Protein AF-A0A9N9QBL1-F1 (afdb_monomer_lite)

Organism: NCBI:txid467358

Sequence (1084 aa):
MGIWWLHIHCIKRMIPIFYATGHNNYAKCAHLYLLQMKKLKSINEEEYCRFVNQGLFTIRRRSKFWSGTWSDMVIEQSLMRAMKTQGGLTQGRGFSDASLARWISSMSSCIPIGISLEEFVQVKSISSDQHIELTNARQRRNESDLKKILEWLQDHNPFKCSELLSISTGIIASPDVNCDKAQEIGEVIFNSHIEKHFTDIQCKRKDNIKHLASMNSSIKLHNTYIDFNPMQLFNRIICSNKTPEEIKHCFKYELSPYPLSLFKDGNLRKGTKSQLLQELDKIYKPESMPHSDTVYVIDGGFLLHKVSWQKPASYNDIFLQYVNYVIHNYNKDCVIVFDGYTKEVISTKESLQRCRSKGSIVISIHAQASVIIPQVDFLKNSQNKTQFINILRTYFEDVGITVHQAPRDADYLITMTAVELSMIKKHVTVVSEDTDIMVLLIHHAKNKNISMLRPGKAAKGNKVSTISGIQDKLGHLKKHILFLHAISGCDTTSFLFNKSKKTCLSLLKEDNDLSQKFDVFLNSNASRNDFLESGLNFILRLYRCPKHIKDINLLRYTLYNRTASRQGLKSTFNLATLPPTADSAEQHVLRTYFQIQEWIGNNLDPLQYGWKKNKQGNLIPVQCKEAVVPPDLLKLIFCNCKESNCSKNCSCRKLGLKCSSKCGQCYGISCSNCCFVVDEEEDDGLDDVTQELFEGDLTTRSILKYFSYGFKQKEILLMLRTLHGIIISHRTLKRVLQKANRYRRKNYSSIGDIVRFIENEIKGSGQLHGYRWMHLRCIQNNLVVTQEVVAEILRFLDPEGHDIRKRKRLRRRQYLNKGPNFLWHIDSYDKLKPYGICINGCIDGFSRHIIWLRMGPTSNDPKVIGGYFLDALRITGGCPETVRSDMGTENGVVERIQKTLHETFNIERNGRPPHLYGKSTHNQRIESWWGMLRKHCVQYWMNVFQSLREENFFRGTTLDKMLIQFCFSAIIETELEQVVQDWNIHKISKTRNSISPTGRPALMYEVPSLYGAKSYLVPVPTFAIEELSSNCTFSNYPCNEDFYELCTILVEEHQYIRNNNPTDCIELYKKLRVDLHNIFNITV

InterPro domains:
  IPR029060 PIN-like domain superfamily [SSF88723] (291-491)
  IPR058913 Integrase core domain, putative [PF24764] (818-997)

Secondary structure (DSSP, 8-state):
---HHHHHHHHHHHHHHHHHTT-HHHHHHHHHHHHHHHHHHHH-HHHHHHHHTS-TTSEESSS-TT-EE-HHHHIIIIIHHHHHSTTSTTSSS---HHHHHHHHHHHHHHHHHHHHHHHHSS--S---SS-GGGSHHHHHHHHHHHHHHHHHHHHT-GGG-SS-EETTTTEEPPTT--GGGHHHHHHHHHHTTTT--TTT----GGGSPP-GGGGGTEEEETTEEEE--HHHHHHHHHHH--SHHHHHHHTTS-SSSS-TTTEETTEEPP--TTHHHHHHHHHSPPBSS--SS-EEEEEHHHHHHHS---SS-BHHHHHHHHHHHHHHHH-SSEEEEEPP--SSS--HHHHHHHHH----------TT-B--S-HHHHTT-HHHHHHHHHHHHHHHHTTT-EEEE-SS-SHHHHHHHHHHHHHHSS-EEEE---HHHHHHHHHH--SS-EEEEEPPPTTT--EEEEHHHHHHHHGGGGGGHHHHHHHT--SSSPPPTT--HHHHHHHHHH-HHHHHGGGGGT-TT--HHHHHHHHHHHHHHHTT--TT---HHHHHHHHHHHHHTTS-TTPPP-GGGSPPPHHHHHHHHHHHHHHHHHHHT----GGGTTEEE-TTS-EEE---SS-SS-TTGGG------SSSS--TT-HHHHTTPPP-TTSTTTTTTSSTT---------------------SS-HHHHHHHHHHHTT--HHHHHHHHHHHH-----HHHHHHHHHHTT--SSSSPPPHHHHHHHHHHHHTTGGGG--HHHHHHHHHHTT----HHHHHHHHHHH-HHHHHHHHT----------SSTTS-EEEEEETTSGGGT-EEEEEEETTT--EEEEEEES-SS-HHHHHHHHHHHHHHHTEEES-EEEESSGGGTTHHHHHHHHHHHTT---SSS-SEEEE-GGG-HHHHHHHHHHIIIIIHHHHHHHHHHHHTTS----HHHHHHHHHHHHHHHHHHHHHHHHHHHHS-----S-TTS--S-HHHHHH-GGGGT----EEE--HHHHHHHHTTS---SSSS-HHHHHHHHHHHHHTT----SSHHHHHHHHHHHHHHHHHHTT---

Structure (mmCIF, N/CA/C/O backbone):
data_AF-A0A9N9QBL1-F1
#
_entry.id   AF-A0A9N9QBL1-F1
#
loop_
_atom_site.group_PDB
_atom_site.id
_atom_site.type_symbol
_atom_site.label_atom_id
_atom_site.label_alt_id
_atom_site.label_comp_id
_atom_site.label_asym_id
_atom_site.label_entity_id
_atom_site.label_seq_id
_atom_site.pdbx_PDB_ins_code
_atom_site.Cartn_x
_atom_site.Cartn_y
_atom_site.Cartn_z
_atom_site.occupancy
_atom_site.B_iso_or_equiv
_atom_site.auth_seq_id
_atom_site.auth_comp_id
_atom_site.auth_asym_id
_atom_site.auth_atom_id
_atom_site.pdbx_PDB_model_num
ATOM 1 N N . MET A 1 1 ? -8.103 -3.278 -46.926 1.00 52.19 1 MET A N 1
ATOM 2 C CA . MET A 1 1 ? -6.705 -3.001 -46.502 1.00 52.19 1 MET A CA 1
ATOM 3 C C . MET A 1 1 ? -6.623 -1.547 -46.057 1.00 52.19 1 MET A C 1
ATOM 5 O O . MET A 1 1 ? -7.559 -0.813 -46.354 1.00 52.19 1 MET A O 1
ATOM 9 N N . GLY A 1 2 ? -5.583 -1.128 -45.327 1.00 61.12 2 GLY A N 1
ATOM 10 C CA . GLY A 1 2 ? -5.426 0.294 -44.995 1.00 61.12 2 GLY A CA 1
ATOM 11 C C . GLY A 1 2 ? -5.364 1.135 -46.274 1.00 61.12 2 GLY A C 1
ATOM 12 O O . GLY A 1 2 ? -4.778 0.697 -47.258 1.00 61.12 2 GLY A O 1
ATOM 13 N N . ILE A 1 3 ? -5.983 2.314 -46.289 1.00 73.06 3 ILE A N 1
ATOM 14 C CA . ILE A 1 3 ? -5.975 3.185 -47.472 1.00 73.06 3 ILE A CA 1
ATOM 15 C C . ILE A 1 3 ? -4.705 4.040 -47.409 1.00 73.06 3 ILE A C 1
ATOM 17 O O . ILE A 1 3 ? -4.590 4.887 -46.524 1.00 73.06 3 ILE A O 1
ATOM 21 N N . TRP A 1 4 ? -3.758 3.834 -48.333 1.00 79.31 4 TRP A N 1
ATOM 22 C CA . TRP A 1 4 ? -2.469 4.548 -48.355 1.00 79.31 4 TRP A CA 1
ATOM 23 C C . TRP A 1 4 ? -2.641 6.070 -48.277 1.00 79.31 4 TRP A C 1
ATOM 25 O O . TRP A 1 4 ? -2.041 6.734 -47.433 1.00 79.31 4 TRP A O 1
ATOM 35 N N . TRP A 1 5 ? -3.541 6.615 -49.097 1.00 80.31 5 TRP A N 1
ATOM 36 C CA . TRP A 1 5 ? -3.861 8.041 -49.119 1.00 80.31 5 TRP A CA 1
ATOM 37 C C . TRP A 1 5 ? -4.428 8.559 -47.795 1.00 80.31 5 TRP A C 1
ATOM 39 O O . TRP A 1 5 ? -4.050 9.645 -47.359 1.00 80.31 5 TRP A O 1
ATOM 49 N N . LEU A 1 6 ? -5.281 7.775 -47.125 1.00 81.00 6 LEU A N 1
ATOM 50 C CA . LEU A 1 6 ? -5.826 8.126 -45.813 1.00 81.00 6 LEU A CA 1
ATOM 51 C C . LEU A 1 6 ? -4.733 8.107 -44.742 1.00 81.00 6 LEU A C 1
ATOM 53 O O . LEU A 1 6 ? -4.693 8.998 -43.908 1.00 81.00 6 LEU A O 1
ATOM 57 N N . HIS A 1 7 ? -3.812 7.145 -44.793 1.00 81.31 7 HIS A N 1
ATOM 58 C CA . HIS A 1 7 ? -2.644 7.082 -43.909 1.00 81.31 7 HIS A CA 1
ATOM 59 C C . HIS A 1 7 ? -1.741 8.319 -44.071 1.00 81.31 7 HIS A C 1
ATOM 61 O O . HIS A 1 7 ? -1.492 9.038 -43.102 1.00 81.31 7 HIS A O 1
ATOM 67 N N . ILE A 1 8 ? -1.342 8.639 -45.304 1.00 85.62 8 ILE A N 1
ATOM 68 C CA . ILE A 1 8 ? -0.553 9.838 -45.630 1.00 85.62 8 ILE A CA 1
ATOM 69 C C . ILE A 1 8 ? -1.287 11.125 -45.208 1.00 85.62 8 ILE A C 1
ATOM 71 O O . ILE A 1 8 ? -0.665 12.062 -44.698 1.00 85.62 8 ILE A O 1
ATOM 75 N N . HIS A 1 9 ? -2.616 11.165 -45.344 1.00 86.38 9 HIS A N 1
ATOM 76 C CA . HIS A 1 9 ? -3.456 12.255 -44.849 1.00 86.38 9 HIS A CA 1
ATOM 77 C C . HIS A 1 9 ? -3.489 12.330 -43.310 1.00 86.38 9 HIS A C 1
ATOM 79 O O . HIS A 1 9 ? -3.325 13.415 -42.752 1.00 86.38 9 HIS A O 1
ATOM 85 N N . CYS A 1 10 ? -3.643 11.204 -42.609 1.00 84.94 10 CYS A N 1
ATOM 86 C CA . CYS A 1 10 ? -3.610 11.132 -41.148 1.00 84.94 10 CYS A CA 1
ATOM 87 C C . CYS A 1 10 ? -2.266 11.616 -40.601 1.00 84.94 10 CYS A C 1
ATOM 89 O O . CYS A 1 10 ? -2.255 12.475 -39.725 1.00 84.94 10 CYS A O 1
ATOM 91 N N . ILE A 1 11 ? -1.138 11.170 -41.164 1.00 85.88 11 ILE A N 1
ATOM 92 C CA . ILE A 1 11 ? 0.188 11.661 -40.760 1.00 85.88 11 ILE A CA 1
ATOM 93 C C . ILE A 1 11 ? 0.329 13.162 -41.018 1.00 85.88 11 ILE A C 1
ATOM 95 O O . ILE A 1 11 ? 0.775 13.880 -40.123 1.00 85.88 11 ILE A O 1
ATOM 99 N N . LYS A 1 12 ? -0.142 13.676 -42.165 1.00 88.12 12 LYS A N 1
ATOM 100 C CA . LYS A 1 12 ? -0.199 15.128 -42.411 1.00 88.12 12 LYS A CA 1
ATOM 101 C C . LYS A 1 12 ? -0.993 15.862 -41.316 1.00 88.12 12 LYS A C 1
ATOM 103 O O . LYS A 1 12 ? -0.532 16.897 -40.845 1.00 88.12 12 LYS A O 1
ATOM 108 N N . ARG A 1 13 ? -2.149 15.336 -40.887 1.00 88.44 13 ARG A N 1
ATOM 109 C CA . ARG A 1 13 ? -2.980 15.935 -39.819 1.00 88.44 13 ARG A CA 1
ATOM 110 C C . ARG A 1 13 ? -2.399 15.782 -38.409 1.00 88.44 13 ARG A C 1
ATOM 112 O O . ARG A 1 13 ? -2.674 16.620 -37.557 1.00 88.44 13 ARG A O 1
ATOM 119 N N . MET A 1 14 ? -1.597 14.750 -38.148 1.00 88.81 14 MET A N 1
ATOM 120 C CA . MET A 1 14 ? -0.971 14.522 -36.839 1.00 88.81 14 MET A CA 1
ATOM 121 C C . MET A 1 14 ? 0.280 15.378 -36.607 1.00 88.81 14 MET A C 1
ATOM 123 O O . MET A 1 14 ? 0.590 15.680 -35.458 1.00 88.81 14 MET A O 1
ATOM 127 N N . ILE A 1 15 ? 0.987 15.800 -37.662 1.00 88.25 15 ILE A N 1
ATOM 128 C CA . ILE A 1 15 ? 2.216 16.603 -37.540 1.00 88.25 15 ILE A CA 1
ATOM 129 C C . ILE A 1 15 ? 2.016 17.892 -36.705 1.00 88.25 15 ILE A C 1
ATOM 131 O O . ILE A 1 15 ? 2.797 18.084 -35.768 1.00 88.25 15 ILE A O 1
ATOM 135 N N . PRO A 1 16 ? 0.991 18.741 -36.947 1.00 89.31 16 PRO A N 1
ATOM 136 C CA . PRO A 1 16 ? 0.688 19.879 -36.073 1.00 89.31 16 PRO A CA 1
ATOM 137 C C . PRO A 1 16 ? 0.503 19.471 -34.607 1.00 89.31 16 PRO A C 1
ATOM 139 O O . PRO A 1 16 ? 1.106 20.063 -33.713 1.00 89.31 16 PRO A O 1
ATOM 142 N N . ILE A 1 17 ? -0.252 18.398 -34.354 1.00 88.56 17 ILE A N 1
ATOM 143 C CA . ILE A 1 17 ? -0.533 17.899 -33.000 1.00 88.56 17 ILE A CA 1
ATOM 144 C C . ILE A 1 17 ? 0.760 17.440 -32.305 1.00 88.56 17 ILE A C 1
ATOM 146 O O . ILE A 1 17 ? 0.949 17.727 -31.122 1.00 88.56 17 ILE A O 1
ATOM 150 N N . PHE A 1 18 ? 1.690 16.791 -33.017 1.00 87.25 18 PHE A N 1
ATOM 151 C CA . PHE A 1 18 ? 2.996 16.409 -32.466 1.00 87.25 18 PHE A CA 1
ATOM 152 C C . PHE A 1 18 ? 3.861 17.617 -32.083 1.00 87.25 18 PHE A C 1
ATOM 154 O O . PHE A 1 18 ? 4.549 17.561 -31.064 1.00 87.25 18 PHE A O 1
ATOM 161 N N . TYR A 1 19 ? 3.819 18.714 -32.848 1.00 86.50 19 TYR A N 1
ATOM 162 C CA . TYR A 1 19 ? 4.481 19.963 -32.453 1.00 86.50 19 TYR A CA 1
ATOM 163 C C . TYR A 1 19 ? 3.808 20.596 -31.232 1.00 86.50 19 TYR A C 1
ATOM 165 O O . TYR A 1 19 ? 4.484 20.888 -30.248 1.00 86.50 19 TYR A O 1
ATOM 173 N N . ALA A 1 20 ? 2.480 20.732 -31.255 1.00 86.62 20 ALA A N 1
ATOM 174 C CA . ALA A 1 20 ? 1.694 21.322 -30.174 1.00 86.62 20 ALA A CA 1
ATOM 175 C C . ALA A 1 20 ? 1.906 20.610 -28.825 1.00 86.62 20 ALA A C 1
ATOM 177 O O . ALA A 1 20 ? 2.056 21.257 -27.791 1.00 86.62 20 ALA A O 1
ATOM 178 N N . THR A 1 21 ? 1.977 19.276 -28.839 1.00 82.94 21 THR A N 1
ATOM 179 C CA . THR A 1 21 ? 2.212 18.424 -27.655 1.00 82.94 21 THR A CA 1
ATOM 180 C C . THR A 1 21 ? 3.689 18.300 -27.252 1.00 82.94 21 THR A C 1
ATOM 182 O O . THR A 1 21 ? 3.997 17.745 -26.197 1.00 82.94 21 THR A O 1
ATOM 185 N N . GLY A 1 22 ? 4.630 18.825 -28.045 1.00 80.25 22 GLY A N 1
ATOM 186 C CA . GLY A 1 22 ? 6.067 18.765 -27.753 1.00 80.25 22 GLY A CA 1
ATOM 187 C C . GLY A 1 22 ? 6.760 17.446 -28.099 1.00 80.25 22 GLY A C 1
ATOM 188 O O . GLY A 1 22 ? 7.893 17.216 -27.665 1.00 80.25 22 GLY A O 1
ATOM 189 N N . HIS A 1 23 ? 6.126 16.579 -28.888 1.00 82.44 23 HIS A N 1
ATOM 190 C CA . HIS A 1 23 ? 6.704 15.338 -29.405 1.00 82.44 23 HIS A CA 1
ATOM 191 C C . HIS A 1 23 ? 7.646 15.605 -30.598 1.00 82.44 23 HIS A C 1
ATOM 193 O O . HIS A 1 23 ? 7.530 15.005 -31.665 1.00 82.44 23 HIS A O 1
ATOM 199 N N . ASN A 1 24 ? 8.621 16.500 -30.400 1.00 79.00 24 ASN A N 1
ATOM 200 C CA . ASN A 1 24 ? 9.479 17.073 -31.445 1.00 79.00 24 ASN A CA 1
ATOM 201 C C . ASN A 1 24 ? 10.164 16.029 -32.343 1.00 79.00 24 ASN A C 1
ATOM 203 O O . ASN A 1 24 ? 10.269 16.241 -33.548 1.00 79.00 24 ASN A O 1
ATOM 207 N N . ASN A 1 25 ? 10.622 14.905 -31.780 1.00 79.06 25 ASN A N 1
ATOM 208 C CA . ASN A 1 25 ? 11.272 13.846 -32.560 1.00 79.06 25 ASN A CA 1
ATOM 209 C C . ASN A 1 25 ? 10.277 13.166 -33.513 1.00 79.06 25 ASN A C 1
ATOM 211 O O . ASN A 1 25 ? 10.585 13.009 -34.690 1.00 79.06 25 ASN A O 1
ATOM 215 N N . TYR A 1 26 ? 9.063 12.853 -33.044 1.00 81.44 26 TYR A N 1
ATOM 216 C CA . TYR A 1 26 ? 7.997 12.329 -33.901 1.00 81.44 26 TYR A CA 1
ATOM 217 C C . TYR A 1 26 ? 7.586 13.354 -34.964 1.00 81.44 26 TYR A C 1
ATOM 219 O O . TYR A 1 26 ? 7.495 12.996 -36.131 1.00 81.44 26 TYR A O 1
ATOM 227 N N . ALA A 1 27 ? 7.437 14.635 -34.607 1.00 83.00 27 ALA A N 1
ATOM 228 C CA . ALA A 1 27 ? 7.103 15.698 -35.560 1.00 83.00 27 ALA A CA 1
ATOM 229 C C . ALA A 1 27 ? 8.161 15.862 -36.677 1.00 83.00 27 ALA A C 1
ATOM 231 O O . ALA A 1 27 ? 7.816 16.024 -37.849 1.00 83.00 27 ALA A O 1
ATOM 232 N N . LYS A 1 28 ? 9.451 15.768 -36.321 1.00 82.50 28 LYS A N 1
ATOM 233 C CA . LYS A 1 28 ? 10.590 15.793 -37.254 1.00 82.50 28 LYS A CA 1
ATOM 234 C C . LYS A 1 28 ? 10.645 14.557 -38.157 1.00 82.50 28 LYS A C 1
ATOM 236 O O . LYS A 1 28 ? 10.782 14.692 -39.371 1.00 82.50 28 LYS A O 1
ATOM 241 N N . CYS A 1 29 ? 10.544 13.358 -37.587 1.00 84.00 29 CYS A N 1
ATOM 242 C CA . CYS A 1 29 ? 10.611 12.112 -38.352 1.00 84.00 29 CYS A CA 1
ATOM 243 C C . CYS A 1 29 ? 9.381 11.930 -39.255 1.00 84.00 29 CYS A C 1
ATOM 245 O O . CYS A 1 29 ? 9.534 11.548 -40.413 1.00 84.00 29 CYS A O 1
ATOM 247 N N . ALA A 1 30 ? 8.184 12.289 -38.778 1.00 86.00 30 ALA A N 1
ATOM 248 C CA . ALA A 1 30 ? 6.953 12.270 -39.568 1.00 86.00 30 ALA A CA 1
ATOM 249 C C . ALA A 1 30 ? 7.018 13.215 -40.779 1.00 86.00 30 ALA A C 1
ATOM 251 O O . ALA A 1 30 ? 6.472 12.885 -41.827 1.00 86.00 30 ALA A O 1
ATOM 252 N N . HIS A 1 31 ? 7.722 14.348 -40.674 1.00 83.12 31 HIS A N 1
ATOM 253 C CA . HIS A 1 31 ? 7.994 15.242 -41.803 1.00 83.12 31 HIS A CA 1
ATOM 254 C C . HIS A 1 31 ? 8.822 14.574 -42.904 1.00 83.12 31 HIS A C 1
ATOM 256 O O . HIS A 1 31 ? 8.407 14.562 -44.063 1.00 83.12 31 HIS A O 1
ATOM 262 N N . LEU A 1 32 ? 9.983 14.013 -42.543 1.00 83.50 32 LEU A N 1
ATOM 263 C CA . LEU A 1 32 ? 10.864 13.333 -43.498 1.00 83.50 32 LEU A CA 1
ATOM 264 C C . LEU A 1 32 ? 10.148 12.147 -44.145 1.00 83.50 32 LEU A C 1
ATOM 266 O O . LEU A 1 32 ? 10.145 12.031 -45.368 1.00 83.50 32 LEU A O 1
ATOM 270 N N . TYR A 1 33 ? 9.461 11.342 -43.331 1.00 85.56 33 TYR A N 1
ATOM 271 C CA . TYR A 1 33 ? 8.626 10.242 -43.795 1.00 85.56 33 TYR A CA 1
ATOM 272 C C . TYR A 1 33 ? 7.551 10.727 -44.780 1.00 85.56 33 TYR A C 1
ATOM 274 O O . TYR A 1 33 ? 7.464 10.215 -45.891 1.00 85.56 33 TYR A O 1
ATOM 282 N N . LEU A 1 34 ? 6.772 11.761 -44.439 1.00 87.06 34 LEU A N 1
ATOM 283 C CA . LEU A 1 34 ? 5.715 12.287 -45.308 1.00 87.06 34 LEU A CA 1
ATOM 284 C C . LEU A 1 34 ? 6.261 12.801 -46.652 1.00 87.06 34 LEU A C 1
ATOM 286 O O . LEU A 1 34 ? 5.624 12.600 -47.686 1.00 87.06 34 LEU A O 1
ATOM 290 N N . LEU A 1 35 ? 7.431 13.446 -46.654 1.00 84.25 35 LEU A N 1
ATOM 291 C CA . LEU A 1 35 ? 8.093 13.926 -47.871 1.00 84.25 35 LEU A CA 1
ATOM 292 C C . LEU A 1 35 ? 8.619 12.771 -48.735 1.00 84.25 35 LEU A C 1
ATOM 294 O O . LEU A 1 35 ? 8.373 12.758 -49.941 1.00 84.25 35 LEU A O 1
ATOM 298 N N . GLN A 1 36 ? 9.294 11.791 -48.130 1.00 84.50 36 GLN A N 1
ATOM 299 C CA . GLN A 1 36 ? 9.798 10.600 -48.822 1.00 84.50 36 GLN A CA 1
ATOM 300 C C . GLN A 1 36 ? 8.649 9.778 -49.415 1.00 84.50 36 GLN A C 1
ATOM 302 O O . GLN A 1 36 ? 8.663 9.466 -50.601 1.00 84.50 36 GLN A O 1
ATOM 307 N N . MET A 1 37 ? 7.606 9.503 -48.630 1.00 84.88 37 MET A N 1
ATOM 308 C CA . MET A 1 37 ? 6.460 8.703 -49.068 1.00 84.88 37 MET A CA 1
ATOM 309 C C . MET A 1 37 ? 5.615 9.397 -50.145 1.00 84.88 37 MET A C 1
ATOM 311 O O . MET A 1 37 ? 5.024 8.724 -50.985 1.00 84.88 37 MET A O 1
ATOM 315 N N . LYS A 1 38 ? 5.589 10.738 -50.184 1.00 83.50 38 LYS A N 1
ATOM 316 C CA . LYS A 1 38 ? 5.008 11.490 -51.311 1.00 83.50 38 LYS A CA 1
ATOM 317 C C . LYS A 1 38 ? 5.847 11.403 -52.587 1.00 83.50 38 LYS A C 1
ATOM 319 O O . LYS A 1 38 ? 5.275 11.379 -53.671 1.00 83.50 38 LYS A O 1
ATOM 324 N N . LYS A 1 39 ? 7.177 11.351 -52.466 1.00 85.06 39 LYS A N 1
ATOM 325 C CA . LYS A 1 39 ? 8.107 11.175 -53.595 1.00 85.06 39 LYS A CA 1
ATOM 326 C C . LYS A 1 39 ? 8.279 9.714 -54.027 1.00 85.06 39 LYS A C 1
ATOM 328 O O . LYS A 1 39 ? 8.932 9.476 -55.038 1.00 85.06 39 LYS A O 1
ATOM 333 N N . LEU A 1 40 ? 7.680 8.752 -53.319 1.00 82.06 40 LEU A N 1
ATOM 334 C CA . LEU A 1 40 ? 7.853 7.318 -53.577 1.00 82.06 40 LEU A CA 1
ATOM 335 C C . LEU A 1 40 ? 7.570 6.948 -55.043 1.00 82.06 40 LEU A C 1
ATOM 337 O O . LEU A 1 40 ? 8.390 6.267 -55.647 1.00 82.06 40 LEU A O 1
ATOM 341 N N . LYS A 1 41 ? 6.502 7.493 -55.653 1.00 79.38 41 LYS A N 1
ATOM 342 C CA . LYS A 1 41 ? 6.178 7.247 -57.072 1.00 79.38 41 LYS A CA 1
ATOM 343 C C . LYS A 1 41 ? 7.319 7.628 -58.026 1.00 79.38 41 LYS A C 1
ATOM 345 O O . LYS A 1 41 ? 7.604 6.889 -58.955 1.00 79.38 41 LYS A O 1
ATOM 350 N N . SER A 1 42 ? 7.971 8.766 -57.787 1.00 80.06 42 SER A N 1
ATOM 351 C CA . SER A 1 42 ? 9.096 9.256 -58.600 1.00 80.06 42 SER A CA 1
ATOM 352 C C . SER A 1 42 ? 10.441 8.591 -58.283 1.00 80.06 42 SER A C 1
ATOM 354 O O . SER A 1 42 ? 11.408 8.836 -58.994 1.00 80.06 42 SER A O 1
ATOM 356 N N . ILE A 1 43 ? 10.526 7.808 -57.203 1.00 78.00 43 ILE A N 1
ATOM 357 C CA . ILE A 1 43 ? 11.750 7.106 -56.786 1.00 78.00 43 ILE A CA 1
ATOM 358 C C . ILE A 1 43 ? 11.711 5.651 -57.266 1.00 78.00 43 ILE A C 1
ATOM 360 O O . ILE A 1 43 ? 12.709 5.151 -57.774 1.00 78.00 43 ILE A O 1
ATOM 364 N N . ASN A 1 44 ? 10.567 4.980 -57.109 1.00 79.62 44 ASN A N 1
ATOM 365 C CA . ASN A 1 44 ? 10.350 3.605 -57.541 1.00 79.62 44 ASN A CA 1
ATOM 366 C C . ASN A 1 44 ? 8.848 3.375 -57.791 1.00 79.62 44 ASN A C 1
ATOM 368 O O . ASN A 1 44 ? 8.060 3.237 -56.851 1.00 79.62 44 ASN A O 1
ATOM 372 N N . GLU A 1 45 ? 8.433 3.360 -59.061 1.00 81.94 45 GLU A N 1
ATOM 373 C CA . GLU A 1 45 ? 7.016 3.237 -59.432 1.00 81.94 45 GLU A CA 1
ATOM 374 C C . GLU A 1 45 ? 6.441 1.842 -59.126 1.00 81.94 45 GLU A C 1
ATOM 376 O O . GLU A 1 45 ? 5.270 1.722 -58.756 1.00 81.94 45 GLU A O 1
ATOM 381 N N . GLU A 1 46 ? 7.268 0.794 -59.177 1.00 81.75 46 GLU A N 1
ATOM 382 C CA . GLU A 1 46 ? 6.854 -0.568 -58.836 1.00 81.75 46 GLU A CA 1
ATOM 383 C C . GLU A 1 46 ? 6.574 -0.702 -57.330 1.00 81.75 46 GLU A C 1
ATOM 385 O O . GLU A 1 46 ? 5.520 -1.190 -56.912 1.00 81.75 46 GLU A O 1
ATOM 390 N N . GLU A 1 47 ? 7.484 -0.200 -56.494 1.00 78.19 47 GLU A N 1
ATOM 391 C CA . GLU A 1 47 ? 7.335 -0.195 -55.036 1.00 78.19 47 GLU A CA 1
ATOM 392 C C . GLU A 1 47 ? 6.196 0.727 -54.579 1.00 78.19 47 GLU A C 1
ATOM 394 O O . GLU A 1 47 ? 5.435 0.382 -53.672 1.00 78.19 47 GLU A O 1
ATOM 399 N N . TYR A 1 48 ? 5.981 1.843 -55.279 1.00 82.81 48 TYR A N 1
ATOM 400 C CA . TYR A 1 48 ? 4.782 2.659 -55.117 1.00 82.81 48 TYR A CA 1
ATOM 401 C C . TYR A 1 48 ? 3.502 1.866 -55.430 1.00 82.81 48 TYR A C 1
ATOM 403 O O . TYR A 1 48 ? 2.575 1.871 -54.620 1.00 82.81 48 TYR A O 1
ATOM 411 N N . CYS A 1 49 ? 3.441 1.129 -56.544 1.00 81.44 49 CYS A N 1
ATOM 412 C CA . CYS A 1 49 ? 2.283 0.294 -56.886 1.00 81.44 49 CYS A CA 1
ATOM 413 C C . CYS A 1 49 ? 2.016 -0.785 -55.814 1.00 81.44 49 CYS A C 1
ATOM 415 O O . CYS A 1 49 ? 0.878 -0.953 -55.360 1.00 81.44 49 CYS A O 1
ATOM 417 N N . ARG A 1 50 ? 3.076 -1.441 -55.321 1.00 78.81 50 ARG A N 1
ATOM 418 C CA . ARG A 1 50 ? 3.040 -2.392 -54.195 1.00 78.81 50 ARG A CA 1
ATOM 419 C C . ARG A 1 50 ? 2.469 -1.756 -52.912 1.00 78.81 50 ARG A C 1
ATOM 421 O O . ARG A 1 50 ? 1.617 -2.345 -52.244 1.00 78.81 50 ARG A O 1
ATOM 428 N N . PHE A 1 51 ? 2.871 -0.531 -52.574 1.00 75.94 51 PHE A N 1
ATOM 429 C CA . PHE A 1 51 ? 2.387 0.166 -51.375 1.00 75.94 51 PHE A CA 1
ATOM 430 C C . PHE A 1 51 ? 0.945 0.679 -51.518 1.00 75.94 51 PHE A C 1
ATOM 432 O O . PHE A 1 51 ? 0.146 0.501 -50.596 1.00 75.94 51 PHE A O 1
ATOM 439 N N . VAL A 1 52 ? 0.595 1.297 -52.651 1.00 78.12 52 VAL A N 1
ATOM 440 C CA . VAL A 1 52 ? -0.707 1.962 -52.846 1.00 78.12 52 VAL A CA 1
ATOM 441 C C . VAL A 1 52 ? -1.818 0.980 -53.212 1.00 78.12 52 VAL A C 1
ATOM 443 O O . VAL A 1 52 ? -2.891 1.038 -52.613 1.00 78.12 52 VAL A O 1
ATOM 446 N N . ASN A 1 53 ? -1.563 0.071 -54.157 1.00 77.00 53 ASN A N 1
ATOM 447 C CA . ASN A 1 53 ? -2.596 -0.789 -54.744 1.00 77.00 53 ASN A CA 1
ATOM 448 C C . ASN A 1 53 ? -2.643 -2.176 -54.084 1.00 77.00 53 ASN A C 1
ATOM 450 O O . ASN A 1 53 ? -3.721 -2.739 -53.912 1.00 77.00 53 ASN A O 1
ATOM 454 N N . GLN A 1 54 ? -1.491 -2.712 -53.664 1.00 71.06 54 GLN A N 1
ATOM 455 C CA . GLN A 1 54 ? -1.394 -4.050 -53.055 1.00 71.06 54 GLN A CA 1
ATOM 456 C C . GLN A 1 54 ? -1.404 -4.017 -51.511 1.00 71.06 54 GLN A C 1
ATOM 458 O O . GLN A 1 54 ? -1.426 -5.060 -50.860 1.00 71.06 54 GLN A O 1
ATOM 463 N N . GLY A 1 55 ? -1.429 -2.825 -50.898 1.00 68.44 55 GLY A N 1
ATOM 464 C CA . GLY A 1 55 ? -1.591 -2.642 -49.448 1.00 68.44 55 GLY A CA 1
ATOM 465 C C . GLY A 1 55 ? -0.376 -3.030 -48.592 1.00 68.44 55 GLY A C 1
ATOM 466 O O . GLY A 1 55 ? -0.505 -3.147 -47.369 1.00 68.44 55 GLY A O 1
ATOM 467 N N . LEU A 1 56 ? 0.799 -3.200 -49.209 1.00 72.06 56 LEU A N 1
ATOM 468 C CA . LEU A 1 56 ? 2.016 -3.729 -48.574 1.00 72.06 56 LEU A CA 1
ATOM 469 C C . LEU A 1 56 ? 2.702 -2.763 -47.588 1.00 72.06 56 LEU A C 1
ATOM 471 O O . LEU A 1 56 ? 3.660 -3.137 -46.920 1.00 72.06 56 LEU A O 1
ATOM 475 N N . PHE A 1 57 ? 2.180 -1.545 -47.415 1.00 75.00 57 PHE A N 1
ATOM 476 C CA . PHE A 1 57 ? 2.706 -0.567 -46.454 1.00 75.00 57 PHE A CA 1
ATOM 477 C C . PHE A 1 57 ? 2.391 -0.869 -44.977 1.00 75.00 57 PHE A C 1
ATOM 479 O O . PHE A 1 57 ? 2.873 -0.168 -44.085 1.00 75.00 57 PHE A O 1
ATOM 486 N N . THR A 1 58 ? 1.561 -1.881 -44.699 1.00 72.94 58 THR A N 1
ATOM 487 C CA . THR A 1 58 ? 1.253 -2.334 -43.333 1.00 72.94 58 THR A CA 1
ATOM 488 C C . THR A 1 58 ? 1.694 -3.777 -43.138 1.00 72.94 58 THR A C 1
ATOM 490 O O . THR A 1 58 ? 1.413 -4.637 -43.971 1.00 72.94 58 THR A O 1
ATOM 493 N N . ILE A 1 59 ? 2.348 -4.068 -42.013 1.00 71.31 59 ILE A N 1
ATOM 494 C CA . ILE A 1 59 ? 2.808 -5.418 -41.688 1.00 71.31 59 ILE A CA 1
ATOM 495 C C . ILE A 1 59 ? 1.611 -6.220 -41.175 1.00 71.31 59 ILE A C 1
ATOM 497 O O . ILE A 1 59 ? 1.145 -6.042 -40.045 1.00 71.31 59 ILE A O 1
ATOM 501 N N . ARG A 1 60 ? 1.102 -7.121 -42.015 1.00 62.94 60 ARG A N 1
ATOM 502 C CA . ARG A 1 60 ? 0.030 -8.054 -41.656 1.00 62.94 60 ARG A CA 1
ATOM 503 C C . ARG A 1 60 ? 0.654 -9.316 -41.065 1.00 62.94 60 ARG A C 1
ATOM 505 O O . ARG A 1 60 ? 1.465 -9.963 -41.708 1.00 62.94 60 ARG A O 1
ATOM 512 N N . ARG A 1 61 ? 0.259 -9.673 -39.839 1.00 55.44 61 ARG A N 1
ATOM 513 C CA . ARG A 1 61 ? 0.636 -10.955 -39.199 1.00 55.44 61 ARG A CA 1
ATOM 514 C C . ARG A 1 61 ? -0.397 -12.062 -39.374 1.00 55.44 61 ARG A C 1
ATOM 516 O O . ARG A 1 61 ? -0.193 -13.162 -38.886 1.00 55.44 61 ARG A O 1
ATOM 523 N N . ARG A 1 62 ? -1.549 -11.716 -39.947 1.00 53.88 62 ARG A N 1
ATOM 524 C CA . ARG A 1 62 ? -2.690 -12.585 -40.249 1.00 53.88 62 ARG A CA 1
ATOM 525 C C . ARG A 1 62 ? -3.393 -12.003 -41.472 1.00 53.88 62 ARG A C 1
ATOM 527 O O . ARG A 1 62 ? -3.347 -10.788 -41.683 1.00 53.88 62 ARG A O 1
ATOM 534 N N . SER A 1 63 ? -4.079 -12.844 -42.234 1.00 53.22 63 SER A N 1
ATOM 535 C CA . SER A 1 63 ? -4.836 -12.458 -43.436 1.00 53.22 63 SER A CA 1
ATOM 536 C C . SER A 1 63 ? -6.069 -11.581 -43.164 1.00 53.22 63 SER A C 1
ATOM 538 O O . SER A 1 63 ? -6.601 -10.991 -44.104 1.00 53.22 63 SER A O 1
ATOM 540 N N . LYS A 1 64 ? -6.502 -11.450 -41.899 1.00 54.97 64 LYS A N 1
ATOM 541 C CA . LYS A 1 64 ? -7.703 -10.706 -41.475 1.00 54.97 64 LYS A CA 1
ATOM 542 C C . LYS A 1 64 ? -7.835 -9.318 -42.103 1.00 54.97 64 LYS A C 1
ATOM 544 O O . LYS A 1 64 ? -6.854 -8.600 -42.342 1.00 54.97 64 LYS A O 1
ATOM 549 N N . PHE A 1 65 ? -9.077 -8.891 -42.319 1.00 49.34 65 PHE A N 1
ATOM 550 C CA . PHE A 1 65 ? -9.357 -7.544 -42.803 1.00 49.34 65 PHE A CA 1
ATOM 551 C C . PHE A 1 65 ? -9.007 -6.497 -41.724 1.00 49.34 65 PHE A C 1
ATOM 553 O O . PHE A 1 65 ? -9.207 -6.720 -40.532 1.00 49.34 65 PHE A O 1
ATOM 560 N N . TRP A 1 66 ? -8.418 -5.371 -42.144 1.00 54.66 66 TRP A N 1
ATOM 561 C CA . TRP A 1 66 ? -7.889 -4.287 -41.288 1.00 54.66 66 TRP A CA 1
ATOM 562 C C . TRP A 1 66 ? -6.818 -4.650 -40.231 1.00 54.66 66 TRP A C 1
ATOM 564 O O . TRP A 1 66 ? -6.353 -3.754 -39.534 1.00 54.66 66 TRP A O 1
ATOM 574 N N . SER A 1 67 ? -6.311 -5.887 -40.154 1.00 59.03 67 SER A N 1
ATOM 575 C CA . SER A 1 67 ? -5.250 -6.274 -39.198 1.00 59.03 67 SER A CA 1
ATOM 576 C C . SER A 1 67 ? -3.821 -5.879 -39.626 1.00 59.03 67 SER A C 1
ATOM 578 O O . SER A 1 67 ? -2.868 -6.635 -39.412 1.00 59.03 67 SER A O 1
ATOM 580 N N . GLY A 1 68 ? -3.670 -4.738 -40.300 1.00 65.69 68 GLY A N 1
ATOM 581 C CA . GLY A 1 68 ? -2.377 -4.207 -40.729 1.00 65.69 68 GLY A CA 1
ATOM 582 C C . GLY A 1 68 ? -1.721 -3.411 -39.606 1.00 65.69 68 GLY A C 1
ATOM 583 O O . GLY A 1 68 ? -2.187 -2.324 -39.269 1.00 65.69 68 GLY A O 1
ATOM 584 N N . THR A 1 69 ? -0.634 -3.930 -39.038 1.00 66.25 69 THR A N 1
ATOM 585 C CA . THR A 1 69 ? 0.111 -3.252 -37.972 1.00 66.25 69 THR A CA 1
ATOM 586 C C . THR A 1 69 ? 1.252 -2.435 -38.570 1.00 66.25 69 THR A C 1
ATOM 588 O O . THR A 1 69 ? 1.944 -2.868 -39.488 1.00 66.25 69 THR A O 1
ATOM 591 N N . TRP A 1 70 ? 1.473 -1.238 -38.041 1.00 69.75 70 TRP A N 1
ATOM 592 C CA . TRP A 1 70 ? 2.580 -0.379 -38.454 1.00 69.75 70 TRP A CA 1
ATOM 593 C C . TRP A 1 70 ? 3.949 -0.939 -38.071 1.00 69.75 70 TRP A C 1
ATOM 595 O O . TRP A 1 70 ? 4.086 -1.558 -37.017 1.00 69.75 70 TRP A O 1
ATOM 605 N N . SER A 1 71 ? 4.966 -0.652 -38.886 1.00 68.25 71 SER A N 1
ATOM 606 C CA . SER A 1 71 ? 6.351 -1.088 -38.664 1.00 68.25 71 SER A CA 1
ATOM 607 C C . SER A 1 71 ? 6.889 -0.685 -37.291 1.00 68.25 71 SER A C 1
ATOM 609 O O . SER A 1 71 ? 7.377 -1.547 -36.572 1.00 68.25 71 SER A O 1
ATOM 611 N N . ASP A 1 72 ? 6.721 0.572 -36.878 1.00 64.06 72 ASP A N 1
ATOM 612 C CA . ASP A 1 72 ? 7.167 1.062 -35.565 1.00 64.06 72 ASP A CA 1
ATOM 613 C C . ASP A 1 72 ? 6.477 0.331 -34.397 1.00 64.06 72 ASP A C 1
ATOM 615 O O . ASP A 1 72 ? 7.131 -0.178 -33.489 1.00 64.06 72 ASP A O 1
ATOM 619 N N . MET A 1 73 ? 5.157 0.136 -34.473 1.00 66.50 73 MET A N 1
ATOM 620 C CA . MET A 1 73 ? 4.412 -0.604 -33.447 1.00 66.50 73 MET A CA 1
ATOM 621 C C . MET A 1 73 ? 4.749 -2.109 -33.448 1.00 66.50 73 MET A C 1
ATOM 623 O O . MET A 1 73 ? 4.750 -2.743 -32.393 1.00 66.50 73 MET A O 1
ATOM 627 N N . VAL A 1 74 ? 5.098 -2.688 -34.604 1.00 66.56 74 VAL A N 1
ATOM 628 C CA . VAL A 1 74 ? 5.675 -4.041 -34.713 1.00 66.56 74 VAL A CA 1
ATOM 629 C C . VAL A 1 74 ? 7.068 -4.104 -34.077 1.00 66.56 74 VAL A C 1
ATOM 631 O O . VAL A 1 74 ? 7.360 -5.071 -33.363 1.00 66.56 74 VAL A O 1
ATOM 634 N N . ILE A 1 75 ? 7.902 -3.083 -34.293 1.00 65.44 75 ILE A N 1
ATOM 635 C CA . ILE A 1 75 ? 9.227 -2.958 -33.688 1.00 65.44 75 ILE A CA 1
ATOM 636 C C . ILE A 1 75 ? 9.084 -2.870 -32.168 1.00 65.44 75 ILE A C 1
ATOM 638 O O . ILE A 1 75 ? 9.617 -3.730 -31.475 1.00 65.44 75 ILE A O 1
ATOM 642 N N . GLU A 1 76 ? 8.319 -1.925 -31.623 1.00 60.09 76 GLU A N 1
ATOM 643 C CA . GLU A 1 76 ? 8.194 -1.757 -30.172 1.00 60.09 76 GLU A CA 1
ATOM 644 C C . GLU A 1 76 ? 7.497 -2.951 -29.496 1.00 60.09 76 GLU A C 1
ATOM 646 O O . GLU A 1 76 ? 8.035 -3.567 -28.570 1.00 60.09 76 GLU A O 1
ATOM 651 N N . GLN A 1 77 ? 6.298 -3.319 -29.951 1.00 58.66 77 GLN A N 1
ATOM 652 C CA . GLN A 1 77 ? 5.467 -4.283 -29.225 1.00 58.66 77 GLN A CA 1
ATOM 653 C C . GLN A 1 77 ? 5.884 -5.738 -29.456 1.00 58.66 77 GLN A C 1
ATOM 655 O O . GLN A 1 77 ? 5.328 -6.643 -28.825 1.00 58.66 77 GLN A O 1
ATOM 660 N N . SER A 1 78 ? 6.821 -6.015 -30.372 1.00 57.84 78 SER A N 1
ATOM 661 C CA . SER A 1 78 ? 7.222 -7.392 -30.688 1.00 57.84 78 SER A CA 1
ATOM 662 C C . SER A 1 78 ? 8.713 -7.596 -30.898 1.00 57.84 78 SER A C 1
ATOM 664 O O . SER A 1 78 ? 9.240 -8.484 -30.239 1.00 57.84 78 SER A O 1
ATOM 666 N N . LEU A 1 79 ? 9.421 -6.791 -31.698 1.00 61.50 79 LEU A N 1
ATOM 667 C CA . LEU A 1 79 ? 10.882 -6.957 -31.819 1.00 61.50 79 LEU A CA 1
ATOM 668 C C . LEU A 1 79 ? 11.589 -6.531 -30.519 1.00 61.50 79 LEU A C 1
ATOM 670 O O . LEU A 1 79 ? 12.282 -7.331 -29.898 1.00 61.50 79 LEU A O 1
ATOM 674 N N . MET A 1 80 ? 11.318 -5.325 -30.012 1.00 60.91 80 MET A N 1
ATOM 675 C CA . MET A 1 80 ? 11.830 -4.844 -28.723 1.00 60.91 80 MET A CA 1
ATOM 676 C C . MET A 1 80 ? 11.274 -5.646 -27.543 1.00 60.91 80 MET A C 1
ATOM 678 O O . MET A 1 80 ? 11.962 -5.800 -26.535 1.00 60.91 80 MET A O 1
ATOM 682 N N . ARG A 1 81 ? 10.048 -6.180 -27.643 1.00 58.50 81 ARG A N 1
ATOM 683 C CA . ARG A 1 81 ? 9.501 -7.090 -26.626 1.00 58.50 81 ARG A CA 1
ATOM 684 C C . ARG A 1 81 ? 10.263 -8.420 -26.600 1.00 58.50 81 ARG A C 1
ATOM 686 O O . ARG A 1 81 ? 10.644 -8.840 -25.513 1.00 58.50 81 ARG A O 1
ATOM 693 N N . ALA A 1 82 ? 10.550 -9.021 -27.757 1.00 57.81 82 ALA A N 1
ATOM 694 C CA . ALA A 1 82 ? 11.374 -10.228 -27.874 1.00 57.81 82 ALA A CA 1
ATOM 695 C C . ALA A 1 82 ? 12.828 -9.995 -27.413 1.00 57.81 82 ALA A C 1
ATOM 697 O O . ALA A 1 82 ? 13.417 -10.846 -26.752 1.00 57.81 82 ALA A O 1
ATOM 698 N N . MET A 1 83 ? 13.389 -8.802 -27.646 1.00 56.41 83 MET A N 1
ATOM 699 C CA . MET A 1 83 ? 14.696 -8.415 -27.093 1.00 56.41 83 MET A CA 1
ATOM 700 C C . MET A 1 83 ? 14.708 -8.242 -25.562 1.00 56.41 83 MET A C 1
ATOM 702 O O . MET A 1 83 ? 15.786 -8.272 -24.963 1.00 56.41 83 MET A O 1
ATOM 706 N N . LYS A 1 84 ? 13.545 -8.024 -24.928 1.00 50.00 84 LYS A N 1
ATOM 707 C CA . LYS A 1 84 ? 13.389 -7.745 -23.482 1.00 50.00 84 LYS A CA 1
ATOM 708 C C . LYS A 1 84 ? 12.866 -8.931 -22.665 1.00 50.00 84 LYS A C 1
ATOM 710 O O . LYS A 1 84 ? 12.924 -8.884 -21.433 1.00 50.00 84 LYS A O 1
ATOM 715 N N . THR A 1 85 ? 12.365 -9.982 -23.314 1.00 51.88 85 THR A N 1
ATOM 716 C CA . THR A 1 85 ? 12.028 -11.260 -22.669 1.00 51.88 85 THR A CA 1
ATOM 717 C C . THR A 1 85 ? 13.277 -11.996 -22.175 1.00 51.88 85 THR A C 1
ATOM 719 O O . THR A 1 85 ? 14.397 -11.684 -22.570 1.00 51.88 85 THR A O 1
ATOM 722 N N . GLN A 1 86 ? 13.098 -12.969 -21.279 1.00 38.38 86 GLN A N 1
ATOM 723 C CA . GLN A 1 86 ? 14.196 -13.817 -20.804 1.00 38.38 86 GLN A CA 1
ATOM 724 C C . GLN A 1 86 ? 14.784 -14.612 -21.986 1.00 38.38 86 GLN A C 1
ATOM 726 O O . GLN A 1 86 ? 14.020 -15.168 -22.768 1.00 38.38 86 GLN A O 1
ATOM 731 N N . GLY A 1 87 ? 16.112 -14.595 -22.147 1.00 52.56 87 GLY A N 1
ATOM 732 C CA . GLY A 1 87 ? 16.806 -15.063 -23.362 1.00 52.56 87 GLY A CA 1
ATOM 733 C C . GLY A 1 87 ? 17.026 -13.976 -24.431 1.00 52.56 87 GLY A C 1
ATOM 734 O O . GLY A 1 87 ? 17.847 -14.148 -25.323 1.00 52.56 87 GLY A O 1
ATOM 735 N N . GLY A 1 88 ? 16.355 -12.824 -24.322 1.00 51.25 88 GLY A N 1
ATOM 736 C CA . GLY A 1 88 ? 16.547 -11.674 -25.206 1.00 51.25 88 GLY A CA 1
ATOM 737 C C . GLY A 1 88 ? 17.812 -10.860 -24.897 1.00 51.25 88 GLY A C 1
ATOM 738 O O . GLY A 1 88 ? 18.272 -10.784 -23.754 1.00 51.25 88 GLY A O 1
ATOM 739 N N . LEU A 1 89 ? 18.335 -10.189 -25.930 1.00 53.91 89 LEU A N 1
ATOM 740 C CA . LEU A 1 89 ? 19.620 -9.466 -25.955 1.00 53.91 89 LEU A CA 1
ATOM 741 C C . LEU A 1 89 ? 19.845 -8.413 -24.847 1.00 53.91 89 LEU A C 1
ATOM 743 O O . LEU A 1 89 ? 20.982 -8.004 -24.630 1.00 53.91 89 LEU A O 1
ATOM 747 N N . THR A 1 90 ? 18.805 -7.941 -24.151 1.00 47.03 90 THR A N 1
ATOM 748 C CA . THR A 1 90 ? 18.911 -6.778 -23.241 1.00 47.03 90 THR A CA 1
ATOM 749 C C . THR A 1 90 ? 19.094 -7.100 -21.753 1.00 47.03 90 THR A C 1
ATOM 751 O O . THR A 1 90 ? 19.253 -6.172 -20.962 1.00 47.03 90 THR A O 1
ATOM 754 N N . GLN A 1 91 ? 19.111 -8.377 -21.342 1.00 46.84 91 GLN A N 1
ATOM 755 C CA . GLN A 1 91 ? 19.337 -8.761 -19.930 1.00 46.84 91 GLN A CA 1
ATOM 756 C C . GLN A 1 91 ? 20.767 -9.250 -19.605 1.00 46.84 91 GLN A C 1
ATOM 758 O O . GLN A 1 91 ? 21.019 -9.721 -18.496 1.00 46.84 91 GLN A O 1
ATOM 763 N N . GLY A 1 92 ? 21.720 -9.093 -20.532 1.00 52.84 92 GLY A N 1
ATOM 764 C CA . GLY A 1 92 ? 23.155 -9.332 -20.315 1.00 52.84 92 GLY A CA 1
ATOM 765 C C . GLY A 1 92 ? 23.973 -8.039 -20.161 1.00 52.84 92 GLY A C 1
ATOM 766 O O . GLY A 1 92 ? 23.515 -6.950 -20.501 1.00 52.84 92 GLY A O 1
ATOM 767 N N . ARG A 1 93 ? 25.213 -8.143 -19.658 1.00 38.06 93 ARG A N 1
ATOM 768 C CA . ARG A 1 93 ? 26.190 -7.036 -19.716 1.00 38.06 93 ARG A CA 1
ATOM 769 C C . ARG A 1 93 ? 26.965 -7.101 -21.032 1.00 38.06 93 ARG A C 1
ATOM 771 O O . ARG A 1 93 ? 27.628 -8.099 -21.278 1.00 38.06 93 ARG A O 1
ATOM 778 N N . GLY A 1 94 ? 26.964 -6.000 -21.781 1.00 55.03 94 GLY A N 1
ATOM 779 C CA . GLY A 1 94 ? 27.713 -5.852 -23.032 1.00 55.03 94 GLY A CA 1
ATOM 780 C C . GLY A 1 94 ? 26.796 -5.942 -24.248 1.00 55.03 94 GLY A C 1
ATOM 781 O O . GLY A 1 94 ? 26.338 -7.019 -24.607 1.00 55.03 94 GLY A O 1
ATOM 782 N N . PHE A 1 95 ? 26.534 -4.798 -24.875 1.00 62.50 95 PHE A N 1
ATOM 783 C CA . PHE A 1 95 ? 25.759 -4.688 -26.106 1.00 62.50 95 PHE A CA 1
ATOM 784 C C . PHE A 1 95 ? 26.568 -3.862 -27.105 1.00 62.50 95 PHE A C 1
ATOM 786 O O . PHE A 1 95 ? 27.047 -2.784 -26.758 1.00 62.50 95 PHE A O 1
ATOM 793 N N . SER A 1 96 ? 26.746 -4.388 -28.315 1.00 57.66 96 SER A N 1
ATOM 794 C CA . SER A 1 96 ? 27.467 -3.740 -29.412 1.00 57.66 96 SER A CA 1
ATOM 795 C C . SER A 1 96 ? 26.603 -3.724 -30.669 1.00 57.66 96 SER A C 1
ATOM 797 O O . SER A 1 96 ? 25.860 -4.675 -30.929 1.00 57.66 96 SER A O 1
ATOM 799 N N . ASP A 1 97 ? 26.732 -2.676 -31.481 1.00 56.00 97 ASP A N 1
ATOM 800 C CA . ASP A 1 97 ? 25.892 -2.480 -32.672 1.00 56.00 97 ASP A CA 1
ATOM 801 C C . ASP A 1 97 ? 26.041 -3.626 -33.695 1.00 56.00 97 ASP A C 1
ATOM 803 O O . ASP A 1 97 ? 25.075 -4.026 -34.342 1.00 56.00 97 ASP A O 1
ATOM 807 N N . ALA A 1 98 ? 27.218 -4.260 -33.755 1.00 62.62 98 ALA A N 1
ATOM 808 C CA . ALA A 1 98 ? 27.484 -5.448 -34.577 1.00 62.62 98 ALA A CA 1
ATOM 809 C C . ALA A 1 98 ? 26.709 -6.715 -34.142 1.00 62.62 98 ALA A C 1
ATOM 811 O O . ALA A 1 98 ? 26.596 -7.676 -34.911 1.00 62.62 98 ALA A O 1
ATOM 812 N N . SER A 1 99 ? 26.199 -6.746 -32.907 1.00 63.81 99 SER A N 1
ATOM 813 C CA . SER A 1 99 ? 25.331 -7.819 -32.400 1.00 63.81 99 SER A CA 1
ATOM 814 C C . SER A 1 99 ? 23.866 -7.548 -32.755 1.00 63.81 99 SER A C 1
ATOM 816 O O . SER A 1 99 ? 23.142 -8.463 -33.142 1.00 63.81 99 SER A O 1
ATOM 818 N N . LEU A 1 100 ? 23.452 -6.275 -32.704 1.00 59.31 100 LEU A N 1
ATOM 819 C CA . LEU A 1 100 ? 22.133 -5.822 -33.150 1.00 59.31 100 LEU A CA 1
ATOM 820 C C . LEU A 1 100 ? 21.937 -6.046 -34.656 1.00 59.31 100 LEU A C 1
ATOM 822 O O . LEU A 1 100 ? 20.922 -6.608 -35.063 1.00 59.31 100 LEU A O 1
ATOM 826 N N . ALA A 1 101 ? 22.922 -5.655 -35.470 1.00 63.09 101 ALA A N 1
ATOM 827 C CA . ALA A 1 101 ? 22.863 -5.778 -36.925 1.00 63.09 101 ALA A CA 1
ATOM 828 C C . ALA A 1 101 ? 22.657 -7.236 -37.378 1.00 63.09 101 ALA A C 1
ATOM 830 O O . ALA A 1 101 ? 21.739 -7.514 -38.143 1.00 63.09 101 ALA A O 1
ATOM 831 N N . ARG A 1 102 ? 23.434 -8.190 -36.836 1.00 67.56 102 ARG A N 1
ATOM 832 C CA . ARG A 1 102 ? 23.295 -9.626 -37.159 1.00 67.56 102 ARG A CA 1
ATOM 833 C C . ARG A 1 102 ? 21.916 -10.196 -36.820 1.00 67.56 102 ARG A C 1
ATOM 835 O O . ARG A 1 102 ? 21.388 -11.014 -37.574 1.00 67.56 102 ARG A O 1
ATOM 842 N N . TRP A 1 103 ? 21.327 -9.770 -35.705 1.00 65.56 103 TRP A N 1
ATOM 843 C CA . TRP A 1 103 ? 19.994 -10.220 -35.301 1.00 65.56 103 TRP A CA 1
ATOM 844 C C . TRP A 1 103 ? 18.892 -9.657 -36.211 1.00 65.56 103 TRP A C 1
ATOM 846 O O . TRP A 1 103 ? 17.953 -10.367 -36.554 1.00 65.56 103 TRP A O 1
ATOM 856 N N . ILE A 1 104 ? 19.025 -8.407 -36.668 1.00 59.62 104 ILE A N 1
ATOM 857 C CA . ILE A 1 104 ? 18.083 -7.816 -37.630 1.00 59.62 104 ILE A CA 1
ATOM 858 C C . ILE A 1 104 ? 18.203 -8.506 -39.000 1.00 59.62 104 ILE A C 1
ATOM 860 O O . ILE A 1 104 ? 17.184 -8.898 -39.567 1.00 59.62 104 ILE A O 1
ATOM 864 N N . SER A 1 105 ? 19.424 -8.715 -39.506 1.00 64.12 105 SER A N 1
ATOM 865 C CA . SER A 1 105 ? 19.659 -9.311 -40.833 1.00 64.12 105 SER A CA 1
ATOM 866 C C . SER A 1 105 ? 19.291 -10.795 -40.940 1.00 64.12 105 SER A C 1
ATOM 868 O O . SER A 1 105 ? 18.967 -11.259 -42.027 1.00 64.12 105 SER A O 1
ATOM 870 N N . SER A 1 106 ? 19.326 -11.558 -39.844 1.00 66.25 106 SER A N 1
ATOM 871 C CA . SER A 1 106 ? 18.872 -12.961 -39.859 1.00 66.25 106 SER A CA 1
ATOM 872 C C . SER A 1 106 ? 17.346 -13.080 -39.913 1.00 66.25 106 SER A C 1
ATOM 874 O O . SER A 1 106 ? 16.821 -14.025 -40.502 1.00 66.25 106 SER A O 1
ATOM 876 N N . MET A 1 107 ? 16.613 -12.102 -39.371 1.00 59.41 107 MET A N 1
ATOM 877 C CA . MET A 1 107 ? 15.155 -12.177 -39.267 1.00 59.41 107 MET A CA 1
ATOM 878 C C . MET A 1 107 ? 14.449 -12.176 -40.633 1.00 59.41 107 MET A C 1
ATOM 880 O O . MET A 1 107 ? 13.432 -12.850 -40.791 1.00 59.41 107 MET A O 1
ATOM 884 N N . SER A 1 108 ? 14.998 -11.480 -41.636 1.00 59.34 108 SER A N 1
ATOM 885 C CA . SER A 1 108 ? 14.489 -11.513 -43.016 1.00 59.34 108 SER A CA 1
ATOM 886 C C . SER A 1 108 ? 14.653 -12.875 -43.691 1.00 59.34 108 SER A C 1
ATOM 888 O O . SER A 1 108 ? 13.859 -13.197 -44.565 1.00 59.34 108 SER A O 1
ATOM 890 N N . SER A 1 109 ? 15.633 -13.682 -43.275 1.00 64.06 109 SER A N 1
ATOM 891 C CA . SER A 1 109 ? 15.852 -15.039 -43.796 1.00 64.06 109 SER A CA 1
ATOM 892 C C . SER A 1 109 ? 14.971 -16.076 -43.093 1.00 64.06 109 SER A C 1
ATOM 894 O O . SER A 1 109 ? 14.536 -17.042 -43.712 1.00 64.06 109 SER A O 1
ATOM 896 N N . CYS A 1 110 ? 14.644 -15.858 -41.815 1.00 59.34 110 CYS A N 1
ATOM 897 C CA . CYS A 1 110 ? 13.755 -16.744 -41.058 1.00 59.34 110 CYS A CA 1
ATOM 898 C C . CYS A 1 110 ? 12.270 -16.601 -41.443 1.00 59.34 110 CYS A C 1
ATOM 900 O O . CYS A 1 110 ? 11.506 -17.546 -41.263 1.00 59.34 110 CYS A O 1
ATOM 902 N N . ILE A 1 111 ? 11.839 -15.445 -41.967 1.00 56.47 111 ILE A N 1
ATOM 903 C CA . ILE A 1 111 ? 10.431 -15.209 -42.342 1.00 56.47 111 ILE A CA 1
ATOM 904 C C . ILE A 1 111 ? 9.978 -16.080 -43.533 1.00 56.47 111 ILE A C 1
ATOM 906 O O . ILE A 1 111 ? 8.947 -16.732 -43.382 1.00 56.47 111 ILE A O 1
ATOM 910 N N . PRO A 1 112 ? 10.702 -16.172 -44.670 1.00 57.62 112 PRO A N 1
ATOM 911 C CA . PRO A 1 112 ? 10.347 -17.078 -45.767 1.00 57.62 112 PRO A CA 1
ATOM 912 C C . PRO A 1 112 ? 10.310 -18.544 -45.336 1.00 57.62 112 PRO A C 1
ATOM 914 O O . PRO A 1 112 ? 9.417 -19.273 -45.754 1.00 57.62 112 PRO A O 1
ATOM 917 N N . ILE A 1 113 ? 11.228 -18.962 -44.456 1.00 67.31 113 ILE A N 1
ATOM 918 C CA . ILE A 1 113 ? 11.238 -20.311 -43.874 1.00 67.31 113 ILE A CA 1
ATOM 919 C C . ILE A 1 113 ? 9.970 -20.524 -43.038 1.00 67.31 113 ILE A C 1
ATOM 921 O O . ILE A 1 113 ? 9.269 -21.506 -43.242 1.00 67.31 113 ILE A O 1
ATOM 925 N N . GLY A 1 114 ? 9.616 -19.574 -42.166 1.00 56.78 114 GLY A N 1
ATOM 926 C CA . GLY A 1 114 ? 8.384 -19.627 -41.376 1.00 56.78 114 GLY A CA 1
ATOM 927 C C . GLY A 1 114 ? 7.107 -19.634 -42.221 1.00 56.78 114 GLY A C 1
ATOM 928 O O . GLY A 1 114 ? 6.189 -20.375 -41.897 1.00 56.78 114 GLY A O 1
ATOM 929 N N . ILE A 1 115 ? 7.060 -18.875 -43.323 1.00 57.09 115 ILE A N 1
ATOM 930 C CA . ILE A 1 115 ? 5.929 -18.875 -44.266 1.00 57.09 115 ILE A CA 1
ATOM 931 C C . ILE A 1 115 ? 5.869 -20.189 -45.049 1.00 57.09 115 ILE A C 1
ATOM 933 O O . ILE A 1 115 ? 4.787 -20.724 -45.210 1.00 57.09 115 ILE A O 1
ATOM 937 N N . SER A 1 116 ? 7.004 -20.750 -45.472 1.00 66.56 116 SER A N 1
ATOM 938 C CA . SER A 1 116 ? 7.044 -22.042 -46.180 1.00 66.56 116 SER A CA 1
ATOM 939 C C . SER A 1 116 ? 6.633 -23.198 -45.258 1.00 66.56 116 SER A C 1
ATOM 941 O O . SER A 1 116 ? 5.869 -24.073 -45.662 1.00 66.56 116 SER A O 1
ATOM 943 N N . LEU A 1 117 ? 7.056 -23.161 -43.985 1.00 59.59 117 LEU A N 1
ATOM 944 C CA . LEU A 1 117 ? 6.520 -24.038 -42.938 1.00 59.59 117 LEU A CA 1
ATOM 945 C C . LEU A 1 117 ? 5.012 -23.792 -42.720 1.00 59.59 117 LEU A C 1
ATOM 947 O O . LEU A 1 117 ? 4.294 -24.757 -42.488 1.00 59.59 117 LEU A O 1
ATOM 951 N N . GLU A 1 118 ? 4.520 -22.550 -42.832 1.00 58.12 118 GLU A N 1
ATOM 952 C CA . GLU A 1 118 ? 3.087 -22.177 -42.839 1.00 58.12 118 GLU A CA 1
ATOM 953 C C . GLU A 1 118 ? 2.372 -22.359 -44.208 1.00 58.12 118 GLU A C 1
ATOM 955 O O . GLU A 1 118 ? 1.213 -21.954 -44.337 1.00 58.12 118 GLU A O 1
ATOM 960 N N . GLU A 1 119 ? 2.977 -23.000 -45.219 1.00 66.88 119 GLU A N 1
ATOM 961 C CA . GLU A 1 119 ? 2.296 -23.308 -46.494 1.00 66.88 119 GLU A CA 1
ATOM 962 C C . GLU A 1 119 ? 2.268 -24.776 -46.894 1.00 66.88 119 GLU A C 1
ATOM 964 O O . GLU A 1 119 ? 1.413 -25.141 -47.695 1.00 66.88 119 GLU A O 1
ATOM 969 N N . PHE A 1 120 ? 3.111 -25.626 -46.310 1.00 66.94 120 PHE A N 1
ATOM 970 C CA . PHE A 1 120 ? 2.991 -27.070 -46.496 1.00 66.94 120 PHE A CA 1
ATOM 971 C C . PHE A 1 120 ? 1.672 -27.522 -45.827 1.00 66.94 120 PHE A C 1
ATOM 973 O O . PHE A 1 120 ? 0.644 -27.611 -46.484 1.00 66.94 120 PHE A O 1
ATOM 980 N N . VAL A 1 121 ? 1.674 -27.609 -44.499 1.00 70.69 121 VAL A N 1
ATOM 981 C CA . VAL A 1 121 ? 0.640 -27.250 -43.501 1.00 70.69 121 VAL A CA 1
ATOM 982 C C . VAL A 1 121 ? -0.846 -27.273 -43.836 1.00 70.69 121 VAL A C 1
ATOM 984 O O . VAL A 1 121 ? -1.607 -27.810 -43.059 1.00 70.69 121 VAL A O 1
ATOM 987 N N . GLN A 1 122 ? -1.321 -26.544 -44.837 1.00 51.12 122 GLN A N 1
ATOM 988 C CA . GLN A 1 122 ? -2.731 -26.184 -45.050 1.00 51.12 122 GLN A CA 1
ATOM 989 C C . GLN A 1 122 ? -3.422 -25.399 -43.879 1.00 51.12 122 GLN A C 1
ATOM 991 O O . GLN A 1 122 ? -4.268 -24.543 -44.151 1.00 51.12 122 GLN A O 1
ATOM 996 N N . VAL A 1 123 ? -2.986 -25.504 -42.608 1.00 53.97 123 VAL A N 1
ATOM 997 C CA . VAL A 1 123 ? -3.274 -24.557 -41.500 1.00 53.97 123 VAL A CA 1
ATOM 998 C C . VAL A 1 123 ? -2.467 -23.265 -41.646 1.00 53.97 123 VAL A C 1
ATOM 1000 O O . VAL A 1 123 ? -1.515 -22.976 -40.918 1.00 53.97 123 VAL A O 1
ATOM 1003 N N . LYS A 1 124 ? -2.926 -22.419 -42.565 1.00 51.44 124 LYS A N 1
ATOM 1004 C CA . LYS A 1 124 ? -2.611 -20.989 -42.534 1.00 51.44 124 LYS A CA 1
ATOM 1005 C C . LYS A 1 124 ? -3.147 -20.406 -41.223 1.00 51.44 124 LYS A C 1
ATOM 1007 O O . LYS A 1 124 ? -4.252 -20.746 -40.800 1.00 51.44 124 LYS A O 1
ATOM 1012 N N . SER A 1 125 ? -2.429 -19.469 -40.600 1.00 45.56 125 SER A N 1
ATOM 1013 C CA . SER A 1 125 ? -2.813 -18.813 -39.331 1.00 45.56 125 SER A CA 1
ATOM 1014 C C . SER A 1 125 ? -4.008 -17.826 -39.439 1.00 45.56 125 SER A C 1
ATOM 1016 O O . SER A 1 125 ? -4.089 -16.784 -38.769 1.00 45.56 125 SER A O 1
ATOM 1018 N N . ILE A 1 126 ? -4.989 -18.172 -40.277 1.00 42.88 126 ILE A N 1
ATOM 1019 C CA . ILE A 1 126 ? -6.234 -17.454 -40.529 1.00 42.88 126 ILE A CA 1
ATOM 1020 C C . ILE A 1 126 ? -7.222 -17.776 -39.411 1.00 42.88 126 ILE A C 1
ATOM 1022 O O . ILE A 1 126 ? -7.844 -18.827 -39.351 1.00 42.88 126 ILE A O 1
ATOM 1026 N N . SER A 1 127 ? -7.406 -16.806 -38.525 1.00 46.81 127 SER A N 1
ATOM 1027 C CA . SER A 1 127 ? -8.651 -16.717 -37.758 1.00 46.81 127 SER A CA 1
ATOM 1028 C C . SER A 1 127 ? -9.650 -15.919 -38.601 1.00 46.81 127 SER A C 1
ATOM 1030 O O . SER A 1 127 ? -9.215 -15.033 -39.333 1.00 46.81 127 SER A O 1
ATOM 1032 N N . SER A 1 128 ? -10.947 -16.215 -38.472 1.00 45.91 128 SER A N 1
ATOM 1033 C CA . SER A 1 128 ? -12.080 -15.657 -39.244 1.00 45.91 128 SER A CA 1
ATOM 1034 C C . SER A 1 128 ? -11.905 -14.227 -39.785 1.00 45.91 128 SER A C 1
ATOM 1036 O O . SER A 1 128 ? -11.483 -13.333 -39.041 1.00 45.91 128 SER A O 1
ATOM 1038 N N . ASP A 1 129 ? -12.345 -13.986 -41.024 1.00 48.75 129 ASP A N 1
ATOM 1039 C CA . ASP A 1 129 ? -12.171 -12.710 -41.743 1.00 48.75 129 ASP A CA 1
ATOM 1040 C C . ASP A 1 129 ? -12.687 -11.476 -40.993 1.00 48.75 129 ASP A C 1
ATOM 1042 O O . ASP A 1 129 ? -12.109 -10.389 -41.103 1.00 48.75 129 ASP A O 1
ATOM 1046 N N . GLN A 1 130 ? -13.726 -11.642 -40.166 1.00 49.91 130 GLN A N 1
ATOM 1047 C CA . GLN A 1 130 ? -14.210 -10.587 -39.282 1.00 49.91 130 GLN A CA 1
ATOM 1048 C C . GLN A 1 130 ? -13.268 -10.337 -38.088 1.00 49.91 130 GLN A C 1
ATOM 1050 O O . GLN A 1 130 ? -12.858 -11.229 -37.330 1.00 49.91 130 GLN A O 1
ATOM 1055 N N . HIS A 1 131 ? -12.945 -9.058 -37.896 1.00 56.88 131 HIS A N 1
ATOM 1056 C CA . HIS A 1 131 ? -12.279 -8.552 -36.701 1.00 56.88 131 HIS A CA 1
ATOM 1057 C C . HIS A 1 131 ? -13.208 -8.689 -35.478 1.00 56.88 131 HIS A C 1
ATOM 1059 O O . HIS A 1 131 ? -14.415 -8.512 -35.606 1.00 56.88 131 HIS A O 1
ATOM 1065 N N . ILE A 1 132 ? -12.667 -8.960 -34.282 1.00 57.72 132 ILE A N 1
ATOM 1066 C CA . ILE A 1 132 ? -13.476 -9.236 -33.070 1.00 57.72 132 ILE A CA 1
ATOM 1067 C C . ILE A 1 132 ? -14.421 -8.062 -32.741 1.00 57.72 132 ILE A C 1
ATOM 1069 O O . ILE A 1 132 ? -15.587 -8.271 -32.405 1.00 57.72 132 ILE A O 1
ATOM 1073 N N . GLU A 1 133 ? -13.942 -6.829 -32.930 1.00 57.62 133 GLU A N 1
ATOM 1074 C CA . GLU A 1 133 ? -14.725 -5.593 -32.753 1.00 57.62 133 GLU A CA 1
ATOM 1075 C C . GLU A 1 133 ? -15.859 -5.397 -33.783 1.00 57.62 133 GLU A C 1
ATOM 1077 O O . GLU A 1 133 ? -16.745 -4.579 -33.561 1.00 57.62 133 GLU A O 1
ATOM 1082 N N . LEU A 1 134 ? -15.864 -6.157 -34.885 1.00 57.59 134 LEU A N 1
ATOM 1083 C CA . LEU A 1 134 ? -16.895 -6.122 -35.932 1.00 57.59 134 LEU A CA 1
ATOM 1084 C C . LEU A 1 134 ? -17.904 -7.279 -35.829 1.00 57.59 134 LEU A C 1
ATOM 1086 O O . LEU A 1 134 ? -18.745 -7.427 -36.706 1.00 57.59 134 LEU A O 1
ATOM 1090 N N . THR A 1 135 ? -17.836 -8.104 -34.781 1.00 71.44 135 THR A N 1
ATOM 1091 C CA . THR A 1 135 ? -18.809 -9.188 -34.578 1.00 71.44 135 THR A CA 1
ATOM 1092 C C . THR A 1 135 ? -20.168 -8.638 -34.135 1.00 71.44 135 THR A C 1
ATOM 1094 O O . THR A 1 135 ? -20.235 -7.738 -33.297 1.00 71.44 135 THR A O 1
ATOM 1097 N N . ASN A 1 136 ? -21.269 -9.228 -34.611 1.00 73.25 136 ASN A N 1
ATOM 1098 C CA . ASN A 1 136 ? -22.639 -8.764 -34.321 1.00 73.25 136 ASN A CA 1
ATOM 1099 C C . ASN A 1 136 ? -22.979 -8.705 -32.815 1.00 73.25 136 ASN A C 1
ATOM 1101 O O . ASN A 1 136 ? -23.877 -7.972 -32.407 1.00 73.25 136 ASN A O 1
ATOM 1105 N N . ALA A 1 137 ? -22.301 -9.491 -31.970 1.00 71.31 137 ALA A N 1
ATOM 1106 C CA . ALA A 1 137 ? -22.455 -9.436 -30.513 1.00 71.31 137 ALA A CA 1
ATOM 1107 C C . ALA A 1 137 ? -21.711 -8.240 -29.889 1.00 71.31 137 ALA A C 1
ATOM 1109 O O . ALA A 1 137 ? -22.191 -7.631 -28.932 1.00 71.31 137 ALA A O 1
ATOM 1110 N N . ARG A 1 138 ? -20.545 -7.882 -30.440 1.00 76.38 138 ARG A N 1
ATOM 1111 C CA . ARG A 1 138 ? -19.747 -6.733 -30.007 1.00 76.38 138 ARG A CA 1
ATOM 1112 C C . ARG A 1 138 ? -20.325 -5.419 -30.522 1.00 76.38 138 ARG A C 1
ATOM 1114 O O . ARG A 1 138 ? -20.391 -4.476 -29.745 1.00 76.38 138 ARG A O 1
ATOM 1121 N N . GLN A 1 139 ? -20.832 -5.393 -31.755 1.00 77.38 139 GLN A N 1
ATOM 1122 C CA . GLN A 1 139 ? -21.604 -4.272 -32.297 1.00 77.38 139 GLN A CA 1
ATOM 1123 C C . GLN A 1 139 ? -22.837 -3.983 -31.431 1.00 77.38 139 GLN A C 1
ATOM 1125 O O . GLN A 1 139 ? -22.909 -2.898 -30.868 1.00 77.38 139 GLN A O 1
ATOM 1130 N N . ARG A 1 140 ? -23.703 -4.977 -31.172 1.00 82.56 140 ARG A N 1
ATOM 1131 C CA . ARG A 1 140 ? -24.870 -4.814 -30.277 1.00 82.56 140 ARG A CA 1
ATOM 1132 C C . ARG A 1 140 ? -24.506 -4.345 -28.863 1.00 82.56 140 ARG A C 1
ATOM 1134 O O . ARG A 1 140 ? -25.239 -3.563 -28.264 1.00 82.56 140 ARG A O 1
ATOM 1141 N N . ARG A 1 141 ? -23.370 -4.795 -28.310 1.00 78.56 141 ARG A N 1
ATOM 1142 C CA . ARG A 1 141 ? -22.871 -4.294 -27.016 1.00 78.56 141 ARG A CA 1
ATOM 1143 C C . ARG A 1 141 ? -22.437 -2.831 -27.110 1.00 78.56 141 ARG A C 1
ATOM 1145 O O . ARG A 1 141 ? -22.838 -2.037 -26.269 1.00 78.56 141 ARG A O 1
ATOM 1152 N N . ASN A 1 142 ? -21.669 -2.478 -28.138 1.00 80.19 142 ASN A N 1
ATOM 1153 C CA . ASN A 1 142 ? -21.204 -1.113 -28.362 1.00 80.19 142 ASN A CA 1
ATOM 1154 C C . ASN A 1 142 ? -22.379 -0.158 -28.658 1.00 80.19 142 ASN A C 1
ATOM 1156 O O . ASN A 1 142 ? -22.356 0.967 -28.178 1.00 80.19 142 ASN A O 1
ATOM 1160 N N . GLU A 1 143 ? -23.429 -0.601 -29.358 1.00 86.25 143 GLU A N 1
ATOM 1161 C CA . GLU A 1 143 ? -24.686 0.143 -29.536 1.00 86.25 143 GLU A CA 1
ATOM 1162 C C . GLU A 1 143 ? -25.451 0.305 -28.219 1.00 86.25 143 GLU A C 1
ATOM 1164 O O . GLU A 1 143 ? -25.914 1.401 -27.923 1.00 86.25 143 GLU A O 1
ATOM 1169 N N . SER A 1 144 ? -25.547 -0.740 -27.388 1.00 87.25 144 SER A N 1
ATOM 1170 C CA . SER A 1 144 ? -26.157 -0.636 -26.053 1.00 87.25 144 SER A CA 1
ATOM 1171 C C . SER A 1 144 ? -25.405 0.345 -25.148 1.00 87.25 144 SER A C 1
ATOM 1173 O O . SER A 1 144 ? -26.030 1.128 -24.434 1.00 87.25 144 SER A O 1
ATOM 1175 N N . ASP A 1 145 ? -24.072 0.329 -25.179 1.00 81.00 145 ASP A N 1
ATOM 1176 C CA . ASP A 1 145 ? -23.244 1.231 -24.379 1.00 81.00 145 ASP A CA 1
ATOM 1177 C C . ASP A 1 145 ? -23.257 2.663 -24.943 1.00 81.00 145 ASP A C 1
ATOM 1179 O O . ASP A 1 145 ? -23.360 3.618 -24.173 1.00 81.00 145 ASP A O 1
ATOM 1183 N N . LEU A 1 146 ? -23.273 2.828 -26.272 1.00 79.19 146 LEU A N 1
ATOM 1184 C CA . LEU A 1 146 ? -23.506 4.114 -26.934 1.00 79.19 146 LEU A CA 1
ATOM 1185 C C . LEU A 1 146 ? -24.886 4.678 -26.578 1.00 79.19 146 LEU A C 1
ATOM 1187 O O . LEU A 1 146 ? -24.978 5.858 -26.258 1.00 79.19 146 LEU A O 1
ATOM 1191 N N . LYS A 1 147 ? -25.943 3.856 -26.578 1.00 85.44 147 LYS A N 1
ATOM 1192 C CA . LYS A 1 147 ? -27.302 4.294 -26.234 1.00 85.44 147 LYS A CA 1
ATOM 1193 C C . LYS A 1 147 ? -27.368 4.817 -24.800 1.00 85.44 147 LYS A C 1
ATOM 1195 O O . LYS A 1 147 ? -27.852 5.923 -24.609 1.00 85.44 147 LYS A O 1
ATOM 1200 N N . LYS A 1 148 ? -26.774 4.110 -23.828 1.00 77.31 148 LYS A N 1
ATOM 1201 C CA . LYS A 1 148 ? -26.657 4.591 -22.433 1.00 77.31 148 LYS A CA 1
ATOM 1202 C C . LYS A 1 148 ? -25.909 5.923 -22.340 1.00 77.31 148 LYS A C 1
ATOM 1204 O O . LYS A 1 148 ? -26.290 6.785 -21.556 1.00 77.31 148 LYS A O 1
ATOM 1209 N N . ILE A 1 149 ? -24.837 6.095 -23.121 1.00 73.75 149 ILE A N 1
ATOM 1210 C CA . ILE A 1 149 ? -24.077 7.352 -23.171 1.00 73.75 149 ILE A CA 1
ATOM 1211 C C . ILE A 1 149 ? -24.920 8.474 -23.793 1.00 73.75 149 ILE A C 1
ATOM 1213 O O . ILE A 1 149 ? -24.900 9.586 -23.279 1.00 73.75 149 ILE A O 1
ATOM 1217 N N . LEU A 1 150 ? -25.676 8.203 -24.860 1.00 76.44 150 LEU A N 1
ATOM 1218 C CA . LEU A 1 150 ? -26.541 9.186 -25.518 1.00 76.44 150 LEU A CA 1
ATOM 1219 C C . LEU A 1 150 ? -27.738 9.583 -24.647 1.00 76.44 150 LEU A C 1
ATOM 1221 O O . LEU A 1 150 ? -27.979 10.774 -24.498 1.00 76.44 150 LEU A O 1
ATOM 1225 N N . GLU A 1 151 ? -28.426 8.621 -24.028 1.00 78.12 151 GLU A N 1
ATOM 1226 C CA . GLU A 1 151 ? -29.486 8.857 -23.035 1.00 78.12 151 GLU A CA 1
ATOM 1227 C C . GLU A 1 151 ? -28.947 9.721 -21.883 1.00 78.12 151 GLU A C 1
ATOM 1229 O O . GLU A 1 151 ? -29.512 10.762 -21.559 1.00 78.12 151 GLU A O 1
ATOM 1234 N N . TRP A 1 152 ? -27.773 9.373 -21.338 1.00 68.31 152 TRP A N 1
ATOM 1235 C CA . TRP A 1 152 ? -27.132 10.181 -20.302 1.00 68.31 152 TRP A CA 1
ATOM 1236 C C . TRP A 1 152 ? -26.786 11.598 -20.789 1.00 68.31 152 TRP A C 1
ATOM 1238 O O . TRP A 1 152 ? -27.046 12.557 -20.070 1.00 68.31 152 TRP A O 1
ATOM 1248 N N . LEU A 1 153 ? -26.237 11.758 -22.000 1.00 66.00 153 LEU A N 1
ATOM 1249 C CA . LEU A 1 153 ? -25.853 13.058 -22.573 1.00 66.00 153 LEU A CA 1
ATOM 1250 C C . LEU A 1 153 ? -27.043 13.935 -22.995 1.00 66.00 153 LEU A C 1
ATOM 1252 O O . LEU A 1 153 ? -26.886 15.155 -23.036 1.00 66.00 153 LEU A O 1
ATOM 1256 N N . GLN A 1 154 ? -28.205 13.355 -23.310 1.00 71.25 154 GLN A N 1
ATOM 1257 C CA . GLN A 1 154 ? -29.434 14.108 -23.586 1.00 71.25 154 GLN A CA 1
ATOM 1258 C C . GLN A 1 154 ? -29.879 14.877 -22.334 1.00 71.25 154 GLN A C 1
ATOM 1260 O O . GLN A 1 154 ? -30.085 16.091 -22.401 1.00 71.25 154 GLN A O 1
ATOM 1265 N N . ASP A 1 155 ? -29.891 14.204 -21.182 1.00 57.50 155 ASP A N 1
ATOM 1266 C CA . ASP A 1 155 ? -30.204 14.819 -19.888 1.00 57.50 155 ASP A CA 1
ATOM 1267 C C . ASP A 1 155 ? -29.033 15.658 -19.328 1.00 57.50 155 ASP A C 1
ATOM 1269 O O . ASP A 1 155 ? -29.241 16.682 -18.673 1.00 57.50 155 ASP A O 1
ATOM 1273 N N . HIS A 1 156 ? -27.784 15.272 -19.622 1.00 54.19 156 HIS A N 1
ATOM 1274 C CA . HIS A 1 156 ? -26.557 15.841 -19.041 1.00 54.19 156 HIS A CA 1
ATOM 1275 C C . HIS A 1 156 ? -25.615 16.453 -20.092 1.00 54.19 156 HIS A C 1
ATOM 1277 O O . HIS A 1 156 ? -24.410 16.195 -20.086 1.00 54.19 156 HIS A O 1
ATOM 1283 N N . ASN A 1 157 ? -26.146 17.274 -21.003 1.00 62.75 157 ASN A N 1
ATOM 1284 C CA . ASN A 1 157 ? -25.372 17.863 -22.102 1.00 62.75 157 ASN A CA 1
ATOM 1285 C C . ASN A 1 157 ? -24.167 18.706 -21.593 1.00 62.75 157 ASN A C 1
ATOM 1287 O O . ASN A 1 157 ? -24.375 19.804 -21.062 1.00 62.75 157 ASN A O 1
ATOM 1291 N N . PRO A 1 158 ? -22.907 18.262 -21.803 1.00 51.16 158 PRO A N 1
ATOM 1292 C CA . PRO A 1 158 ? -21.715 18.943 -21.291 1.00 51.16 158 PRO A CA 1
ATOM 1293 C C . PRO A 1 158 ? -21.386 20.232 -22.059 1.00 51.16 158 PRO A C 1
ATOM 1295 O O . PRO A 1 158 ? -20.615 21.053 -21.568 1.00 51.16 158 PRO A O 1
ATOM 1298 N N . PHE A 1 159 ? -21.989 20.439 -23.234 1.00 58.78 159 PHE A N 1
ATOM 1299 C CA . PHE A 1 159 ? -21.794 21.608 -24.094 1.00 58.78 159 PHE A CA 1
ATOM 1300 C C . PHE A 1 159 ? -22.747 22.773 -23.767 1.00 58.78 159 PHE A C 1
ATOM 1302 O O . PHE A 1 159 ? -22.703 23.802 -24.434 1.00 58.78 159 PHE A O 1
ATOM 1309 N N . LYS A 1 160 ? -23.583 22.657 -22.720 1.00 57.12 160 LYS A N 1
ATOM 1310 C CA . LYS A 1 160 ? -24.323 23.805 -22.150 1.00 57.12 160 LYS A CA 1
ATOM 1311 C C . LYS A 1 160 ? -23.417 24.793 -21.394 1.00 57.12 160 LYS A C 1
ATOM 1313 O O . LYS A 1 160 ? -23.868 25.883 -21.058 1.00 57.12 160 LYS A O 1
ATOM 1318 N N . CYS A 1 161 ? -22.170 24.421 -21.098 1.00 51.75 161 CYS A N 1
ATOM 1319 C CA . CYS A 1 161 ? -21.191 25.288 -20.444 1.00 51.75 161 CYS A CA 1
ATOM 1320 C C . CYS A 1 161 ? -20.305 25.988 -21.486 1.00 51.75 161 CYS A C 1
ATOM 1322 O O . CYS A 1 161 ? -19.787 25.336 -22.389 1.00 51.75 161 CYS A O 1
ATOM 1324 N N . SER A 1 162 ? -20.077 27.294 -21.332 1.00 58.12 162 SER A N 1
ATOM 1325 C CA . SER A 1 162 ? -19.207 28.091 -22.212 1.00 58.12 162 SER A CA 1
ATOM 1326 C C . SER A 1 162 ? -17.708 27.967 -21.901 1.00 58.12 162 SER A C 1
ATOM 1328 O O . SER A 1 162 ? -16.890 28.581 -22.581 1.00 58.12 162 SER A O 1
ATOM 1330 N N . GLU A 1 163 ? -17.332 27.220 -20.858 1.00 62.44 163 GLU A N 1
ATOM 1331 C CA . GLU A 1 163 ? -15.954 27.100 -20.369 1.00 62.44 163 GLU A CA 1
ATOM 1332 C C . GLU A 1 163 ? -15.394 25.680 -20.575 1.00 62.44 163 GLU A C 1
ATOM 1334 O O . GLU A 1 163 ? -16.113 24.684 -20.478 1.00 62.44 163 GLU A O 1
ATOM 1339 N N . LEU A 1 164 ? -14.083 25.572 -20.824 1.00 63.66 164 LEU A N 1
ATOM 1340 C CA . LEU A 1 164 ? -13.414 24.302 -21.130 1.00 63.66 164 LEU A CA 1
ATOM 1341 C C . LEU A 1 164 ? -13.417 23.349 -19.915 1.00 63.66 164 LEU A C 1
ATOM 1343 O O . LEU A 1 164 ? -12.669 23.542 -18.953 1.00 63.66 164 LEU A O 1
ATOM 1347 N N . LEU A 1 165 ? -14.246 22.303 -19.972 1.00 59.53 165 LEU A N 1
ATOM 1348 C CA . LEU A 1 165 ? -14.530 21.386 -18.863 1.00 59.53 165 LEU A CA 1
ATOM 1349 C C . LEU A 1 165 ? -13.912 19.990 -19.060 1.00 59.53 165 LEU A C 1
ATOM 1351 O O . LEU A 1 165 ? -14.108 19.332 -20.079 1.00 59.53 165 LEU A O 1
ATOM 1355 N N . SER A 1 166 ? -13.243 19.474 -18.027 1.00 57.31 166 SER A N 1
ATOM 1356 C CA . SER A 1 166 ? -12.827 18.069 -17.953 1.00 57.31 166 SER A CA 1
ATOM 1357 C C . SER A 1 166 ? -13.991 17.166 -17.532 1.00 57.31 166 SER A C 1
ATOM 1359 O O . SER A 1 166 ? -14.334 17.111 -16.350 1.00 57.31 166 SER A O 1
ATOM 1361 N N . ILE A 1 167 ? -14.566 16.415 -18.477 1.00 54.25 167 ILE A N 1
ATOM 1362 C CA . ILE A 1 167 ? -15.742 15.546 -18.257 1.00 54.25 167 ILE A CA 1
ATOM 1363 C C . ILE A 1 167 ? -15.509 14.518 -17.132 1.00 54.25 167 ILE A C 1
ATOM 1365 O O . ILE A 1 167 ? -16.394 14.283 -16.317 1.00 54.25 167 ILE A O 1
ATOM 1369 N N . SER A 1 168 ? -14.306 13.943 -17.021 1.00 44.59 168 SER A N 1
ATOM 1370 C CA . SER A 1 168 ? -14.009 12.896 -16.028 1.00 44.59 168 SER A CA 1
ATOM 1371 C C . SER A 1 168 ? -13.712 13.408 -14.613 1.00 44.59 168 SER A C 1
ATOM 1373 O O . SER A 1 168 ? -13.563 12.602 -13.696 1.00 44.59 168 SER A O 1
ATOM 1375 N N . THR A 1 169 ? -13.545 14.722 -14.419 1.00 44.03 169 THR A N 1
ATOM 1376 C CA . THR A 1 169 ? -13.171 15.311 -13.114 1.00 44.03 169 THR A CA 1
ATOM 1377 C C . THR A 1 169 ? -13.966 16.560 -12.732 1.00 44.03 169 THR A C 1
ATOM 1379 O O . THR A 1 169 ? -13.753 17.102 -11.648 1.00 44.03 169 THR A O 1
ATOM 1382 N N . GLY A 1 170 ? -14.837 17.057 -13.615 1.00 45.47 170 GLY A N 1
ATOM 1383 C CA . GLY A 1 170 ? -15.590 18.299 -13.434 1.00 45.47 170 GLY A CA 1
ATOM 1384 C C . GLY A 1 170 ? -14.720 19.544 -13.231 1.00 45.47 170 GLY A C 1
ATOM 1385 O O . GLY A 1 170 ? -15.168 20.521 -12.631 1.00 45.47 170 GLY A O 1
ATOM 1386 N N . ILE A 1 171 ? -13.455 19.507 -13.664 1.00 47.72 171 ILE A N 1
ATOM 1387 C CA . ILE A 1 171 ? -12.530 20.637 -13.539 1.00 47.72 171 ILE A CA 1
ATOM 1388 C C . ILE A 1 171 ? -12.712 21.555 -14.743 1.00 47.72 171 ILE A C 1
ATOM 1390 O O . ILE A 1 171 ? -12.376 21.173 -15.863 1.00 47.72 171 ILE A O 1
ATOM 1394 N N . ILE A 1 172 ? -13.186 22.771 -14.487 1.00 53.66 172 ILE A N 1
ATOM 1395 C CA . ILE A 1 172 ? -13.116 23.885 -15.434 1.00 53.66 172 ILE A CA 1
ATOM 1396 C C . ILE A 1 172 ? -11.657 24.348 -15.521 1.00 53.66 172 ILE A C 1
ATOM 1398 O O . ILE A 1 172 ? -10.998 24.563 -14.495 1.00 53.66 172 ILE A O 1
ATOM 1402 N N . ALA A 1 173 ? -11.138 24.449 -16.740 1.00 54.91 173 ALA A N 1
ATOM 1403 C CA . ALA A 1 173 ? -9.780 24.887 -17.011 1.00 54.91 173 ALA A CA 1
ATOM 1404 C C . ALA A 1 173 ? -9.631 26.405 -16.804 1.00 54.91 173 ALA A C 1
ATOM 1406 O O . ALA A 1 173 ? -10.547 27.179 -17.060 1.00 54.91 173 ALA A O 1
ATOM 1407 N N . SER A 1 174 ? -8.461 26.858 -16.347 1.00 56.94 174 SER A N 1
ATOM 1408 C CA . SER A 1 174 ? -8.161 28.297 -16.310 1.00 56.94 174 SER A CA 1
ATOM 1409 C C . SER A 1 174 ? -8.016 28.872 -17.727 1.00 56.94 174 SER A C 1
ATOM 1411 O O . SER A 1 174 ? -7.530 28.136 -18.583 1.00 56.94 174 SER A O 1
ATOM 1413 N N . PRO A 1 175 ? -8.246 30.183 -17.953 1.00 60.44 175 PRO A N 1
ATOM 1414 C CA . PRO A 1 175 ? -8.037 30.834 -19.258 1.00 60.44 175 PRO A CA 1
ATOM 1415 C C . PRO A 1 175 ? -6.630 30.663 -19.862 1.00 60.44 175 PRO A C 1
ATOM 1417 O O . PRO A 1 175 ? -6.436 30.846 -21.057 1.00 60.44 175 PRO A O 1
ATOM 1420 N N . ASP A 1 176 ? -5.636 30.316 -19.038 1.00 63.44 176 ASP A N 1
ATOM 1421 C CA . ASP A 1 176 ? -4.274 29.996 -19.469 1.00 63.44 176 ASP A CA 1
ATOM 1422 C C . ASP A 1 176 ? -4.121 28.604 -20.122 1.00 63.44 176 ASP A C 1
ATOM 1424 O O . ASP A 1 176 ? -3.067 28.336 -20.694 1.00 63.44 176 ASP A O 1
ATOM 1428 N N . VAL A 1 177 ? -5.106 27.704 -20.020 1.00 73.19 177 VAL A N 1
ATOM 1429 C CA . VAL A 1 177 ? -5.105 26.374 -20.661 1.00 73.19 177 VAL A CA 1
ATOM 1430 C C . VAL A 1 177 ? -5.640 26.517 -22.084 1.00 73.19 177 VAL A C 1
ATOM 1432 O O . VAL A 1 177 ? -6.679 27.130 -22.288 1.00 73.19 177 VAL A O 1
ATOM 1435 N N . ASN A 1 178 ? -4.925 25.949 -23.055 1.00 81.69 178 ASN A N 1
ATOM 1436 C CA . ASN A 1 178 ? -5.174 26.143 -24.489 1.00 81.69 178 ASN A CA 1
ATOM 1437 C C . ASN A 1 178 ? -5.080 24.830 -25.294 1.00 81.69 178 ASN A C 1
ATOM 1439 O O . ASN A 1 178 ? -4.707 24.827 -26.467 1.00 81.69 178 ASN A O 1
ATOM 1443 N N . CYS A 1 179 ? -5.347 23.688 -24.650 1.00 78.12 179 CYS A N 1
ATOM 1444 C CA . CYS A 1 179 ? -5.272 22.369 -25.284 1.00 78.12 179 CYS A CA 1
ATOM 1445 C C . CYS A 1 179 ? -6.395 22.102 -26.303 1.00 78.12 179 CYS A C 1
ATOM 1447 O O . CYS A 1 179 ? -6.234 21.249 -27.170 1.00 78.12 179 CYS A O 1
ATOM 1449 N N . ASP A 1 180 ? -7.496 22.845 -26.218 1.00 81.25 180 ASP A N 1
ATOM 1450 C CA . ASP A 1 180 ? -8.535 22.982 -27.244 1.00 81.25 180 ASP A CA 1
ATOM 1451 C C . ASP A 1 180 ? -7.971 23.530 -28.569 1.00 81.25 180 ASP A C 1
ATOM 1453 O O . ASP A 1 180 ? -8.338 23.060 -29.642 1.00 81.25 180 ASP A O 1
ATOM 1457 N N . LYS A 1 181 ? -6.985 24.434 -28.498 1.00 84.31 181 LYS A N 1
ATOM 1458 C CA . LYS A 1 181 ? -6.322 25.068 -29.655 1.00 84.31 181 LYS A CA 1
ATOM 1459 C C . LYS A 1 181 ? -5.095 24.306 -30.161 1.00 84.31 181 LYS A C 1
ATOM 1461 O O . LYS A 1 181 ? -4.229 24.873 -30.830 1.00 84.31 181 LYS A O 1
ATOM 1466 N N . ALA A 1 182 ? -4.983 23.014 -29.844 1.00 85.81 182 ALA A N 1
ATOM 1467 C CA . ALA A 1 182 ? -3.804 22.217 -30.183 1.00 85.81 182 ALA A CA 1
ATOM 1468 C C . ALA A 1 182 ? -3.524 22.140 -31.693 1.00 85.81 182 ALA A C 1
ATOM 1470 O O . ALA A 1 182 ? -2.359 22.084 -32.081 1.00 85.81 182 ALA A O 1
ATOM 1471 N N . GLN A 1 183 ? -4.555 22.169 -32.545 1.00 85.12 183 GLN A N 1
ATOM 1472 C CA . GLN A 1 183 ? -4.347 22.198 -33.994 1.00 85.12 183 GLN A CA 1
ATOM 1473 C C . GLN A 1 183 ? -3.765 23.550 -34.449 1.00 85.12 183 GLN A C 1
ATOM 1475 O O . GLN A 1 183 ? -2.700 23.558 -35.060 1.00 85.12 183 GLN A O 1
ATOM 1480 N N . GLU A 1 184 ? -4.388 24.675 -34.077 1.00 89.00 184 GLU A N 1
ATOM 1481 C CA . GLU A 1 184 ? -3.940 26.039 -34.426 1.00 89.00 184 GLU A CA 1
ATOM 1482 C C . GLU A 1 184 ? -2.486 26.301 -33.997 1.00 89.00 184 GLU A C 1
ATOM 1484 O O . GLU A 1 184 ? -1.645 26.722 -34.792 1.00 89.00 184 GLU A O 1
ATOM 1489 N N . ILE A 1 185 ? -2.162 25.995 -32.736 1.00 86.69 185 ILE A N 1
ATOM 1490 C CA . ILE A 1 185 ? -0.819 26.183 -32.167 1.00 86.69 185 ILE A CA 1
ATOM 1491 C C . ILE A 1 185 ? 0.199 25.293 -32.892 1.00 86.69 185 ILE A C 1
ATOM 1493 O O . ILE A 1 185 ? 1.309 25.727 -33.209 1.00 86.69 185 ILE A O 1
ATOM 1497 N N . GLY A 1 186 ? -0.194 24.057 -33.203 1.00 87.12 186 GLY A N 1
ATOM 1498 C CA . GLY A 1 186 ? 0.606 23.126 -33.987 1.00 87.12 186 GLY A CA 1
ATOM 1499 C C . GLY A 1 186 ? 0.899 23.620 -35.402 1.00 87.12 186 GLY A C 1
ATOM 1500 O O . GLY A 1 186 ? 2.022 23.463 -35.877 1.00 87.12 186 GLY A O 1
ATOM 1501 N N . GLU A 1 187 ? -0.084 24.234 -36.061 1.00 88.56 187 GLU A N 1
ATOM 1502 C CA . GLU A 1 187 ? 0.031 24.784 -37.416 1.00 88.56 187 GLU A CA 1
ATOM 1503 C C . GLU A 1 187 ? 0.924 26.035 -37.453 1.00 88.56 187 GLU A C 1
ATOM 1505 O O . GLU A 1 187 ? 1.763 26.156 -38.346 1.00 88.56 187 GLU A O 1
ATOM 1510 N N . VAL A 1 188 ? 0.855 26.909 -36.442 1.00 88.44 188 VAL A N 1
ATOM 1511 C CA . VAL A 1 188 ? 1.790 28.044 -36.290 1.00 88.44 188 VAL A CA 1
ATOM 1512 C C . VAL A 1 188 ? 3.237 27.557 -36.147 1.00 88.44 188 VAL A C 1
ATOM 1514 O O . VAL A 1 188 ? 4.133 28.047 -36.841 1.00 88.44 188 VAL A O 1
ATOM 1517 N N . ILE A 1 189 ? 3.482 26.557 -35.291 1.00 85.50 189 ILE A N 1
ATOM 1518 C CA . ILE A 1 189 ? 4.821 25.974 -35.113 1.00 85.50 189 ILE A CA 1
ATOM 1519 C C . ILE A 1 189 ? 5.287 25.286 -36.404 1.00 85.50 189 ILE A C 1
ATOM 1521 O O . ILE A 1 189 ? 6.429 25.480 -36.818 1.00 85.50 189 ILE A O 1
ATOM 1525 N N . PHE A 1 190 ? 4.413 24.516 -37.056 1.00 83.69 190 PHE A N 1
ATOM 1526 C CA . PHE A 1 190 ? 4.670 23.851 -38.336 1.00 83.69 190 PHE A CA 1
ATOM 1527 C C . PHE A 1 190 ? 5.103 24.848 -39.420 1.00 83.69 190 PHE A C 1
ATOM 1529 O O . PHE A 1 190 ? 6.182 24.693 -39.990 1.00 83.69 190 PHE A O 1
ATOM 1536 N N . ASN A 1 191 ? 4.321 25.910 -39.637 1.00 85.50 191 ASN A N 1
ATOM 1537 C CA . ASN A 1 191 ? 4.609 26.933 -40.644 1.00 85.50 191 ASN A CA 1
ATOM 1538 C C . ASN A 1 191 ? 5.939 27.648 -40.363 1.00 85.50 191 ASN A C 1
ATOM 1540 O O . ASN A 1 191 ? 6.700 27.923 -41.286 1.00 85.50 191 ASN A O 1
ATOM 1544 N N . SER A 1 192 ? 6.289 27.856 -39.088 1.00 83.50 192 SER A N 1
ATOM 1545 C CA . SER A 1 192 ? 7.576 28.452 -38.700 1.00 83.50 192 SER A CA 1
ATOM 1546 C C . SER A 1 192 ? 8.814 27.603 -39.050 1.00 83.50 192 SER A C 1
ATOM 1548 O O . SER A 1 192 ? 9.939 28.093 -38.914 1.00 83.50 192 SER A O 1
ATOM 1550 N N . HIS A 1 193 ? 8.636 26.345 -39.469 1.00 80.44 193 HIS A N 1
ATOM 1551 C CA . HIS A 1 193 ? 9.706 25.422 -39.863 1.00 80.44 193 HIS A CA 1
ATOM 1552 C C . HIS A 1 193 ? 9.796 25.165 -41.374 1.00 80.44 193 HIS A C 1
ATOM 1554 O O . HIS A 1 193 ? 10.711 24.460 -41.800 1.00 80.44 193 HIS A O 1
ATOM 1560 N N . ILE A 1 194 ? 8.890 25.730 -42.177 1.00 76.94 194 ILE A N 1
ATOM 1561 C CA . ILE A 1 194 ? 8.989 25.694 -43.640 1.00 76.94 194 ILE A CA 1
ATOM 1562 C C . ILE A 1 194 ? 10.324 26.342 -44.062 1.00 76.94 194 ILE A C 1
ATOM 1564 O 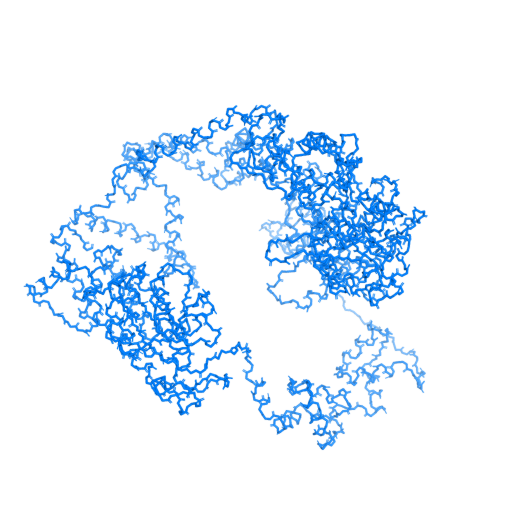O . ILE A 1 194 ? 10.815 27.252 -43.393 1.00 76.94 194 ILE A O 1
ATOM 1568 N N . GLU A 1 195 ? 10.953 25.795 -45.108 1.00 75.81 195 GLU A N 1
ATOM 1569 C CA . GLU A 1 195 ? 12.266 26.206 -45.656 1.00 75.81 195 GLU A CA 1
ATOM 1570 C C . GLU A 1 195 ? 13.483 26.102 -44.709 1.00 75.81 195 GLU A C 1
ATOM 1572 O O . GLU A 1 195 ? 14.604 26.406 -45.113 1.00 75.81 195 GLU A O 1
ATOM 1577 N N . LYS A 1 196 ? 13.329 25.592 -43.479 1.00 77.56 196 LYS A N 1
ATOM 1578 C CA . LYS A 1 196 ? 14.457 25.378 -42.553 1.00 77.56 196 LYS A CA 1
ATOM 1579 C C . LYS A 1 196 ? 15.064 23.987 -42.691 1.00 77.56 196 LYS A C 1
ATOM 1581 O O . LYS A 1 196 ? 14.360 22.989 -42.840 1.00 77.56 196 LYS A O 1
ATOM 1586 N N . HIS A 1 197 ? 16.387 23.906 -42.556 1.00 74.19 197 HIS A N 1
ATOM 1587 C CA . HIS A 1 197 ? 17.092 22.629 -42.583 1.00 74.19 197 HIS A CA 1
ATOM 1588 C C . HIS A 1 197 ? 16.751 21.775 -41.347 1.00 74.19 197 HIS A C 1
ATOM 1590 O O . HIS A 1 197 ? 16.502 22.287 -40.252 1.00 74.19 197 HIS A O 1
ATOM 1596 N N . PHE A 1 198 ? 16.753 20.446 -41.495 1.00 71.94 198 PHE A N 1
ATOM 1597 C CA . PHE A 1 198 ? 16.300 19.500 -40.458 1.00 71.94 198 PHE A CA 1
ATOM 1598 C C . PHE A 1 198 ? 17.038 19.648 -39.110 1.00 71.94 198 PHE A C 1
ATOM 1600 O O . PHE A 1 198 ? 16.458 19.458 -38.029 1.00 71.94 198 PHE A O 1
ATOM 1607 N N . THR A 1 199 ? 18.320 20.010 -39.180 1.00 73.44 199 THR A N 1
ATOM 1608 C CA . THR A 1 199 ? 19.210 20.303 -38.047 1.00 73.44 199 THR A CA 1
ATOM 1609 C C . THR A 1 199 ? 18.761 21.513 -37.228 1.00 73.44 199 THR A C 1
ATOM 1611 O O . THR A 1 199 ? 18.950 21.533 -36.011 1.00 73.44 199 THR A O 1
ATOM 1614 N N . ASP A 1 200 ? 18.097 22.473 -37.869 1.00 73.31 200 ASP A N 1
ATOM 1615 C CA . ASP A 1 200 ? 17.895 23.829 -37.348 1.00 73.31 200 ASP A CA 1
ATOM 1616 C C . ASP A 1 200 ? 16.488 24.014 -36.757 1.00 73.31 200 ASP A C 1
ATOM 1618 O O . ASP A 1 200 ? 16.231 24.936 -35.983 1.00 73.31 200 ASP A O 1
ATOM 1622 N N . ILE A 1 201 ? 15.578 23.081 -37.060 1.00 73.81 201 ILE A N 1
ATOM 1623 C CA . ILE A 1 201 ? 14.251 22.965 -36.446 1.00 73.81 201 ILE A CA 1
ATOM 1624 C C . ILE A 1 201 ? 14.411 22.750 -34.928 1.00 73.81 201 ILE A C 1
ATOM 1626 O O . ILE A 1 201 ? 14.846 21.682 -34.485 1.00 73.81 201 ILE A O 1
ATOM 1630 N N . GLN A 1 202 ? 14.031 23.744 -34.119 1.00 66.06 202 GLN A N 1
ATOM 1631 C CA . GLN A 1 202 ? 14.095 23.700 -32.652 1.00 66.06 202 GLN A CA 1
ATOM 1632 C C . GLN A 1 202 ? 12.818 24.267 -32.020 1.00 66.06 202 GLN A C 1
ATOM 1634 O O . GLN A 1 202 ? 12.626 25.480 -31.958 1.00 66.06 202 GLN A O 1
ATOM 1639 N N . CYS A 1 203 ? 11.969 23.392 -31.481 1.00 66.00 203 CYS A N 1
ATOM 1640 C CA . CYS A 1 203 ? 10.724 23.782 -30.813 1.00 66.00 203 CYS A CA 1
ATOM 1641 C C . CYS A 1 203 ? 10.983 23.991 -29.313 1.00 66.00 203 CYS A C 1
ATOM 1643 O O . CYS A 1 203 ? 11.502 23.092 -28.639 1.00 66.00 203 CYS A O 1
ATOM 1645 N N . LYS A 1 204 ? 10.645 25.168 -28.773 1.00 69.94 204 LYS A N 1
ATOM 1646 C CA . LYS A 1 204 ? 10.883 25.494 -27.360 1.00 69.94 204 LYS A CA 1
ATOM 1647 C C . LYS A 1 204 ? 9.659 25.067 -26.553 1.00 69.94 204 LYS A C 1
ATOM 1649 O O . LYS A 1 204 ? 8.538 25.347 -26.946 1.00 69.94 204 LYS A O 1
ATOM 1654 N N . ARG A 1 205 ? 9.859 24.487 -25.362 1.00 63.41 205 ARG A N 1
ATOM 1655 C CA . ARG A 1 205 ? 8.751 24.029 -24.488 1.00 63.41 205 ARG A CA 1
ATOM 1656 C C . ARG A 1 205 ? 7.695 25.098 -24.170 1.00 63.41 205 ARG A C 1
ATOM 1658 O O . ARG A 1 205 ? 6.579 24.737 -23.832 1.00 63.41 205 ARG A O 1
ATOM 1665 N N . LYS A 1 206 ? 8.051 26.386 -24.254 1.00 66.94 206 LYS A N 1
ATOM 1666 C CA . LYS A 1 206 ? 7.134 27.520 -24.050 1.00 66.94 206 LYS A CA 1
ATOM 1667 C C . LYS A 1 206 ? 6.108 27.714 -25.176 1.00 66.94 206 LYS A C 1
ATOM 1669 O O . LYS A 1 206 ? 5.144 28.438 -24.967 1.00 66.94 206 LYS A O 1
ATOM 1674 N N . ASP A 1 207 ? 6.361 27.130 -26.346 1.00 71.19 207 ASP A N 1
ATOM 1675 C CA . ASP A 1 207 ? 5.514 27.247 -27.535 1.00 71.19 207 ASP A CA 1
ATOM 1676 C C . ASP A 1 207 ? 4.465 26.107 -27.577 1.00 71.19 207 ASP A C 1
ATOM 1678 O O . ASP A 1 207 ? 3.491 26.186 -28.317 1.00 71.19 207 ASP A O 1
ATOM 1682 N N . ASN A 1 208 ? 4.635 25.069 -26.745 1.00 79.19 208 ASN A N 1
ATOM 1683 C CA . ASN A 1 208 ? 3.725 23.928 -26.614 1.00 79.19 208 ASN A CA 1
ATOM 1684 C C . ASN A 1 208 ? 2.412 24.304 -25.898 1.00 79.19 208 ASN A C 1
ATOM 1686 O O . ASN A 1 208 ? 2.342 25.279 -25.144 1.00 79.19 208 ASN A O 1
ATOM 1690 N N . ILE A 1 209 ? 1.388 23.460 -26.048 1.00 80.44 209 ILE A N 1
ATOM 1691 C CA . ILE A 1 209 ? 0.113 23.605 -25.335 1.00 80.44 209 ILE A CA 1
ATOM 1692 C C . ILE A 1 209 ? 0.259 23.404 -23.823 1.00 80.44 209 ILE A C 1
ATOM 1694 O O . ILE A 1 209 ? 1.023 22.569 -23.333 1.00 80.44 209 ILE A O 1
ATOM 1698 N N . LYS A 1 210 ? -0.538 24.162 -23.074 1.00 75.94 210 LYS A N 1
ATOM 1699 C CA . LYS A 1 210 ? -0.682 24.064 -21.624 1.00 75.94 210 LYS A CA 1
ATOM 1700 C C . LYS A 1 210 ? -1.854 23.140 -21.309 1.00 75.94 210 LYS A C 1
ATOM 1702 O O . LYS A 1 210 ? -2.959 23.327 -21.810 1.00 75.94 210 LYS A O 1
ATOM 1707 N N . HIS A 1 211 ? -1.612 22.155 -20.450 1.00 70.25 211 HIS A N 1
ATOM 1708 C CA . HIS A 1 211 ? -2.597 21.153 -20.035 1.00 70.25 211 HIS A CA 1
ATOM 1709 C C . HIS A 1 211 ? -3.062 21.385 -18.592 1.00 70.25 211 HIS A C 1
ATOM 1711 O O . HIS A 1 211 ? -2.311 21.930 -17.781 1.00 70.25 211 HIS A O 1
ATOM 1717 N N . LEU A 1 212 ? -4.235 20.854 -18.227 1.00 57.50 212 LEU A N 1
ATOM 1718 C CA . LEU A 1 212 ? -4.795 20.872 -16.861 1.00 57.50 212 LEU A CA 1
ATOM 1719 C C . LEU A 1 212 ? -3.801 20.462 -15.748 1.00 57.50 212 LEU A C 1
ATOM 1721 O O . LEU A 1 212 ? -3.869 20.987 -14.641 1.00 57.50 212 LEU A O 1
ATOM 1725 N N . ALA A 1 213 ? -2.847 19.566 -16.027 1.00 54.41 213 ALA A N 1
ATOM 1726 C CA . ALA A 1 213 ? -1.824 19.147 -15.061 1.00 54.41 213 ALA A CA 1
ATOM 1727 C C . ALA A 1 213 ? -0.824 20.264 -14.681 1.00 54.41 213 ALA A C 1
ATOM 1729 O O . ALA A 1 213 ? -0.384 20.323 -13.533 1.00 54.41 213 ALA A O 1
ATOM 1730 N N . SER A 1 214 ? -0.512 21.178 -15.610 1.00 54.94 214 SER A N 1
ATOM 1731 C CA . SER A 1 214 ? 0.454 22.279 -15.404 1.00 54.94 214 SER A CA 1
ATOM 1732 C C . SER A 1 214 ? -0.033 23.353 -14.415 1.00 54.94 214 SER A C 1
ATOM 1734 O O . SER A 1 214 ? 0.755 24.168 -13.931 1.00 54.94 214 SER A O 1
ATOM 1736 N N . MET A 1 215 ? -1.314 23.301 -14.026 1.00 51.72 215 MET A N 1
ATOM 1737 C CA . MET A 1 215 ? -1.912 24.173 -13.007 1.00 51.72 215 MET A CA 1
ATOM 1738 C C . MET A 1 215 ? -1.347 23.946 -11.590 1.00 51.72 215 MET A C 1
ATOM 1740 O O . MET A 1 215 ? -1.486 24.826 -10.745 1.00 51.72 215 MET A O 1
ATOM 1744 N N . ASN A 1 216 ? -0.720 22.792 -11.317 1.00 46.41 216 ASN A N 1
ATOM 1745 C CA . ASN A 1 216 ? -0.268 22.400 -9.970 1.00 46.41 216 ASN A CA 1
ATOM 1746 C C . ASN A 1 216 ? 1.265 22.383 -9.780 1.00 46.41 216 ASN A C 1
ATOM 1748 O O . ASN A 1 216 ? 1.730 22.183 -8.656 1.00 46.41 216 ASN A O 1
ATOM 1752 N N . SER A 1 217 ? 2.051 22.547 -10.849 1.00 45.88 217 SER A N 1
ATOM 1753 C CA . SER A 1 217 ? 3.513 22.330 -10.856 1.00 45.88 217 SER A CA 1
ATOM 1754 C C . SER A 1 217 ? 4.348 23.523 -11.327 1.00 45.88 217 SER A C 1
ATOM 1756 O O . SER A 1 217 ? 5.580 23.463 -11.250 1.00 45.88 217 SER A O 1
ATOM 1758 N N . SER A 1 218 ? 3.705 24.597 -11.790 1.00 46.62 218 SER A N 1
ATOM 1759 C CA . SER A 1 218 ? 4.375 25.722 -12.436 1.00 46.62 218 SER A CA 1
ATOM 1760 C C . SER A 1 218 ? 4.523 26.951 -11.531 1.00 46.62 218 SER A C 1
ATOM 1762 O O . SER A 1 218 ? 3.614 27.331 -10.793 1.00 46.62 218 SER A O 1
ATOM 1764 N N . ILE A 1 219 ? 5.688 27.602 -11.603 1.00 46.44 219 ILE A N 1
ATOM 1765 C CA . ILE A 1 219 ? 5.966 28.887 -10.939 1.00 46.44 219 ILE A CA 1
ATOM 1766 C C . ILE A 1 219 ? 6.024 29.982 -12.012 1.00 46.44 219 ILE A C 1
ATOM 1768 O O . ILE A 1 219 ? 6.632 29.784 -13.067 1.00 46.44 219 ILE A O 1
ATOM 1772 N N . LYS A 1 220 ? 5.395 31.138 -11.751 1.00 41.47 220 LYS A N 1
ATOM 1773 C CA . LYS A 1 220 ? 5.400 32.293 -12.661 1.00 41.47 220 LYS A CA 1
ATOM 1774 C C . LYS A 1 220 ? 6.688 33.110 -12.485 1.00 41.47 220 LYS A C 1
ATOM 1776 O O . LYS A 1 220 ? 6.878 33.741 -11.451 1.00 41.47 220 LYS A O 1
ATOM 1781 N N . LEU A 1 221 ? 7.536 33.138 -13.510 1.00 36.47 221 LEU A N 1
ATOM 1782 C CA . LEU A 1 221 ? 8.764 33.933 -13.600 1.00 36.47 221 LEU A CA 1
ATOM 1783 C C . LEU A 1 221 ? 8.689 34.855 -14.821 1.00 36.47 221 LEU A C 1
ATOM 1785 O O . LEU A 1 221 ? 8.506 34.381 -15.941 1.00 36.47 221 LEU A O 1
ATOM 1789 N N . HIS A 1 222 ? 8.804 36.170 -14.602 1.00 34.94 222 HIS A N 1
ATOM 1790 C CA . HIS A 1 222 ? 8.786 37.207 -15.649 1.00 34.94 222 HIS A CA 1
ATOM 1791 C C . HIS A 1 222 ? 7.703 36.975 -16.729 1.00 34.94 222 HIS A C 1
ATOM 1793 O O . HIS A 1 222 ? 7.986 36.879 -17.918 1.00 34.94 222 HIS A O 1
ATOM 1799 N N . ASN A 1 223 ? 6.446 36.831 -16.291 1.00 36.53 223 ASN A N 1
ATOM 1800 C CA . ASN A 1 223 ? 5.270 36.529 -17.126 1.00 36.53 223 ASN A CA 1
ATOM 1801 C C . ASN A 1 223 ? 5.252 35.182 -17.880 1.00 36.53 223 ASN A C 1
ATOM 1803 O O . ASN A 1 223 ? 4.312 34.926 -18.627 1.00 36.53 223 ASN A O 1
ATOM 1807 N N . THR A 1 224 ? 6.178 34.265 -17.597 1.00 30.56 224 THR A N 1
ATOM 1808 C CA . THR A 1 224 ? 6.151 32.880 -18.101 1.00 30.56 224 THR A CA 1
ATOM 1809 C C . THR A 1 224 ? 5.978 31.869 -16.966 1.00 30.56 224 THR A C 1
ATOM 1811 O O . THR A 1 224 ? 6.438 32.098 -15.852 1.00 30.56 224 THR A O 1
ATOM 1814 N N . TYR A 1 225 ? 5.289 30.757 -17.224 1.00 45.03 225 TYR A N 1
ATOM 1815 C CA . TYR A 1 225 ? 5.098 29.668 -16.260 1.00 45.03 225 TYR A CA 1
ATOM 1816 C C . TYR A 1 225 ? 6.079 28.534 -16.570 1.00 45.03 225 TYR A C 1
ATOM 1818 O O . TYR A 1 225 ? 6.178 28.117 -17.724 1.00 45.03 225 TYR A O 1
ATOM 1826 N N . ILE A 1 226 ? 6.805 28.042 -15.561 1.00 44.47 226 ILE A N 1
ATOM 1827 C CA . ILE A 1 226 ? 7.805 26.975 -15.731 1.00 44.47 226 ILE A CA 1
ATOM 1828 C C . ILE A 1 226 ? 7.535 25.834 -14.744 1.00 44.47 226 ILE A C 1
ATOM 1830 O O . ILE A 1 226 ? 7.511 26.056 -13.533 1.00 44.47 226 ILE A O 1
ATOM 1834 N N . ASP A 1 227 ? 7.360 24.618 -15.269 1.00 44.91 227 ASP A N 1
ATOM 1835 C CA . ASP A 1 227 ? 7.220 23.381 -14.490 1.00 44.91 227 ASP A CA 1
ATOM 1836 C C . ASP A 1 227 ? 8.576 22.868 -13.977 1.00 44.91 227 ASP A C 1
ATOM 1838 O O . ASP A 1 227 ? 9.523 22.688 -14.752 1.00 44.91 227 ASP A O 1
ATOM 1842 N N . PHE A 1 228 ? 8.659 22.552 -12.680 1.00 50.94 228 PHE A N 1
ATOM 1843 C CA . PHE A 1 228 ? 9.877 22.032 -12.046 1.00 50.94 228 PHE A CA 1
ATOM 1844 C C . PHE A 1 228 ? 9.623 20.795 -11.173 1.00 50.94 228 PHE A C 1
ATOM 1846 O O . PHE A 1 228 ? 8.649 20.719 -10.429 1.00 50.94 228 PHE A O 1
ATOM 1853 N N . ASN A 1 229 ? 10.567 19.847 -11.185 1.00 52.88 229 ASN A N 1
ATOM 1854 C CA . ASN A 1 229 ? 10.614 18.749 -10.217 1.00 52.88 229 ASN A CA 1
ATOM 1855 C C . ASN A 1 229 ? 11.382 19.205 -8.951 1.00 52.88 229 ASN A C 1
ATOM 1857 O O . ASN A 1 229 ? 12.589 19.461 -9.055 1.00 52.88 229 ASN A O 1
ATOM 1861 N N . PRO A 1 230 ? 10.751 19.261 -7.757 1.00 53.72 230 PRO A N 1
ATOM 1862 C CA . PRO A 1 230 ? 11.387 19.797 -6.548 1.00 53.72 230 PRO A CA 1
ATOM 1863 C C . PRO A 1 230 ? 12.655 19.047 -6.122 1.00 53.72 230 PRO A C 1
ATOM 1865 O O . PRO A 1 230 ? 13.616 19.665 -5.674 1.00 53.72 230 PRO A O 1
ATOM 1868 N N . MET A 1 231 ? 12.708 17.724 -6.314 1.00 58.16 231 MET A N 1
ATOM 1869 C CA . MET A 1 231 ? 13.886 16.925 -5.954 1.00 58.16 231 MET A CA 1
ATOM 1870 C C . MET A 1 231 ? 15.063 17.156 -6.906 1.00 58.16 231 MET A C 1
ATOM 1872 O O . MET A 1 231 ? 16.215 17.151 -6.474 1.00 58.16 231 MET A O 1
ATOM 1876 N N . GLN A 1 232 ? 14.794 17.387 -8.195 1.00 55.97 232 GLN A N 1
ATOM 1877 C CA . GLN A 1 232 ? 15.846 17.743 -9.152 1.00 55.97 232 GLN A CA 1
ATOM 1878 C C . GLN A 1 232 ? 16.398 19.144 -8.877 1.00 55.97 232 GLN A C 1
ATOM 1880 O O . GLN A 1 232 ? 17.609 19.342 -8.973 1.00 55.97 232 GLN A O 1
ATOM 1885 N N . LEU A 1 233 ? 15.535 20.094 -8.499 1.00 56.09 233 LEU A N 1
ATOM 1886 C CA . LEU A 1 233 ? 15.953 21.430 -8.082 1.00 56.09 233 LEU A CA 1
ATOM 1887 C C . LEU A 1 233 ? 16.797 21.363 -6.801 1.00 56.09 233 LEU A C 1
ATOM 1889 O O . LEU A 1 233 ? 17.928 21.837 -6.804 1.00 56.09 233 LEU A O 1
ATOM 1893 N N . PHE A 1 234 ? 16.316 20.688 -5.753 1.00 62.38 234 PHE A N 1
ATOM 1894 C CA . PHE A 1 234 ? 17.050 20.513 -4.496 1.00 62.38 234 PHE A CA 1
ATOM 1895 C C . PHE A 1 234 ? 18.447 19.905 -4.699 1.00 62.38 234 PHE A C 1
ATOM 1897 O O . PHE A 1 234 ? 19.439 20.457 -4.223 1.00 62.38 234 PHE A O 1
ATOM 1904 N N . ASN A 1 235 ? 18.553 18.817 -5.471 1.00 59.19 235 ASN A N 1
ATOM 1905 C CA . ASN A 1 235 ? 19.842 18.184 -5.754 1.00 59.19 235 ASN A CA 1
ATOM 1906 C C . ASN A 1 235 ? 20.797 19.126 -6.512 1.00 59.19 235 ASN A C 1
ATOM 1908 O O . ASN A 1 235 ? 21.994 19.136 -6.228 1.00 59.19 235 ASN A O 1
ATOM 1912 N N . ARG A 1 236 ? 20.286 19.947 -7.444 1.00 56.06 236 ARG A N 1
ATOM 1913 C CA . ARG A 1 236 ? 21.083 20.968 -8.150 1.00 56.06 236 ARG A CA 1
ATOM 1914 C C . ARG A 1 236 ? 21.546 22.086 -7.215 1.00 56.06 236 ARG A C 1
ATOM 1916 O O . ARG A 1 236 ? 22.696 22.495 -7.322 1.00 56.06 236 ARG A O 1
ATOM 1923 N N . ILE A 1 237 ? 20.697 22.528 -6.288 1.00 61.38 237 ILE A N 1
ATOM 1924 C CA . ILE A 1 237 ? 21.011 23.562 -5.289 1.00 61.38 237 ILE A CA 1
ATOM 1925 C C . ILE A 1 237 ? 22.147 23.099 -4.368 1.00 61.38 237 ILE A C 1
ATOM 1927 O O . ILE A 1 237 ? 23.183 23.759 -4.301 1.00 61.38 237 ILE A O 1
ATOM 1931 N N . ILE A 1 238 ? 22.020 21.916 -3.753 1.00 61.09 238 ILE A N 1
ATOM 1932 C CA . ILE A 1 238 ? 23.080 21.326 -2.913 1.00 61.09 238 ILE A CA 1
ATOM 1933 C C . ILE A 1 238 ? 24.388 21.137 -3.700 1.00 61.09 238 ILE A C 1
ATOM 1935 O O . ILE A 1 238 ? 25.468 21.293 -3.143 1.00 61.09 238 ILE A O 1
ATOM 1939 N N . CYS A 1 239 ? 24.311 20.836 -5.000 1.00 55.59 239 CYS A N 1
ATOM 1940 C CA . CYS A 1 239 ? 25.490 20.684 -5.852 1.00 55.59 239 CYS A CA 1
ATOM 1941 C C . CYS A 1 239 ? 26.124 22.000 -6.335 1.00 55.59 239 CYS A C 1
ATOM 1943 O O . CYS A 1 239 ? 27.210 21.925 -6.913 1.00 55.59 239 CYS A O 1
ATOM 1945 N N . SER A 1 240 ? 25.471 23.156 -6.189 1.00 52.75 240 SER A N 1
ATOM 1946 C CA . SER A 1 240 ? 25.942 24.422 -6.785 1.00 52.75 240 SER A CA 1
ATOM 1947 C C . SER A 1 240 ? 26.575 25.380 -5.780 1.00 52.75 240 SER A C 1
ATOM 1949 O O . SER A 1 240 ? 27.460 26.142 -6.159 1.00 52.75 240 SER A O 1
ATOM 1951 N N . ASN A 1 241 ? 26.152 25.313 -4.518 1.00 59.44 241 ASN A N 1
ATOM 1952 C CA . ASN A 1 241 ? 26.763 26.062 -3.423 1.00 59.44 241 ASN A CA 1
ATOM 1953 C C . ASN A 1 241 ? 28.140 25.472 -3.075 1.00 59.44 241 ASN A C 1
ATOM 1955 O O . ASN A 1 241 ? 28.308 24.249 -3.062 1.00 59.44 241 ASN A O 1
ATOM 1959 N N . LYS A 1 242 ? 29.116 26.335 -2.795 1.00 52.09 242 LYS A N 1
ATOM 1960 C CA . LYS A 1 242 ? 30.501 25.971 -2.472 1.00 52.09 242 LYS A CA 1
ATOM 1961 C C . LYS A 1 242 ? 30.764 25.920 -0.968 1.00 52.09 242 LYS A C 1
ATOM 1963 O O . LYS A 1 242 ? 31.604 25.130 -0.543 1.00 52.09 242 LYS A O 1
ATOM 1968 N N . THR A 1 243 ? 30.056 26.723 -0.172 1.00 67.56 243 THR A N 1
ATOM 1969 C CA . THR A 1 243 ? 30.281 26.837 1.281 1.00 67.56 243 THR A CA 1
ATOM 1970 C C . THR A 1 243 ? 29.128 26.249 2.115 1.00 67.56 243 THR A C 1
ATOM 1972 O O . THR A 1 243 ? 27.968 26.256 1.680 1.00 67.56 243 THR A O 1
ATOM 1975 N N . PRO A 1 244 ? 29.396 25.744 3.338 1.00 67.88 244 PRO A N 1
ATOM 1976 C CA . PRO A 1 244 ? 28.350 25.367 4.295 1.00 67.88 244 PRO A CA 1
ATOM 1977 C C . PRO A 1 244 ? 27.361 26.507 4.596 1.00 67.88 244 PRO A C 1
ATOM 1979 O O . PRO A 1 244 ? 26.179 26.256 4.838 1.00 67.88 244 PRO A O 1
ATOM 1982 N N . GLU A 1 245 ? 27.827 27.752 4.545 1.00 75.31 245 GLU A N 1
ATOM 1983 C CA . GLU A 1 245 ? 27.082 28.982 4.815 1.00 75.31 245 GLU A CA 1
ATOM 1984 C C . GLU A 1 245 ? 26.057 29.283 3.708 1.00 75.31 245 GLU A C 1
ATOM 1986 O O . GLU A 1 245 ? 24.893 29.561 4.009 1.00 75.31 245 GLU A O 1
ATOM 1991 N N . GLU A 1 246 ? 26.435 29.135 2.434 1.00 72.19 246 GLU A N 1
ATOM 1992 C CA . GLU A 1 246 ? 25.520 29.220 1.283 1.00 72.19 246 GLU A CA 1
ATOM 1993 C C . GLU A 1 246 ? 24.440 28.126 1.332 1.00 72.19 246 GLU A C 1
ATOM 1995 O O . GLU A 1 246 ? 23.250 28.392 1.124 1.00 72.19 246 GLU A O 1
ATOM 2000 N N . ILE A 1 247 ? 24.828 26.887 1.665 1.00 73.50 247 ILE A N 1
ATOM 2001 C CA . ILE A 1 247 ? 23.877 25.778 1.832 1.00 73.50 247 ILE A CA 1
ATOM 2002 C C . ILE A 1 247 ? 22.907 26.088 2.979 1.00 73.50 247 ILE A C 1
ATOM 2004 O O . ILE A 1 247 ? 21.695 25.946 2.814 1.00 73.50 247 ILE A O 1
ATOM 2008 N N . LYS A 1 248 ? 23.414 26.564 4.122 1.00 81.75 248 LYS A N 1
ATOM 2009 C CA . LYS A 1 248 ? 22.611 26.989 5.277 1.00 81.75 248 LYS A CA 1
ATOM 2010 C C . LYS A 1 248 ? 21.639 28.118 4.913 1.00 81.75 248 LYS A C 1
ATOM 2012 O O . LYS A 1 248 ? 20.490 28.069 5.348 1.00 81.75 248 LYS A O 1
ATOM 2017 N N . HIS A 1 249 ? 22.051 29.085 4.088 1.00 83.31 249 HIS A N 1
ATOM 2018 C CA . HIS A 1 249 ? 21.169 30.146 3.591 1.00 83.31 249 HIS A CA 1
ATOM 2019 C C . HIS A 1 249 ? 19.994 29.579 2.777 1.00 83.31 249 HIS A C 1
ATOM 2021 O O . HIS A 1 249 ? 18.854 29.996 2.975 1.00 83.31 249 HIS A O 1
ATOM 2027 N N . CYS A 1 250 ? 20.230 28.573 1.927 1.00 77.94 250 CYS A N 1
ATOM 2028 C CA . CYS A 1 250 ? 19.173 27.948 1.124 1.00 77.94 250 CYS A CA 1
ATOM 2029 C C . CYS A 1 250 ? 18.056 27.312 1.971 1.00 77.94 250 CYS A C 1
ATOM 2031 O O . CYS A 1 250 ? 16.903 27.312 1.548 1.00 77.94 250 CYS A O 1
ATOM 2033 N N . PHE A 1 251 ? 18.350 26.815 3.179 1.00 83.19 251 PHE A N 1
ATOM 2034 C CA . PHE A 1 251 ? 17.338 26.208 4.058 1.00 83.19 251 PHE A CA 1
ATOM 2035 C C . PHE A 1 251 ? 16.374 27.205 4.724 1.00 83.19 251 PHE A C 1
ATOM 2037 O O . PHE A 1 251 ? 15.392 26.754 5.320 1.00 83.19 251 PHE A O 1
ATOM 2044 N N . LYS A 1 252 ? 16.595 28.522 4.572 1.00 85.38 252 LYS A N 1
ATOM 2045 C CA . LYS A 1 252 ? 15.586 29.557 4.874 1.00 85.38 252 LYS A CA 1
ATOM 2046 C C . LYS A 1 252 ? 14.373 29.494 3.936 1.00 85.38 252 LYS A C 1
ATOM 2048 O O . LYS A 1 252 ? 13.293 29.914 4.321 1.00 85.38 252 LYS A O 1
ATOM 2053 N N . TYR A 1 253 ? 14.550 28.935 2.739 1.00 84.25 253 TYR A N 1
ATOM 2054 C CA . TYR A 1 253 ? 13.548 28.856 1.678 1.00 84.25 253 TYR A CA 1
ATOM 2055 C C . TYR A 1 253 ? 12.930 27.450 1.625 1.00 84.25 253 TYR A C 1
ATOM 2057 O O . TYR A 1 253 ? 13.507 26.483 2.138 1.00 84.25 253 TYR A O 1
ATOM 2065 N N . GLU A 1 254 ? 11.757 27.300 0.999 1.00 79.94 254 GLU A N 1
ATOM 2066 C CA . GLU A 1 254 ? 11.068 25.999 0.927 1.00 79.94 254 GLU A CA 1
ATOM 2067 C C . GLU A 1 254 ? 11.620 25.033 -0.129 1.00 79.94 254 GLU A C 1
ATOM 2069 O O . GLU A 1 254 ? 11.364 23.829 -0.055 1.00 79.94 254 GLU A O 1
ATOM 2074 N N . LEU A 1 255 ? 12.396 25.534 -1.097 1.00 75.19 255 LEU A N 1
ATOM 2075 C CA . LEU A 1 255 ? 13.062 24.752 -2.153 1.00 75.19 255 LEU A CA 1
ATOM 2076 C C . LEU A 1 255 ? 12.090 23.869 -2.967 1.00 75.19 255 LEU A C 1
ATOM 2078 O O . LEU A 1 255 ? 12.471 22.866 -3.572 1.00 75.19 255 LEU A O 1
ATOM 2082 N N . SER A 1 256 ? 10.810 24.243 -2.962 1.00 71.00 256 SER A N 1
ATOM 2083 C CA . SER A 1 256 ? 9.678 23.527 -3.546 1.00 71.00 256 SER A CA 1
ATOM 2084 C C . SER A 1 256 ? 8.505 24.503 -3.765 1.00 71.00 256 SER A C 1
ATOM 2086 O O . SER A 1 256 ? 8.457 25.522 -3.080 1.00 71.00 256 SER A O 1
ATOM 2088 N N . PRO A 1 257 ? 7.558 24.242 -4.694 1.00 66.50 257 PRO A N 1
ATOM 2089 C CA . PRO A 1 257 ? 6.484 25.191 -5.028 1.00 66.50 257 PRO A CA 1
ATOM 2090 C C . PRO A 1 257 ? 5.552 25.575 -3.868 1.00 66.50 257 PRO A C 1
ATOM 2092 O O . PRO A 1 257 ? 4.881 26.598 -3.941 1.00 66.50 257 PRO A O 1
ATOM 2095 N N . TYR A 1 258 ? 5.491 24.752 -2.820 1.00 76.81 258 TYR A N 1
ATOM 2096 C CA . TYR A 1 258 ? 4.744 24.991 -1.587 1.00 76.81 258 TYR A CA 1
ATOM 2097 C C . TYR A 1 258 ? 5.348 24.152 -0.442 1.00 76.81 258 TYR A C 1
ATOM 2099 O O . TYR A 1 258 ? 5.955 23.115 -0.724 1.00 76.81 258 TYR A O 1
ATOM 2107 N N . PRO A 1 259 ? 5.150 24.522 0.841 1.00 85.25 259 PRO A N 1
ATOM 2108 C CA . PRO A 1 259 ? 5.767 23.843 1.987 1.00 85.25 259 PRO A CA 1
ATOM 2109 C C . PRO A 1 259 ? 5.400 22.355 2.073 1.00 85.25 259 PRO A C 1
ATOM 2111 O O . PRO A 1 259 ? 4.328 21.988 2.558 1.00 85.25 259 PRO A O 1
ATOM 2114 N N . LEU A 1 260 ? 6.288 21.458 1.633 1.00 85.38 260 LEU A N 1
ATOM 2115 C CA . LEU A 1 260 ? 5.984 20.021 1.531 1.00 85.38 260 LEU A CA 1
ATOM 2116 C C . LEU A 1 260 ? 5.720 19.332 2.879 1.00 85.38 260 LEU A C 1
ATOM 2118 O O . LEU A 1 260 ? 5.213 18.212 2.886 1.00 85.38 260 LEU A O 1
ATOM 2122 N N . SER A 1 261 ? 6.029 19.962 4.010 1.00 88.56 261 SER A N 1
ATOM 2123 C CA . SER A 1 261 ? 5.731 19.473 5.364 1.00 88.56 261 SER A CA 1
ATOM 2124 C C . SER A 1 261 ? 4.299 19.780 5.833 1.00 88.56 261 SER A C 1
ATOM 2126 O O . SER A 1 261 ? 3.798 19.084 6.719 1.00 88.56 261 SER A O 1
ATOM 2128 N N . LEU A 1 262 ? 3.632 20.762 5.205 1.00 88.31 262 LEU A N 1
ATOM 2129 C CA . LEU A 1 262 ? 2.263 21.227 5.491 1.00 88.31 262 LEU A CA 1
ATOM 2130 C C . LEU A 1 262 ? 1.289 20.999 4.315 1.00 88.31 262 LEU A C 1
ATOM 2132 O O . LEU A 1 262 ? 0.085 20.850 4.496 1.00 88.31 262 LEU A O 1
ATOM 2136 N N . PHE A 1 263 ? 1.788 20.934 3.084 1.00 84.00 263 PHE A N 1
ATOM 2137 C CA . PHE A 1 263 ? 0.960 20.827 1.886 1.00 84.00 263 PHE A CA 1
ATOM 2138 C C . PHE A 1 263 ? 1.271 19.556 1.089 1.00 84.00 263 PHE A C 1
ATOM 2140 O O . PHE A 1 263 ? 2.399 19.051 1.064 1.00 84.00 263 PHE A O 1
ATOM 2147 N N . LYS A 1 264 ? 0.236 19.016 0.445 1.00 78.94 264 LYS A N 1
ATOM 2148 C CA . LYS A 1 264 ? 0.298 17.916 -0.520 1.00 78.94 264 LYS A CA 1
ATOM 2149 C C . LYS A 1 264 ? -0.650 18.262 -1.664 1.00 78.94 264 LYS A C 1
ATOM 2151 O O . LYS A 1 264 ? -1.809 18.574 -1.415 1.00 78.94 264 LYS A O 1
ATOM 2156 N N . ASP A 1 265 ? -0.151 18.213 -2.895 1.00 68.12 265 ASP A N 1
ATOM 2157 C CA . ASP A 1 265 ? -0.927 18.495 -4.110 1.00 68.12 265 ASP A CA 1
ATOM 2158 C C . ASP A 1 265 ? -1.665 19.855 -4.019 1.00 68.12 265 ASP A C 1
ATOM 2160 O O . ASP A 1 265 ? -2.875 19.949 -4.218 1.00 68.12 265 ASP A O 1
ATOM 2164 N N . GLY A 1 266 ? -0.944 20.897 -3.576 1.00 65.81 266 GLY A N 1
ATOM 2165 C CA . GLY A 1 266 ? -1.447 22.260 -3.323 1.00 65.81 266 GLY A CA 1
ATOM 2166 C C . GLY A 1 266 ? -2.368 22.437 -2.101 1.00 65.81 266 GLY A C 1
ATOM 2167 O O . GLY A 1 266 ? -2.579 23.563 -1.651 1.00 65.81 266 GLY A O 1
ATOM 2168 N N . ASN A 1 267 ? -2.882 21.348 -1.527 1.00 75.69 267 ASN A N 1
ATOM 2169 C CA . ASN A 1 267 ? -3.867 21.337 -0.444 1.00 75.69 267 ASN A CA 1
ATOM 2170 C C . ASN A 1 267 ? -3.220 21.100 0.932 1.00 75.69 267 ASN A C 1
ATOM 2172 O O . ASN A 1 267 ? -2.138 20.516 1.020 1.00 75.69 267 ASN A O 1
ATOM 2176 N N . LEU A 1 268 ? -3.889 21.514 2.018 1.00 83.62 268 LEU A N 1
ATOM 2177 C CA . LEU A 1 268 ? -3.459 21.192 3.388 1.00 83.62 268 LEU A CA 1
ATOM 2178 C C . LEU A 1 268 ? -3.350 19.672 3.572 1.00 83.62 268 LEU A C 1
ATOM 2180 O O . LEU A 1 268 ? -4.229 18.912 3.150 1.00 83.62 268 LEU A O 1
ATOM 2184 N N . ARG A 1 269 ? -2.281 19.218 4.228 1.00 85.94 269 ARG A N 1
ATOM 2185 C CA . ARG A 1 269 ? -2.093 17.800 4.539 1.00 85.94 269 ARG A CA 1
ATOM 2186 C C . ARG A 1 269 ? -3.152 17.314 5.520 1.00 85.94 269 ARG A C 1
ATOM 2188 O O . ARG A 1 269 ? -3.372 17.924 6.561 1.00 85.94 269 ARG A O 1
ATOM 2195 N N . LYS A 1 270 ? -3.739 16.155 5.216 1.00 80.94 270 LYS A N 1
ATOM 2196 C CA . LYS A 1 270 ? -4.652 15.436 6.111 1.00 80.94 270 LYS A CA 1
ATOM 2197 C C . LYS A 1 270 ? -3.918 14.342 6.882 1.00 80.94 270 LYS A C 1
ATOM 2199 O O . LYS A 1 270 ? -3.145 13.583 6.298 1.00 80.94 270 LYS A O 1
ATOM 2204 N N . GLY A 1 271 ? -4.198 14.259 8.179 1.00 72.88 271 GLY A N 1
ATOM 2205 C CA . GLY A 1 271 ? -3.863 13.123 9.037 1.00 72.88 271 GLY A CA 1
ATOM 2206 C C . GLY A 1 271 ? -5.096 12.263 9.325 1.00 72.88 271 GLY A C 1
ATOM 2207 O O . GLY A 1 271 ? -6.200 12.553 8.862 1.00 72.88 271 GLY A O 1
ATOM 2208 N N . THR A 1 272 ? -4.932 11.212 10.125 1.00 70.75 272 THR A N 1
ATOM 2209 C CA . THR A 1 272 ? -6.049 10.358 10.553 1.00 70.75 272 THR A CA 1
ATOM 2210 C C . THR A 1 272 ? -6.855 11.056 11.657 1.00 70.75 272 THR A C 1
ATOM 2212 O O . THR A 1 272 ? -6.448 10.997 12.817 1.00 70.75 272 THR A O 1
ATOM 2215 N N . LYS A 1 273 ? -7.993 11.697 11.319 1.00 65.19 273 LYS A N 1
ATOM 2216 C CA . LYS A 1 273 ? -8.879 12.404 12.283 1.00 65.19 273 LYS A CA 1
ATOM 2217 C C . LYS A 1 273 ? -9.120 11.584 13.562 1.00 65.19 273 LYS A C 1
ATOM 2219 O O . LYS A 1 273 ? -8.798 12.035 14.659 1.00 65.19 273 LYS A O 1
ATOM 2224 N N . SER A 1 274 ? -9.554 10.330 13.398 1.00 71.31 274 SER A N 1
ATOM 2225 C CA . SER A 1 274 ? -9.918 9.418 14.492 1.00 71.31 274 SER A CA 1
ATOM 2226 C C . SER A 1 274 ? -8.763 9.000 15.412 1.00 71.31 274 SER A C 1
ATOM 2228 O O . SER A 1 274 ? -9.001 8.281 16.382 1.00 71.31 274 SER A O 1
ATOM 2230 N N . GLN A 1 275 ? -7.509 9.375 15.127 1.00 80.56 275 GLN A N 1
ATOM 2231 C CA . GLN A 1 275 ? -6.375 8.985 15.967 1.00 80.56 275 GLN A CA 1
ATOM 2232 C C . GLN A 1 275 ? -6.484 9.585 17.376 1.00 80.56 275 GLN A C 1
ATOM 2234 O O . GLN A 1 275 ? -6.110 8.918 18.336 1.00 80.56 275 GLN A O 1
ATOM 2239 N N . LEU A 1 276 ? -7.016 10.805 17.521 1.00 84.81 276 LEU A N 1
ATOM 2240 C CA . LEU A 1 276 ? -7.192 11.416 18.842 1.00 84.81 276 LEU A CA 1
ATOM 2241 C C . LEU A 1 276 ? -8.253 10.665 19.660 1.00 84.81 276 LEU A C 1
ATOM 2243 O O . LEU A 1 276 ? -7.961 10.261 20.780 1.00 84.81 276 LEU A O 1
ATOM 2247 N N . LEU A 1 277 ? -9.415 10.361 19.065 1.00 86.19 277 LEU A N 1
ATOM 2248 C CA . LEU A 1 277 ? -10.447 9.514 19.684 1.00 86.19 277 LEU A CA 1
ATOM 2249 C C . LEU A 1 277 ? -9.894 8.148 20.128 1.00 86.19 277 LEU A C 1
ATOM 2251 O O . LEU A 1 277 ? -10.226 7.671 21.205 1.00 86.19 277 LEU A O 1
ATOM 2255 N N . GLN A 1 278 ? -9.008 7.532 19.339 1.00 87.00 278 GLN A N 1
ATOM 2256 C CA . GLN A 1 278 ? -8.374 6.255 19.694 1.00 87.00 278 GLN A CA 1
ATOM 2257 C C . GLN A 1 278 ? -7.359 6.354 20.842 1.00 87.00 278 GLN A C 1
ATOM 2259 O O . GLN A 1 278 ? -7.132 5.352 21.515 1.00 87.00 278 GLN A O 1
ATOM 2264 N N . GLU A 1 279 ? -6.709 7.500 21.062 1.00 87.00 279 GLU A N 1
ATOM 2265 C CA . GLU A 1 279 ? -5.869 7.699 22.251 1.00 87.00 279 GLU A CA 1
ATOM 2266 C C . GLU A 1 279 ? -6.717 8.096 23.476 1.00 87.00 279 GLU A C 1
ATOM 2268 O O . GLU A 1 279 ? -6.386 7.677 24.582 1.00 87.00 279 GLU A O 1
ATOM 2273 N N . LEU A 1 280 ? -7.839 8.808 23.295 1.00 88.06 280 LEU A N 1
ATOM 2274 C CA . LEU A 1 280 ? -8.815 9.075 24.362 1.00 88.06 280 LEU A CA 1
ATOM 2275 C C . LEU A 1 280 ? -9.476 7.779 24.866 1.00 88.06 280 LEU A C 1
ATOM 2277 O O . LEU A 1 280 ? -9.492 7.556 26.072 1.00 88.06 280 LEU A O 1
ATOM 2281 N N . ASP A 1 281 ? -9.876 6.867 23.969 1.00 88.56 281 ASP A N 1
ATOM 2282 C CA . ASP A 1 281 ? -10.414 5.530 24.302 1.00 88.56 281 ASP A CA 1
ATOM 2283 C C . ASP A 1 281 ? -9.462 4.664 25.160 1.00 88.56 281 ASP A C 1
ATOM 2285 O O . ASP A 1 281 ? -9.891 3.693 25.783 1.00 88.56 281 ASP A O 1
ATOM 2289 N N . LYS A 1 282 ? -8.154 4.966 25.158 1.00 88.00 282 LYS A N 1
ATOM 2290 C CA . LYS A 1 282 ? -7.143 4.288 25.996 1.00 88.00 282 LYS A CA 1
ATOM 2291 C C . LYS A 1 282 ? -6.962 4.955 27.357 1.00 88.00 282 LYS A C 1
ATOM 2293 O O . LYS A 1 282 ? -6.461 4.317 28.276 1.00 88.00 282 LYS A O 1
ATOM 2298 N N . ILE A 1 283 ? -7.297 6.240 27.457 1.00 84.88 283 ILE A N 1
ATOM 2299 C CA . ILE A 1 283 ? -7.226 7.041 28.684 1.00 84.88 283 ILE A CA 1
ATOM 2300 C C . ILE A 1 283 ? -8.493 6.816 29.520 1.00 84.88 283 ILE A C 1
ATOM 2302 O O . ILE A 1 283 ? -8.411 6.676 30.738 1.00 84.88 283 ILE A O 1
ATOM 2306 N N . TYR A 1 284 ? -9.645 6.729 28.856 1.00 87.88 284 TYR A N 1
ATOM 2307 C CA . TYR A 1 284 ? -10.942 6.416 29.439 1.00 87.88 284 TYR A CA 1
ATOM 2308 C C . TYR A 1 284 ? -11.649 5.381 28.553 1.00 87.88 284 TYR A C 1
ATOM 2310 O O . TYR A 1 284 ? -11.860 5.614 27.362 1.00 87.88 284 TYR A O 1
ATOM 2318 N N . LYS A 1 285 ? -11.972 4.214 29.122 1.00 87.81 285 LYS A N 1
ATOM 2319 C CA . LYS A 1 285 ? -12.560 3.086 28.388 1.00 87.81 285 LYS A CA 1
ATOM 2320 C C . LYS A 1 285 ? -14.051 3.365 28.119 1.00 87.81 285 LYS A C 1
ATOM 2322 O O . LYS A 1 285 ? -14.778 3.539 29.090 1.00 87.81 285 LYS A O 1
ATOM 2327 N N . PRO A 1 286 ? -14.519 3.372 26.855 1.00 85.56 286 PRO A N 1
ATOM 2328 C CA . PRO A 1 286 ? -15.928 3.609 26.541 1.00 85.56 286 PRO A CA 1
ATOM 2329 C C . PRO A 1 286 ? -16.864 2.514 27.067 1.00 85.56 286 PRO A C 1
ATOM 2331 O O . PRO A 1 286 ? -16.500 1.334 27.090 1.00 85.56 286 PRO A O 1
ATOM 2334 N N . GLU A 1 287 ? -18.085 2.918 27.400 1.00 86.50 287 GLU A N 1
ATOM 2335 C CA . GLU A 1 287 ? -19.213 2.059 27.774 1.00 86.50 287 GLU A CA 1
ATOM 2336 C C . GLU A 1 287 ? -20.044 1.675 26.532 1.00 86.50 287 GLU A C 1
ATOM 2338 O O . GLU A 1 287 ? -19.845 2.224 25.444 1.00 86.50 287 GLU A O 1
ATOM 2343 N N . SER A 1 288 ? -20.946 0.697 26.659 1.00 76.50 288 SER A N 1
ATOM 2344 C CA . SER A 1 288 ? -21.703 0.128 25.528 1.00 76.50 288 SER A CA 1
ATOM 2345 C C . SER A 1 288 ? -23.079 0.759 25.290 1.00 76.50 288 SER A C 1
ATOM 2347 O O . SER A 1 288 ? -23.558 0.731 24.156 1.00 76.50 288 SER A O 1
ATOM 2349 N N . MET A 1 289 ? -23.707 1.318 26.328 1.00 74.12 289 MET A N 1
ATOM 2350 C CA . MET A 1 289 ? -25.072 1.858 26.308 1.00 74.12 289 MET A CA 1
ATOM 2351 C C . MET A 1 289 ? -25.123 3.223 27.011 1.00 74.12 289 MET A C 1
ATOM 2353 O O . MET A 1 289 ? -24.339 3.444 27.932 1.00 74.12 289 MET A O 1
ATOM 2357 N N . PRO A 1 290 ? -26.005 4.146 26.586 1.00 71.56 290 PRO A N 1
ATOM 2358 C CA . PRO A 1 290 ? -26.242 5.402 27.295 1.00 71.56 290 PRO A CA 1
ATOM 2359 C C . PRO A 1 290 ? -27.109 5.181 28.546 1.00 71.56 290 PRO A C 1
ATOM 2361 O O . PRO A 1 290 ? -27.710 4.119 28.719 1.00 71.56 290 PRO A O 1
ATOM 2364 N N . HIS A 1 291 ? -27.200 6.197 29.408 1.00 70.25 291 HIS A N 1
ATOM 2365 C CA . HIS A 1 291 ? -28.133 6.189 30.538 1.00 70.25 291 HIS A CA 1
ATOM 2366 C C . HIS A 1 291 ? -29.593 6.100 30.060 1.00 70.25 291 HIS A C 1
ATOM 2368 O O . HIS A 1 291 ? -29.950 6.655 29.022 1.00 70.25 291 HIS A O 1
ATOM 2374 N N . SER A 1 292 ? -30.440 5.419 30.838 1.00 65.69 292 SER A N 1
ATOM 2375 C CA . SER A 1 292 ? -31.825 5.073 30.474 1.00 65.69 292 SER A CA 1
ATOM 2376 C C . SER A 1 292 ? -32.803 6.254 30.395 1.00 65.69 292 SER A C 1
ATOM 2378 O O . SER A 1 292 ? -33.901 6.086 29.879 1.00 65.69 292 SER A O 1
ATOM 2380 N N . ASP A 1 293 ? -32.418 7.422 30.909 1.00 76.50 293 ASP A N 1
ATOM 2381 C CA . ASP A 1 293 ? -33.184 8.674 30.890 1.00 76.50 293 ASP A CA 1
ATOM 2382 C C . ASP A 1 293 ? -32.246 9.792 30.398 1.00 76.50 293 ASP A C 1
ATOM 2384 O O . ASP A 1 293 ? -31.508 10.395 31.181 1.00 76.50 293 ASP A O 1
ATOM 2388 N N . THR A 1 294 ? -32.161 9.984 29.075 1.00 86.06 294 THR A N 1
ATOM 2389 C CA . THR A 1 294 ? -31.263 10.973 28.458 1.00 86.06 294 THR A CA 1
ATOM 2390 C C . THR A 1 294 ? -31.883 11.627 27.225 1.00 86.06 294 THR A C 1
ATOM 2392 O O . THR A 1 294 ? -32.500 10.958 26.400 1.00 86.06 294 THR A O 1
ATOM 2395 N N . VAL A 1 295 ? -31.664 12.937 27.083 1.00 90.38 295 VAL A N 1
ATOM 2396 C CA . VAL A 1 295 ? -32.023 13.711 25.884 1.00 90.38 295 VAL A CA 1
ATOM 2397 C C . VAL A 1 295 ? -30.896 13.616 24.859 1.00 90.38 295 VAL A C 1
ATOM 2399 O O . VAL A 1 295 ? -29.719 13.753 25.215 1.00 90.38 295 VAL A O 1
ATOM 2402 N N . TYR A 1 296 ? -31.241 13.411 23.588 1.00 92.56 296 TYR A N 1
ATOM 2403 C CA . TYR A 1 296 ? -30.261 13.292 22.507 1.00 92.56 296 TYR A CA 1
ATOM 2404 C C . TYR A 1 296 ? -30.051 14.611 21.758 1.00 92.56 296 TYR A C 1
ATOM 2406 O O . TYR A 1 296 ? -31.009 15.241 21.318 1.00 92.56 296 TYR A O 1
ATOM 2414 N N . VAL A 1 297 ? -28.787 14.984 21.542 1.00 94.50 297 VAL A N 1
ATOM 2415 C CA . VAL A 1 297 ? -28.398 16.042 20.592 1.00 94.50 297 VAL A CA 1
ATOM 2416 C C . VAL A 1 297 ? -27.688 15.379 19.418 1.00 94.50 297 VAL A C 1
ATOM 2418 O O . VAL A 1 297 ? -26.651 14.742 19.601 1.00 94.50 297 VAL A O 1
ATOM 2421 N N . ILE A 1 298 ? -28.262 15.475 18.223 1.00 94.06 298 ILE A N 1
ATOM 2422 C CA . ILE A 1 298 ? -27.846 14.712 17.044 1.00 94.06 298 ILE A CA 1
ATOM 2423 C C . ILE A 1 298 ? -27.120 15.628 16.057 1.00 94.06 298 ILE A C 1
ATOM 2425 O O . ILE A 1 298 ? -27.668 16.624 15.583 1.00 94.06 298 ILE A O 1
ATOM 2429 N N . ASP A 1 299 ? -25.895 15.241 15.707 1.00 93.75 299 ASP A N 1
ATOM 2430 C CA . ASP A 1 299 ? -25.132 15.807 14.597 1.00 93.75 299 ASP A CA 1
ATOM 2431 C C . ASP A 1 299 ? -25.843 15.503 13.265 1.00 93.75 299 ASP A C 1
ATOM 2433 O O . ASP A 1 299 ? -25.923 14.355 12.811 1.00 93.75 299 ASP A O 1
ATOM 2437 N N . GLY A 1 300 ? -26.382 16.549 12.635 1.00 90.94 300 GLY A N 1
ATOM 2438 C CA . GLY A 1 300 ? -27.076 16.460 11.356 1.00 90.94 300 GLY A CA 1
ATOM 2439 C C . GLY A 1 300 ? -26.156 16.053 10.201 1.00 90.94 300 GLY A C 1
ATOM 2440 O O . GLY A 1 300 ? -26.600 15.375 9.274 1.00 90.94 300 GLY A O 1
ATOM 2441 N N . GLY A 1 301 ? -24.864 16.390 10.262 1.00 88.44 301 GLY A N 1
ATOM 2442 C CA . GLY A 1 301 ? -23.857 15.957 9.292 1.00 88.44 301 GLY A CA 1
ATOM 2443 C C . GLY A 1 301 ? -23.615 14.447 9.355 1.00 88.44 301 GLY A C 1
ATOM 2444 O O . GLY A 1 301 ? -23.604 13.778 8.317 1.00 88.44 301 GLY A O 1
ATOM 2445 N N . PHE A 1 302 ? -23.511 13.890 10.564 1.00 89.81 302 PHE A N 1
ATOM 2446 C CA . PHE A 1 302 ? -23.527 12.443 10.800 1.00 89.81 302 PHE A CA 1
ATOM 2447 C C . PHE A 1 302 ? -24.828 11.809 10.282 1.00 89.81 302 PHE A C 1
ATOM 2449 O O . PHE A 1 302 ? -24.778 10.839 9.519 1.00 89.81 302 PHE A O 1
ATOM 2456 N N . LEU A 1 303 ? -25.986 12.373 10.647 1.00 91.12 303 LEU A N 1
ATOM 2457 C CA . LEU A 1 303 ? -27.301 11.838 10.289 1.00 91.12 303 LEU A CA 1
ATOM 2458 C C . LEU A 1 303 ? -27.469 11.708 8.766 1.00 91.12 303 LEU A C 1
ATOM 2460 O O . LEU A 1 303 ? -27.831 10.629 8.291 1.00 91.12 303 LEU A O 1
ATOM 2464 N N . LEU A 1 304 ? -27.116 12.751 7.998 1.00 90.44 304 LEU A N 1
ATOM 2465 C CA . LEU A 1 304 ? -27.171 12.769 6.526 1.00 90.44 304 LEU A CA 1
ATOM 2466 C C . LEU A 1 304 ? -26.443 11.588 5.870 1.00 90.44 304 LEU A C 1
ATOM 2468 O O . LEU A 1 304 ? -26.891 11.104 4.830 1.00 90.44 304 LEU A O 1
ATOM 2472 N N . HIS A 1 305 ? -25.350 11.111 6.468 1.00 87.62 305 HIS A N 1
ATOM 2473 C CA . HIS A 1 305 ? -24.562 9.984 5.963 1.00 87.62 305 HIS A CA 1
ATOM 2474 C C . HIS A 1 305 ? -24.929 8.627 6.588 1.00 87.62 305 HIS A C 1
ATOM 2476 O O . HIS A 1 305 ? -24.471 7.594 6.095 1.00 87.62 305 HIS A O 1
ATOM 2482 N N . LYS A 1 306 ? -25.728 8.605 7.662 1.00 87.44 306 LYS A N 1
ATOM 2483 C CA . LYS A 1 306 ? -26.075 7.386 8.404 1.00 87.44 306 LYS A CA 1
ATOM 2484 C C . LYS A 1 306 ? -27.227 6.606 7.768 1.00 87.44 306 LYS A C 1
ATOM 2486 O O . LYS A 1 306 ? -27.160 5.378 7.694 1.00 87.44 306 LYS A O 1
ATOM 2491 N N . VAL A 1 307 ? -28.264 7.306 7.310 1.00 87.81 307 VAL A N 1
ATOM 2492 C CA . VAL A 1 307 ? -29.435 6.705 6.651 1.00 87.81 307 VAL A CA 1
ATOM 2493 C C . VAL A 1 307 ? -29.066 6.367 5.209 1.00 87.81 307 VAL A C 1
ATOM 2495 O O . VAL A 1 307 ? -28.684 7.249 4.446 1.00 87.81 307 VAL A O 1
ATOM 2498 N N . SER A 1 308 ? -29.128 5.087 4.839 1.00 85.25 308 SER A N 1
ATOM 2499 C CA . SER A 1 308 ? -28.732 4.616 3.504 1.00 85.25 308 SER A CA 1
ATOM 2500 C C . SER A 1 308 ? -29.916 4.647 2.545 1.00 85.25 308 SER A C 1
ATOM 2502 O O . SER A 1 308 ? -30.914 3.977 2.790 1.00 85.25 308 SER A O 1
ATOM 2504 N N . TRP A 1 309 ? -29.793 5.394 1.449 1.00 87.38 309 TRP A N 1
ATOM 2505 C CA . TRP A 1 309 ? -30.875 5.558 0.474 1.00 87.38 309 TRP A CA 1
ATOM 2506 C C . TRP A 1 309 ? -31.119 4.258 -0.308 1.00 87.38 309 TRP A C 1
ATOM 2508 O O . TRP A 1 309 ? -30.277 3.845 -1.112 1.00 87.38 309 TRP A O 1
ATOM 2518 N N . GLN A 1 310 ? -32.269 3.618 -0.083 1.00 74.19 310 GLN A N 1
ATOM 2519 C CA . GLN A 1 310 ? -32.703 2.459 -0.871 1.00 74.19 310 GLN A CA 1
ATOM 2520 C C . GLN A 1 310 ? -33.015 2.870 -2.324 1.00 74.19 310 GLN A C 1
ATOM 2522 O O . GLN A 1 310 ? -33.316 4.032 -2.594 1.00 74.19 310 GLN A O 1
ATOM 2527 N N . LYS A 1 311 ? -32.909 1.934 -3.279 1.00 73.88 311 LYS A N 1
ATOM 2528 C CA . LYS A 1 311 ? -33.211 2.179 -4.700 1.00 73.88 311 LYS A CA 1
ATOM 2529 C C . LYS A 1 311 ? -34.005 1.016 -5.312 1.00 73.88 311 LYS A C 1
ATOM 2531 O O . LYS A 1 311 ? -33.615 -0.126 -5.071 1.00 73.88 311 LYS A O 1
ATOM 2536 N N . PRO A 1 312 ? -35.017 1.285 -6.161 1.00 69.00 312 PRO A N 1
ATOM 2537 C CA . PRO A 1 312 ? -35.570 2.606 -6.487 1.00 69.00 312 PRO A CA 1
ATOM 2538 C C . PRO A 1 312 ? -36.359 3.206 -5.307 1.00 69.00 312 PRO A C 1
ATOM 2540 O O . PRO A 1 312 ? -36.988 2.473 -4.554 1.00 69.00 312 PRO A O 1
ATOM 2543 N N . ALA A 1 313 ? -36.304 4.530 -5.144 1.00 78.12 313 ALA A N 1
ATOM 2544 C CA . ALA A 1 313 ? -37.055 5.278 -4.131 1.00 78.12 313 ALA A CA 1
ATOM 2545 C C . ALA A 1 313 ? -37.262 6.734 -4.582 1.00 78.12 313 ALA A C 1
ATOM 2547 O O . ALA A 1 313 ? -36.432 7.280 -5.324 1.00 78.12 313 ALA A O 1
ATOM 2548 N N . SER A 1 314 ? -38.344 7.360 -4.118 1.00 83.94 314 SER A N 1
ATOM 2549 C CA . SER A 1 314 ? -38.583 8.801 -4.250 1.00 83.94 314 SER A CA 1
ATOM 2550 C C . SER A 1 314 ? -37.891 9.594 -3.135 1.00 83.94 314 SER A C 1
ATOM 2552 O O . SER A 1 314 ? -37.470 9.037 -2.117 1.00 83.94 314 SER A O 1
ATOM 2554 N N . TYR A 1 315 ? -37.784 10.916 -3.293 1.00 82.75 315 TYR A N 1
ATOM 2555 C CA . TYR A 1 315 ? -37.299 11.775 -2.208 1.00 82.75 315 TYR A CA 1
ATOM 2556 C C . TYR A 1 315 ? -38.227 11.759 -0.981 1.00 82.75 315 TYR A C 1
ATOM 2558 O O . TYR A 1 315 ? -37.719 11.790 0.138 1.00 82.75 315 TYR A O 1
ATOM 2566 N N . ASN A 1 316 ? -39.548 11.627 -1.161 1.00 87.88 316 ASN A N 1
ATOM 2567 C CA . ASN A 1 316 ? -40.504 11.433 -0.064 1.00 87.88 316 ASN A CA 1
ATOM 2568 C C . ASN A 1 316 ? -40.166 10.195 0.785 1.00 87.88 316 ASN A C 1
ATOM 2570 O O . ASN A 1 316 ? -40.042 10.292 2.006 1.00 87.88 316 ASN A O 1
ATOM 2574 N N . ASP A 1 317 ? -39.933 9.050 0.136 1.00 87.75 317 ASP A N 1
ATOM 2575 C CA . ASP A 1 317 ? -39.593 7.799 0.830 1.00 87.75 317 ASP A CA 1
ATOM 2576 C C . ASP A 1 317 ? -38.287 7.937 1.620 1.00 87.75 317 ASP A C 1
ATOM 2578 O O . ASP A 1 317 ? -38.137 7.361 2.698 1.00 87.75 317 ASP A O 1
ATOM 2582 N N . ILE A 1 318 ? -37.338 8.718 1.096 1.00 89.75 318 ILE A N 1
ATOM 2583 C CA . ILE A 1 318 ? -36.085 9.029 1.781 1.00 89.75 318 ILE A CA 1
ATOM 2584 C C . ILE A 1 318 ? -36.334 9.915 3.004 1.00 89.75 318 ILE A C 1
ATOM 2586 O O . ILE A 1 318 ? -35.831 9.584 4.075 1.00 89.75 318 ILE A O 1
ATOM 2590 N N . PHE A 1 319 ? -37.104 11.004 2.901 1.00 92.69 319 PHE A N 1
ATOM 2591 C CA . PHE A 1 319 ? -37.392 11.861 4.060 1.00 92.69 319 PHE A CA 1
ATOM 2592 C C . PHE A 1 319 ? -38.081 11.070 5.186 1.00 92.69 319 PHE A C 1
ATOM 2594 O O . PHE A 1 319 ? -37.656 11.152 6.341 1.00 92.69 319 PHE A O 1
ATOM 2601 N N . LEU A 1 320 ? -39.037 10.199 4.847 1.00 91.25 320 LEU A N 1
ATOM 2602 C CA . LEU A 1 320 ? -39.667 9.282 5.804 1.00 91.25 320 LEU A CA 1
ATOM 2603 C C . LEU A 1 320 ? -38.673 8.269 6.407 1.00 91.25 320 LEU A C 1
ATOM 2605 O O . LEU A 1 320 ? -38.747 7.986 7.602 1.00 91.25 320 LEU A O 1
ATOM 2609 N N . GLN A 1 321 ? -37.695 7.765 5.641 1.00 92.00 321 GLN A N 1
ATOM 2610 C CA . GLN A 1 321 ? -36.608 6.932 6.185 1.00 92.00 321 GLN A CA 1
ATOM 2611 C C . GLN A 1 321 ? -35.764 7.680 7.233 1.00 92.00 321 GLN A C 1
ATOM 2613 O O . GLN A 1 321 ? -35.387 7.073 8.237 1.00 92.00 321 GLN A O 1
ATOM 2618 N N . TYR A 1 322 ? -35.490 8.980 7.054 1.00 93.69 322 TYR A N 1
ATOM 2619 C CA . TYR A 1 322 ? -34.789 9.787 8.066 1.00 93.69 322 TYR A CA 1
ATOM 2620 C C . TYR A 1 322 ? -35.624 9.979 9.338 1.00 93.69 322 TYR A C 1
ATOM 2622 O O . TYR A 1 322 ? -35.100 9.777 10.435 1.00 93.69 322 TYR A O 1
ATOM 2630 N N . VAL A 1 323 ? -36.912 10.310 9.203 1.00 92.81 323 VAL A N 1
ATOM 2631 C CA . VAL A 1 323 ? -37.837 10.471 10.339 1.00 92.81 323 VAL A CA 1
ATOM 2632 C C . VAL A 1 323 ? -37.952 9.175 11.144 1.00 92.81 323 VAL A C 1
ATOM 2634 O O . VAL A 1 323 ? -37.698 9.167 12.351 1.00 92.81 323 VAL A O 1
ATOM 2637 N N . ASN A 1 324 ? -38.231 8.057 10.469 1.00 91.69 324 ASN A N 1
ATOM 2638 C CA . ASN A 1 324 ? -38.341 6.742 11.100 1.00 91.69 324 ASN A CA 1
ATOM 2639 C C . ASN A 1 324 ? -37.027 6.312 11.770 1.00 91.69 324 ASN A C 1
ATOM 2641 O O . ASN A 1 324 ? -37.050 5.772 12.876 1.00 91.69 324 ASN A O 1
ATOM 2645 N N . TYR A 1 325 ? -35.875 6.590 11.146 1.00 92.44 325 TYR A N 1
ATOM 2646 C CA . TYR A 1 325 ? -34.569 6.298 11.739 1.00 92.44 325 TYR A CA 1
ATOM 2647 C C . TYR A 1 325 ? -34.338 7.075 13.043 1.00 92.44 325 TYR A C 1
ATOM 2649 O O . TYR A 1 325 ? -33.843 6.488 14.006 1.00 92.44 325 TYR A O 1
ATOM 2657 N N . VAL A 1 326 ? -34.688 8.365 13.107 1.00 92.12 326 VAL A N 1
ATOM 2658 C CA . VAL A 1 326 ? -34.507 9.154 14.337 1.00 92.12 326 VAL A CA 1
ATOM 2659 C C . VAL A 1 326 ? -35.447 8.669 15.439 1.00 92.12 326 VAL A C 1
ATOM 2661 O O . VAL A 1 326 ? -34.968 8.336 16.522 1.00 92.12 326 VAL A O 1
ATOM 2664 N N . ILE A 1 327 ? -36.747 8.535 15.150 1.00 90.19 327 ILE A N 1
ATOM 2665 C CA . ILE A 1 327 ? -37.749 8.112 16.141 1.00 90.19 327 ILE A CA 1
ATOM 2666 C C . ILE A 1 327 ? -37.399 6.736 16.726 1.00 90.19 327 ILE A C 1
ATOM 2668 O O . ILE A 1 327 ? -37.407 6.579 17.944 1.00 90.19 327 ILE A O 1
ATOM 2672 N N . HIS A 1 328 ? -37.027 5.761 15.889 1.00 88.94 328 HIS A N 1
ATOM 2673 C CA . HIS A 1 328 ? -36.706 4.400 16.334 1.00 88.94 328 HIS A CA 1
ATOM 2674 C C . HIS A 1 328 ? -35.431 4.315 17.195 1.00 88.94 328 HIS A C 1
ATOM 2676 O O . HIS A 1 328 ? -35.319 3.427 18.037 1.00 88.94 328 HIS A O 1
ATOM 2682 N N . ASN A 1 329 ? -34.434 5.179 16.970 1.00 86.69 329 ASN A N 1
ATOM 2683 C CA . ASN A 1 329 ? -33.130 5.069 17.642 1.00 86.69 329 ASN A CA 1
ATOM 2684 C C . ASN A 1 329 ? -32.929 6.063 18.797 1.00 86.69 329 ASN A C 1
ATOM 2686 O O . ASN A 1 329 ? -32.089 5.802 19.658 1.00 86.69 329 ASN A O 1
ATOM 2690 N N . TYR A 1 330 ? -33.655 7.186 18.811 1.00 88.12 330 TYR A N 1
ATOM 2691 C CA . TYR A 1 330 ? -33.426 8.304 19.739 1.00 88.12 330 TYR A CA 1
ATOM 2692 C C . TYR A 1 330 ? -34.711 8.898 20.346 1.00 88.12 330 TYR A C 1
ATOM 2694 O O . TYR A 1 330 ? -34.617 9.834 21.138 1.00 88.12 330 TYR A O 1
ATOM 2702 N N . ASN A 1 331 ? -35.893 8.345 20.033 1.00 84.62 331 ASN A N 1
ATOM 2703 C CA . ASN A 1 331 ? -37.213 8.865 20.420 1.00 84.62 331 ASN A CA 1
ATOM 2704 C C . ASN A 1 331 ? -37.495 10.290 19.886 1.00 84.62 331 ASN A C 1
ATOM 2706 O O . ASN A 1 331 ? -36.759 10.824 19.059 1.00 84.62 331 ASN A O 1
ATOM 2710 N N . LYS A 1 332 ? -38.610 10.898 20.325 1.00 82.62 332 LYS A N 1
ATOM 2711 C CA . LYS A 1 332 ? -38.999 12.270 19.944 1.00 82.62 332 LYS A CA 1
ATOM 2712 C C . LYS A 1 332 ? -38.334 13.377 20.779 1.00 82.62 332 LYS A C 1
ATOM 2714 O O . LYS A 1 332 ? -38.175 14.474 20.259 1.00 82.62 332 LYS A O 1
ATOM 2719 N N . ASP A 1 333 ? -37.923 13.115 22.028 1.00 84.94 333 ASP A N 1
ATOM 2720 C CA . ASP A 1 333 ? -37.213 14.093 22.890 1.00 84.94 333 ASP A CA 1
ATOM 2721 C C . ASP A 1 333 ? -35.729 14.193 22.476 1.00 84.94 333 ASP A C 1
ATOM 2723 O O . ASP A 1 333 ? -34.814 13.737 23.169 1.00 84.94 333 ASP A O 1
ATOM 2727 N N . CYS A 1 334 ? -35.502 14.732 21.276 1.00 91.19 334 CYS A N 1
ATOM 2728 C CA . CYS A 1 334 ? -34.183 14.949 20.696 1.00 91.19 334 CYS A CA 1
ATOM 2729 C C . CYS A 1 334 ? -34.109 16.281 19.933 1.00 91.19 334 CYS A C 1
ATOM 2731 O O . CYS A 1 334 ? -35.119 16.817 19.474 1.00 91.19 334 CYS A O 1
ATOM 2733 N N . VAL A 1 335 ? -32.891 16.805 19.791 1.00 93.88 335 VAL A N 1
ATOM 2734 C CA . VAL A 1 335 ? -32.592 18.019 19.021 1.00 93.88 335 VAL A CA 1
ATOM 2735 C C . VAL A 1 335 ? -31.606 17.674 17.911 1.00 93.88 335 VAL A C 1
ATOM 2737 O O . VAL A 1 335 ? -30.527 17.148 18.186 1.00 93.88 335 VAL A O 1
ATOM 2740 N N . ILE A 1 336 ? -31.950 17.977 16.660 1.00 95.06 336 ILE A N 1
ATOM 2741 C CA . ILE A 1 336 ? -31.069 17.773 15.500 1.00 95.06 336 ILE A CA 1
ATOM 2742 C C . ILE A 1 336 ? -30.452 19.115 15.107 1.00 95.06 336 ILE A C 1
ATOM 2744 O O . ILE A 1 336 ? -31.171 20.101 14.964 1.00 95.06 336 ILE A O 1
ATOM 2748 N N . VAL A 1 337 ? -29.135 19.162 14.890 1.00 94.19 337 VAL A N 1
ATOM 2749 C CA . VAL A 1 337 ? -28.442 20.389 14.466 1.00 94.19 337 VAL A CA 1
ATOM 2750 C C . VAL A 1 337 ? -27.749 20.175 13.120 1.00 94.19 337 VAL A C 1
ATOM 2752 O O . VAL A 1 337 ? -26.851 19.342 13.004 1.00 94.19 337 VAL A O 1
ATOM 2755 N N . PHE A 1 338 ? -28.153 20.933 12.099 1.00 92.12 338 PHE A N 1
ATOM 2756 C CA . PHE A 1 338 ? -27.575 20.890 10.750 1.00 92.12 338 PHE A CA 1
ATOM 2757 C C . PHE A 1 338 ? -26.604 22.047 10.471 1.00 92.12 338 PHE A C 1
ATOM 2759 O O . PHE A 1 338 ? -26.707 23.129 11.050 1.00 92.12 338 PHE A O 1
ATOM 2766 N N . ASP A 1 339 ? -25.699 21.833 9.513 1.00 85.44 339 ASP A N 1
ATOM 2767 C CA . ASP A 1 339 ? -24.829 22.874 8.953 1.00 85.44 339 ASP A CA 1
ATOM 2768 C C . ASP A 1 339 ? -25.610 23.968 8.200 1.00 85.44 339 ASP A C 1
ATOM 2770 O O . ASP A 1 339 ? -26.622 23.716 7.530 1.00 85.44 339 ASP A O 1
ATOM 2774 N N . GLY A 1 340 ? -25.052 25.176 8.224 1.00 79.00 340 GLY A N 1
ATOM 2775 C CA . GLY A 1 340 ? -25.424 26.306 7.381 1.00 79.00 340 GLY A CA 1
ATOM 2776 C C . GLY A 1 340 ? -24.580 26.399 6.114 1.00 79.00 340 GLY A C 1
ATOM 2777 O O . GLY A 1 340 ? -23.361 26.241 6.134 1.00 79.00 340 GLY A O 1
ATOM 2778 N N . TYR A 1 341 ? -25.239 26.729 5.004 1.00 68.50 341 TYR A N 1
ATOM 2779 C CA . TYR A 1 341 ? -24.628 26.860 3.679 1.00 68.50 341 TYR A CA 1
ATOM 2780 C C . TYR A 1 341 ? -25.063 28.185 3.026 1.00 68.50 341 TYR A C 1
ATOM 2782 O O . TYR A 1 341 ? -25.778 28.199 2.023 1.00 68.50 341 TYR A O 1
ATOM 2790 N N . THR A 1 342 ? -24.684 29.318 3.624 1.00 58.91 342 THR A N 1
ATOM 2791 C CA . THR A 1 342 ? -25.028 30.656 3.108 1.00 58.91 342 THR A CA 1
ATOM 2792 C C . THR A 1 342 ? -24.108 31.068 1.948 1.00 58.91 342 THR A C 1
ATOM 2794 O O . THR A 1 342 ? -22.936 30.689 1.875 1.00 58.91 342 THR A O 1
ATOM 2797 N N . LYS A 1 343 ? -24.633 31.837 0.982 1.00 53.88 343 LYS A N 1
ATOM 2798 C CA . LYS A 1 343 ? -23.847 32.296 -0.185 1.00 53.88 343 LYS A CA 1
ATOM 2799 C C . LYS A 1 343 ? -22.960 33.511 0.117 1.00 53.88 343 LYS A C 1
ATOM 2801 O O . LYS A 1 343 ? -21.996 33.738 -0.607 1.00 53.88 343 LYS A O 1
ATOM 2806 N N . GLU A 1 344 ? -23.286 34.268 1.160 1.00 48.53 344 GLU A N 1
ATOM 2807 C CA . GLU A 1 344 ? -22.754 35.614 1.415 1.00 48.53 344 GLU A CA 1
ATOM 2808 C C . GLU A 1 344 ? -21.406 35.614 2.154 1.00 48.53 344 GLU A C 1
ATOM 2810 O O . GLU A 1 344 ? -20.561 36.468 1.886 1.00 48.53 344 GLU A O 1
ATOM 2815 N N . VAL A 1 345 ? -21.154 34.632 3.031 1.00 52.50 345 VAL A N 1
ATOM 2816 C CA . VAL A 1 345 ? -19.903 34.529 3.805 1.00 52.50 345 VAL A CA 1
ATOM 2817 C C . VAL A 1 345 ? -19.362 33.099 3.769 1.00 52.50 345 VAL A C 1
ATOM 2819 O O . VAL A 1 345 ? -19.751 32.238 4.552 1.00 52.50 345 VAL A O 1
ATOM 2822 N N . ILE A 1 346 ? -18.415 32.846 2.864 1.00 58.59 346 ILE A N 1
ATOM 2823 C CA . ILE A 1 346 ? -17.799 31.521 2.694 1.00 58.59 346 ILE A CA 1
ATOM 2824 C C . ILE A 1 346 ? -16.873 31.226 3.882 1.00 58.59 346 ILE A C 1
ATOM 2826 O O . ILE A 1 346 ? -15.862 31.909 4.067 1.00 58.59 346 ILE A O 1
ATOM 2830 N N . SER A 1 347 ? -17.183 30.192 4.669 1.00 67.12 347 SER A N 1
ATOM 2831 C CA . SER A 1 347 ? -16.348 29.788 5.808 1.00 67.12 347 SER A CA 1
ATOM 2832 C C . SER A 1 347 ? -15.027 29.142 5.360 1.00 67.12 347 SER A C 1
ATOM 2834 O O . SER A 1 347 ? -14.880 28.666 4.232 1.00 67.12 347 SER A O 1
ATOM 2836 N N . THR A 1 348 ? -14.038 29.095 6.251 1.00 66.44 348 THR A N 1
ATOM 2837 C CA . THR A 1 348 ? -12.735 28.448 6.004 1.00 66.44 348 THR A CA 1
ATOM 2838 C C . THR A 1 348 ? -12.885 26.941 5.742 1.00 66.44 348 THR A C 1
ATOM 2840 O O . THR A 1 348 ? -12.299 26.414 4.790 1.00 66.44 348 THR A O 1
ATOM 2843 N N . LYS A 1 349 ? -13.718 26.258 6.544 1.00 68.12 349 LYS A N 1
ATOM 2844 C CA . LYS A 1 349 ? -14.063 24.827 6.425 1.00 68.12 349 LYS A CA 1
ATOM 2845 C C . LYS A 1 349 ? -14.798 24.550 5.107 1.00 68.12 349 LYS A C 1
ATOM 2847 O O . LYS A 1 349 ? -14.383 23.669 4.348 1.00 68.12 349 LYS A O 1
ATOM 2852 N N . GLU A 1 350 ? -15.808 25.359 4.774 1.00 64.25 350 GLU A N 1
ATOM 2853 C CA . GLU A 1 350 ? -16.589 25.201 3.543 1.00 64.25 350 GLU A CA 1
ATOM 2854 C C . GLU A 1 350 ? -15.759 25.522 2.291 1.00 64.25 350 GLU A C 1
ATOM 2856 O O . GLU A 1 350 ? -15.790 24.765 1.325 1.00 64.25 350 GLU A O 1
ATOM 2861 N N . SER A 1 351 ? -14.943 26.580 2.299 1.00 62.69 351 SER A N 1
ATOM 2862 C CA . SER A 1 351 ? -14.073 26.916 1.163 1.00 62.69 351 SER A CA 1
ATOM 2863 C C . SER A 1 351 ? -13.090 25.784 0.845 1.00 62.69 351 SER A C 1
ATOM 2865 O O . SER A 1 351 ? -12.912 25.405 -0.318 1.00 62.69 351 SER A O 1
ATOM 2867 N N . LEU A 1 352 ? -12.505 25.154 1.873 1.00 58.88 352 LEU A N 1
ATOM 2868 C CA . LEU A 1 352 ? -11.699 23.946 1.692 1.00 58.88 352 LEU A CA 1
ATOM 2869 C C . LEU A 1 352 ? -12.527 22.760 1.179 1.00 58.88 352 LEU A C 1
ATOM 2871 O O . LEU A 1 352 ? -12.014 21.980 0.378 1.00 58.88 352 LEU A O 1
ATOM 2875 N N . GLN A 1 353 ? -13.786 22.605 1.594 1.00 60.97 353 GLN A N 1
ATOM 2876 C CA . GLN A 1 353 ? -14.685 21.577 1.063 1.00 60.97 353 GLN A CA 1
ATOM 2877 C C . GLN A 1 353 ? -15.048 21.825 -0.409 1.00 60.97 353 GLN A C 1
ATOM 2879 O O . GLN A 1 353 ? -14.974 20.885 -1.199 1.00 60.97 353 GLN A O 1
ATOM 2884 N N . ARG A 1 354 ? -15.325 23.070 -0.812 1.00 60.50 354 ARG A N 1
ATOM 2885 C CA . ARG A 1 354 ? -15.555 23.483 -2.209 1.00 60.50 354 ARG A CA 1
ATOM 2886 C C . ARG A 1 354 ? -14.302 23.276 -3.071 1.00 60.50 354 ARG A C 1
ATOM 2888 O O . ARG A 1 354 ? -14.397 22.740 -4.170 1.00 60.50 354 ARG A O 1
ATOM 2895 N N . CYS A 1 355 ? -13.106 23.566 -2.548 1.00 53.81 355 CYS A N 1
ATOM 2896 C CA . CYS A 1 355 ? -11.837 23.262 -3.230 1.00 53.81 355 CYS A CA 1
ATOM 2897 C C . CYS A 1 355 ? -11.626 21.752 -3.473 1.00 53.81 355 CYS A C 1
ATOM 2899 O O . CYS A 1 355 ? -10.990 21.376 -4.460 1.00 53.81 355 CYS A O 1
ATOM 2901 N N . ARG A 1 356 ? -12.161 20.897 -2.587 1.00 52.97 356 ARG A N 1
ATOM 2902 C CA . ARG A 1 356 ? -12.137 19.423 -2.686 1.00 52.97 356 ARG A CA 1
ATOM 2903 C C . ARG A 1 356 ? -13.273 18.863 -3.566 1.00 52.97 356 ARG A C 1
ATOM 2905 O O . ARG A 1 356 ? -13.117 17.773 -4.108 1.00 52.97 356 ARG A O 1
ATOM 2912 N N . SER A 1 357 ? -14.391 19.580 -3.703 1.00 52.75 357 SER A N 1
ATOM 2913 C CA . SER A 1 357 ? -15.653 19.093 -4.290 1.00 52.75 357 SER A CA 1
ATOM 2914 C C . SER A 1 357 ? -15.944 19.771 -5.631 1.00 52.75 357 SER A C 1
ATOM 2916 O O . SER A 1 357 ? -16.854 20.587 -5.752 1.00 52.75 357 SER A O 1
ATOM 2918 N N . LYS A 1 358 ? -15.147 19.444 -6.653 1.00 46.22 358 LYS A N 1
ATOM 2919 C CA . LYS A 1 358 ? -15.369 19.910 -8.031 1.00 46.22 358 LYS A CA 1
ATOM 2920 C C . LYS A 1 358 ? -16.278 18.932 -8.781 1.00 46.22 358 LYS A C 1
ATOM 2922 O O . LYS A 1 358 ? -16.063 17.728 -8.691 1.00 46.22 358 LYS A O 1
ATOM 2927 N N . GLY A 1 359 ? -17.262 19.451 -9.520 1.00 52.00 359 GLY A N 1
ATOM 2928 C CA . GLY A 1 359 ? -18.049 18.662 -10.477 1.00 52.00 359 GLY A CA 1
ATOM 2929 C C . GLY A 1 359 ? -19.194 17.818 -9.912 1.00 52.00 359 GLY A C 1
ATOM 2930 O O . GLY A 1 359 ? -19.278 16.642 -10.241 1.00 52.00 359 GLY A O 1
ATOM 2931 N N . SER A 1 360 ? -20.080 18.384 -9.087 1.00 49.59 360 SER A N 1
ATOM 2932 C CA . SER A 1 360 ? -21.343 17.718 -8.718 1.00 49.59 360 SER A CA 1
ATOM 2933 C C . SER A 1 360 ? -22.536 18.489 -9.285 1.00 49.59 360 SER A C 1
ATOM 2935 O O . SER A 1 360 ? -22.620 19.705 -9.125 1.00 49.59 360 SER A O 1
ATOM 2937 N N . ILE A 1 361 ? -23.435 17.782 -9.972 1.00 51.25 361 ILE A N 1
ATOM 2938 C CA . ILE A 1 361 ? -24.615 18.352 -10.639 1.00 51.25 361 ILE A CA 1
ATOM 2939 C C . ILE A 1 361 ? -25.596 18.890 -9.588 1.00 51.25 361 ILE A C 1
ATOM 2941 O O . ILE A 1 361 ? -25.821 18.247 -8.558 1.00 51.25 361 ILE A O 1
ATOM 2945 N N . VAL A 1 362 ? -26.168 20.069 -9.846 1.00 59.50 362 VAL A N 1
ATOM 2946 C CA . VAL A 1 362 ? -27.263 20.625 -9.039 1.00 59.50 362 VAL A CA 1
ATOM 2947 C C . VAL A 1 362 ? -28.560 19.941 -9.468 1.00 59.50 362 VAL A C 1
ATOM 2949 O O . VAL A 1 362 ? -28.858 19.907 -10.659 1.00 59.50 362 VAL A O 1
ATOM 2952 N N . ILE A 1 363 ? -29.307 19.377 -8.521 1.00 62.09 363 ILE A N 1
ATOM 2953 C CA . ILE A 1 363 ? -30.536 18.617 -8.788 1.00 62.09 363 ILE A CA 1
ATOM 2954 C C . ILE A 1 363 ? -31.710 19.317 -8.116 1.00 62.09 363 ILE A C 1
ATOM 2956 O O . ILE A 1 363 ? -31.647 19.603 -6.925 1.00 62.09 363 ILE A O 1
ATOM 2960 N N . SER A 1 364 ? -32.786 19.548 -8.872 1.00 60.84 364 SER A N 1
ATOM 2961 C CA . SER A 1 364 ? -34.045 20.052 -8.318 1.00 60.84 364 SER A CA 1
ATOM 2962 C C . SER A 1 364 ? -34.735 18.948 -7.518 1.00 60.84 364 SER A C 1
ATOM 2964 O O . SER A 1 364 ? -35.051 17.890 -8.064 1.00 60.84 364 SER A O 1
ATOM 2966 N N . ILE A 1 365 ? -34.940 19.173 -6.220 1.00 67.94 365 ILE A N 1
ATOM 2967 C CA . ILE A 1 365 ? -35.568 18.196 -5.325 1.00 67.94 365 ILE A CA 1
ATOM 2968 C C . ILE A 1 365 ? -37.078 18.440 -5.283 1.00 67.94 365 ILE A C 1
ATOM 2970 O O . ILE A 1 365 ? -37.528 19.503 -4.860 1.00 67.94 365 ILE A O 1
ATOM 2974 N N . HIS A 1 366 ? -37.857 17.423 -5.646 1.00 70.81 366 HIS A N 1
ATOM 2975 C CA . HIS A 1 366 ? -39.313 17.398 -5.486 1.00 70.81 366 HIS A CA 1
ATOM 2976 C C . HIS A 1 366 ? -39.723 16.052 -4.877 1.00 70.81 366 HIS A C 1
ATOM 2978 O O . HIS A 1 366 ? -39.080 15.040 -5.153 1.00 70.81 366 HIS A O 1
ATOM 2984 N N . ALA A 1 367 ? -40.770 16.027 -4.048 1.00 65.31 367 ALA A N 1
ATOM 2985 C CA . ALA A 1 367 ? -41.115 14.866 -3.219 1.00 65.31 367 ALA A CA 1
ATOM 2986 C C . ALA A 1 367 ? -41.328 13.573 -4.035 1.00 65.31 367 ALA A C 1
ATOM 2988 O O . ALA A 1 367 ? -40.840 12.513 -3.651 1.00 65.31 367 ALA A O 1
ATOM 2989 N N . GLN A 1 368 ? -41.980 13.683 -5.195 1.00 68.62 368 GLN A N 1
ATOM 2990 C CA . GLN A 1 368 ? -42.290 12.577 -6.106 1.00 68.62 368 GLN A CA 1
ATOM 2991 C C . GLN A 1 368 ? -41.133 12.213 -7.059 1.00 68.62 368 GLN A C 1
ATOM 2993 O O . GLN A 1 368 ? -41.231 11.233 -7.795 1.00 68.62 368 GLN A O 1
ATOM 2998 N N . ALA A 1 369 ? -40.038 12.983 -7.089 1.00 72.00 369 ALA A N 1
ATOM 2999 C CA . ALA A 1 369 ? -38.923 12.705 -7.990 1.00 72.00 369 ALA A CA 1
ATOM 3000 C C . ALA A 1 369 ? -38.122 11.476 -7.523 1.00 72.00 369 ALA A C 1
ATOM 3002 O O . ALA A 1 369 ? -37.845 11.303 -6.335 1.00 72.00 369 ALA A O 1
ATOM 3003 N N . SER A 1 370 ? -37.728 10.628 -8.477 1.00 71.50 370 SER A N 1
ATOM 3004 C CA . SER A 1 370 ? -36.928 9.425 -8.218 1.00 71.50 370 SER A CA 1
ATOM 3005 C C . SER A 1 370 ? -35.451 9.755 -7.994 1.00 71.50 370 SER A C 1
ATOM 3007 O O . SER A 1 370 ? -34.882 10.639 -8.637 1.00 71.50 370 SER A O 1
ATOM 3009 N N . VAL A 1 371 ? -34.791 9.006 -7.111 1.00 71.56 371 VAL A N 1
ATOM 3010 C CA . VAL A 1 371 ? -33.413 9.297 -6.687 1.00 71.56 371 VAL A CA 1
ATOM 3011 C C . VAL A 1 371 ? -32.395 8.637 -7.618 1.00 71.56 371 VAL A C 1
ATOM 3013 O O . VAL A 1 371 ? -31.937 7.507 -7.420 1.00 71.56 371 VAL A O 1
ATOM 3016 N N . ILE A 1 372 ? -32.024 9.372 -8.665 1.00 63.47 372 ILE A N 1
ATOM 3017 C CA . ILE A 1 372 ? -31.211 8.868 -9.781 1.00 63.47 372 ILE A CA 1
ATOM 3018 C C . ILE A 1 372 ? -29.725 8.736 -9.394 1.00 63.47 372 ILE A C 1
ATOM 3020 O O . ILE A 1 372 ? -29.126 7.675 -9.589 1.00 63.47 372 ILE A O 1
ATOM 3024 N N . ILE A 1 373 ? -29.124 9.742 -8.747 1.00 68.69 373 ILE A N 1
ATOM 3025 C CA . ILE A 1 373 ? -27.678 9.735 -8.432 1.00 68.69 373 ILE A CA 1
ATOM 3026 C C . ILE A 1 373 ? -27.331 9.022 -7.104 1.00 68.69 373 ILE A C 1
ATOM 3028 O O . ILE A 1 373 ? -28.217 8.800 -6.273 1.00 68.69 373 ILE A O 1
ATOM 3032 N N . PRO A 1 374 ? -26.069 8.609 -6.871 1.00 75.00 374 PRO A N 1
ATOM 3033 C CA . PRO A 1 374 ? -25.638 8.063 -5.582 1.00 75.00 374 PRO A CA 1
ATOM 3034 C C . PRO A 1 374 ? -25.653 9.117 -4.462 1.00 75.00 374 PRO A C 1
ATOM 3036 O O . PRO A 1 374 ? -25.201 10.245 -4.656 1.00 75.00 374 PRO A O 1
ATOM 3039 N N . GLN A 1 375 ? -26.081 8.724 -3.256 1.00 84.12 375 GLN A N 1
ATOM 3040 C CA . GLN A 1 375 ? -26.128 9.579 -2.055 1.00 84.12 375 GLN A CA 1
ATOM 3041 C C . GLN A 1 375 ? -24.800 10.310 -1.780 1.00 84.12 375 GLN A C 1
ATOM 3043 O O . GLN A 1 375 ? -24.781 11.495 -1.450 1.00 84.12 375 GLN A O 1
ATOM 3048 N N . VAL A 1 376 ? -23.671 9.613 -1.949 1.00 78.75 376 VAL A N 1
ATOM 3049 C CA . VAL A 1 376 ? -22.324 10.163 -1.717 1.00 78.75 376 VAL A CA 1
ATOM 3050 C C . VAL A 1 376 ? -21.984 11.289 -2.696 1.00 78.75 376 VAL A C 1
ATOM 3052 O O . VAL A 1 376 ? -21.256 12.205 -2.325 1.00 78.75 376 VAL A O 1
ATOM 3055 N N . ASP A 1 377 ? -22.496 11.244 -3.926 1.00 71.44 377 ASP A N 1
ATOM 3056 C CA . ASP A 1 377 ? -22.258 12.278 -4.936 1.00 71.44 377 ASP A CA 1
ATOM 3057 C C . ASP A 1 377 ? -23.251 13.435 -4.806 1.00 71.44 377 ASP A C 1
ATOM 3059 O O . ASP A 1 377 ? -22.863 14.593 -4.957 1.00 71.44 377 ASP A O 1
ATOM 3063 N N . PHE A 1 378 ? -24.493 13.143 -4.409 1.00 79.31 378 PHE A N 1
ATOM 3064 C CA . PHE A 1 378 ? -25.493 14.152 -4.063 1.00 79.31 378 PHE A CA 1
ATOM 3065 C C . PHE A 1 378 ? -25.003 15.060 -2.925 1.00 79.31 378 PHE A C 1
ATOM 3067 O O . PHE A 1 378 ? -24.982 16.282 -3.066 1.00 79.31 378 PHE A O 1
ATOM 3074 N N . LEU A 1 379 ? -24.522 14.460 -1.829 1.00 80.88 379 LEU A N 1
ATOM 3075 C CA . LEU A 1 379 ? -24.054 15.168 -0.631 1.00 80.88 379 LEU A CA 1
ATOM 3076 C C . LEU A 1 379 ? -22.683 15.865 -0.798 1.00 80.88 379 LEU A C 1
ATOM 3078 O O . LEU A 1 379 ? -22.205 16.493 0.150 1.00 80.88 379 LEU A O 1
ATOM 3082 N N . LYS A 1 380 ? -22.043 15.798 -1.978 1.00 72.06 380 LYS A N 1
ATOM 3083 C CA . LYS A 1 380 ? -20.869 16.637 -2.310 1.00 72.06 380 LYS A CA 1
ATOM 3084 C C . LYS A 1 380 ? -21.254 18.050 -2.745 1.00 72.06 380 LYS A C 1
ATOM 3086 O O . LYS A 1 380 ? -20.436 18.956 -2.593 1.00 72.06 380 LYS A O 1
ATOM 3091 N N . ASN A 1 381 ? -22.456 18.245 -3.286 1.00 72.94 381 ASN A N 1
ATOM 3092 C CA . ASN A 1 381 ? -22.917 19.555 -3.730 1.00 72.94 381 ASN A CA 1
ATOM 3093 C C . ASN A 1 381 ? -23.528 20.322 -2.546 1.00 72.94 381 ASN A C 1
ATOM 3095 O O . ASN A 1 381 ? -24.455 19.830 -1.899 1.00 72.94 381 ASN A O 1
ATOM 3099 N N . SER A 1 382 ? -23.034 21.531 -2.259 1.00 72.19 382 SER A N 1
ATOM 3100 C CA . SER A 1 382 ? -23.570 22.346 -1.162 1.00 72.19 382 SER A CA 1
ATOM 3101 C C . SER A 1 382 ? -25.000 22.825 -1.425 1.00 72.19 382 SER A C 1
ATOM 3103 O O . SER A 1 382 ? -25.792 22.828 -0.495 1.00 72.19 382 SER A O 1
ATOM 3105 N N . GLN A 1 383 ? -25.373 23.137 -2.670 1.00 72.81 383 GLN A N 1
ATOM 3106 C CA . GLN A 1 383 ? -26.733 23.570 -3.019 1.00 72.81 383 GLN A CA 1
ATOM 3107 C C . GLN A 1 383 ? -27.748 22.429 -2.865 1.00 72.81 383 GLN A C 1
ATOM 3109 O O . GLN A 1 383 ? -28.809 22.639 -2.279 1.00 72.81 383 GLN A O 1
ATOM 3114 N N . ASN A 1 384 ? -27.396 21.211 -3.300 1.00 79.50 384 ASN A N 1
ATOM 3115 C CA . ASN A 1 384 ? -28.237 20.025 -3.086 1.00 79.50 384 ASN A CA 1
ATOM 3116 C C . ASN A 1 384 ? -28.421 19.752 -1.586 1.00 79.50 384 ASN A C 1
ATOM 3118 O O . ASN A 1 384 ? -29.530 19.459 -1.147 1.00 79.50 384 ASN A O 1
ATOM 3122 N N . LYS A 1 385 ? -27.354 19.895 -0.783 1.00 83.31 385 LYS A N 1
ATOM 3123 C CA . LYS A 1 385 ? -27.435 19.804 0.683 1.00 83.31 385 LYS A CA 1
ATOM 3124 C C . LYS A 1 385 ? -28.362 20.861 1.279 1.00 83.31 385 LYS A C 1
ATOM 3126 O O . LYS A 1 385 ? -29.205 20.492 2.085 1.00 83.31 385 LYS A O 1
ATOM 3131 N N . THR A 1 386 ? -28.249 22.132 0.881 1.00 82.81 386 THR A N 1
ATOM 3132 C CA . THR A 1 386 ? -29.139 23.201 1.366 1.00 82.81 386 THR A CA 1
ATOM 3133 C C . THR A 1 386 ? -30.602 22.873 1.079 1.00 82.81 386 THR A C 1
ATOM 3135 O O . THR A 1 386 ? -31.415 22.878 1.995 1.00 82.81 386 THR A O 1
ATOM 3138 N N . GLN A 1 387 ? -30.938 22.532 -0.170 1.00 83.50 387 GLN A N 1
ATOM 3139 C CA . GLN A 1 387 ? -32.315 22.193 -0.543 1.00 83.50 387 GLN A CA 1
ATOM 3140 C C . GLN A 1 387 ? -32.824 20.956 0.214 1.00 83.50 387 GLN A C 1
ATOM 3142 O O . GLN A 1 387 ? -33.947 20.958 0.711 1.00 83.50 387 GLN A O 1
ATOM 3147 N N . PHE A 1 388 ? -31.988 19.923 0.354 1.00 88.69 388 PHE A N 1
ATOM 3148 C CA . PHE A 1 388 ? -32.349 18.688 1.048 1.00 88.69 388 PHE A CA 1
ATOM 3149 C C . PHE A 1 388 ? -32.582 18.907 2.547 1.00 88.69 388 PHE A C 1
ATOM 3151 O O . PHE A 1 388 ? -33.570 18.411 3.078 1.00 88.69 388 PHE A O 1
ATOM 3158 N N . ILE A 1 389 ? -31.713 19.672 3.219 1.00 89.69 389 ILE A N 1
ATOM 3159 C CA . ILE A 1 389 ? -31.855 20.020 4.643 1.00 89.69 389 ILE A CA 1
ATOM 3160 C C . ILE A 1 389 ? -33.111 20.867 4.865 1.00 89.69 389 ILE A C 1
ATOM 3162 O O . ILE A 1 389 ? -33.860 20.584 5.794 1.00 89.69 389 ILE A O 1
ATOM 3166 N N . ASN A 1 390 ? -33.379 21.853 4.001 1.00 88.38 390 ASN A N 1
ATOM 3167 C CA . ASN A 1 390 ? -34.556 22.715 4.128 1.00 88.38 390 ASN A CA 1
ATOM 3168 C C . ASN A 1 390 ? -35.869 21.916 4.068 1.00 88.38 390 ASN A C 1
ATOM 3170 O O . ASN A 1 390 ? -36.770 22.180 4.857 1.00 88.38 390 ASN A O 1
ATOM 3174 N N . ILE A 1 391 ? -35.971 20.926 3.172 1.00 90.00 391 ILE A N 1
ATOM 3175 C CA . ILE A 1 391 ? -37.158 20.059 3.088 1.00 90.00 391 ILE A CA 1
ATOM 3176 C C . ILE A 1 391 ? -37.179 19.063 4.255 1.00 90.00 391 ILE A C 1
ATOM 3178 O O . ILE A 1 391 ? -38.178 18.981 4.964 1.00 90.00 391 ILE A O 1
ATOM 3182 N N . LEU A 1 392 ? -36.077 18.349 4.516 1.00 92.06 392 LEU A N 1
ATOM 3183 C CA . LEU A 1 392 ? -35.996 17.358 5.598 1.00 92.06 392 LEU A CA 1
ATOM 3184 C C . LEU A 1 392 ? -36.311 17.962 6.979 1.00 92.06 392 LEU A C 1
ATOM 3186 O O . LEU A 1 392 ? -36.887 17.286 7.826 1.00 92.06 392 LEU A O 1
ATOM 3190 N N . ARG A 1 393 ? -35.970 19.237 7.197 1.00 91.56 393 ARG A N 1
ATOM 3191 C CA . ARG A 1 393 ? -36.327 19.987 8.403 1.00 91.56 393 ARG A CA 1
ATOM 3192 C C . ARG A 1 393 ? -37.840 20.008 8.642 1.00 91.56 393 ARG A C 1
ATOM 3194 O O . ARG A 1 393 ? -38.252 19.666 9.744 1.00 91.56 393 ARG A O 1
ATOM 3201 N N . THR A 1 394 ? -38.644 20.329 7.624 1.00 92.00 394 THR A N 1
ATOM 3202 C CA . THR A 1 394 ? -40.115 20.370 7.760 1.00 92.00 394 THR A CA 1
ATOM 3203 C C . THR A 1 394 ? -40.683 19.013 8.185 1.00 92.00 394 THR A C 1
ATOM 3205 O O . THR A 1 394 ? -41.414 18.942 9.163 1.00 92.00 394 THR A O 1
ATOM 3208 N N . TYR A 1 395 ? -40.206 17.914 7.587 1.00 93.25 395 TYR A N 1
ATOM 3209 C CA . TYR A 1 395 ? -40.607 16.546 7.950 1.00 93.25 395 TYR A CA 1
ATOM 3210 C C . TYR A 1 395 ? -40.270 16.162 9.404 1.00 93.25 395 TYR A C 1
ATOM 3212 O O . TYR A 1 395 ? -40.943 15.309 9.981 1.00 93.25 395 TYR A O 1
ATOM 3220 N N . PHE A 1 396 ? -39.225 16.747 10.001 1.00 94.06 396 PHE A N 1
ATOM 3221 C CA . PHE A 1 396 ? -38.912 16.561 11.422 1.00 94.06 396 PHE A CA 1
ATOM 3222 C C . PHE A 1 396 ? -39.776 17.450 12.327 1.00 94.06 396 PHE A C 1
ATOM 3224 O O . PHE A 1 396 ? -40.267 16.977 13.353 1.00 94.06 396 PHE A O 1
ATOM 3231 N N . GLU A 1 397 ? -39.990 18.710 11.945 1.00 92.62 397 GLU A N 1
ATOM 3232 C CA . GLU A 1 397 ? -40.825 19.653 12.697 1.00 92.62 397 GLU A CA 1
ATOM 3233 C C . GLU A 1 397 ? -42.295 19.180 12.739 1.00 92.62 397 GLU A C 1
ATOM 3235 O O . GLU A 1 397 ? -42.892 19.169 13.816 1.00 92.62 397 GLU A O 1
ATOM 3240 N N . ASP A 1 398 ? -42.829 18.643 11.634 1.00 91.81 398 ASP A N 1
ATOM 3241 C CA . ASP A 1 398 ? -44.191 18.087 11.520 1.00 91.81 398 ASP A CA 1
ATOM 3242 C C . ASP A 1 398 ? -44.469 16.918 12.488 1.00 91.81 398 ASP A C 1
ATOM 3244 O O . ASP A 1 398 ? -45.601 16.719 12.933 1.00 91.81 398 ASP A O 1
ATOM 3248 N N . VAL A 1 399 ? -43.446 16.133 12.855 1.00 92.00 399 VAL A N 1
ATOM 3249 C CA . VAL A 1 399 ? -43.579 15.039 13.841 1.00 92.00 399 VAL A CA 1
ATOM 3250 C C . VAL A 1 399 ? -43.247 15.460 15.277 1.00 92.00 399 VAL A C 1
ATOM 3252 O O . VAL A 1 399 ? -43.328 14.620 16.186 1.00 92.00 399 VAL A O 1
ATOM 3255 N N . GLY A 1 400 ? -42.910 16.736 15.491 1.00 90.12 400 GLY A N 1
ATOM 3256 C CA . GLY A 1 400 ? -42.585 17.329 16.789 1.00 90.12 400 GLY A CA 1
ATOM 3257 C C . GLY A 1 400 ? -41.123 17.184 17.225 1.00 90.12 400 GLY A C 1
ATOM 3258 O O . GLY A 1 400 ? -40.864 17.179 18.426 1.00 90.12 400 GLY A O 1
ATOM 3259 N N . ILE A 1 401 ? -40.176 17.023 16.293 1.00 93.75 401 ILE A N 1
ATOM 3260 C CA . ILE A 1 401 ? -38.733 16.981 16.589 1.00 93.75 401 ILE A CA 1
ATOM 3261 C C . ILE A 1 401 ? -38.122 18.372 16.386 1.00 93.75 401 ILE A C 1
ATOM 3263 O O . ILE A 1 401 ? -38.269 18.981 15.327 1.00 93.75 401 ILE A O 1
ATOM 3267 N N . THR A 1 402 ? -37.384 18.862 17.383 1.00 93.00 402 THR A N 1
ATOM 3268 C CA . THR A 1 402 ? -36.722 20.172 17.320 1.00 93.00 402 THR A CA 1
ATOM 3269 C C . THR A 1 402 ? -35.517 20.133 16.382 1.00 93.00 402 THR A C 1
ATOM 3271 O O . THR A 1 402 ? -34.584 19.349 16.579 1.00 93.00 402 THR A O 1
ATOM 3274 N N . VAL A 1 403 ? -35.494 21.031 15.394 1.00 93.50 403 VAL A N 1
ATOM 3275 C CA . VAL A 1 403 ? -34.375 21.182 14.456 1.00 93.50 403 VAL A CA 1
ATOM 3276 C C . VAL A 1 403 ? -33.759 22.576 14.564 1.00 93.50 403 VAL A C 1
ATOM 3278 O O . VAL A 1 403 ? -34.443 23.597 14.507 1.00 93.50 403 VAL A O 1
ATOM 3281 N N . HIS A 1 404 ? -32.436 22.625 14.669 1.00 92.19 404 HIS A N 1
ATOM 3282 C CA . HIS A 1 404 ? -31.646 23.845 14.557 1.00 92.19 404 HIS A CA 1
ATOM 3283 C C . HIS A 1 404 ? -30.742 23.784 13.325 1.00 92.19 404 HIS A C 1
ATOM 3285 O O . HIS A 1 404 ? -30.312 22.716 12.887 1.00 92.19 404 HIS A O 1
ATOM 3291 N N . GLN A 1 405 ? -30.421 24.951 12.775 1.00 88.62 405 GLN A N 1
ATOM 3292 C CA . GLN A 1 405 ? -29.453 25.082 11.694 1.00 88.62 405 GLN A CA 1
ATOM 3293 C C . GLN A 1 405 ? -28.436 26.157 12.064 1.00 88.62 405 GLN A C 1
ATOM 3295 O O . GLN A 1 405 ? -28.804 27.279 12.411 1.00 88.62 405 GLN A O 1
ATOM 3300 N N . ALA A 1 406 ? -27.154 25.806 12.013 1.00 85.81 406 ALA A N 1
ATOM 3301 C CA . ALA A 1 406 ? -26.076 26.751 12.251 1.00 85.81 406 ALA A CA 1
ATOM 3302 C C . ALA A 1 406 ? -25.993 27.787 11.111 1.00 85.81 406 ALA A C 1
ATOM 3304 O O . ALA A 1 406 ? -26.361 27.485 9.979 1.00 85.81 406 ALA A O 1
ATOM 3305 N N . PRO A 1 407 ? -25.454 28.997 11.349 1.00 75.19 407 PRO A N 1
ATOM 3306 C CA . PRO A 1 407 ? -25.198 29.966 10.277 1.00 75.19 407 PRO A CA 1
ATOM 3307 C C . PRO A 1 407 ? -23.998 29.576 9.393 1.00 75.19 407 PRO A C 1
ATOM 3309 O O . PRO A 1 407 ? -23.866 30.057 8.267 1.00 75.19 407 PRO A O 1
ATOM 3312 N N . ARG A 1 408 ? -23.102 28.729 9.921 1.00 74.81 408 ARG A N 1
ATOM 3313 C CA . ARG A 1 408 ? -21.903 28.187 9.263 1.00 74.81 408 ARG A CA 1
ATOM 3314 C C . ARG A 1 408 ? -21.746 26.714 9.670 1.00 74.81 408 ARG A C 1
ATOM 3316 O O . ARG A 1 408 ? -22.607 25.902 9.370 1.00 74.81 408 ARG A O 1
ATOM 3323 N N . ASP A 1 409 ? -20.676 26.379 10.377 1.00 80.88 409 ASP A N 1
ATOM 3324 C CA . ASP A 1 409 ? -20.379 25.028 10.852 1.00 80.88 409 ASP A CA 1
ATOM 3325 C C . ASP A 1 409 ? -21.215 24.647 12.087 1.00 80.88 409 ASP A C 1
ATOM 3327 O O . ASP A 1 409 ? -21.373 25.473 12.991 1.00 80.88 409 ASP A O 1
ATOM 3331 N N . ALA A 1 410 ? -21.738 23.418 12.147 1.00 87.50 410 ALA A N 1
ATOM 3332 C CA . ALA A 1 410 ? -22.602 22.985 13.251 1.00 87.50 410 ALA A CA 1
ATOM 3333 C C . ALA A 1 410 ? -21.857 22.593 14.544 1.00 87.50 410 ALA A C 1
ATOM 3335 O O . ALA A 1 410 ? -22.463 22.648 15.614 1.00 87.50 410 ALA A O 1
ATOM 3336 N N . ASP A 1 411 ? -20.565 22.243 14.481 1.00 89.12 411 ASP A N 1
ATOM 3337 C CA . ASP A 1 411 ? -19.792 21.652 15.594 1.00 89.12 411 ASP A CA 1
ATOM 3338 C C . ASP A 1 411 ? -19.907 22.436 16.924 1.00 89.12 411 ASP A C 1
ATOM 3340 O O . ASP A 1 411 ? -20.100 21.851 17.997 1.00 89.12 411 ASP A O 1
ATOM 3344 N N . TYR A 1 412 ? -19.820 23.772 16.863 1.00 87.38 412 TYR A N 1
ATOM 3345 C CA . TYR A 1 412 ? -19.957 24.644 18.036 1.00 87.38 412 TYR A CA 1
ATOM 3346 C C . TYR A 1 412 ? -21.400 24.694 18.556 1.00 87.38 412 TYR A C 1
ATOM 3348 O O . TYR A 1 412 ? -21.614 24.566 19.759 1.00 87.38 412 TYR A O 1
ATOM 3356 N N . LEU A 1 413 ? -22.391 24.813 17.663 1.00 90.31 413 LEU A N 1
ATOM 3357 C CA . LEU A 1 413 ? -23.806 24.868 18.042 1.00 90.31 413 LEU A CA 1
ATOM 3358 C C . LEU A 1 413 ? -24.262 23.546 18.681 1.00 90.31 413 LEU A C 1
ATOM 3360 O O . LEU A 1 413 ? -24.857 23.576 19.750 1.00 90.31 413 LEU A O 1
ATOM 3364 N N . ILE A 1 414 ? -23.881 22.396 18.108 1.00 92.81 414 ILE A N 1
ATOM 3365 C CA . ILE A 1 414 ? -24.093 21.057 18.695 1.00 92.81 414 ILE A CA 1
ATOM 3366 C C . ILE A 1 414 ? -23.558 21.000 20.132 1.00 92.81 414 ILE A C 1
ATOM 3368 O O . ILE A 1 414 ? -24.234 20.513 21.039 1.00 92.81 414 ILE A O 1
ATOM 3372 N N . THR A 1 415 ? -22.341 21.511 20.342 1.00 91.50 415 THR A N 1
ATOM 3373 C CA . THR A 1 415 ? -21.693 21.517 21.658 1.00 91.50 415 THR A CA 1
ATOM 3374 C C . THR A 1 415 ? -22.441 22.416 22.643 1.00 91.50 415 THR A C 1
ATOM 3376 O O . THR A 1 415 ? -22.723 21.984 23.760 1.00 91.50 415 THR A O 1
ATOM 3379 N N . MET A 1 416 ? -22.784 23.644 22.245 1.00 91.19 416 MET A N 1
ATOM 3380 C CA . MET A 1 416 ? -23.454 24.607 23.122 1.00 91.19 416 MET A CA 1
ATOM 3381 C C . MET A 1 416 ? -24.880 24.179 23.469 1.00 91.19 416 MET A C 1
ATOM 3383 O O . MET A 1 416 ? -25.211 24.152 24.650 1.00 91.19 416 MET A O 1
ATOM 3387 N N . THR A 1 417 ? -25.670 23.703 22.500 1.00 91.69 417 THR A N 1
ATOM 3388 C CA . THR A 1 417 ? -27.001 23.125 22.750 1.00 91.69 417 THR A CA 1
ATOM 3389 C C . THR A 1 417 ? -26.932 21.968 23.753 1.00 91.69 417 THR A C 1
ATOM 3391 O O . THR A 1 417 ? -27.763 21.880 24.654 1.00 91.69 417 THR A O 1
ATOM 3394 N N . ALA A 1 418 ? -25.916 21.101 23.669 1.00 92.38 418 ALA A N 1
ATOM 3395 C CA . ALA A 1 418 ? -25.733 20.027 24.646 1.00 92.38 418 ALA A CA 1
ATOM 3396 C C . ALA A 1 418 ? -25.361 20.541 26.051 1.00 92.38 418 ALA A C 1
ATOM 3398 O O . ALA A 1 418 ? -25.829 19.992 27.052 1.00 92.38 418 ALA A O 1
ATOM 3399 N N . VAL A 1 419 ? -24.544 21.596 26.142 1.00 91.06 419 VAL A N 1
ATOM 3400 C CA . VAL A 1 419 ? -24.175 22.236 27.415 1.00 91.06 419 VAL A CA 1
ATOM 3401 C C . VAL A 1 419 ? -25.375 22.945 28.049 1.00 91.06 419 VAL A C 1
ATOM 3403 O O . VAL A 1 419 ? -25.622 22.741 29.236 1.00 91.06 419 VAL A O 1
ATOM 3406 N N . GLU A 1 420 ? -26.154 23.700 27.279 1.00 90.31 420 GLU A N 1
ATOM 3407 C CA . GLU A 1 420 ? -27.367 24.400 27.725 1.00 90.31 420 GLU A CA 1
ATOM 3408 C C . GLU A 1 420 ? -28.439 23.416 28.207 1.00 90.31 420 GLU A C 1
ATOM 3410 O O . GLU A 1 420 ? -28.912 23.519 29.340 1.00 90.31 420 GLU A O 1
ATOM 3415 N N . LEU A 1 421 ? -28.744 22.378 27.416 1.00 89.44 421 LEU A N 1
ATOM 3416 C CA . LEU A 1 421 ? -29.675 21.323 27.826 1.00 89.44 421 LEU A CA 1
ATOM 3417 C C . LEU A 1 421 ? -29.212 20.604 29.101 1.00 89.44 421 LEU A C 1
ATOM 3419 O O . LEU A 1 421 ? -30.051 20.225 29.915 1.00 89.44 421 LEU A O 1
ATOM 3423 N N . SER A 1 422 ? -27.900 20.460 29.329 1.00 89.44 422 SER A N 1
ATOM 3424 C CA . SER A 1 422 ? -27.367 19.838 30.553 1.00 89.44 422 SER A CA 1
ATOM 3425 C C . SER A 1 422 ? -27.559 20.673 31.826 1.00 89.44 422 SER A C 1
ATOM 3427 O O . SER A 1 422 ? -27.329 20.159 32.918 1.00 89.44 422 SER A O 1
ATOM 3429 N N . MET A 1 423 ? -27.940 21.951 31.705 1.00 85.94 423 MET A N 1
ATOM 3430 C CA . MET A 1 423 ? -28.322 22.787 32.850 1.00 85.94 423 MET A CA 1
ATOM 3431 C C . MET A 1 423 ? -29.786 22.569 33.261 1.00 85.94 423 MET A C 1
ATOM 3433 O O . MET A 1 423 ? -30.144 22.859 34.397 1.00 85.94 423 MET A O 1
ATOM 3437 N N . ILE A 1 424 ? -30.622 22.065 32.344 1.00 83.00 424 ILE A N 1
ATOM 3438 C CA . ILE A 1 424 ? -32.082 21.955 32.499 1.00 83.00 424 ILE A CA 1
ATOM 3439 C C . ILE A 1 424 ? -32.524 20.492 32.684 1.00 83.00 424 ILE A C 1
ATOM 3441 O O . ILE A 1 424 ? -33.426 20.199 33.466 1.00 83.00 424 ILE A O 1
ATOM 3445 N N . LYS A 1 425 ? -31.904 19.554 31.957 1.00 75.12 425 LYS A N 1
ATOM 3446 C CA . LYS A 1 425 ? -32.264 18.127 31.910 1.00 75.12 425 LYS A CA 1
ATOM 3447 C C . LYS A 1 425 ? -31.269 17.280 32.714 1.00 75.12 425 LYS A C 1
ATOM 3449 O O . LYS A 1 425 ? -30.093 17.616 32.828 1.00 75.12 425 LYS A O 1
ATOM 3454 N N . LYS A 1 426 ? -31.723 16.126 33.225 1.00 72.38 426 LYS A N 1
ATOM 3455 C CA . LYS A 1 426 ? -30.908 15.234 34.075 1.00 72.38 426 LYS A CA 1
ATOM 3456 C C . LYS A 1 426 ? -29.663 14.682 33.378 1.00 72.38 426 LYS A C 1
ATOM 3458 O O . LYS A 1 426 ? -28.614 14.646 34.014 1.00 72.38 426 LYS A O 1
ATOM 3463 N N . HIS A 1 427 ? -29.759 14.252 32.118 1.00 88.25 427 HIS A N 1
ATOM 3464 C CA . HIS A 1 427 ? -28.620 13.721 31.364 1.00 88.25 427 HIS A CA 1
ATOM 3465 C C . HIS A 1 427 ? -28.740 13.994 29.857 1.00 88.25 427 HIS A C 1
ATOM 3467 O O . HIS A 1 427 ? -29.804 13.796 29.265 1.00 88.25 427 HIS A O 1
ATOM 3473 N N . VAL A 1 428 ? -27.638 14.385 29.209 1.00 92.25 428 VAL A N 1
ATOM 3474 C CA . VAL A 1 428 ? -27.589 14.706 27.771 1.00 92.25 428 VAL A CA 1
ATOM 3475 C C . VAL A 1 428 ? -26.562 13.832 27.052 1.00 92.25 428 VAL A C 1
ATOM 3477 O O . VAL A 1 428 ? -25.437 13.646 27.523 1.00 92.25 428 VAL A O 1
ATOM 3480 N N . THR A 1 429 ? -26.941 13.300 25.889 1.00 92.88 429 THR A N 1
ATOM 3481 C CA . THR A 1 429 ? -26.083 12.443 25.062 1.00 92.88 429 THR A CA 1
ATOM 3482 C C . THR A 1 429 ? -25.939 13.012 23.653 1.00 92.88 429 THR A C 1
ATOM 3484 O O . THR A 1 429 ? -26.900 13.073 22.889 1.00 92.88 429 THR A O 1
ATOM 3487 N N . VAL A 1 430 ? -24.717 13.403 23.289 1.00 94.50 430 VAL A N 1
ATOM 3488 C CA . VAL A 1 430 ? -24.393 13.912 21.948 1.00 94.50 430 VAL A CA 1
ATOM 3489 C C . VAL A 1 430 ? -24.081 12.749 21.012 1.00 94.50 430 VAL A C 1
ATOM 3491 O O . VAL A 1 430 ? -23.187 11.951 21.295 1.00 94.50 430 VAL A O 1
ATOM 3494 N N . VAL A 1 431 ? -24.791 12.651 19.891 1.00 93.31 431 VAL A N 1
ATOM 3495 C CA . VAL A 1 431 ? -24.617 11.598 18.883 1.00 93.31 431 VAL A CA 1
ATOM 3496 C C . VAL A 1 431 ? -23.800 12.142 17.717 1.00 93.31 431 VAL A C 1
ATOM 3498 O O . VAL A 1 431 ? -24.312 12.931 16.931 1.00 93.31 431 VAL A O 1
ATOM 3501 N N . SER A 1 432 ? -22.539 11.720 17.593 1.00 91.00 432 SER A N 1
ATOM 3502 C CA . SER A 1 432 ? -21.665 12.075 16.461 1.00 91.00 432 SER A CA 1
ATOM 3503 C C . SER A 1 432 ? -20.490 11.094 16.329 1.00 91.00 432 SER A C 1
ATOM 3505 O O . SER A 1 432 ? -20.149 10.374 17.268 1.00 91.00 432 SER A O 1
ATOM 3507 N N . GLU A 1 433 ? -19.844 11.074 15.161 1.00 87.81 433 GLU A N 1
ATOM 3508 C CA . GLU A 1 433 ? -18.552 10.411 14.936 1.00 87.81 433 GLU A CA 1
ATOM 3509 C C . GLU A 1 433 ? -17.368 11.403 14.821 1.00 87.81 433 GLU A C 1
ATOM 3511 O O . GLU A 1 433 ? -16.216 10.953 14.777 1.00 87.81 433 GLU A O 1
ATOM 3516 N N . ASP A 1 434 ? -17.594 12.729 14.781 1.00 87.69 434 ASP A N 1
ATOM 3517 C CA . ASP A 1 434 ? -16.499 13.689 14.574 1.00 87.69 434 ASP A CA 1
ATOM 3518 C C . ASP A 1 434 ? -15.639 13.883 15.839 1.00 87.69 434 ASP A C 1
ATOM 3520 O O . ASP A 1 434 ? -16.090 13.921 16.985 1.00 87.69 434 ASP A O 1
ATOM 3524 N N . THR A 1 435 ? -14.334 13.993 15.613 1.00 88.88 435 THR A N 1
ATOM 3525 C CA . THR A 1 435 ? -13.345 14.298 16.648 1.00 88.88 435 THR A CA 1
ATOM 3526 C C . THR A 1 435 ? -13.471 15.741 17.130 1.00 88.88 435 THR A C 1
ATOM 3528 O O . THR A 1 435 ? -13.172 16.008 18.291 1.00 88.88 435 THR A O 1
ATOM 3531 N N . ASP A 1 436 ? -13.901 16.653 16.258 1.00 89.00 436 ASP A N 1
ATOM 3532 C CA . ASP A 1 436 ? -13.955 18.087 16.539 1.00 89.00 436 ASP A CA 1
ATOM 3533 C C . ASP A 1 436 ? -15.013 18.373 17.634 1.00 89.00 436 ASP A C 1
ATOM 3535 O O . ASP A 1 436 ? -14.691 19.015 18.635 1.00 89.00 436 ASP A O 1
ATOM 3539 N N . ILE A 1 437 ? -16.194 17.739 17.560 1.00 91.19 437 ILE A N 1
ATOM 3540 C CA . ILE A 1 437 ? -17.243 17.784 18.602 1.00 91.19 437 ILE A CA 1
ATOM 3541 C C . ILE A 1 437 ? -16.767 17.178 19.937 1.00 91.19 437 ILE A C 1
ATOM 3543 O O . ILE A 1 437 ? -16.967 17.785 20.986 1.00 91.19 437 ILE A O 1
ATOM 3547 N N . MET A 1 438 ? -16.073 16.030 19.940 1.00 92.25 438 MET A N 1
ATOM 3548 C CA . MET A 1 438 ? -15.507 15.466 21.185 1.00 92.25 438 MET A CA 1
ATOM 3549 C C . MET A 1 438 ? -14.529 16.443 21.859 1.00 92.25 438 MET A C 1
ATOM 3551 O O . MET A 1 438 ? -14.523 16.592 23.080 1.00 92.25 438 MET A O 1
ATOM 3555 N N . VAL A 1 439 ? -13.678 17.100 21.068 1.00 91.81 439 VAL A N 1
ATOM 3556 C CA . VAL A 1 439 ? -12.681 18.058 21.564 1.00 91.81 439 VAL A CA 1
ATOM 3557 C C . VAL A 1 439 ? -13.351 19.313 22.133 1.00 91.81 439 VAL A C 1
ATOM 3559 O O . VAL A 1 439 ? -12.938 19.782 23.196 1.00 91.81 439 VAL A O 1
ATOM 3562 N N . LEU A 1 440 ? -14.400 19.813 21.475 1.00 92.19 440 LEU A N 1
ATOM 3563 C CA . LEU A 1 440 ? -15.225 20.921 21.958 1.00 92.19 440 LEU A CA 1
ATOM 3564 C C . LEU A 1 440 ? -15.949 20.572 23.266 1.00 92.19 440 LEU A C 1
ATOM 3566 O O . LEU A 1 440 ? -15.870 21.344 24.221 1.00 92.19 440 LEU A O 1
ATOM 3570 N N . LEU A 1 441 ? -16.565 19.389 23.360 1.00 92.88 441 LEU A N 1
ATOM 3571 C CA . LEU A 1 441 ? -17.217 18.910 24.584 1.00 92.88 441 LEU A CA 1
ATOM 3572 C C . LEU A 1 441 ? -16.231 18.816 25.757 1.00 92.88 441 LEU A C 1
ATOM 3574 O O . LEU A 1 441 ? -16.534 19.304 26.841 1.00 92.88 441 LEU A O 1
ATOM 3578 N N . ILE A 1 442 ? -15.026 18.265 25.556 1.00 92.56 442 ILE A N 1
ATOM 3579 C CA . ILE A 1 442 ? -13.993 18.186 26.610 1.00 92.56 442 ILE A CA 1
ATOM 3580 C C . ILE A 1 442 ? -13.583 19.578 27.125 1.00 92.56 442 ILE A C 1
ATOM 3582 O O . ILE A 1 442 ? -13.203 19.693 28.292 1.00 92.56 442 ILE A O 1
ATOM 3586 N N . HIS A 1 443 ? -13.658 20.620 26.291 1.00 91.69 443 HIS A N 1
ATOM 3587 C CA . HIS A 1 443 ? -13.337 21.992 26.685 1.00 91.69 443 HIS A CA 1
ATOM 3588 C C . HIS A 1 443 ? -14.512 22.714 27.368 1.00 91.69 443 HIS A C 1
ATOM 3590 O O . HIS A 1 443 ? -14.332 23.284 28.443 1.00 91.69 443 HIS A O 1
ATOM 3596 N N . HIS A 1 444 ? -15.705 22.680 26.764 1.00 90.75 444 HIS A N 1
ATOM 3597 C CA . HIS A 1 444 ? -16.861 23.489 27.177 1.00 90.75 444 HIS A CA 1
ATOM 3598 C C . HIS A 1 444 ? -17.745 22.837 28.249 1.00 90.75 444 HIS A C 1
ATOM 3600 O O . HIS A 1 444 ? -18.402 23.549 29.011 1.00 90.75 444 HIS A O 1
ATOM 3606 N N . ALA A 1 445 ? -17.766 21.503 28.360 1.00 89.75 445 ALA A N 1
ATOM 3607 C CA . ALA A 1 445 ? -18.584 20.818 29.359 1.00 89.75 445 ALA A CA 1
ATOM 3608 C C . ALA A 1 445 ? -18.085 21.102 30.785 1.00 89.75 445 ALA A C 1
ATOM 3610 O O . ALA A 1 445 ? -17.008 20.658 31.186 1.00 89.75 445 ALA A O 1
ATOM 3611 N N . LYS A 1 446 ? -18.897 21.813 31.574 1.00 84.06 446 LYS A N 1
ATOM 3612 C CA . LYS A 1 446 ? -18.679 22.018 33.019 1.00 84.06 446 LYS A CA 1
ATOM 3613 C C . LYS A 1 446 ? -19.466 21.016 33.873 1.00 84.06 446 LYS A C 1
ATOM 3615 O O . LYS A 1 446 ? -19.024 20.653 34.960 1.00 84.06 446 LYS A O 1
ATOM 3620 N N . ASN A 1 447 ? -20.608 20.553 33.364 1.00 79.69 447 ASN A N 1
ATOM 3621 C CA . ASN A 1 447 ? -21.510 19.630 34.048 1.00 79.69 447 ASN A CA 1
ATOM 3622 C C . ASN A 1 447 ? -21.084 18.174 33.827 1.00 79.69 447 ASN A C 1
ATOM 3624 O O . ASN A 1 447 ? -20.612 17.807 32.750 1.00 79.69 447 ASN A O 1
ATOM 3628 N N . LYS A 1 448 ? -21.286 17.316 34.835 1.00 81.44 448 LYS A N 1
ATOM 3629 C CA . LYS A 1 448 ? -20.883 15.900 34.760 1.00 81.44 448 LYS A CA 1
ATOM 3630 C C . LYS A 1 448 ? -21.801 15.031 33.896 1.00 81.44 448 LYS A C 1
ATOM 3632 O O . LYS A 1 448 ? -21.379 13.945 33.510 1.00 81.44 448 LYS A O 1
ATOM 3637 N N . ASN A 1 449 ? -22.993 15.528 33.568 1.00 86.88 449 ASN A N 1
ATOM 3638 C CA . ASN A 1 449 ? -24.117 14.768 33.012 1.00 86.88 449 ASN A CA 1
ATOM 3639 C C . ASN A 1 449 ? -24.169 14.808 31.470 1.00 86.88 449 ASN A C 1
ATOM 3641 O O . ASN A 1 449 ? -25.247 14.786 30.874 1.00 86.88 449 ASN A O 1
ATOM 3645 N N . ILE A 1 450 ? -23.003 14.943 30.831 1.00 92.75 450 ILE A N 1
ATOM 3646 C CA . ILE A 1 450 ? -22.856 14.960 29.374 1.00 92.75 450 ILE A CA 1
ATOM 3647 C C . ILE A 1 450 ? -22.035 13.744 28.951 1.00 92.75 450 ILE A C 1
ATOM 3649 O O . ILE A 1 450 ? -20.908 13.537 29.420 1.00 92.75 450 ILE A O 1
ATOM 3653 N N . SER A 1 451 ? -22.575 12.972 28.012 1.00 93.12 451 SER A N 1
ATOM 3654 C CA . SER A 1 451 ? -21.857 11.894 27.333 1.00 93.12 451 SER A CA 1
ATOM 3655 C C . SER A 1 451 ? -21.864 12.084 25.818 1.00 93.12 451 SER A C 1
ATOM 3657 O O . SER A 1 451 ? -22.712 12.787 25.268 1.00 93.12 451 SER A O 1
ATOM 3659 N N . MET A 1 452 ? -20.919 11.446 25.133 1.00 93.38 452 MET A N 1
ATOM 3660 C CA . MET A 1 452 ? -20.921 11.341 23.677 1.00 93.38 452 MET A CA 1
ATOM 3661 C C . MET A 1 452 ? -21.123 9.884 23.257 1.00 93.38 452 MET A C 1
ATOM 3663 O O . MET A 1 452 ? -20.309 9.016 23.587 1.00 93.38 452 MET A O 1
ATOM 3667 N N . LEU A 1 453 ? -22.190 9.628 22.501 1.00 92.25 453 LEU A N 1
ATOM 3668 C CA . LEU A 1 453 ? -22.462 8.368 21.823 1.00 92.25 453 LEU A CA 1
ATOM 3669 C C . LEU A 1 453 ? -21.825 8.405 20.430 1.00 92.25 453 LEU A C 1
ATOM 3671 O O . LEU A 1 453 ? -22.210 9.196 19.573 1.00 92.25 453 LEU A O 1
ATOM 3675 N N . ARG A 1 454 ? -20.877 7.497 20.195 1.00 91.06 454 ARG A N 1
ATOM 3676 C CA . ARG A 1 454 ? -20.271 7.219 18.888 1.00 91.06 454 ARG A CA 1
ATOM 3677 C C . ARG A 1 454 ? -20.847 5.900 18.361 1.00 91.06 454 ARG A C 1
ATOM 3679 O O . ARG A 1 454 ? -20.487 4.841 18.893 1.00 91.06 454 ARG A O 1
ATOM 3686 N N . PRO A 1 455 ? -21.763 5.929 17.376 1.00 82.50 455 PRO A N 1
ATOM 3687 C CA . PRO A 1 455 ? -22.437 4.725 16.902 1.00 82.50 455 PRO A CA 1
ATOM 3688 C C . PRO A 1 455 ? -21.486 3.714 16.255 1.00 82.50 455 PRO A C 1
ATOM 3690 O O . PRO A 1 455 ? -20.524 4.061 15.572 1.00 82.50 455 PRO A O 1
ATOM 3693 N N . GLY A 1 456 ? -21.766 2.431 16.459 1.00 71.12 456 GLY A N 1
ATOM 3694 C CA . GLY A 1 456 ? -20.984 1.349 15.873 1.00 71.12 456 GLY A CA 1
ATOM 3695 C C . GLY A 1 456 ? -21.275 1.106 14.391 1.00 71.12 456 GLY A C 1
ATOM 3696 O O . GLY A 1 456 ? -22.359 1.391 13.876 1.00 71.12 456 GLY A O 1
ATOM 3697 N N . LYS A 1 457 ? -20.332 0.432 13.720 1.00 66.50 457 LYS A N 1
ATOM 3698 C CA . LYS A 1 457 ? -20.700 -0.516 12.652 1.00 66.50 457 LYS A CA 1
ATOM 3699 C C . LYS A 1 457 ? -21.210 -1.795 13.319 1.00 66.50 457 LYS A C 1
ATOM 3701 O O . LYS A 1 457 ? -20.686 -2.148 14.374 1.00 66.50 457 LYS A O 1
ATOM 3706 N N . ALA A 1 458 ? -22.152 -2.504 12.692 1.00 52.03 458 ALA A N 1
ATOM 3707 C CA . ALA A 1 458 ? -22.869 -3.647 13.281 1.00 52.03 458 ALA A CA 1
ATOM 3708 C C . ALA A 1 458 ? -21.977 -4.658 14.040 1.00 52.03 458 ALA A C 1
ATOM 3710 O O . ALA A 1 458 ? -22.332 -5.105 15.121 1.00 52.03 458 ALA A O 1
ATOM 3711 N N . ALA A 1 459 ? -20.770 -4.942 13.539 1.00 46.72 459 ALA A N 1
ATOM 3712 C CA . ALA A 1 459 ? -19.821 -5.879 14.152 1.00 46.72 459 ALA A CA 1
ATOM 3713 C C . ALA A 1 459 ? -18.969 -5.332 15.329 1.00 46.72 459 ALA A C 1
ATOM 3715 O O . ALA A 1 459 ? -18.063 -6.029 15.782 1.00 46.72 459 ALA A O 1
ATOM 3716 N N . LYS A 1 460 ? -19.146 -4.077 15.777 1.00 59.69 460 LYS A N 1
ATOM 3717 C CA . LYS A 1 460 ? -18.275 -3.441 16.798 1.00 59.69 460 LYS A CA 1
ATOM 3718 C C . LYS A 1 460 ? -18.986 -2.773 17.978 1.00 59.69 460 LYS A C 1
ATOM 3720 O O . LYS A 1 460 ? -18.287 -2.337 18.889 1.00 59.69 460 LYS A O 1
ATOM 3725 N N . GLY A 1 461 ? -20.319 -2.721 17.974 1.00 73.69 461 GLY A N 1
ATOM 3726 C CA . GLY A 1 461 ? -21.111 -2.104 19.044 1.00 73.69 461 GLY A CA 1
ATOM 3727 C C . GLY A 1 461 ? -20.960 -0.580 19.144 1.00 73.69 461 GLY A C 1
ATOM 3728 O O . GLY A 1 461 ? -20.081 0.027 18.527 1.00 73.69 461 GLY A O 1
ATOM 3729 N N . ASN A 1 462 ? -21.853 0.037 19.915 1.00 86.19 462 ASN A N 1
ATOM 3730 C CA . ASN A 1 462 ? -21.804 1.463 20.226 1.00 86.19 462 ASN A CA 1
ATOM 3731 C C . ASN A 1 462 ? -20.705 1.772 21.254 1.00 86.19 462 ASN A C 1
ATOM 3733 O O . ASN A 1 462 ? -20.299 0.906 22.030 1.00 86.19 462 ASN A O 1
ATOM 3737 N N . LYS A 1 463 ? -20.227 3.021 21.256 1.00 89.69 463 LYS A N 1
ATOM 3738 C CA . LYS A 1 463 ? -19.284 3.541 22.251 1.00 89.69 463 LYS A CA 1
ATOM 3739 C C . LYS A 1 463 ? -19.833 4.803 22.893 1.00 89.69 463 LYS A C 1
ATOM 3741 O O . LYS A 1 463 ? -19.863 5.848 22.246 1.00 89.69 463 LYS A O 1
ATOM 3746 N N . VAL A 1 464 ? -20.190 4.723 24.164 1.00 90.00 464 VAL A N 1
ATOM 3747 C CA . VAL A 1 464 ? -20.561 5.876 24.988 1.00 90.00 464 VAL A CA 1
ATOM 3748 C C . VAL A 1 464 ? -19.350 6.326 25.791 1.00 90.00 464 VAL A C 1
ATOM 3750 O O . VAL A 1 464 ? -18.515 5.521 26.207 1.00 90.00 464 VAL A O 1
ATOM 3753 N N . SER A 1 465 ? -19.162 7.632 25.939 1.00 90.88 465 SER A N 1
ATOM 3754 C CA . SER A 1 465 ? -18.049 8.173 26.717 1.00 90.88 465 SER A CA 1
ATOM 3755 C C . SER A 1 465 ? -18.473 9.419 27.473 1.00 90.88 465 SER A C 1
ATOM 3757 O O . SER A 1 465 ? -18.804 10.435 26.865 1.00 90.88 465 SER A O 1
ATOM 3759 N N . THR A 1 466 ? -18.458 9.327 28.799 1.00 91.12 466 THR A N 1
ATOM 3760 C CA . THR A 1 466 ? -18.816 10.421 29.700 1.00 91.12 466 THR A CA 1
ATOM 3761 C C . THR A 1 466 ? -17.709 11.470 29.700 1.00 91.12 466 THR A C 1
ATOM 3763 O O . THR A 1 466 ? -16.536 11.158 29.930 1.00 91.12 466 THR A O 1
ATOM 3766 N N . ILE A 1 467 ? -18.067 12.724 29.419 1.00 92.62 467 ILE A N 1
ATOM 3767 C CA . ILE A 1 467 ? -17.086 13.790 29.177 1.00 92.62 467 ILE A CA 1
ATOM 3768 C C . ILE A 1 467 ? -16.301 14.119 30.453 1.00 92.62 467 ILE A C 1
ATOM 3770 O O . ILE A 1 467 ? -15.081 14.276 30.394 1.00 92.62 467 ILE A O 1
ATOM 3774 N N . SER A 1 468 ? -16.964 14.112 31.612 1.00 90.12 468 SER A N 1
ATOM 3775 C CA . SER A 1 468 ? -16.325 14.265 32.927 1.00 90.12 468 SER A CA 1
ATOM 3776 C C . SER A 1 468 ? -15.268 13.184 33.193 1.00 90.12 468 SER A C 1
ATOM 3778 O O . SER A 1 468 ? -14.137 13.504 33.547 1.00 90.12 468 SER A O 1
ATOM 3780 N N . GLY A 1 469 ? -15.572 11.916 32.899 1.00 88.12 469 GLY A N 1
ATOM 3781 C CA . GLY A 1 469 ? -14.620 10.806 33.022 1.00 88.12 469 GLY A CA 1
ATOM 3782 C C . GLY A 1 469 ? -13.371 10.961 32.141 1.00 88.12 469 GLY A C 1
ATOM 3783 O O . GLY A 1 469 ? -12.266 10.611 32.564 1.00 88.12 469 GLY A O 1
ATOM 3784 N N . ILE A 1 470 ? -13.511 11.542 30.944 1.00 90.31 470 ILE A N 1
ATOM 3785 C CA . ILE A 1 470 ? -12.369 11.901 30.088 1.00 90.31 470 ILE A CA 1
ATOM 3786 C C . ILE A 1 470 ? -11.592 13.086 30.683 1.00 90.31 470 ILE A C 1
ATOM 3788 O O . ILE A 1 470 ? -10.364 13.030 30.768 1.00 90.31 470 ILE A O 1
ATOM 3792 N N . GLN A 1 471 ? -12.281 14.150 31.105 1.00 91.94 471 GLN A N 1
ATOM 3793 C CA . GLN A 1 471 ? -11.670 15.344 31.698 1.00 91.94 471 GLN A CA 1
ATOM 3794 C C . GLN A 1 471 ? -10.847 15.015 32.951 1.00 91.94 471 GLN A C 1
ATOM 3796 O O . GLN A 1 471 ? -9.716 15.490 33.073 1.00 91.94 471 GLN A O 1
ATOM 3801 N N . ASP A 1 472 ? -11.372 14.175 33.843 1.00 89.12 472 ASP A N 1
ATOM 3802 C CA . ASP A 1 472 ? -10.703 13.759 35.080 1.00 89.12 472 ASP A CA 1
ATOM 3803 C C . ASP A 1 472 ? -9.416 12.972 34.787 1.00 89.12 472 ASP A C 1
ATOM 3805 O O . ASP A 1 472 ? -8.383 13.192 35.420 1.00 89.12 472 ASP A O 1
ATOM 3809 N N . LYS A 1 473 ? -9.428 12.100 33.768 1.00 88.25 473 LYS A N 1
ATOM 3810 C CA . LYS A 1 473 ? -8.240 11.339 33.334 1.00 88.25 473 LYS A CA 1
ATOM 3811 C C . LYS A 1 473 ? -7.245 12.155 32.496 1.00 88.25 473 LYS A C 1
ATOM 3813 O O . LYS A 1 473 ? -6.087 11.751 32.377 1.00 88.25 473 LYS A O 1
ATOM 3818 N N . LEU A 1 474 ? -7.660 13.284 31.915 1.00 86.81 474 LEU A N 1
ATOM 3819 C CA . LEU A 1 474 ? -6.767 14.239 31.243 1.00 86.81 474 LEU A CA 1
ATOM 3820 C C . LEU A 1 474 ? -6.106 15.227 32.217 1.00 86.81 474 LEU A C 1
ATOM 3822 O O . LEU A 1 474 ? -5.034 15.750 31.903 1.00 86.81 474 LEU A O 1
ATOM 3826 N N . GLY A 1 475 ? -6.711 15.485 33.380 1.00 86.31 475 GLY A N 1
ATOM 3827 C CA . GLY A 1 475 ? -6.183 16.419 34.374 1.00 86.31 475 GLY A CA 1
ATOM 3828 C C . GLY A 1 475 ? -6.004 17.826 33.796 1.00 86.31 475 GLY A C 1
ATOM 3829 O O . GLY A 1 475 ? -6.917 18.372 33.176 1.00 86.31 475 GLY A O 1
ATOM 3830 N N . HIS A 1 476 ? -4.814 18.413 33.958 1.00 82.50 476 HIS A N 1
ATOM 3831 C CA . HIS A 1 476 ? -4.509 19.763 33.461 1.00 82.50 476 HIS A CA 1
ATOM 3832 C C . HIS A 1 476 ? -4.598 19.888 31.924 1.00 82.50 476 HIS A C 1
ATOM 3834 O O . HIS A 1 476 ? -4.929 20.953 31.404 1.00 82.50 476 HIS A O 1
ATOM 3840 N N . LEU A 1 477 ? -4.378 18.796 31.179 1.00 83.38 477 LEU A N 1
ATOM 3841 C CA . LEU A 1 477 ? -4.325 18.821 29.712 1.00 83.38 477 LEU A CA 1
ATOM 3842 C C . LEU A 1 477 ? -5.672 19.111 29.044 1.00 83.38 477 LEU A C 1
ATOM 3844 O O . LEU A 1 477 ? -5.686 19.506 27.877 1.00 83.38 477 LEU A O 1
ATOM 3848 N N . LYS A 1 478 ? -6.798 18.973 29.762 1.00 87.19 478 LYS A N 1
ATOM 3849 C CA . LYS A 1 478 ? -8.128 19.310 29.225 1.00 87.19 478 LYS A CA 1
ATOM 3850 C C . LYS A 1 478 ? -8.221 20.775 28.778 1.00 87.19 478 LYS A C 1
ATOM 3852 O O . LYS A 1 478 ? -8.874 21.062 27.781 1.00 87.19 478 LYS A O 1
ATOM 3857 N N . LYS A 1 479 ? -7.485 21.681 29.437 1.00 85.75 479 LYS A N 1
ATOM 3858 C CA . LYS A 1 479 ? -7.414 23.108 29.081 1.00 85.75 479 LYS A CA 1
ATOM 3859 C C . LYS A 1 479 ? -6.834 23.332 27.677 1.00 85.75 479 LYS A C 1
ATOM 3861 O O . LYS A 1 479 ? -7.315 24.184 26.940 1.00 85.75 479 LYS A O 1
ATOM 3866 N N . HIS A 1 480 ? -5.857 22.518 27.274 1.00 88.12 480 HIS A N 1
ATOM 3867 C CA . HIS A 1 480 ? -5.097 22.686 26.028 1.00 88.12 480 HIS A CA 1
ATOM 3868 C C . HIS A 1 480 ? -5.524 21.722 24.905 1.00 88.12 480 HIS A C 1
ATOM 3870 O O . HIS A 1 480 ? -4.835 21.613 23.886 1.00 88.12 480 HIS A O 1
ATOM 3876 N N . ILE A 1 481 ? -6.653 21.016 25.059 1.00 90.00 481 ILE A N 1
ATOM 3877 C CA . ILE A 1 481 ? -7.122 20.026 24.076 1.00 90.00 481 ILE A CA 1
ATOM 3878 C C . ILE A 1 481 ? -7.428 20.661 22.707 1.00 90.00 481 ILE A C 1
ATOM 3880 O O . ILE A 1 481 ? -7.062 20.088 21.678 1.00 90.00 481 ILE A O 1
ATOM 3884 N N . LEU A 1 482 ? -7.990 21.881 22.697 1.00 91.31 482 LEU A N 1
ATOM 3885 C CA . LEU A 1 482 ? -8.221 22.685 21.489 1.00 91.31 482 LEU A CA 1
ATOM 3886 C C . LEU A 1 482 ? -6.903 22.979 20.759 1.00 91.31 482 LEU A C 1
ATOM 3888 O O . LEU A 1 482 ? -6.784 22.712 19.563 1.00 91.31 482 LEU A O 1
ATOM 3892 N N . PHE A 1 483 ? -5.889 23.455 21.493 1.00 92.00 483 PHE A N 1
ATOM 3893 C CA . PHE A 1 483 ? -4.564 23.740 20.940 1.00 92.00 483 PHE A CA 1
ATOM 3894 C C . PHE A 1 483 ? -3.932 22.493 20.323 1.00 92.00 483 PHE A C 1
ATOM 3896 O O . PHE A 1 483 ? -3.535 22.527 19.159 1.00 92.00 483 PHE A O 1
ATOM 3903 N N . LEU A 1 484 ? -3.902 21.375 21.058 1.00 90.50 484 LEU A N 1
ATOM 3904 C CA . LEU A 1 484 ? -3.358 20.109 20.567 1.00 90.50 484 LEU A CA 1
ATOM 3905 C C . LEU A 1 484 ? -4.044 19.651 19.275 1.00 90.50 484 LEU A C 1
ATOM 3907 O O . LEU A 1 484 ? -3.372 19.187 18.349 1.00 90.50 484 LEU A O 1
ATOM 3911 N N . HIS A 1 485 ? -5.371 19.755 19.206 1.00 90.75 485 HIS A N 1
ATOM 3912 C CA . HIS A 1 485 ? -6.149 19.300 18.058 1.00 90.75 485 HIS A CA 1
ATOM 3913 C C . HIS A 1 485 ? -5.947 20.195 16.828 1.00 90.75 485 HIS A C 1
ATOM 3915 O O . HIS A 1 485 ? -5.709 19.666 15.739 1.00 90.75 485 HIS A O 1
ATOM 3921 N N . ALA A 1 486 ? -5.937 21.521 17.011 1.00 91.62 486 ALA A N 1
ATOM 3922 C CA . ALA A 1 486 ? -5.693 22.491 15.945 1.00 91.62 486 ALA A CA 1
ATOM 3923 C C . ALA A 1 486 ? -4.242 22.452 15.427 1.00 91.62 486 ALA A C 1
ATOM 3925 O O . ALA A 1 486 ? -4.037 22.316 14.220 1.00 91.62 486 ALA A O 1
ATOM 3926 N N . ILE A 1 487 ? -3.221 22.492 16.295 1.00 91.56 487 ILE A N 1
ATOM 3927 C CA . ILE A 1 487 ? -1.811 22.561 15.855 1.00 91.56 487 ILE A CA 1
ATOM 3928 C C . ILE A 1 487 ? -1.351 21.278 15.142 1.00 91.56 487 ILE A C 1
ATOM 3930 O O . ILE A 1 487 ? -0.476 21.328 14.273 1.00 91.56 487 ILE A O 1
ATOM 3934 N N . SER A 1 488 ? -1.950 20.129 15.487 1.00 89.69 488 SER A N 1
ATOM 3935 C CA . SER A 1 488 ? -1.656 18.820 14.884 1.00 89.69 488 SER A CA 1
ATOM 3936 C C . SER A 1 488 ? -2.489 18.495 13.633 1.00 89.69 488 SER A C 1
ATOM 3938 O O . SER A 1 488 ? -2.255 17.456 13.008 1.00 89.69 488 SER A O 1
ATOM 3940 N N . GLY A 1 489 ? -3.424 19.372 13.248 1.00 87.94 489 GLY A N 1
ATOM 3941 C CA . GLY A 1 489 ? -4.234 19.276 12.030 1.00 87.94 489 GLY A CA 1
ATOM 3942 C C . GLY A 1 489 ? -5.694 18.881 12.280 1.00 87.94 489 GLY A C 1
ATOM 3943 O O . GLY A 1 489 ? -5.978 17.715 12.568 1.00 87.94 489 GLY A O 1
ATOM 3944 N N . CYS A 1 490 ? -6.621 19.822 12.103 1.00 86.81 490 CYS A N 1
ATOM 3945 C CA . CYS A 1 490 ? -8.067 19.591 11.968 1.00 86.81 490 CYS A CA 1
ATOM 3946 C C . CYS A 1 490 ? -8.496 19.771 10.492 1.00 86.81 490 CYS A C 1
ATOM 3948 O O . CYS A 1 490 ? -7.711 19.458 9.594 1.00 86.81 490 CYS A O 1
ATOM 3950 N N . ASP A 1 491 ? -9.727 20.204 10.196 1.00 81.31 491 ASP A N 1
ATOM 3951 C CA . ASP A 1 491 ? -10.165 20.393 8.800 1.00 81.31 491 ASP A CA 1
ATOM 3952 C C . ASP A 1 491 ? -9.600 21.649 8.117 1.00 81.31 491 ASP A C 1
ATOM 3954 O O . ASP A 1 491 ? -9.451 21.651 6.888 1.00 81.31 491 ASP A O 1
ATOM 3958 N N . THR A 1 492 ? -9.279 22.678 8.908 1.00 84.31 492 THR A N 1
ATOM 3959 C CA . THR A 1 492 ? -8.847 24.030 8.500 1.00 84.31 492 THR A CA 1
ATOM 3960 C C . THR A 1 492 ? -7.349 24.289 8.702 1.00 84.31 492 THR A C 1
ATOM 3962 O O . THR A 1 492 ? -6.787 25.204 8.095 1.00 84.31 492 THR A O 1
ATOM 3965 N N . THR A 1 493 ? -6.675 23.466 9.507 1.00 90.44 493 THR A N 1
ATOM 3966 C CA . THR A 1 493 ? -5.224 23.505 9.742 1.00 90.44 493 THR A CA 1
ATOM 3967 C C . THR A 1 493 ? -4.529 22.282 9.132 1.00 90.44 493 THR A C 1
ATOM 3969 O O . THR A 1 493 ? -5.157 21.292 8.765 1.00 90.44 493 THR A O 1
ATOM 3972 N N . SER A 1 494 ? -3.204 22.334 8.979 1.00 90.00 494 SER A N 1
ATOM 3973 C CA . SER A 1 494 ? -2.443 21.227 8.388 1.00 90.00 494 SER A CA 1
ATOM 3974 C C . SER A 1 494 ? -2.046 20.144 9.393 1.00 90.00 494 SER A C 1
ATOM 3976 O O . SER A 1 494 ? -1.509 20.435 10.458 1.00 90.00 494 SER A O 1
ATOM 3978 N N . PHE A 1 495 ? -2.105 18.882 8.970 1.00 90.19 495 PHE A N 1
ATOM 3979 C CA . PHE A 1 495 ? -1.306 17.814 9.569 1.00 90.19 495 PHE A CA 1
ATOM 3980 C C . PHE A 1 495 ? 0.181 17.967 9.206 1.00 90.19 495 PHE A C 1
ATOM 3982 O O . PHE A 1 495 ? 0.546 17.965 8.029 1.00 90.19 495 PHE A O 1
ATOM 3989 N N . LEU A 1 496 ? 1.061 18.070 10.202 1.00 90.94 496 LEU A N 1
ATOM 3990 C CA . LEU A 1 496 ? 2.513 18.118 9.993 1.00 90.94 496 LEU A CA 1
ATOM 3991 C C . LEU A 1 496 ? 3.050 16.733 9.584 1.00 90.94 496 LEU A C 1
ATOM 3993 O O . LEU A 1 496 ? 2.792 15.730 10.252 1.00 90.94 496 LEU A O 1
ATOM 3997 N N . PHE A 1 497 ? 3.822 16.659 8.496 1.00 89.44 497 PHE A N 1
ATOM 3998 C CA . PHE A 1 497 ? 4.290 15.381 7.942 1.00 89.44 497 PHE A CA 1
ATOM 3999 C C . PHE A 1 497 ? 5.035 14.509 8.975 1.00 89.44 497 PHE A C 1
ATOM 4001 O O . PHE A 1 497 ? 5.996 14.933 9.616 1.00 89.44 497 PHE A O 1
ATOM 4008 N N . ASN A 1 498 ? 4.582 13.259 9.131 1.00 87.12 498 ASN A N 1
ATOM 4009 C CA . ASN A 1 498 ? 5.057 12.295 10.134 1.00 87.12 498 ASN A CA 1
ATOM 4010 C C . ASN A 1 498 ? 4.974 12.760 11.611 1.00 87.12 498 ASN A C 1
ATOM 4012 O O . ASN A 1 498 ? 5.627 12.165 12.472 1.00 87.12 498 ASN A O 1
ATOM 4016 N N . LYS A 1 499 ? 4.155 13.769 11.945 1.00 88.62 499 LYS A N 1
ATOM 4017 C CA . LYS A 1 499 ? 3.902 14.221 13.326 1.00 88.62 499 LYS A CA 1
ATOM 4018 C C . LYS A 1 499 ? 2.483 13.860 13.760 1.00 88.62 499 LYS A C 1
ATOM 4020 O O . LYS A 1 499 ? 1.536 14.606 13.557 1.00 88.62 499 LYS A O 1
ATOM 4025 N N . SER A 1 500 ? 2.333 12.668 14.333 1.00 83.75 500 SER A N 1
ATOM 4026 C CA . SER A 1 500 ? 1.020 12.130 14.709 1.00 83.75 500 SER A CA 1
ATOM 4027 C C . SER A 1 500 ? 0.390 12.858 15.905 1.00 83.75 500 SER A C 1
ATOM 4029 O O . SER A 1 500 ? 1.118 13.335 16.777 1.00 83.75 500 SER A O 1
ATOM 4031 N N . LYS A 1 501 ? -0.950 12.855 16.023 1.00 87.06 501 LYS A N 1
ATOM 4032 C CA . LYS A 1 501 ? -1.650 13.457 17.181 1.00 87.06 501 LYS A CA 1
ATOM 4033 C C . LYS A 1 501 ? -1.214 12.834 18.511 1.00 87.06 501 LYS A C 1
ATOM 4035 O O . LYS A 1 501 ? -1.041 13.538 19.501 1.00 87.06 501 LYS A O 1
ATOM 4040 N N . LYS A 1 502 ? -0.910 11.529 18.500 1.00 86.19 502 LYS A N 1
ATOM 4041 C CA . LYS A 1 502 ? -0.287 10.816 19.627 1.00 86.19 502 LYS A CA 1
ATOM 4042 C C . LYS A 1 502 ? 1.060 11.429 20.032 1.00 86.19 502 LYS A C 1
ATOM 4044 O O . LYS A 1 502 ? 1.336 11.558 21.215 1.00 86.19 502 LYS A O 1
ATOM 4049 N N . THR A 1 503 ? 1.895 11.816 19.067 1.00 87.81 503 THR A N 1
ATOM 4050 C CA . THR A 1 503 ? 3.205 12.440 19.325 1.00 87.81 503 THR A CA 1
ATOM 4051 C C . THR A 1 503 ? 3.054 13.809 19.987 1.00 87.81 503 THR A C 1
ATOM 4053 O O . THR A 1 503 ? 3.807 14.116 20.905 1.00 87.81 503 THR A O 1
ATOM 4056 N N . CYS A 1 504 ? 2.065 14.603 19.567 1.00 86.94 504 CYS A N 1
ATOM 4057 C CA . CYS A 1 504 ? 1.721 15.869 20.217 1.00 86.94 504 CYS A CA 1
ATOM 4058 C C . CYS A 1 504 ? 1.202 15.650 21.649 1.00 86.94 504 CYS A C 1
ATOM 4060 O O . CYS A 1 504 ? 1.633 16.349 22.559 1.00 86.94 504 CYS A O 1
ATOM 4062 N N . LEU A 1 505 ? 0.345 14.644 21.865 1.00 86.56 505 LEU A N 1
ATOM 4063 C CA . LEU A 1 505 ? -0.191 14.311 23.191 1.00 86.56 505 LEU A CA 1
ATOM 4064 C C . LEU A 1 505 ? 0.886 13.817 24.165 1.00 86.56 505 LEU A C 1
ATOM 4066 O O . LEU A 1 505 ? 0.873 14.212 25.325 1.00 86.56 505 LEU A O 1
ATOM 4070 N N . SER A 1 506 ? 1.826 12.983 23.707 1.00 86.75 506 SER A N 1
ATOM 4071 C CA . SER A 1 506 ? 2.986 12.582 24.514 1.00 86.75 506 SER A CA 1
ATOM 4072 C C . SER A 1 506 ? 3.855 13.783 24.887 1.00 86.75 506 SER A C 1
ATOM 4074 O O . SER A 1 506 ? 4.211 13.919 26.048 1.00 86.75 506 SER A O 1
ATOM 4076 N N . LEU A 1 507 ? 4.126 14.692 23.942 1.00 87.00 507 LEU A N 1
ATOM 4077 C CA . LEU A 1 507 ? 4.948 15.875 24.206 1.00 87.00 507 LEU A CA 1
ATOM 4078 C C . LEU A 1 507 ? 4.338 16.791 25.281 1.00 87.00 507 LEU A C 1
ATOM 4080 O O . LEU A 1 507 ? 5.063 17.231 26.163 1.00 87.00 507 LEU A O 1
ATOM 4084 N N . LEU A 1 508 ? 3.022 17.038 25.247 1.00 83.44 508 LEU A N 1
ATOM 4085 C CA . LEU A 1 508 ? 2.358 17.832 26.293 1.00 83.44 508 LEU A CA 1
ATOM 4086 C C . LEU A 1 508 ? 2.290 17.106 27.648 1.00 83.44 508 LEU A C 1
ATOM 4088 O O . LEU A 1 508 ? 2.302 17.762 28.678 1.00 83.44 508 LEU A O 1
ATOM 4092 N N . LYS A 1 509 ? 2.250 15.766 27.663 1.00 83.00 509 LYS A N 1
ATOM 4093 C CA . LYS A 1 509 ? 2.325 14.964 28.901 1.00 83.00 509 LYS A CA 1
ATOM 4094 C C . LYS A 1 509 ? 3.717 14.947 29.541 1.00 83.00 509 LYS A C 1
ATOM 4096 O O . LYS A 1 509 ? 3.822 14.644 30.724 1.00 83.00 509 LYS A O 1
ATOM 4101 N N . GLU A 1 510 ? 4.765 15.188 28.757 1.00 82.81 510 GLU A N 1
ATOM 4102 C CA . GLU A 1 510 ? 6.167 15.122 29.189 1.00 82.81 510 GLU A CA 1
ATOM 4103 C C . GLU A 1 510 ? 6.731 16.493 29.623 1.00 82.81 510 GLU A C 1
ATOM 4105 O O . GLU A 1 510 ? 7.723 16.528 30.348 1.00 82.81 510 GLU A O 1
ATOM 4110 N N . ASP A 1 511 ? 6.126 17.611 29.197 1.00 78.19 511 ASP A N 1
ATOM 4111 C CA . ASP A 1 511 ? 6.649 18.977 29.382 1.00 78.19 511 ASP A CA 1
ATOM 4112 C C . ASP A 1 511 ? 5.550 19.934 29.905 1.00 78.19 511 ASP A C 1
ATOM 4114 O O . ASP A 1 511 ? 4.879 20.639 29.145 1.00 78.19 511 ASP A O 1
ATOM 4118 N N . ASN A 1 512 ? 5.341 19.933 31.229 1.00 73.62 512 ASN A N 1
ATOM 4119 C CA . ASN A 1 512 ? 4.314 20.749 31.897 1.00 73.62 512 ASN A CA 1
ATOM 4120 C C . ASN A 1 512 ? 4.563 22.265 31.737 1.00 73.62 512 ASN A C 1
ATOM 4122 O O . ASN A 1 512 ? 3.610 23.026 31.552 1.00 73.62 512 ASN A O 1
ATOM 4126 N N . ASP A 1 513 ? 5.829 22.703 31.763 1.00 74.38 513 ASP A N 1
ATOM 4127 C CA . ASP A 1 513 ? 6.222 24.111 31.584 1.00 74.38 513 ASP A CA 1
ATOM 4128 C C . ASP A 1 513 ? 5.854 24.614 30.183 1.00 74.38 513 ASP A C 1
ATOM 4130 O O . ASP A 1 513 ? 5.436 25.759 29.997 1.00 74.38 513 ASP A O 1
ATOM 4134 N N . LEU A 1 514 ? 5.996 23.748 29.174 1.00 77.19 514 LEU A N 1
ATOM 4135 C CA . LEU A 1 514 ? 5.560 24.028 27.812 1.00 77.19 514 LEU A CA 1
ATOM 4136 C C . LEU A 1 514 ? 4.030 24.140 27.727 1.00 77.19 514 LEU A C 1
ATOM 4138 O O . LEU A 1 514 ? 3.543 25.003 27.001 1.00 77.19 514 LEU A O 1
ATOM 4142 N N . SER A 1 515 ? 3.279 23.334 28.488 1.00 75.44 515 SER A N 1
ATOM 4143 C CA . SER A 1 515 ? 1.808 23.374 28.505 1.00 75.44 515 SER A CA 1
ATOM 4144 C C . SER A 1 515 ? 1.262 24.740 28.936 1.00 75.44 515 SER A C 1
ATOM 4146 O O . SER A 1 515 ? 0.407 25.296 28.247 1.00 75.44 515 SER A O 1
ATOM 4148 N N . GLN A 1 516 ? 1.788 25.320 30.023 1.00 77.38 516 GLN A N 1
ATOM 4149 C CA . GLN A 1 516 ? 1.325 26.616 30.551 1.00 77.38 516 GLN A CA 1
ATOM 4150 C C . GLN A 1 516 ? 1.436 27.750 29.517 1.00 77.38 516 GLN A C 1
ATOM 4152 O O . GLN A 1 516 ? 0.561 28.610 29.428 1.00 77.38 516 GLN A O 1
ATOM 4157 N N . LYS A 1 517 ? 2.461 27.716 28.655 1.00 82.00 517 LYS A N 1
ATOM 4158 C CA . LYS A 1 517 ? 2.683 28.732 27.609 1.00 82.00 517 LYS A CA 1
ATOM 4159 C C . LYS A 1 517 ? 1.613 28.756 26.519 1.00 82.00 517 LYS A C 1
ATOM 4161 O O . LYS A 1 517 ? 1.568 29.712 25.748 1.00 82.00 517 LYS A O 1
ATOM 4166 N N . PHE A 1 518 ? 0.750 27.741 26.440 1.00 85.44 518 PHE A N 1
ATOM 4167 C CA . PHE A 1 518 ? -0.348 27.696 25.471 1.00 85.44 518 PHE A CA 1
ATOM 4168 C C . PHE A 1 518 ? -1.646 28.335 25.963 1.00 85.44 518 PHE A C 1
ATOM 4170 O O . PHE A 1 518 ? -2.585 28.439 25.177 1.00 85.44 518 PHE A O 1
ATOM 4177 N N . ASP A 1 519 ? -1.699 28.833 27.202 1.00 86.19 519 ASP A N 1
ATOM 4178 C CA . ASP A 1 519 ? -2.832 29.636 27.686 1.00 86.19 519 ASP A CA 1
ATOM 4179 C C . ASP A 1 519 ? -3.079 30.884 26.825 1.00 86.19 519 ASP A C 1
ATOM 4181 O O . ASP A 1 519 ? -4.223 31.288 26.625 1.00 86.19 519 ASP A O 1
ATOM 4185 N N . VAL A 1 520 ? -2.020 31.426 26.214 1.00 90.88 520 VAL A N 1
ATOM 4186 C CA . VAL A 1 520 ? -2.085 32.538 25.254 1.00 90.88 520 VAL A CA 1
ATOM 4187 C C . VAL A 1 520 ? -3.017 32.265 24.062 1.00 90.88 520 VAL A C 1
ATOM 4189 O O . VAL A 1 520 ? -3.628 33.192 23.545 1.00 90.88 520 VAL A O 1
ATOM 4192 N N . PHE A 1 521 ? -3.193 31.004 23.646 1.00 91.06 521 PHE A N 1
ATOM 4193 C CA . PHE A 1 521 ? -4.092 30.652 22.538 1.00 91.06 521 PHE A CA 1
ATOM 4194 C C . PHE A 1 521 ? -5.576 30.695 22.917 1.00 91.06 521 PHE A C 1
ATOM 4196 O O . PHE A 1 521 ? -6.420 30.733 22.023 1.00 91.06 521 PHE A O 1
ATOM 4203 N N . LEU A 1 522 ? -5.898 30.682 24.214 1.00 88.62 522 LEU A N 1
ATOM 4204 C CA . LEU A 1 522 ? -7.268 30.787 24.722 1.00 88.62 522 LEU A CA 1
ATOM 4205 C C . LEU A 1 522 ? -7.687 32.251 24.944 1.00 88.62 522 LEU A C 1
ATOM 4207 O O . LEU A 1 522 ? -8.877 32.545 24.980 1.00 88.62 522 LEU A O 1
ATOM 4211 N N . ASN A 1 523 ? -6.728 33.176 25.054 1.00 88.56 523 ASN A N 1
ATOM 4212 C CA . ASN A 1 523 ? -6.981 34.606 25.221 1.00 88.56 523 ASN A CA 1
ATOM 4213 C C . ASN A 1 523 ? -7.232 35.290 23.860 1.00 88.56 523 ASN A C 1
ATOM 4215 O O . ASN A 1 523 ? -6.353 35.304 22.994 1.00 88.56 523 ASN A O 1
ATOM 4219 N N . SER A 1 524 ? -8.410 35.898 23.689 1.00 84.06 524 SER A N 1
ATOM 4220 C CA . SER A 1 524 ? -8.788 36.665 22.488 1.00 84.06 524 SER A CA 1
ATOM 4221 C C . SER A 1 524 ? -7.945 37.921 22.271 1.00 84.06 524 SER A C 1
ATOM 4223 O O . SER A 1 524 ? -7.770 38.361 21.140 1.00 84.06 524 SER A O 1
ATOM 4225 N N . ASN A 1 525 ? -7.408 38.483 23.355 1.00 84.75 525 ASN A N 1
ATOM 4226 C CA . ASN A 1 525 ? -6.657 39.737 23.361 1.00 84.75 525 ASN A CA 1
ATOM 4227 C C . ASN A 1 525 ? -5.138 39.488 23.397 1.00 84.75 525 ASN A C 1
ATOM 4229 O O . ASN A 1 525 ? -4.365 40.381 23.738 1.00 84.75 525 ASN A O 1
ATOM 4233 N N . ALA A 1 526 ? -4.699 38.263 23.094 1.00 88.44 526 ALA A N 1
ATOM 4234 C CA . ALA A 1 526 ? -3.287 37.915 23.037 1.00 88.44 526 ALA A CA 1
ATOM 4235 C C . ALA A 1 526 ? -2.554 38.690 21.931 1.00 88.44 526 ALA A C 1
ATOM 4237 O O . ALA A 1 526 ? -3.021 38.770 20.792 1.00 88.44 526 ALA A O 1
ATOM 4238 N N . SER A 1 527 ? -1.359 39.196 22.243 1.00 90.00 527 SER A N 1
ATOM 4239 C CA . SER A 1 527 ? -0.488 39.799 21.235 1.00 90.00 527 SER A CA 1
ATOM 4240 C C . SER A 1 527 ? -0.110 38.771 20.167 1.00 90.00 527 SER A C 1
ATOM 4242 O O . SER A 1 527 ? 0.152 37.598 20.454 1.00 90.00 527 SER A O 1
ATOM 4244 N N . ARG A 1 528 ? -0.032 39.238 18.914 1.00 90.25 528 ARG A N 1
ATOM 4245 C CA . ARG A 1 528 ? 0.353 38.418 17.758 1.00 90.25 528 ARG A CA 1
ATOM 4246 C C . ARG A 1 528 ? 1.707 37.740 17.961 1.00 90.25 528 ARG A C 1
ATOM 4248 O O . ARG A 1 528 ? 1.888 36.613 17.515 1.00 90.25 528 ARG A O 1
ATOM 4255 N N . ASN A 1 529 ? 2.638 38.409 18.638 1.00 90.38 529 ASN A N 1
ATOM 4256 C CA . ASN A 1 529 ? 3.979 37.881 18.870 1.00 90.38 529 ASN A CA 1
ATOM 4257 C C . ASN A 1 529 ? 3.971 36.742 19.899 1.00 90.38 529 ASN A C 1
ATOM 4259 O O . ASN A 1 529 ? 4.646 35.740 19.685 1.00 90.38 529 ASN A O 1
ATOM 4263 N N . ASP A 1 530 ? 3.165 36.846 20.955 1.00 88.81 530 ASP A N 1
ATOM 4264 C CA . ASP A 1 530 ? 3.188 35.920 22.092 1.00 88.81 530 ASP A CA 1
ATOM 4265 C C . ASP A 1 530 ? 2.693 34.521 21.691 1.00 88.81 530 ASP A C 1
ATOM 4267 O O . ASP A 1 530 ? 3.333 33.507 21.984 1.00 88.81 530 ASP A O 1
ATOM 4271 N N . PHE A 1 531 ? 1.573 34.442 20.956 1.00 90.69 531 PHE A N 1
ATOM 4272 C CA . PHE A 1 531 ? 1.088 33.154 20.454 1.00 90.69 531 PHE A CA 1
ATOM 4273 C C . PHE A 1 531 ? 1.942 32.626 19.292 1.00 90.69 531 PHE A C 1
ATOM 4275 O O . PHE A 1 531 ? 2.079 31.407 19.150 1.00 90.69 531 PHE A O 1
ATOM 4282 N N . LEU A 1 532 ? 2.556 33.501 18.482 1.00 92.25 532 LEU A N 1
ATOM 4283 C CA . LEU A 1 532 ? 3.521 33.076 17.465 1.00 92.25 532 LEU A CA 1
ATOM 4284 C C . LEU A 1 532 ? 4.758 32.448 18.115 1.00 92.25 532 LEU A C 1
ATOM 4286 O O . LEU A 1 532 ? 5.088 31.316 17.769 1.00 92.25 532 LEU A O 1
ATOM 4290 N N . GLU A 1 533 ? 5.391 33.099 19.095 1.00 90.75 533 GLU A N 1
ATOM 4291 C CA . GLU A 1 533 ? 6.546 32.541 19.809 1.00 90.75 533 GLU A CA 1
ATOM 4292 C C . GLU A 1 533 ? 6.195 31.187 20.436 1.00 90.75 533 GLU A C 1
ATOM 4294 O O . GLU A 1 533 ? 6.892 30.198 20.191 1.00 90.75 533 GLU A O 1
ATOM 4299 N N . SER A 1 534 ? 5.081 31.101 21.171 1.00 89.25 534 SER A N 1
ATOM 4300 C CA . SER A 1 534 ? 4.628 29.850 21.789 1.00 89.25 534 SER A CA 1
ATOM 4301 C C . SER A 1 534 ? 4.369 28.742 20.755 1.00 89.25 534 SER A C 1
ATOM 4303 O O . SER A 1 534 ? 4.855 27.617 20.912 1.00 89.25 534 SER A O 1
ATOM 4305 N N . GLY A 1 535 ? 3.660 29.037 19.660 1.00 90.75 535 GLY A N 1
ATOM 4306 C CA . GLY A 1 535 ? 3.366 28.062 18.605 1.00 90.75 535 GLY A CA 1
ATOM 4307 C C . GLY A 1 535 ? 4.608 27.593 17.839 1.00 90.75 535 GLY A C 1
ATOM 4308 O O . GLY A 1 535 ? 4.766 26.396 17.577 1.00 90.75 535 GLY A O 1
ATOM 4309 N N . LEU A 1 536 ? 5.533 28.504 17.527 1.00 91.94 536 LEU A N 1
ATOM 4310 C CA . LEU A 1 536 ? 6.810 28.177 16.890 1.00 91.94 536 LEU A CA 1
ATOM 4311 C C . LEU A 1 536 ? 7.706 27.362 17.840 1.00 91.94 536 LEU A C 1
ATOM 4313 O O . LEU A 1 536 ? 8.327 26.387 17.405 1.00 91.94 536 LEU A O 1
ATOM 4317 N N . ASN A 1 537 ? 7.707 27.667 19.145 1.00 89.19 537 ASN A N 1
ATOM 4318 C CA . ASN A 1 537 ? 8.395 26.867 20.163 1.00 89.19 537 ASN A CA 1
ATOM 4319 C C . ASN A 1 537 ? 7.869 25.425 20.185 1.00 89.19 537 ASN A C 1
ATOM 4321 O O . ASN A 1 537 ? 8.659 24.480 20.121 1.00 89.19 537 ASN A O 1
ATOM 4325 N N . PHE A 1 538 ? 6.545 25.239 20.169 1.00 90.00 538 PHE A N 1
ATOM 4326 C CA . PHE A 1 538 ? 5.938 23.909 20.082 1.00 90.00 538 PHE A CA 1
ATOM 4327 C C . PHE A 1 538 ? 6.389 23.143 18.829 1.00 90.00 538 PHE A C 1
ATOM 4329 O O . PHE A 1 538 ? 6.763 21.972 18.928 1.00 90.00 538 PHE A O 1
ATOM 4336 N N . ILE A 1 539 ? 6.433 23.794 17.659 1.00 91.19 539 ILE A N 1
ATOM 4337 C CA . ILE A 1 539 ? 6.927 23.172 16.418 1.00 91.19 539 ILE A CA 1
ATOM 4338 C C . ILE A 1 539 ? 8.403 22.759 16.565 1.00 91.19 539 ILE A C 1
ATOM 4340 O O . ILE A 1 539 ? 8.750 21.623 16.231 1.00 91.19 539 ILE A O 1
ATOM 4344 N N . LEU A 1 540 ? 9.269 23.604 17.135 1.00 90.00 540 LEU A N 1
ATOM 4345 C CA . LEU A 1 540 ? 10.662 23.239 17.436 1.00 90.00 540 LEU A CA 1
ATOM 4346 C C . LEU A 1 540 ? 10.732 21.989 18.338 1.00 90.00 540 LEU A C 1
ATOM 4348 O O . LEU A 1 540 ? 11.449 21.030 18.024 1.00 90.00 540 LEU A O 1
ATOM 4352 N N . ARG A 1 541 ? 9.952 21.939 19.427 1.00 87.81 541 ARG A N 1
ATOM 4353 C CA . ARG A 1 541 ? 9.909 20.775 20.335 1.00 87.81 541 ARG A CA 1
ATOM 4354 C C . ARG A 1 541 ? 9.406 19.508 19.647 1.00 87.81 541 ARG A C 1
ATOM 4356 O O . ARG A 1 541 ? 10.039 18.457 19.762 1.00 87.81 541 ARG A O 1
ATOM 4363 N N . LEU A 1 542 ? 8.361 19.612 18.830 1.00 89.50 542 LEU A N 1
ATOM 4364 C CA . LEU A 1 542 ? 7.786 18.514 18.046 1.00 89.50 542 LEU A CA 1
ATOM 4365 C C . LEU A 1 542 ? 8.769 17.925 17.010 1.00 89.50 542 LEU A C 1
ATOM 4367 O O . LEU A 1 542 ? 8.689 16.743 16.647 1.00 89.50 542 LEU A O 1
ATOM 4371 N N . TYR A 1 543 ? 9.745 18.713 16.554 1.00 89.19 543 TYR A N 1
ATOM 4372 C CA . TYR A 1 543 ? 10.863 18.259 15.717 1.00 89.19 543 TYR A CA 1
ATOM 4373 C C . TYR A 1 543 ? 12.127 17.863 16.505 1.00 89.19 543 TYR A C 1
ATOM 4375 O O . TYR A 1 543 ? 13.154 17.555 15.898 1.00 89.19 543 TYR A O 1
ATOM 4383 N N . ARG A 1 544 ? 12.026 17.740 17.838 1.00 85.00 544 ARG A N 1
ATOM 4384 C CA . ARG A 1 544 ? 13.109 17.358 18.766 1.00 85.00 544 ARG A CA 1
ATOM 4385 C C . ARG A 1 544 ? 14.317 18.297 18.667 1.00 85.00 544 ARG A C 1
ATOM 4387 O O . ARG A 1 544 ? 15.469 17.857 18.605 1.00 85.00 544 ARG A O 1
ATOM 4394 N N . CYS A 1 545 ? 14.034 19.598 18.624 1.00 78.88 545 CYS A N 1
ATOM 4395 C CA . CYS A 1 545 ? 15.042 20.648 18.621 1.00 78.88 545 CYS A CA 1
ATOM 4396 C C . CYS A 1 545 ? 15.846 20.677 19.942 1.00 78.88 545 CYS A C 1
ATOM 4398 O O . CYS A 1 545 ? 15.239 20.650 21.020 1.00 78.88 545 CYS A O 1
ATOM 4400 N N . PRO A 1 546 ? 17.193 20.755 19.900 1.00 75.56 546 PRO A N 1
ATOM 4401 C CA . P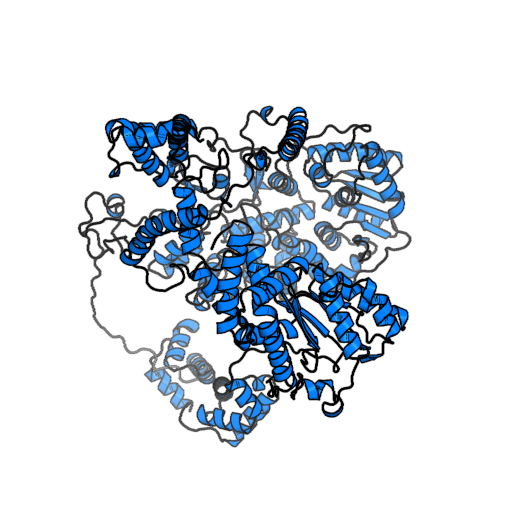RO A 1 546 ? 18.013 21.046 21.078 1.00 75.56 546 PRO A CA 1
ATOM 4402 C C . PRO A 1 546 ? 17.614 22.373 21.742 1.00 75.56 546 PRO A C 1
ATOM 4404 O O . PRO A 1 546 ? 17.310 23.335 21.045 1.00 75.56 546 PRO A O 1
ATOM 4407 N N . LYS A 1 547 ? 17.681 22.462 23.082 1.00 70.06 547 LYS A N 1
ATOM 4408 C CA . LYS A 1 547 ? 17.248 23.654 23.853 1.00 70.06 547 LYS A CA 1
ATOM 4409 C C . LYS A 1 547 ? 17.918 24.982 23.429 1.00 70.06 547 LYS A C 1
ATOM 4411 O O . LYS A 1 547 ? 17.343 26.027 23.703 1.00 70.06 547 LYS A O 1
ATOM 4416 N N . HIS A 1 548 ? 19.082 24.948 22.774 1.00 72.56 548 HIS A N 1
ATOM 4417 C CA . HIS A 1 548 ? 19.823 26.135 22.321 1.00 72.56 548 HIS A CA 1
ATOM 4418 C C . HIS A 1 548 ? 19.432 26.647 20.918 1.00 72.56 548 HIS A C 1
ATOM 4420 O O . HIS A 1 548 ? 19.778 27.773 20.577 1.00 72.56 548 HIS A O 1
ATOM 4426 N N . ILE A 1 549 ? 18.725 25.863 20.092 1.00 75.94 549 ILE A N 1
ATOM 4427 C CA . ILE A 1 549 ? 18.278 26.310 18.761 1.00 75.94 549 ILE A CA 1
ATOM 4428 C C . ILE A 1 549 ? 16.853 26.866 18.882 1.00 75.94 549 ILE A C 1
ATOM 4430 O O . ILE A 1 549 ? 15.901 26.113 19.091 1.00 75.94 549 ILE A O 1
ATOM 4434 N N . LYS A 1 550 ? 16.721 28.189 18.724 1.00 77.44 550 LYS A N 1
ATOM 4435 C CA . LYS A 1 550 ? 15.433 28.907 18.667 1.00 77.44 550 LYS A CA 1
ATOM 4436 C C . LYS A 1 550 ? 14.939 29.192 17.237 1.00 77.44 550 LYS A C 1
ATOM 4438 O O . LYS A 1 550 ? 13.800 29.600 17.069 1.00 77.44 550 LYS A O 1
ATOM 4443 N N . ASP A 1 551 ? 15.767 28.966 16.216 1.00 85.62 551 ASP A N 1
ATOM 4444 C CA . ASP A 1 551 ? 15.427 29.215 14.807 1.00 85.62 551 ASP A CA 1
ATOM 4445 C C . ASP A 1 551 ? 15.015 27.918 14.081 1.00 85.62 551 ASP A C 1
ATOM 4447 O O . ASP A 1 551 ? 15.759 26.931 14.044 1.00 85.62 551 ASP A O 1
ATOM 4451 N N . ILE A 1 552 ? 13.826 27.933 13.471 1.00 88.31 552 ILE A N 1
ATOM 4452 C CA . ILE A 1 552 ? 13.286 26.829 12.666 1.00 88.31 552 ILE A CA 1
ATOM 4453 C C . ILE A 1 552 ? 14.124 26.600 11.398 1.00 88.31 552 ILE A C 1
ATOM 4455 O O . ILE A 1 552 ? 14.342 25.450 11.007 1.00 88.31 552 ILE A O 1
ATOM 4459 N N . ASN A 1 553 ? 14.652 27.654 10.775 1.00 89.69 553 ASN A N 1
ATOM 4460 C CA . ASN A 1 553 ? 15.455 27.548 9.557 1.00 89.69 553 ASN A CA 1
ATOM 4461 C C . ASN A 1 553 ? 16.827 26.908 9.856 1.00 89.69 553 ASN A C 1
ATOM 4463 O O . ASN A 1 553 ? 17.251 25.978 9.161 1.00 89.69 553 ASN A O 1
ATOM 4467 N N . LEU A 1 554 ? 17.472 27.289 10.965 1.00 86.19 554 LEU A N 1
ATOM 4468 C CA . LEU A 1 554 ? 18.643 26.591 11.507 1.00 86.19 554 LEU A CA 1
ATOM 4469 C C . LEU A 1 554 ? 18.344 25.119 11.848 1.00 86.19 554 LEU A C 1
ATOM 4471 O O . LEU A 1 554 ? 19.180 24.243 11.593 1.00 86.19 554 LEU A O 1
ATOM 4475 N N . LEU A 1 555 ? 17.153 24.813 12.377 1.00 87.94 555 LEU A N 1
ATOM 4476 C CA . LEU A 1 555 ? 16.731 23.432 12.629 1.00 87.94 555 LEU A CA 1
ATOM 4477 C C . LEU A 1 555 ? 16.560 22.626 11.328 1.00 87.94 555 LEU A C 1
ATOM 4479 O O . LEU A 1 555 ? 16.994 21.472 11.295 1.00 87.94 555 LEU A O 1
ATOM 4483 N N . ARG A 1 556 ? 16.002 23.207 10.251 1.00 89.12 556 ARG A N 1
ATOM 4484 C CA . ARG A 1 556 ? 15.900 22.563 8.919 1.00 89.12 556 ARG A CA 1
ATOM 4485 C C . ARG A 1 556 ? 17.274 22.105 8.426 1.00 89.12 556 ARG A C 1
ATOM 4487 O O . ARG A 1 556 ? 17.454 20.919 8.145 1.00 89.12 556 ARG A O 1
ATOM 4494 N N . TYR A 1 557 ? 18.256 23.009 8.419 1.00 86.25 557 TYR A N 1
ATOM 4495 C CA . TYR A 1 557 ? 19.640 22.701 8.036 1.00 86.25 557 TYR A CA 1
ATOM 4496 C C . TYR A 1 557 ? 20.275 21.624 8.938 1.00 86.25 557 TYR A C 1
ATOM 4498 O O . TYR A 1 557 ? 20.858 20.649 8.458 1.00 86.25 557 TYR A O 1
ATOM 4506 N N . THR A 1 558 ? 20.089 21.737 10.257 1.00 84.00 558 THR A N 1
ATOM 4507 C CA . THR A 1 558 ? 20.628 20.779 11.239 1.00 84.00 558 THR A CA 1
ATOM 4508 C C . THR A 1 558 ? 20.049 19.368 11.058 1.00 84.00 558 THR A C 1
ATOM 4510 O O . THR A 1 558 ? 20.774 18.373 11.149 1.00 84.00 558 THR A O 1
ATOM 4513 N N . LEU A 1 559 ? 18.743 19.255 10.790 1.00 85.00 559 LEU A N 1
ATOM 4514 C CA . LEU A 1 559 ? 18.070 17.975 10.545 1.00 85.00 559 LEU A CA 1
ATOM 4515 C C . LEU A 1 559 ? 18.454 17.367 9.195 1.00 85.00 559 LEU A C 1
ATOM 4517 O O . LEU A 1 559 ? 18.628 16.147 9.124 1.00 85.00 559 LEU A O 1
ATOM 4521 N N . TYR A 1 560 ? 18.644 18.190 8.159 1.00 83.19 560 TYR A N 1
ATOM 4522 C CA . TYR A 1 560 ? 19.197 17.745 6.883 1.00 83.19 560 TYR A CA 1
ATOM 4523 C C . TYR A 1 560 ? 20.585 17.119 7.080 1.00 83.19 560 TYR A C 1
ATOM 4525 O O . TYR A 1 560 ? 20.750 15.932 6.800 1.00 83.19 560 TYR A O 1
ATOM 4533 N N . ASN A 1 561 ? 21.540 17.838 7.682 1.00 77.75 561 ASN A N 1
ATOM 4534 C CA . ASN A 1 561 ? 22.900 17.332 7.917 1.00 77.75 561 ASN A CA 1
ATOM 4535 C C . ASN A 1 561 ? 22.917 16.048 8.767 1.00 77.75 561 ASN A C 1
ATOM 4537 O O . ASN A 1 561 ? 23.627 15.089 8.452 1.00 77.75 561 ASN A O 1
ATOM 4541 N N . ARG A 1 562 ? 22.081 15.973 9.814 1.00 78.56 562 ARG A N 1
ATOM 4542 C CA . ARG A 1 562 ? 21.915 14.771 10.656 1.00 78.56 562 ARG A CA 1
ATOM 4543 C C . ARG A 1 562 ? 21.335 13.572 9.895 1.00 78.56 562 ARG A C 1
ATOM 4545 O O . ARG A 1 562 ? 21.576 12.434 10.292 1.00 78.56 562 ARG A O 1
ATOM 4552 N N . THR A 1 563 ? 20.549 13.809 8.848 1.00 72.62 563 THR A N 1
ATOM 4553 C CA . THR A 1 563 ? 19.914 12.745 8.058 1.00 72.62 563 THR A CA 1
ATOM 4554 C C . THR A 1 563 ? 20.804 12.315 6.894 1.00 72.62 563 THR A C 1
ATOM 4556 O O . THR A 1 563 ? 20.996 11.118 6.700 1.00 72.62 563 THR A O 1
ATOM 4559 N N . ALA A 1 564 ? 21.416 13.269 6.187 1.00 68.06 564 ALA A N 1
ATOM 4560 C CA . ALA A 1 564 ? 22.375 13.023 5.113 1.00 68.06 564 ALA A CA 1
ATOM 4561 C C . ALA A 1 564 ? 23.586 12.208 5.605 1.00 68.06 564 ALA A C 1
ATOM 4563 O O . ALA A 1 564 ? 23.930 11.199 5.000 1.00 68.06 564 ALA A O 1
ATOM 4564 N N . SER A 1 565 ? 24.148 12.549 6.773 1.00 63.50 565 SER A N 1
ATOM 4565 C CA . SER A 1 565 ? 25.254 11.800 7.407 1.00 63.50 565 SER A CA 1
ATOM 4566 C C . SER A 1 565 ? 24.910 10.365 7.846 1.00 63.50 565 SER A C 1
ATOM 4568 O O . SER A 1 565 ? 25.803 9.609 8.224 1.00 63.50 565 SER A O 1
ATOM 4570 N N . ARG A 1 566 ? 23.629 9.971 7.815 1.00 62.38 566 ARG A N 1
ATOM 4571 C CA . ARG A 1 566 ? 23.147 8.626 8.184 1.00 62.38 566 ARG A CA 1
ATOM 4572 C C . ARG A 1 566 ? 22.623 7.820 6.994 1.00 62.38 566 ARG A C 1
ATOM 4574 O O . ARG A 1 566 ? 22.241 6.665 7.174 1.00 62.38 566 ARG A O 1
ATOM 4581 N N . GLN A 1 567 ? 22.565 8.418 5.807 1.00 57.44 567 GLN A N 1
ATOM 4582 C CA . GLN A 1 567 ? 22.070 7.783 4.590 1.00 57.44 567 GLN A CA 1
ATOM 4583 C C . GLN A 1 567 ? 23.228 7.228 3.753 1.00 57.44 567 GLN A C 1
ATOM 4585 O O . GLN A 1 567 ? 24.297 7.823 3.662 1.00 57.44 567 GLN A O 1
ATOM 4590 N N . GLY A 1 568 ? 23.021 6.055 3.151 1.00 47.97 568 GLY A N 1
ATOM 4591 C CA . GLY A 1 568 ? 23.999 5.452 2.244 1.00 47.97 568 GLY A CA 1
ATOM 4592 C C . GLY A 1 568 ? 23.917 6.046 0.835 1.00 47.97 568 GLY A C 1
ATOM 4593 O O . GLY A 1 568 ? 22.883 6.581 0.443 1.00 47.97 568 GLY A O 1
ATOM 4594 N N . LEU A 1 569 ? 24.973 5.843 0.040 1.00 39.94 569 LEU A N 1
ATOM 4595 C CA . LEU A 1 569 ? 25.190 6.342 -1.338 1.00 39.94 569 LEU A CA 1
ATOM 4596 C C . LEU A 1 569 ? 24.069 6.081 -2.381 1.00 39.94 569 LEU A C 1
ATOM 4598 O O . LEU A 1 569 ? 24.232 6.445 -3.541 1.00 39.94 569 LEU A O 1
ATOM 4602 N N . LYS A 1 570 ? 22.956 5.426 -2.022 1.00 38.47 570 LYS A N 1
ATOM 4603 C CA . LYS A 1 570 ? 21.859 5.040 -2.932 1.00 38.47 570 LYS A CA 1
ATOM 4604 C C . LYS A 1 570 ? 20.459 5.531 -2.525 1.00 38.47 570 LYS A C 1
ATOM 4606 O O . LYS A 1 570 ? 19.508 5.221 -3.236 1.00 38.47 570 LYS A O 1
ATOM 4611 N N . SER A 1 571 ? 20.284 6.251 -1.412 1.00 47.03 571 SER A N 1
ATOM 4612 C CA . SER A 1 571 ? 18.954 6.714 -0.966 1.00 47.03 571 SER A CA 1
ATOM 4613 C C . SER A 1 571 ? 18.707 8.196 -1.249 1.00 47.03 571 SER A C 1
ATOM 4615 O O . SER A 1 571 ? 19.512 9.041 -0.873 1.00 47.03 571 SER A O 1
ATOM 4617 N N . THR A 1 572 ? 17.557 8.522 -1.843 1.00 58.41 572 THR A N 1
ATOM 4618 C CA . THR A 1 572 ? 17.101 9.905 -2.046 1.00 58.41 572 THR A CA 1
ATOM 4619 C C . THR A 1 572 ? 16.512 10.494 -0.761 1.00 58.41 572 THR A C 1
ATOM 4621 O O . THR A 1 572 ? 15.573 9.929 -0.194 1.00 58.41 572 THR A O 1
ATOM 4624 N N . PHE A 1 573 ? 17.009 11.655 -0.332 1.00 72.31 573 PHE A N 1
ATOM 4625 C CA . PHE A 1 573 ? 16.439 12.417 0.782 1.00 72.31 573 PHE A CA 1
ATOM 4626 C C . PHE A 1 573 ? 15.005 12.898 0.466 1.00 72.31 573 PHE A C 1
ATOM 4628 O O . PHE A 1 573 ? 14.693 13.194 -0.683 1.00 72.31 573 PHE A O 1
ATOM 4635 N N . ASN A 1 574 ? 14.126 12.985 1.472 1.00 80.44 574 ASN A N 1
ATOM 4636 C CA . ASN A 1 574 ? 12.734 13.427 1.303 1.00 80.44 574 ASN A CA 1
ATOM 4637 C C . ASN A 1 574 ? 12.504 14.764 2.024 1.00 80.44 574 ASN A C 1
ATOM 4639 O O . ASN A 1 574 ? 12.436 14.794 3.256 1.00 80.44 574 ASN A O 1
ATOM 4643 N N . LEU A 1 575 ? 12.321 15.845 1.257 1.00 81.06 575 LEU A N 1
ATOM 4644 C CA . LEU A 1 575 ? 12.146 17.209 1.781 1.00 81.06 575 LEU A CA 1
ATOM 4645 C C . LEU A 1 575 ? 10.979 17.346 2.763 1.00 81.06 575 LEU A C 1
ATOM 4647 O O . LEU A 1 575 ? 11.094 18.096 3.727 1.00 81.06 575 LEU A O 1
ATOM 4651 N N . ALA A 1 576 ? 9.894 16.583 2.588 1.00 85.31 576 ALA A N 1
ATOM 4652 C CA . ALA A 1 576 ? 8.732 16.654 3.476 1.00 85.31 576 ALA A CA 1
ATOM 4653 C C . ALA A 1 576 ? 9.051 16.263 4.935 1.00 85.31 576 ALA A C 1
ATOM 4655 O O . ALA A 1 576 ? 8.263 16.563 5.824 1.00 85.31 576 ALA A O 1
ATOM 4656 N N . THR A 1 577 ? 10.185 15.595 5.196 1.00 85.69 577 THR A N 1
ATOM 4657 C CA . THR A 1 577 ? 10.622 15.212 6.554 1.00 85.69 577 THR A CA 1
ATOM 4658 C C . THR A 1 577 ? 11.170 16.369 7.394 1.00 85.69 577 THR A C 1
ATOM 4660 O O . THR A 1 577 ? 11.293 16.223 8.613 1.00 85.69 577 THR A O 1
ATOM 4663 N N . LEU A 1 578 ? 11.498 17.502 6.768 1.00 88.81 578 LEU A N 1
ATOM 4664 C CA . LEU A 1 578 ? 11.946 18.713 7.453 1.00 88.81 578 LEU A CA 1
ATOM 4665 C C . LEU A 1 578 ? 10.747 19.494 8.025 1.00 88.81 578 LEU A C 1
ATOM 4667 O O . LEU A 1 578 ? 9.650 19.416 7.470 1.00 88.81 578 LEU A O 1
ATOM 4671 N N . PRO A 1 579 ? 10.924 20.269 9.112 1.00 90.62 579 PRO A N 1
ATOM 4672 C CA . PRO A 1 579 ? 9.909 21.233 9.529 1.00 90.62 579 PRO A CA 1
ATOM 4673 C C . PRO A 1 579 ? 9.694 22.294 8.434 1.00 90.62 579 PRO A C 1
ATOM 4675 O O . PRO A 1 579 ? 10.617 22.529 7.652 1.00 90.62 579 PRO A O 1
ATOM 4678 N N . PRO A 1 580 ? 8.510 22.934 8.347 1.00 92.00 580 PRO A N 1
ATOM 4679 C CA . PRO A 1 580 ? 8.291 24.104 7.476 1.00 92.00 580 PRO A CA 1
ATOM 4680 C C . PRO A 1 580 ? 9.320 25.219 7.742 1.00 92.00 580 PRO A C 1
ATOM 4682 O O . PRO A 1 580 ? 9.958 25.206 8.791 1.00 92.00 580 PRO A O 1
ATOM 4685 N N . THR A 1 581 ? 9.513 26.163 6.815 1.00 91.44 581 THR A N 1
ATOM 4686 C CA . THR A 1 581 ? 10.275 27.401 7.094 1.00 91.44 581 THR A CA 1
ATOM 4687 C C . THR A 1 581 ? 9.583 28.234 8.172 1.00 91.44 581 THR A C 1
ATOM 4689 O O . THR A 1 581 ? 8.412 28.001 8.469 1.00 91.44 581 THR A O 1
ATOM 4692 N N . ALA A 1 582 ? 10.291 29.206 8.758 1.00 90.88 582 ALA A N 1
ATOM 4693 C CA . ALA A 1 582 ? 9.722 30.108 9.765 1.00 90.88 582 ALA A CA 1
ATOM 4694 C C . ALA A 1 582 ? 8.406 30.769 9.293 1.00 90.88 582 ALA A C 1
ATOM 4696 O O . ALA A 1 582 ? 7.373 30.548 9.918 1.00 90.88 582 ALA A O 1
ATOM 4697 N N . ASP A 1 583 ? 8.400 31.444 8.137 1.00 90.81 583 ASP A N 1
ATOM 4698 C CA . ASP A 1 583 ? 7.194 32.060 7.550 1.00 90.81 583 ASP A CA 1
ATOM 4699 C C . ASP A 1 583 ? 6.050 31.046 7.331 1.00 90.81 583 ASP A C 1
ATOM 4701 O O . ASP A 1 583 ? 4.916 31.256 7.765 1.00 90.81 583 ASP A O 1
ATOM 4705 N N . SER A 1 584 ? 6.343 29.885 6.737 1.00 91.25 584 SER A N 1
ATOM 4706 C CA . SER A 1 584 ? 5.346 28.823 6.524 1.00 91.25 584 SER A CA 1
ATOM 4707 C C . SER A 1 584 ? 4.784 28.265 7.842 1.00 91.25 584 SER A C 1
ATOM 4709 O O . SER A 1 584 ? 3.609 27.890 7.920 1.00 91.25 584 SER A O 1
ATOM 4711 N N . ALA A 1 585 ? 5.615 28.204 8.889 1.00 92.94 585 ALA A N 1
ATOM 4712 C CA . ALA A 1 585 ? 5.225 27.800 10.234 1.00 92.94 585 ALA A CA 1
ATOM 4713 C C . ALA A 1 585 ? 4.335 28.860 10.899 1.00 92.94 585 ALA A C 1
ATOM 4715 O O . ALA A 1 585 ? 3.303 28.499 11.462 1.00 92.94 585 ALA A O 1
ATOM 4716 N N . GLU A 1 586 ? 4.663 30.149 10.768 1.00 93.94 586 GLU A N 1
ATOM 4717 C CA . GLU A 1 586 ? 3.825 31.258 11.237 1.00 93.94 586 GLU A CA 1
ATOM 4718 C C . GLU A 1 586 ? 2.438 31.222 10.596 1.00 93.94 586 GLU A C 1
ATOM 4720 O O . GLU A 1 586 ? 1.442 31.309 11.312 1.00 93.94 586 GLU A O 1
ATOM 4725 N N . GLN A 1 587 ? 2.329 30.997 9.278 1.00 94.00 587 GLN A N 1
ATOM 4726 C CA . GLN A 1 587 ? 1.015 30.863 8.629 1.00 94.00 587 GLN A CA 1
ATOM 4727 C C . GLN A 1 587 ? 0.195 29.693 9.204 1.00 94.00 587 GLN A C 1
ATOM 4729 O O . GLN A 1 587 ? -1.033 29.763 9.256 1.00 94.00 587 GLN A O 1
ATOM 4734 N N . HIS A 1 588 ? 0.841 28.611 9.656 1.00 94.75 588 HIS A N 1
ATOM 4735 C CA . HIS A 1 588 ? 0.165 27.488 10.318 1.00 94.75 588 HIS A CA 1
ATOM 4736 C C . HIS A 1 588 ? -0.229 27.798 11.770 1.00 94.75 588 HIS A C 1
ATOM 4738 O O . HIS A 1 588 ? -1.331 27.436 12.185 1.00 94.75 588 HIS A O 1
ATOM 4744 N N . VAL A 1 589 ? 0.610 28.514 12.525 1.00 94.62 589 VAL A N 1
ATOM 4745 C CA . VAL A 1 589 ? 0.286 28.971 13.889 1.00 94.62 589 VAL A CA 1
ATOM 4746 C C . VAL A 1 589 ? -0.840 30.011 13.872 1.00 94.62 589 VAL A C 1
ATOM 4748 O O . VAL A 1 589 ? -1.747 29.929 14.694 1.00 94.62 589 VAL A O 1
ATOM 4751 N N . LEU A 1 590 ? -0.864 30.918 12.892 1.00 94.44 590 LEU A N 1
ATOM 4752 C CA . LEU A 1 590 ? -1.949 31.886 12.698 1.00 94.44 590 LEU A CA 1
ATOM 4753 C C . LEU A 1 590 ? -3.299 31.200 12.462 1.00 94.44 590 LEU A C 1
ATOM 4755 O O . LEU A 1 590 ? -4.268 31.510 13.151 1.00 94.44 590 LEU A O 1
ATOM 4759 N N . ARG A 1 591 ? -3.351 30.207 11.561 1.00 93.88 591 ARG A N 1
ATOM 4760 C CA . ARG A 1 591 ? -4.563 29.393 11.352 1.00 93.88 591 ARG A CA 1
ATOM 4761 C C . ARG A 1 591 ? -4.950 28.587 12.593 1.00 93.88 591 ARG A C 1
ATOM 4763 O O . ARG A 1 591 ? -6.133 28.383 12.836 1.00 93.88 591 ARG A O 1
ATOM 4770 N N . THR A 1 592 ? -3.965 28.140 13.374 1.00 93.69 592 THR A N 1
ATOM 4771 C CA . THR A 1 592 ? -4.190 27.440 14.648 1.00 93.69 592 THR A CA 1
ATOM 4772 C C . THR A 1 592 ? -4.856 28.363 15.670 1.00 93.69 592 THR A C 1
ATOM 4774 O O . THR A 1 592 ? -5.862 27.975 16.253 1.00 93.69 592 THR A O 1
ATOM 4777 N N . TYR A 1 593 ? -4.349 29.589 15.845 1.00 94.00 593 TYR A N 1
ATOM 4778 C CA . TYR A 1 593 ? -4.952 30.596 16.722 1.00 94.00 593 TYR A CA 1
ATOM 4779 C C . TYR A 1 593 ? -6.377 30.945 16.278 1.00 94.00 593 TYR A C 1
ATOM 4781 O O . TYR A 1 593 ? -7.303 30.823 17.073 1.00 94.00 593 TYR A O 1
ATOM 4789 N N . PHE A 1 594 ? -6.569 31.260 14.991 1.00 91.75 594 PHE A N 1
ATOM 4790 C CA . PHE A 1 594 ? -7.888 31.528 14.410 1.00 91.75 594 PHE A CA 1
ATOM 4791 C C . PHE A 1 594 ? -8.903 30.420 14.723 1.00 91.75 594 PHE A C 1
ATOM 4793 O O . PHE A 1 594 ? -9.996 30.712 15.197 1.00 91.75 594 PHE A O 1
ATOM 4800 N N . GLN A 1 595 ? -8.533 29.150 14.515 1.00 90.81 595 GLN A N 1
ATOM 4801 C CA . GLN A 1 595 ? -9.459 28.039 14.735 1.00 90.81 595 GLN A CA 1
ATOM 4802 C C . GLN A 1 595 ? -9.835 27.854 16.208 1.00 90.81 595 GLN A C 1
ATOM 4804 O O . GLN A 1 595 ? -10.978 27.523 16.512 1.00 90.81 595 GLN A O 1
ATOM 4809 N N . ILE A 1 596 ? -8.884 28.059 17.124 1.00 91.62 596 ILE A N 1
ATOM 4810 C CA . ILE A 1 596 ? -9.139 27.969 18.567 1.00 91.62 596 ILE A CA 1
ATOM 4811 C C . ILE A 1 596 ? -10.078 29.096 19.005 1.00 91.62 596 ILE A C 1
ATOM 4813 O O . ILE A 1 596 ? -10.997 28.851 19.776 1.00 91.62 596 ILE A O 1
ATOM 4817 N N . GLN A 1 597 ? -9.884 30.305 18.479 1.00 90.62 597 GLN A N 1
ATOM 4818 C CA . GLN A 1 597 ? -10.735 31.454 18.778 1.00 90.62 597 GLN A CA 1
ATOM 4819 C C . GLN A 1 597 ? -12.161 31.271 18.231 1.00 90.62 597 GLN A C 1
ATOM 4821 O O . GLN A 1 597 ? -13.117 31.496 18.970 1.00 90.62 597 GLN A O 1
ATOM 4826 N N . GLU A 1 598 ? -12.316 30.739 17.012 1.00 85.69 598 GLU A N 1
ATOM 4827 C CA . GLU A 1 598 ? -13.623 30.349 16.457 1.00 85.69 598 GLU A CA 1
ATOM 4828 C C . GLU A 1 598 ? -14.317 29.280 17.327 1.00 85.69 598 GLU A C 1
ATOM 4830 O O . GLU A 1 598 ? -15.500 29.404 17.631 1.00 85.69 598 GLU A O 1
ATOM 4835 N N . TRP A 1 599 ? -13.577 28.279 17.821 1.00 87.25 599 TRP A N 1
ATOM 4836 C CA . TRP A 1 599 ? -14.088 27.244 18.737 1.00 87.25 599 TRP A CA 1
ATOM 4837 C C . TRP A 1 599 ? -14.437 27.737 20.152 1.00 87.25 599 TRP A C 1
ATOM 4839 O O . TRP A 1 599 ? -15.157 27.043 20.874 1.00 87.25 599 TRP A O 1
ATOM 4849 N N . ILE A 1 600 ? -13.942 28.906 20.562 1.00 86.44 600 ILE A N 1
ATOM 4850 C CA . ILE A 1 600 ? -14.291 29.564 21.833 1.00 86.44 600 ILE A CA 1
ATOM 4851 C C . ILE A 1 600 ? -15.487 30.524 21.651 1.00 86.44 600 ILE A C 1
ATOM 4853 O O . ILE A 1 600 ? -16.115 30.903 22.635 1.00 86.44 600 ILE A O 1
ATOM 4857 N N . GLY A 1 601 ? -15.863 30.841 20.405 1.00 81.62 601 GLY A N 1
ATOM 4858 C CA . GLY A 1 601 ? -16.986 31.723 20.058 1.00 81.62 601 GLY A CA 1
ATOM 4859 C C . GLY A 1 601 ? -16.576 33.123 19.582 1.00 81.62 601 GLY A C 1
ATOM 4860 O O . GLY A 1 601 ? -17.440 33.953 19.310 1.00 81.62 601 GLY A O 1
ATOM 4861 N N . ASN A 1 602 ? -15.276 33.399 19.440 1.00 84.56 602 ASN A N 1
ATOM 4862 C CA . ASN A 1 602 ? -14.771 34.700 19.003 1.00 84.56 602 ASN A CA 1
ATOM 4863 C C . ASN A 1 602 ? -14.744 34.804 17.471 1.00 84.56 602 ASN A C 1
ATOM 4865 O O . ASN A 1 602 ? -14.239 33.919 16.777 1.00 84.56 602 ASN A O 1
ATOM 4869 N N . ASN A 1 603 ? -15.253 35.913 16.930 1.00 80.94 603 ASN A N 1
ATOM 4870 C CA . ASN A 1 603 ? -15.305 36.152 15.489 1.00 80.94 603 ASN A CA 1
ATOM 4871 C C . ASN A 1 603 ? -14.118 37.017 15.033 1.00 80.94 603 ASN A C 1
ATOM 4873 O O . ASN A 1 603 ? -14.076 38.214 15.307 1.00 80.94 603 ASN A O 1
ATOM 4877 N N . LEU A 1 604 ? -13.157 36.410 14.333 1.00 85.44 604 LEU A N 1
ATOM 4878 C CA . LEU A 1 604 ? -11.965 37.076 13.793 1.00 85.44 604 LEU A CA 1
ATOM 4879 C C . LEU A 1 604 ? -12.019 37.141 12.257 1.00 85.44 604 LEU A C 1
ATOM 4881 O O . LEU A 1 604 ? -12.631 36.289 11.617 1.00 85.44 604 LEU A O 1
ATOM 4885 N N . ASP A 1 605 ? -11.327 38.107 11.645 1.00 85.62 605 ASP A N 1
ATOM 4886 C CA . ASP A 1 605 ? -11.167 38.158 10.183 1.00 85.62 605 ASP A CA 1
ATOM 4887 C C . ASP A 1 605 ? -10.125 37.120 9.711 1.00 85.62 605 ASP A C 1
ATOM 4889 O O . ASP A 1 605 ? -8.930 37.298 9.975 1.00 85.62 605 ASP A O 1
ATOM 4893 N N . PRO A 1 606 ? -10.507 36.062 8.964 1.00 85.38 606 PRO A N 1
ATOM 4894 C CA . PRO A 1 606 ? -9.572 35.026 8.525 1.00 85.38 606 PRO A CA 1
ATOM 4895 C C . PRO A 1 606 ? -8.405 35.565 7.681 1.00 85.38 606 PRO A C 1
ATOM 4897 O O . PRO A 1 606 ? -7.328 34.959 7.685 1.00 85.38 606 PRO A O 1
ATOM 4900 N N . LEU A 1 607 ? -8.566 36.699 6.987 1.00 87.75 607 LEU A N 1
ATOM 4901 C CA . LEU A 1 607 ? -7.514 37.285 6.145 1.00 87.75 607 LEU A CA 1
ATOM 4902 C C . LEU A 1 607 ? -6.290 37.741 6.955 1.00 87.75 607 LEU A C 1
ATOM 4904 O O . LEU A 1 607 ? -5.168 37.723 6.447 1.00 87.75 607 LEU A O 1
ATOM 4908 N N . GLN A 1 608 ? -6.471 38.069 8.235 1.00 88.44 608 GLN A N 1
ATOM 4909 C CA . GLN A 1 608 ? -5.377 38.466 9.126 1.00 88.44 608 GLN A CA 1
ATOM 4910 C C . GLN A 1 608 ? -4.607 37.262 9.702 1.00 88.44 608 GLN A C 1
ATOM 4912 O O . GLN A 1 608 ? -3.466 37.415 10.167 1.00 88.44 608 GLN A O 1
ATOM 4917 N N . TYR A 1 609 ? -5.188 36.057 9.625 1.00 91.31 609 TYR A N 1
ATOM 4918 C CA . TYR A 1 609 ? -4.719 34.838 10.294 1.00 91.31 609 TYR A CA 1
ATOM 4919 C C . TYR A 1 609 ? -4.427 33.674 9.324 1.00 91.31 609 TYR A C 1
ATOM 4921 O O . TYR A 1 609 ? -4.801 32.523 9.549 1.00 91.31 609 TYR A O 1
ATOM 4929 N N . GLY A 1 610 ? -3.686 33.953 8.248 1.00 88.56 610 GLY A N 1
ATOM 4930 C CA . GLY A 1 610 ? -3.091 32.912 7.396 1.00 88.56 610 GLY A CA 1
ATOM 4931 C C . GLY A 1 610 ? -3.996 32.377 6.279 1.00 88.56 610 GLY A C 1
ATOM 4932 O O . GLY A 1 610 ? -3.723 31.292 5.745 1.00 88.56 610 GLY A O 1
ATOM 4933 N N . TRP A 1 611 ? -5.025 33.142 5.897 1.00 88.50 611 TRP A N 1
ATOM 4934 C CA . TRP A 1 611 ? -5.881 32.925 4.723 1.00 88.50 611 TRP A CA 1
ATOM 4935 C C . TRP A 1 611 ? -5.797 34.097 3.736 1.00 88.50 611 TRP A C 1
ATOM 4937 O O . TRP A 1 611 ? -5.418 35.206 4.097 1.00 88.50 611 TRP A O 1
ATOM 4947 N N . LYS A 1 612 ? -6.156 33.856 2.473 1.00 87.00 612 LYS A N 1
ATOM 4948 C CA . LYS A 1 612 ? -6.297 34.878 1.423 1.00 87.00 612 LYS A CA 1
ATOM 4949 C C . LYS A 1 612 ? -7.453 34.524 0.489 1.00 87.00 612 LYS A C 1
ATOM 4951 O O . LYS A 1 612 ? -7.757 33.344 0.330 1.00 87.00 612 LYS A O 1
ATOM 4956 N N . LYS A 1 613 ? -8.073 35.503 -0.171 1.00 79.75 613 LYS A N 1
ATOM 4957 C CA . LYS A 1 613 ? -9.057 35.228 -1.236 1.00 79.75 613 LYS A CA 1
ATOM 4958 C C . LYS A 1 613 ? -8.346 34.822 -2.534 1.00 79.75 613 LYS A C 1
ATOM 4960 O O . LYS A 1 613 ? -7.272 35.334 -2.850 1.00 79.75 613 LYS A O 1
ATOM 4965 N N . ASN A 1 614 ? -8.930 33.887 -3.280 1.00 70.81 614 ASN A N 1
ATOM 4966 C CA . ASN A 1 614 ? -8.524 33.569 -4.651 1.00 70.81 614 ASN A CA 1
ATOM 4967 C C . ASN A 1 614 ? -9.279 34.456 -5.670 1.00 70.81 614 ASN A C 1
ATOM 4969 O O . ASN A 1 614 ? -10.131 35.257 -5.288 1.00 70.81 614 ASN A O 1
ATOM 4973 N N . LYS A 1 615 ? -9.003 34.301 -6.976 1.00 61.44 615 LYS A N 1
ATOM 4974 C CA . LYS A 1 615 ? -9.671 35.074 -8.050 1.00 61.44 615 LYS A CA 1
ATOM 4975 C C . LYS A 1 615 ? -11.206 34.924 -8.090 1.00 61.44 615 LYS A C 1
ATOM 4977 O O . LYS A 1 615 ? -11.865 35.750 -8.701 1.00 61.44 615 LYS A O 1
ATOM 4982 N N . GLN A 1 616 ? -11.759 33.884 -7.465 1.00 54.47 616 GLN A N 1
ATOM 4983 C CA . GLN A 1 616 ? -13.196 33.591 -7.383 1.00 54.47 616 GLN A CA 1
ATOM 4984 C C . GLN A 1 616 ? -13.795 34.006 -6.021 1.00 54.47 616 GLN A C 1
ATOM 4986 O O . GLN A 1 616 ? -14.880 33.559 -5.666 1.00 54.47 616 GLN A O 1
ATOM 4991 N N . GLY A 1 617 ? -13.067 34.776 -5.201 1.00 64.06 617 GLY A N 1
ATOM 4992 C CA . GLY A 1 617 ? -13.502 35.210 -3.867 1.00 64.06 617 GLY A CA 1
ATOM 4993 C C . GLY A 1 617 ? -13.384 34.159 -2.751 1.00 64.06 617 GLY A C 1
ATOM 4994 O O . GLY A 1 617 ? -13.487 34.516 -1.578 1.00 64.06 617 GLY A O 1
ATOM 4995 N N . ASN A 1 618 ? -13.105 32.892 -3.078 1.00 67.31 618 ASN A N 1
ATOM 4996 C CA . ASN A 1 618 ? -12.997 31.792 -2.111 1.00 67.31 618 ASN A CA 1
ATOM 4997 C C . ASN A 1 618 ? -11.744 31.926 -1.221 1.00 67.31 618 ASN A C 1
ATOM 4999 O O . ASN A 1 618 ? -10.657 32.241 -1.716 1.00 67.31 618 ASN A O 1
ATOM 5003 N N . LEU A 1 619 ? -11.868 31.624 0.077 1.00 76.19 619 LEU A N 1
ATOM 5004 C CA . LEU A 1 619 ? -10.747 31.617 1.027 1.00 76.19 619 LEU A CA 1
ATOM 5005 C C . LEU A 1 619 ? -9.821 30.413 0.798 1.00 76.19 619 LEU A C 1
ATOM 5007 O O . LEU A 1 619 ? -10.238 29.262 0.904 1.00 76.19 619 LEU A O 1
ATOM 5011 N N . ILE A 1 620 ? -8.542 30.667 0.544 1.00 79.75 620 ILE A N 1
ATOM 5012 C CA . ILE A 1 620 ? -7.494 29.649 0.424 1.00 79.75 620 ILE A CA 1
ATOM 5013 C C . ILE A 1 620 ? -6.381 29.908 1.453 1.00 79.75 620 ILE A C 1
ATOM 5015 O O . ILE A 1 620 ? -6.098 31.065 1.776 1.00 79.75 620 ILE A O 1
ATOM 5019 N N . PRO A 1 621 ? -5.730 28.863 1.991 1.00 85.00 621 PRO A N 1
ATOM 5020 C CA . PRO A 1 621 ? -4.656 29.033 2.964 1.00 85.00 621 PRO A CA 1
ATOM 5021 C C . PRO A 1 621 ? -3.442 29.731 2.336 1.00 85.00 621 PRO A C 1
ATOM 5023 O O . PRO A 1 621 ? -3.037 29.431 1.209 1.00 85.00 621 PRO A O 1
ATOM 5026 N N . VAL A 1 622 ? -2.811 30.636 3.086 1.00 86.12 622 VAL A N 1
ATOM 5027 C CA . VAL A 1 622 ? -1.496 31.182 2.729 1.00 86.12 622 VAL A CA 1
ATOM 5028 C C . VAL A 1 622 ? -0.454 30.081 2.938 1.00 86.12 622 VAL A C 1
ATOM 5030 O O . VAL A 1 622 ? -0.316 29.544 4.040 1.00 86.12 622 VAL A O 1
ATOM 5033 N N . GLN A 1 623 ? 0.240 29.710 1.862 1.00 83.38 623 GLN A N 1
ATOM 5034 C CA . GLN A 1 623 ? 1.281 28.679 1.872 1.00 83.38 623 GLN A CA 1
ATOM 5035 C C . GLN A 1 623 ? 2.579 29.237 2.469 1.00 83.38 623 GLN A C 1
ATOM 5037 O O . GLN A 1 623 ? 3.037 28.737 3.490 1.00 83.38 623 GLN A O 1
ATOM 5042 N N . CYS A 1 624 ? 3.088 30.312 1.871 1.00 82.31 624 CYS A N 1
ATOM 5043 C CA . CYS A 1 624 ? 4.162 31.174 2.356 1.00 82.31 624 CYS A CA 1
ATOM 5044 C C . CYS A 1 624 ? 3.906 32.608 1.841 1.00 82.31 624 CYS A C 1
ATOM 5046 O O . CYS A 1 624 ? 3.112 32.804 0.908 1.00 82.31 624 CYS A O 1
ATOM 5048 N N . LYS A 1 625 ? 4.539 33.599 2.466 1.00 81.75 625 LYS A N 1
ATOM 5049 C CA . LYS A 1 625 ? 4.667 34.985 1.998 1.00 81.75 625 LYS A CA 1
ATOM 5050 C C . LYS A 1 625 ? 6.026 35.231 1.346 1.00 81.75 625 LYS A C 1
ATOM 5052 O O . LYS A 1 625 ? 6.101 35.989 0.383 1.00 81.75 625 LYS A O 1
ATOM 5057 N N . GLU A 1 626 ? 7.081 34.602 1.863 1.00 77.19 626 GLU A N 1
ATOM 5058 C CA . GLU A 1 626 ? 8.429 34.719 1.308 1.00 77.19 626 GLU A CA 1
ATOM 5059 C C . GLU A 1 626 ? 8.571 33.957 -0.021 1.00 77.19 626 GLU A C 1
ATOM 5061 O O . GLU A 1 626 ? 7.760 33.092 -0.377 1.00 77.19 626 GLU A O 1
ATOM 5066 N N . ALA A 1 627 ? 9.630 34.274 -0.772 1.00 71.19 627 ALA A N 1
ATOM 5067 C CA . ALA A 1 627 ? 9.976 33.536 -1.979 1.00 71.19 627 ALA A CA 1
ATOM 5068 C C . ALA A 1 627 ? 10.255 32.057 -1.651 1.00 71.19 627 ALA A C 1
ATOM 5070 O O . ALA A 1 627 ? 10.924 31.727 -0.676 1.00 71.19 627 ALA A O 1
ATOM 5071 N N . VAL A 1 628 ? 9.794 31.139 -2.502 1.00 71.38 628 VAL A N 1
ATOM 5072 C CA . VAL A 1 628 ? 10.005 29.691 -2.305 1.00 71.38 628 VAL A CA 1
ATOM 5073 C C . VAL A 1 628 ? 11.434 29.218 -2.612 1.00 71.38 628 VAL A C 1
ATOM 5075 O O . VAL A 1 628 ? 11.826 28.129 -2.190 1.00 71.38 628 VAL A O 1
ATOM 5078 N N . VAL A 1 629 ? 12.219 30.015 -3.345 1.00 68.94 629 VAL A N 1
ATOM 5079 C CA . VAL A 1 629 ? 13.592 29.722 -3.797 1.00 68.94 629 VAL A CA 1
ATOM 5080 C C . VAL A 1 629 ? 14.398 31.034 -3.801 1.00 68.94 629 VAL A C 1
ATOM 5082 O O . VAL A 1 629 ? 13.819 32.060 -4.166 1.00 68.94 629 VAL A O 1
ATOM 5085 N N . PRO A 1 630 ? 15.701 31.042 -3.446 1.00 69.00 630 PRO A N 1
ATOM 5086 C CA . PRO A 1 630 ? 16.520 32.255 -3.507 1.00 69.00 630 PRO A CA 1
ATOM 5087 C C . PRO A 1 630 ? 16.601 32.840 -4.931 1.00 69.00 630 PRO A C 1
ATOM 5089 O O . PRO A 1 630 ? 16.842 32.073 -5.871 1.00 69.00 630 PRO A O 1
ATOM 5092 N N . PRO A 1 631 ? 16.481 34.172 -5.115 1.00 61.28 631 PRO A N 1
ATOM 5093 C CA . PRO A 1 631 ? 16.504 34.803 -6.439 1.00 61.28 631 PRO A CA 1
ATOM 5094 C C . PRO A 1 631 ? 17.762 34.504 -7.263 1.00 61.28 631 PRO A C 1
ATOM 5096 O O . PRO A 1 631 ? 17.675 34.305 -8.473 1.00 61.28 631 PRO A O 1
ATOM 5099 N N . ASP A 1 632 ? 18.931 34.421 -6.626 1.00 57.25 632 ASP A N 1
ATOM 5100 C CA . ASP A 1 632 ? 20.199 34.182 -7.327 1.00 57.25 632 ASP A CA 1
ATOM 5101 C C . ASP A 1 632 ? 20.387 32.725 -7.758 1.00 57.25 632 ASP A C 1
ATOM 5103 O O . ASP A 1 632 ? 21.003 32.455 -8.789 1.00 57.25 632 ASP A O 1
ATOM 5107 N N . LEU A 1 633 ? 19.767 31.771 -7.056 1.00 56.22 633 LEU A N 1
ATOM 5108 C CA . LEU A 1 633 ? 19.789 30.363 -7.459 1.00 56.22 633 LEU A CA 1
ATOM 5109 C C . LEU A 1 633 ? 18.875 30.061 -8.655 1.00 56.22 633 LEU A C 1
ATOM 5111 O O . LEU A 1 633 ? 19.092 29.065 -9.343 1.00 56.22 633 LEU A O 1
ATOM 5115 N N . LEU A 1 634 ? 17.929 30.948 -8.979 1.00 50.56 634 LEU A N 1
ATOM 5116 C CA . LEU A 1 634 ? 17.189 30.900 -10.247 1.00 50.56 634 LEU A CA 1
ATOM 5117 C C . LEU A 1 634 ? 18.059 31.303 -11.456 1.00 50.56 634 LEU A C 1
ATOM 5119 O O . LEU A 1 634 ? 17.699 30.992 -12.590 1.00 50.56 634 LEU A O 1
ATOM 5123 N N . LYS A 1 635 ? 19.217 31.946 -11.230 1.00 48.47 635 LYS A N 1
ATOM 5124 C CA . LYS A 1 635 ? 20.169 32.381 -12.273 1.00 48.47 635 LYS A CA 1
ATOM 5125 C C . LYS A 1 635 ? 21.239 31.325 -12.603 1.00 48.47 635 LYS A C 1
ATOM 5127 O O . LYS A 1 635 ? 21.984 31.498 -13.566 1.00 48.47 635 LYS A O 1
ATOM 5132 N N . LEU A 1 636 ? 21.323 30.224 -11.844 1.00 52.34 636 LEU A N 1
ATOM 5133 C CA . LEU A 1 636 ? 22.310 29.147 -12.033 1.00 52.34 636 LEU A CA 1
ATOM 5134 C C . LEU A 1 636 ? 21.982 28.256 -13.246 1.00 52.34 636 LEU A C 1
ATOM 5136 O O . LEU A 1 636 ? 21.557 27.105 -13.125 1.00 52.34 636 LEU A O 1
ATOM 5140 N N . ILE A 1 637 ? 22.207 28.803 -14.440 1.00 50.00 637 ILE A N 1
ATOM 5141 C CA . ILE A 1 637 ? 22.052 28.113 -15.722 1.00 50.00 637 ILE A CA 1
ATOM 5142 C C . ILE A 1 637 ? 23.440 27.744 -16.260 1.00 50.00 637 ILE A C 1
ATOM 5144 O O . ILE A 1 637 ? 24.170 28.585 -16.786 1.00 50.00 637 ILE A O 1
ATOM 5148 N N . PHE A 1 638 ? 23.799 26.463 -16.142 1.00 57.91 638 PHE A N 1
ATOM 5149 C CA . PHE A 1 638 ? 25.030 25.907 -16.712 1.00 57.91 638 PHE A CA 1
ATOM 5150 C C . PHE A 1 638 ? 25.046 26.056 -18.242 1.00 57.91 638 PHE A C 1
ATOM 5152 O O . PHE A 1 638 ? 24.033 25.808 -18.901 1.00 57.91 638 PHE A O 1
ATOM 5159 N N . CYS A 1 639 ? 26.191 26.423 -18.822 1.00 57.31 639 CYS A N 1
ATOM 5160 C CA . CYS A 1 639 ? 26.353 26.425 -20.276 1.00 57.31 639 CYS A CA 1
ATOM 5161 C C . CYS A 1 639 ? 26.719 25.028 -20.808 1.00 57.31 639 CYS A C 1
ATOM 5163 O O . CYS A 1 639 ? 27.466 24.287 -20.171 1.00 57.31 639 CYS A O 1
ATOM 5165 N N . ASN A 1 640 ? 26.228 24.702 -22.008 1.00 57.62 640 ASN A N 1
ATOM 5166 C CA . ASN A 1 640 ? 26.615 23.522 -22.795 1.00 57.62 640 ASN A CA 1
ATOM 5167 C C . ASN A 1 640 ? 27.424 23.949 -24.038 1.00 57.62 640 ASN A C 1
ATOM 5169 O O . ASN A 1 640 ? 27.145 23.517 -25.155 1.00 57.62 640 ASN A O 1
ATOM 5173 N N . CYS A 1 641 ? 28.386 24.860 -23.860 1.00 64.62 641 CYS A N 1
ATOM 5174 C CA . CYS A 1 641 ? 29.328 25.234 -24.918 1.00 64.62 641 CYS A CA 1
ATOM 5175 C C . CYS A 1 641 ? 30.117 23.994 -25.357 1.00 64.62 641 CYS A C 1
ATOM 5177 O O . CYS A 1 641 ? 30.632 23.293 -24.491 1.00 64.62 641 CYS A O 1
ATOM 5179 N N . LYS A 1 642 ? 30.192 23.732 -26.670 1.00 54.97 642 LYS A N 1
ATOM 5180 C CA . LYS A 1 642 ? 30.822 22.519 -27.225 1.00 54.97 642 LYS A CA 1
ATOM 5181 C C . LYS A 1 642 ? 32.338 22.603 -27.421 1.00 54.97 642 LYS A C 1
ATOM 5183 O O . LYS A 1 642 ? 32.983 21.598 -27.689 1.00 54.97 642 LYS A O 1
ATOM 5188 N N . GLU A 1 643 ? 32.892 23.802 -27.317 1.00 55.91 643 GLU A N 1
ATOM 5189 C CA . GLU A 1 643 ? 34.301 24.093 -27.574 1.00 55.91 643 GLU A CA 1
ATOM 5190 C C . GLU A 1 643 ? 34.960 24.629 -26.303 1.00 55.91 643 GLU A C 1
ATOM 5192 O O . GLU A 1 643 ? 34.310 25.283 -25.477 1.00 55.91 643 GLU A O 1
ATOM 5197 N N . SER A 1 644 ? 36.264 24.382 -26.168 1.00 54.62 644 SER A N 1
ATOM 5198 C CA . SER A 1 644 ? 37.111 24.948 -25.112 1.00 54.62 644 SER A CA 1
ATOM 5199 C C . SER A 1 644 ? 36.977 26.474 -25.066 1.00 54.62 644 SER A C 1
ATOM 5201 O O . SER A 1 644 ? 36.662 27.059 -24.026 1.00 54.62 644 SER A O 1
ATOM 5203 N N . ASN A 1 645 ? 37.067 27.135 -26.219 1.00 55.06 645 ASN A N 1
ATOM 5204 C CA . ASN A 1 645 ? 36.840 28.571 -26.327 1.00 55.06 645 ASN A CA 1
ATOM 5205 C C . ASN A 1 645 ? 35.350 28.935 -26.188 1.00 55.06 645 ASN A C 1
ATOM 5207 O O . ASN A 1 645 ? 34.602 29.007 -27.159 1.00 55.06 645 ASN A O 1
ATOM 5211 N N . CYS A 1 646 ? 34.927 29.248 -24.956 1.00 62.28 646 CYS A N 1
ATOM 5212 C CA . CYS A 1 646 ? 33.626 29.859 -24.663 1.00 62.28 646 CYS A CA 1
ATOM 5213 C C . CYS A 1 646 ? 33.453 31.200 -25.404 1.00 62.28 646 CYS A C 1
ATOM 5215 O O . CYS A 1 646 ? 33.813 32.268 -24.905 1.00 62.28 646 CYS A O 1
ATOM 5217 N N . SER A 1 647 ? 32.871 31.129 -26.601 1.00 62.69 647 SER A N 1
ATOM 5218 C CA . SER A 1 647 ? 32.643 32.261 -27.498 1.00 62.69 647 SER A CA 1
ATOM 5219 C C . SER A 1 647 ? 31.564 33.229 -26.984 1.00 62.69 647 SER A C 1
ATOM 5221 O O . SER A 1 647 ? 30.943 33.020 -25.935 1.00 62.69 647 SER A O 1
ATOM 5223 N N . LYS A 1 648 ? 31.281 34.290 -27.760 1.00 60.59 648 LYS A N 1
ATOM 5224 C CA . LYS A 1 648 ? 30.210 35.272 -27.481 1.00 60.59 648 LYS A CA 1
ATOM 5225 C C . LYS A 1 648 ? 28.827 34.633 -27.250 1.00 60.59 648 LYS A C 1
ATOM 5227 O O . LYS A 1 648 ? 27.954 35.296 -26.702 1.00 60.59 648 LYS A O 1
ATOM 5232 N N . ASN A 1 649 ? 28.616 33.365 -27.625 1.00 57.75 649 ASN A N 1
ATOM 5233 C CA . ASN A 1 649 ? 27.361 32.635 -27.426 1.00 57.75 649 ASN A CA 1
ATOM 5234 C C . ASN A 1 649 ? 27.229 31.869 -26.096 1.00 57.75 649 ASN A C 1
ATOM 5236 O O . ASN A 1 649 ? 26.154 31.332 -25.830 1.00 57.75 649 ASN A O 1
ATOM 5240 N N . CYS A 1 650 ? 28.249 31.864 -25.232 1.00 66.81 650 CYS A N 1
ATOM 5241 C CA . CYS A 1 650 ? 28.166 31.251 -23.903 1.00 66.81 650 CYS A CA 1
ATOM 5242 C C . CYS A 1 650 ? 27.084 31.911 -23.023 1.00 66.81 650 CYS A C 1
ATOM 5244 O O . CYS A 1 650 ? 27.126 33.118 -22.779 1.00 66.81 650 CYS A O 1
ATOM 5246 N N . SER A 1 651 ? 26.138 31.119 -22.500 1.00 57.50 651 SER A N 1
ATOM 5247 C CA . SER A 1 651 ? 25.050 31.614 -21.639 1.00 57.50 651 SER A CA 1
ATOM 5248 C C . SER A 1 651 ? 25.554 32.203 -20.321 1.00 57.50 651 SER A C 1
ATOM 5250 O O . SER A 1 651 ? 25.036 33.227 -19.893 1.00 57.50 651 SER A O 1
ATOM 5252 N N . CYS A 1 652 ? 26.594 31.622 -19.712 1.00 62.34 652 CYS A N 1
ATOM 5253 C CA . CYS A 1 652 ? 27.209 32.178 -18.505 1.00 62.34 652 CYS A CA 1
ATOM 5254 C C . CYS A 1 652 ? 27.813 33.563 -18.795 1.00 62.34 652 CYS A C 1
ATOM 5256 O O . CYS A 1 652 ? 27.499 34.522 -18.096 1.00 62.34 652 CYS A O 1
ATOM 5258 N N . ARG A 1 653 ? 28.581 33.700 -19.890 1.00 68.12 653 ARG A N 1
ATOM 5259 C CA . ARG A 1 653 ? 29.197 34.977 -20.294 1.00 68.12 653 ARG A CA 1
ATOM 5260 C C . ARG A 1 653 ? 28.157 36.038 -20.682 1.00 68.12 653 ARG A C 1
ATOM 5262 O O . ARG A 1 653 ? 28.305 37.183 -20.273 1.00 68.12 653 ARG A O 1
ATOM 5269 N N . LYS A 1 654 ? 27.083 35.673 -21.400 1.00 59.84 654 LYS A N 1
ATOM 5270 C CA . LYS A 1 654 ? 25.958 36.584 -21.719 1.00 59.84 654 LYS A CA 1
ATOM 5271 C C . LYS A 1 654 ? 25.226 37.110 -20.478 1.00 59.84 654 LYS A C 1
ATOM 5273 O O . LYS A 1 654 ? 24.600 38.159 -20.556 1.00 59.84 654 LYS A O 1
ATOM 5278 N N . LEU A 1 655 ? 25.304 36.393 -19.357 1.00 49.97 655 LEU A N 1
ATOM 5279 C CA . LEU A 1 655 ? 24.718 36.770 -18.067 1.00 49.97 655 LEU A CA 1
ATOM 5280 C C . LEU A 1 655 ? 25.749 37.383 -17.095 1.00 49.97 655 LEU A C 1
ATOM 5282 O O . LEU A 1 655 ? 25.443 37.550 -15.919 1.00 49.97 655 LEU A O 1
ATOM 5286 N N . GLY A 1 656 ? 26.969 37.695 -17.555 1.00 54.16 656 GLY A N 1
ATOM 5287 C CA . GLY A 1 656 ? 28.032 38.288 -16.730 1.00 54.16 656 GLY A CA 1
ATOM 5288 C C . GLY A 1 656 ? 28.708 37.329 -15.739 1.00 54.16 656 GLY A C 1
ATOM 5289 O O . GLY A 1 656 ? 29.490 37.766 -14.900 1.00 54.16 656 GLY A O 1
ATOM 5290 N N . LEU A 1 657 ? 28.434 36.023 -15.819 1.00 53.78 657 LEU A N 1
ATOM 5291 C CA . LEU A 1 657 ? 28.925 35.010 -14.881 1.00 53.78 657 LEU A CA 1
ATOM 5292 C C . LEU A 1 657 ? 30.129 34.239 -15.439 1.00 53.78 657 LEU A C 1
ATOM 5294 O O . LEU A 1 657 ? 30.186 33.906 -16.627 1.00 53.78 657 LEU A O 1
ATOM 5298 N N . LYS A 1 658 ? 31.065 33.873 -14.557 1.00 62.03 658 LYS A N 1
ATOM 5299 C CA . LYS A 1 658 ? 32.186 32.969 -14.863 1.00 62.03 658 LYS A CA 1
ATOM 5300 C C . LYS A 1 658 ? 31.713 31.510 -14.971 1.00 62.03 658 LYS A C 1
ATOM 5302 O O . LYS A 1 658 ? 30.802 31.079 -14.265 1.00 62.03 658 LYS A O 1
ATOM 5307 N N . CYS A 1 659 ? 32.331 30.737 -15.860 1.00 64.56 659 CYS A N 1
ATOM 5308 C CA . CYS A 1 659 ? 32.054 29.313 -16.042 1.00 64.56 659 CYS A CA 1
ATOM 5309 C C . CYS A 1 659 ? 32.664 28.488 -14.899 1.00 64.56 659 CYS A C 1
ATOM 5311 O O . CYS A 1 659 ? 33.816 28.690 -14.527 1.00 64.56 659 CYS A O 1
ATOM 5313 N N . SER A 1 660 ? 31.908 27.519 -14.379 1.00 57.56 660 SER A N 1
ATOM 5314 C CA . SER A 1 660 ? 32.311 26.648 -13.266 1.00 57.56 660 SER A CA 1
ATOM 5315 C C . SER A 1 660 ? 32.591 25.207 -13.704 1.00 57.56 660 SER A C 1
ATOM 5317 O O . SER A 1 660 ? 32.184 24.790 -14.792 1.00 57.56 660 SER A O 1
ATOM 5319 N N . SER A 1 661 ? 33.191 24.412 -12.809 1.00 55.25 661 SER A N 1
ATOM 5320 C CA . SER A 1 661 ? 33.499 22.977 -12.981 1.00 55.25 661 SER A CA 1
ATOM 5321 C C . SER A 1 661 ? 32.317 22.056 -13.302 1.00 55.25 661 SER A C 1
ATOM 5323 O O . SER A 1 661 ? 32.507 20.866 -13.535 1.00 55.25 661 SER A O 1
ATOM 5325 N N . LYS A 1 662 ? 31.096 22.599 -13.362 1.00 53.53 662 LYS A N 1
ATOM 5326 C CA . LYS A 1 662 ? 29.858 21.879 -13.695 1.00 53.53 662 LYS A CA 1
ATOM 5327 C C . LYS A 1 662 ? 29.198 22.361 -14.998 1.00 53.53 662 LYS A C 1
ATOM 5329 O O . LYS A 1 662 ? 28.081 21.953 -15.299 1.00 53.53 662 LYS A O 1
ATOM 5334 N N . CYS A 1 663 ? 29.871 23.214 -15.777 1.00 62.19 663 CYS A N 1
ATOM 5335 C CA . CYS A 1 663 ? 29.464 23.553 -17.146 1.00 62.19 663 CYS A CA 1
ATOM 5336 C C . CYS A 1 663 ? 29.781 22.399 -18.113 1.00 62.19 663 CYS A C 1
ATOM 5338 O O . CYS A 1 663 ? 30.845 21.793 -18.020 1.00 62.19 663 CYS A O 1
ATOM 5340 N N . GLY A 1 664 ? 28.861 22.107 -19.038 1.00 57.38 664 GLY A N 1
ATOM 5341 C CA . GLY A 1 664 ? 28.661 20.769 -19.608 1.00 57.38 664 GLY A CA 1
ATOM 5342 C C . GLY A 1 664 ? 29.843 20.136 -20.346 1.00 57.38 664 GLY A C 1
ATOM 5343 O O . GLY A 1 664 ? 29.995 18.921 -20.259 1.00 57.38 664 GLY A O 1
ATOM 5344 N N . GLN A 1 665 ? 30.666 20.923 -21.049 1.00 62.16 665 GLN A N 1
ATOM 5345 C CA . GLN A 1 665 ? 31.906 20.430 -21.683 1.00 62.16 665 GLN A CA 1
ATOM 5346 C C . GLN A 1 665 ? 33.140 21.308 -21.429 1.00 62.16 665 GLN A C 1
ATOM 5348 O O . GLN A 1 665 ? 34.254 20.859 -21.663 1.00 62.16 665 GLN A O 1
ATOM 5353 N N . CYS A 1 666 ? 32.981 22.541 -20.932 1.00 64.19 666 CYS A N 1
ATOM 5354 C CA . CYS A 1 666 ? 34.118 23.434 -20.675 1.00 64.19 666 CYS A CA 1
ATOM 5355 C C . CYS A 1 666 ? 34.658 23.348 -19.233 1.00 64.19 666 CYS A C 1
ATOM 5357 O O . CYS A 1 666 ? 35.700 23.933 -18.932 1.00 64.19 666 CYS A O 1
ATOM 5359 N N . TYR A 1 667 ? 33.914 22.688 -18.331 1.00 60.00 667 TYR A N 1
ATOM 5360 C CA . TYR A 1 667 ? 34.274 22.390 -16.936 1.00 60.00 667 TYR A CA 1
ATOM 5361 C C . TYR A 1 667 ? 34.949 23.539 -16.163 1.00 60.00 667 TYR A C 1
ATOM 5363 O O . TYR A 1 667 ? 35.769 23.293 -15.287 1.00 60.00 667 TYR A O 1
ATOM 5371 N N . GLY A 1 668 ? 34.642 24.801 -16.483 1.00 62.81 668 GLY A N 1
ATOM 5372 C CA . GLY A 1 668 ? 35.225 25.986 -15.837 1.00 62.81 668 GLY A CA 1
ATOM 5373 C C . GLY A 1 668 ? 36.757 26.069 -15.835 1.00 62.81 668 GLY A C 1
ATOM 5374 O O . GLY A 1 668 ? 37.284 26.904 -15.114 1.00 62.81 668 GLY A O 1
ATOM 5375 N N . ILE A 1 669 ? 37.447 25.226 -16.609 1.00 59.00 669 ILE A N 1
ATOM 5376 C CA . ILE A 1 669 ? 38.911 25.070 -16.615 1.00 59.00 669 ILE A CA 1
ATOM 5377 C C . ILE A 1 669 ? 39.431 25.326 -18.029 1.00 59.00 669 ILE A C 1
ATOM 5379 O O . ILE A 1 669 ? 40.272 26.190 -18.238 1.00 59.00 669 ILE A O 1
ATOM 5383 N N . SER A 1 670 ? 38.863 24.652 -19.032 1.00 54.62 670 SER A N 1
ATOM 5384 C CA . SER A 1 670 ? 39.335 24.717 -20.419 1.00 54.62 670 SER A CA 1
ATOM 5385 C C . SER A 1 670 ? 38.811 25.934 -21.195 1.00 54.62 670 SER A C 1
ATOM 5387 O O . SER A 1 670 ? 38.707 25.861 -22.415 1.00 54.62 670 SER A O 1
ATOM 5389 N N . CYS A 1 671 ? 38.373 27.004 -20.517 1.00 64.94 671 CYS A N 1
ATOM 5390 C CA . CYS A 1 671 ? 37.592 28.080 -21.132 1.00 64.94 671 CYS A CA 1
ATOM 5391 C C . CYS A 1 671 ? 38.012 29.477 -20.662 1.00 64.94 671 CYS A C 1
ATOM 5393 O O . CYS A 1 671 ? 38.162 29.714 -19.466 1.00 64.94 671 CYS A O 1
ATOM 5395 N N . SER A 1 672 ? 38.048 30.438 -21.591 1.00 62.66 672 SER A N 1
ATOM 5396 C CA . SER A 1 672 ? 38.402 31.862 -21.390 1.00 62.66 672 SER A CA 1
ATOM 5397 C C . SER A 1 672 ? 37.437 32.677 -20.504 1.00 62.66 672 SER A C 1
ATOM 5399 O O . SER A 1 672 ? 37.437 33.909 -20.496 1.00 62.66 672 SER A O 1
ATOM 5401 N N . ASN A 1 673 ? 36.562 31.997 -19.768 1.00 66.81 673 ASN A N 1
ATOM 5402 C CA . ASN A 1 673 ? 35.611 32.560 -18.819 1.00 66.81 673 ASN A CA 1
ATOM 5403 C C . ASN A 1 673 ? 35.697 31.857 -17.446 1.00 66.81 673 ASN A C 1
ATOM 5405 O O . ASN A 1 673 ? 34.729 31.880 -16.693 1.00 66.81 673 ASN A O 1
ATOM 5409 N N . CYS A 1 674 ? 36.819 31.199 -17.138 1.00 59.41 674 CYS A N 1
ATOM 5410 C CA . CYS A 1 674 ? 37.101 30.529 -15.866 1.00 59.41 674 CYS A CA 1
ATOM 5411 C C . CYS A 1 674 ? 37.387 31.502 -14.701 1.00 59.41 674 CYS A C 1
ATOM 5413 O O . CYS A 1 674 ? 37.573 32.712 -14.890 1.00 59.41 674 CYS A O 1
ATOM 5415 N N . CYS A 1 675 ? 37.430 30.941 -13.489 1.00 47.16 675 CYS A N 1
ATOM 5416 C CA . CYS A 1 675 ? 38.035 31.550 -12.305 1.00 47.16 675 CYS A CA 1
ATOM 5417 C C . CYS A 1 675 ? 39.368 30.845 -12.036 1.00 47.16 675 CYS A C 1
ATOM 5419 O O . CYS A 1 675 ? 39.357 29.642 -11.780 1.00 47.16 675 CYS A O 1
ATOM 5421 N N . PHE A 1 676 ? 40.478 31.580 -12.062 1.00 39.56 676 PHE A N 1
ATOM 5422 C CA . PHE A 1 676 ? 41.735 31.095 -11.496 1.00 39.56 676 PHE A CA 1
ATOM 5423 C C . PHE A 1 676 ? 41.638 31.106 -9.965 1.00 39.56 676 PHE A C 1
ATOM 5425 O O . PHE A 1 676 ? 40.981 31.978 -9.392 1.00 39.56 676 PHE A O 1
ATOM 5432 N N . VAL A 1 677 ? 42.273 30.129 -9.325 1.00 36.91 677 VAL A N 1
ATOM 5433 C CA . VAL A 1 677 ? 42.591 30.140 -7.895 1.00 36.91 677 VAL A CA 1
ATOM 5434 C C . VAL A 1 677 ? 44.110 30.140 -7.829 1.00 36.91 677 VAL A C 1
ATOM 5436 O O . VAL A 1 677 ? 44.738 29.349 -8.530 1.00 36.91 677 VAL A O 1
ATOM 5439 N N . VAL A 1 678 ? 44.669 31.074 -7.067 1.00 34.88 678 VAL A N 1
ATOM 5440 C CA . VAL A 1 678 ? 46.096 31.119 -6.749 1.00 34.88 678 VAL A CA 1
ATOM 5441 C C . VAL A 1 678 ? 46.261 30.362 -5.435 1.00 34.88 678 VAL A C 1
ATOM 5443 O O . VAL A 1 678 ? 45.513 30.631 -4.494 1.00 34.88 678 VAL A O 1
ATOM 5446 N N . ASP A 1 679 ? 47.183 29.405 -5.401 1.00 38.31 679 ASP A N 1
ATOM 5447 C CA . ASP A 1 679 ? 47.669 28.815 -4.157 1.00 38.31 679 ASP A CA 1
ATOM 5448 C C . ASP A 1 679 ? 48.870 29.653 -3.696 1.00 38.31 679 ASP A C 1
ATOM 5450 O O . ASP A 1 679 ? 49.836 29.790 -4.445 1.00 38.31 679 ASP A O 1
ATOM 5454 N N . GLU A 1 680 ? 48.810 30.200 -2.483 1.00 37.84 680 GLU A N 1
ATOM 5455 C CA . GLU A 1 680 ? 49.961 30.773 -1.776 1.00 37.84 680 GLU A CA 1
ATOM 5456 C C . GLU A 1 680 ? 50.025 30.144 -0.376 1.00 37.84 680 GLU A C 1
ATOM 5458 O O . GLU A 1 680 ? 49.040 30.123 0.369 1.00 37.84 680 GLU A O 1
ATOM 5463 N N . GLU A 1 681 ? 51.187 29.575 -0.061 1.00 43.12 681 GLU A N 1
ATOM 5464 C CA . GLU A 1 681 ? 51.599 29.180 1.284 1.00 43.12 681 GLU A CA 1
ATOM 5465 C C . GLU A 1 681 ? 52.315 30.376 1.922 1.00 43.12 681 GLU A C 1
ATOM 5467 O O . GLU A 1 681 ? 53.136 30.980 1.242 1.00 43.12 681 GLU A O 1
ATOM 5472 N N . GLU A 1 682 ? 52.084 30.670 3.206 1.00 36.88 682 GLU A N 1
ATOM 5473 C CA . GLU A 1 682 ? 53.159 31.109 4.113 1.00 36.88 682 GLU A CA 1
ATOM 5474 C C . GLU A 1 682 ? 52.746 31.020 5.595 1.00 36.88 682 GLU A C 1
ATOM 5476 O O . GLU A 1 682 ? 51.570 30.828 5.931 1.00 36.88 682 GLU A O 1
ATOM 5481 N N . ASP A 1 683 ? 53.762 31.028 6.457 1.00 35.19 683 ASP A N 1
ATOM 5482 C CA . ASP A 1 683 ? 53.723 30.779 7.904 1.00 35.19 683 ASP A CA 1
ATOM 5483 C C . ASP A 1 683 ? 53.605 32.100 8.695 1.00 35.19 683 ASP A C 1
ATOM 5485 O O . ASP A 1 683 ? 53.783 33.172 8.127 1.00 35.19 683 ASP A O 1
ATOM 5489 N N . ASP A 1 684 ? 53.289 32.019 9.992 1.00 32.81 684 ASP A N 1
ATOM 5490 C CA . ASP A 1 684 ? 54.014 32.741 11.055 1.00 32.81 684 ASP A CA 1
ATOM 5491 C C . ASP A 1 684 ? 53.322 32.650 12.425 1.00 32.81 684 ASP A C 1
ATOM 5493 O O . ASP A 1 684 ? 52.099 32.715 12.589 1.00 32.81 684 ASP A O 1
ATOM 5497 N N . GLY A 1 685 ? 54.166 32.461 13.438 1.00 35.84 685 GLY A N 1
ATOM 5498 C CA . GLY A 1 685 ? 53.791 32.012 14.768 1.00 35.84 685 GLY A CA 1
ATOM 5499 C C . GLY A 1 685 ? 53.112 33.014 15.706 1.00 35.84 685 GLY A C 1
ATOM 5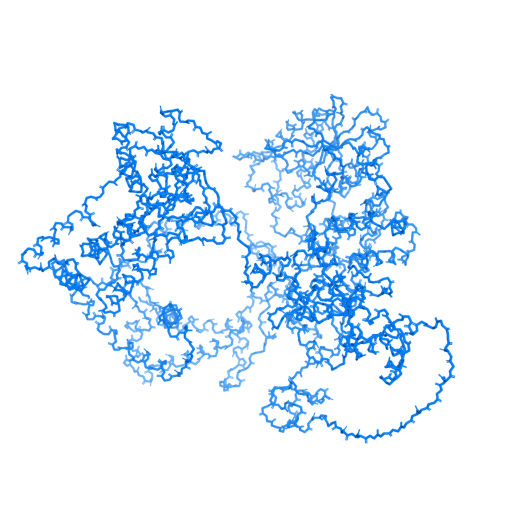500 O O . GLY A 1 685 ? 53.166 34.232 15.568 1.00 35.84 685 GLY A O 1
ATOM 5501 N N . LEU A 1 686 ? 52.543 32.433 16.764 1.00 29.72 686 LEU A N 1
ATOM 5502 C CA . LEU A 1 686 ? 52.338 33.077 18.060 1.00 29.72 686 LEU A CA 1
ATOM 5503 C C . LEU A 1 686 ? 52.248 31.984 19.134 1.00 29.72 686 LEU A C 1
ATOM 5505 O O . LEU A 1 686 ? 51.222 31.319 19.296 1.00 29.72 686 LEU A O 1
ATOM 5509 N N . ASP A 1 687 ? 53.366 31.772 19.827 1.00 35.50 687 ASP A N 1
ATOM 5510 C CA . ASP A 1 687 ? 53.401 31.077 21.115 1.00 35.50 687 ASP A CA 1
ATOM 5511 C C . ASP A 1 687 ? 53.086 32.080 22.249 1.00 35.50 687 ASP A C 1
ATOM 5513 O O . ASP A 1 687 ? 53.171 33.293 22.072 1.00 35.50 687 ASP A O 1
ATOM 5517 N N . ASP A 1 688 ? 52.784 31.526 23.424 1.00 36.72 688 ASP A N 1
ATOM 5518 C CA . ASP A 1 688 ? 52.840 32.167 24.750 1.00 36.72 688 ASP A CA 1
ATOM 5519 C C . ASP A 1 688 ? 51.727 33.151 25.197 1.00 36.72 688 ASP A C 1
ATOM 5521 O O . ASP A 1 688 ? 51.888 34.367 25.192 1.00 36.72 688 ASP A O 1
ATOM 5525 N N . VAL A 1 689 ? 50.629 32.595 25.744 1.00 32.84 689 VAL A N 1
ATOM 5526 C CA . VAL A 1 689 ? 49.988 33.102 26.985 1.00 32.84 689 VAL A CA 1
ATOM 5527 C C . VAL A 1 689 ? 49.394 31.918 27.780 1.00 32.84 689 VAL A C 1
ATOM 5529 O O . VAL A 1 689 ? 48.912 30.945 27.199 1.00 32.84 689 VAL A O 1
ATOM 5532 N N . THR A 1 690 ? 49.326 32.044 29.112 1.00 35.59 690 THR A N 1
ATOM 5533 C CA . THR A 1 690 ? 48.653 31.156 30.099 1.00 35.59 690 THR A CA 1
ATOM 5534 C C . THR A 1 690 ? 49.401 29.890 30.542 1.00 35.59 690 THR A C 1
ATOM 5536 O O . THR A 1 690 ? 48.880 28.773 30.554 1.00 35.59 690 THR A O 1
ATOM 5539 N N . GLN A 1 691 ? 50.603 30.100 31.082 1.00 37.84 691 GLN A N 1
ATOM 5540 C CA . GLN A 1 691 ? 51.207 29.214 32.085 1.00 37.84 691 GLN A CA 1
ATOM 5541 C C . GLN A 1 691 ? 50.600 29.445 33.494 1.00 37.84 691 GLN A C 1
ATOM 5543 O O . GLN A 1 691 ? 51.318 29.622 34.468 1.00 37.84 691 GLN A O 1
ATOM 5548 N N . GLU A 1 692 ? 49.272 29.421 33.620 1.00 39.38 692 GLU A N 1
ATOM 5549 C CA . GLU A 1 692 ? 48.547 29.481 34.902 1.00 39.38 692 GLU A CA 1
ATOM 5550 C C . GLU A 1 692 ? 47.160 28.832 34.734 1.00 39.38 692 GLU A C 1
ATOM 5552 O O . GLU A 1 692 ? 46.606 28.899 33.641 1.00 39.38 692 GLU A O 1
ATOM 5557 N N . LEU A 1 693 ? 46.621 28.206 35.797 1.00 33.53 693 LEU A N 1
ATOM 5558 C CA . LEU A 1 693 ? 45.445 27.289 35.877 1.00 33.53 693 LEU A CA 1
ATOM 5559 C C . LEU A 1 693 ? 45.784 25.795 36.072 1.00 33.53 693 LEU A C 1
ATOM 5561 O O . LEU A 1 693 ? 45.290 24.908 35.371 1.00 33.53 693 LEU A O 1
ATOM 5565 N N . PHE A 1 694 ? 46.572 25.492 37.108 1.00 42.41 694 PHE A N 1
ATOM 5566 C CA . PHE A 1 694 ? 46.697 24.138 37.661 1.00 42.41 694 PHE A CA 1
ATOM 5567 C C . PHE A 1 694 ? 46.044 24.041 39.048 1.00 42.41 694 PHE A C 1
ATOM 5569 O O . PHE A 1 694 ? 46.744 23.951 40.041 1.00 42.41 694 PHE A O 1
ATOM 5576 N N . GLU A 1 695 ? 44.706 24.027 39.087 1.00 41.03 695 GLU A N 1
ATOM 5577 C CA . GLU A 1 695 ? 43.873 23.212 39.996 1.00 41.03 695 GLU A CA 1
ATOM 5578 C C . GLU A 1 695 ? 42.377 23.461 39.705 1.00 41.03 695 GLU A C 1
ATOM 5580 O O . GLU A 1 695 ? 41.910 24.592 39.675 1.00 41.03 695 GLU A O 1
ATOM 5585 N N . GLY A 1 696 ? 41.608 22.399 39.422 1.00 50.44 696 GLY A N 1
ATOM 5586 C CA . GLY A 1 696 ? 40.141 22.465 39.260 1.00 50.44 696 GLY A CA 1
ATOM 5587 C C . GLY A 1 696 ? 39.557 22.733 37.856 1.00 50.44 696 GLY A C 1
ATOM 5588 O O . GLY A 1 696 ? 38.350 22.563 37.682 1.00 50.44 696 GLY A O 1
ATOM 5589 N N . ASP A 1 697 ? 40.359 23.084 36.844 1.00 61.91 697 ASP A N 1
ATOM 5590 C CA . ASP A 1 697 ? 39.827 23.602 35.568 1.00 61.91 697 ASP A CA 1
ATOM 5591 C C . ASP A 1 697 ? 38.973 22.613 34.719 1.00 61.91 697 ASP A C 1
ATOM 5593 O O . ASP A 1 697 ? 39.251 21.409 34.581 1.00 61.91 697 ASP A O 1
ATOM 5597 N N . LEU A 1 698 ? 37.934 23.170 34.079 1.00 62.22 698 LEU A N 1
ATOM 5598 C CA . LEU A 1 698 ? 36.942 22.510 33.223 1.00 62.22 698 LEU A CA 1
ATOM 5599 C C . LEU A 1 698 ? 37.586 21.744 32.056 1.00 62.22 698 LEU A C 1
ATOM 5601 O O . LEU A 1 698 ? 37.071 20.690 31.649 1.00 62.22 698 LEU A O 1
ATOM 5605 N N . THR A 1 699 ? 38.724 22.231 31.551 1.00 72.06 699 THR A N 1
ATOM 5606 C CA . THR A 1 699 ? 39.529 21.585 30.506 1.00 72.06 699 THR A CA 1
ATOM 5607 C C . THR A 1 699 ? 39.941 20.176 30.916 1.00 72.06 699 THR A C 1
ATOM 5609 O O . THR A 1 699 ? 39.670 19.208 30.199 1.00 72.06 699 THR A O 1
ATOM 5612 N N . THR A 1 700 ? 40.526 20.026 32.107 1.00 75.25 700 THR A N 1
ATOM 5613 C CA . THR A 1 700 ? 41.027 18.737 32.607 1.00 75.25 700 THR A CA 1
ATOM 5614 C C . THR A 1 700 ? 39.881 17.758 32.853 1.00 75.25 700 THR A C 1
ATOM 5616 O O . THR A 1 700 ? 39.949 16.599 32.433 1.00 75.25 700 THR A O 1
ATOM 5619 N N . ARG A 1 701 ? 38.768 18.225 33.437 1.00 77.62 701 ARG A N 1
ATOM 5620 C CA . ARG A 1 701 ? 37.566 17.397 33.642 1.00 77.62 701 ARG A CA 1
ATOM 5621 C C . ARG A 1 701 ? 36.981 16.895 32.315 1.00 77.62 701 ARG A C 1
ATOM 5623 O O . ARG A 1 701 ? 36.578 15.734 32.219 1.00 77.62 701 ARG A O 1
ATOM 5630 N N . SER A 1 702 ? 36.977 17.738 31.284 1.00 80.69 702 SER A N 1
ATOM 5631 C CA . SER A 1 702 ? 36.474 17.398 29.946 1.00 80.69 702 SER A CA 1
ATOM 5632 C C . SER A 1 702 ? 37.402 16.427 29.206 1.00 80.69 702 SER A C 1
ATOM 5634 O O . SER A 1 702 ? 36.922 15.451 28.627 1.00 80.69 702 SER A O 1
ATOM 5636 N N . ILE A 1 703 ? 38.725 16.612 29.303 1.00 85.50 703 ILE A N 1
ATOM 5637 C CA . ILE A 1 703 ? 39.736 15.668 28.793 1.00 85.50 703 ILE A CA 1
ATOM 5638 C C . ILE A 1 703 ? 39.521 14.270 29.380 1.00 85.50 703 ILE A C 1
ATOM 5640 O O . ILE A 1 703 ? 39.419 13.297 28.630 1.00 85.50 703 ILE A O 1
ATOM 5644 N N . LEU A 1 704 ? 39.423 14.159 30.708 1.00 82.38 704 LEU A N 1
ATOM 5645 C CA . LEU A 1 704 ? 39.284 12.870 31.392 1.00 82.38 704 LEU A CA 1
ATOM 5646 C C . LEU A 1 704 ? 37.951 12.184 31.059 1.00 82.38 704 LEU A C 1
ATOM 5648 O O . LEU A 1 704 ? 37.927 10.972 30.837 1.00 82.38 704 LEU A O 1
ATOM 5652 N N . LYS A 1 705 ? 36.865 12.956 30.930 1.00 82.06 705 LYS A N 1
ATOM 5653 C CA . LYS A 1 705 ? 35.543 12.471 30.502 1.00 82.06 705 LYS A CA 1
ATOM 5654 C C . LYS A 1 705 ? 35.548 11.931 29.067 1.00 82.06 705 LYS A C 1
ATOM 5656 O O . LYS A 1 705 ? 35.052 10.836 28.817 1.00 82.06 705 LYS A O 1
ATOM 5661 N N . TYR A 1 706 ? 36.127 12.656 28.109 1.00 85.19 706 TYR A N 1
ATOM 5662 C CA . TYR A 1 706 ? 36.226 12.161 26.731 1.00 85.19 706 TYR A CA 1
ATOM 5663 C C . TYR A 1 706 ? 37.206 10.990 26.600 1.00 85.19 706 TYR A C 1
ATOM 5665 O O . TYR A 1 706 ? 37.014 10.102 25.764 1.00 85.19 706 TYR A O 1
ATOM 5673 N N . PHE A 1 707 ? 38.225 10.936 27.460 1.00 84.00 707 PHE A N 1
ATOM 5674 C CA . PHE A 1 707 ? 39.131 9.801 27.526 1.00 84.00 707 PHE A CA 1
ATOM 5675 C C . PHE A 1 707 ? 38.435 8.522 28.013 1.00 84.00 707 PHE A C 1
ATOM 5677 O O . PHE A 1 707 ? 38.640 7.485 27.375 1.00 84.00 707 PHE A O 1
ATOM 5684 N N . SER A 1 708 ? 37.604 8.576 29.065 1.00 77.62 708 SER A N 1
ATOM 5685 C CA . SER A 1 708 ? 36.843 7.407 29.550 1.00 77.62 708 SER A CA 1
ATOM 5686 C C . SER A 1 708 ? 35.742 6.970 28.577 1.00 77.62 708 SER A C 1
ATOM 5688 O O . SER A 1 708 ? 35.449 5.784 28.466 1.00 77.62 708 SER A O 1
ATOM 5690 N N . TYR A 1 709 ? 35.207 7.880 27.756 1.00 79.00 709 TYR A N 1
ATOM 5691 C CA . TYR A 1 709 ? 34.319 7.521 26.639 1.00 79.00 709 TYR A CA 1
ATOM 5692 C C . TYR A 1 709 ? 35.031 6.828 25.460 1.00 79.00 709 TYR A C 1
ATOM 5694 O O . TYR A 1 709 ? 34.370 6.408 24.509 1.00 79.00 709 TYR A O 1
ATOM 5702 N N . GLY A 1 710 ? 36.360 6.677 25.505 1.00 75.06 710 GLY A N 1
ATOM 5703 C CA . GLY A 1 710 ? 37.140 5.933 24.513 1.00 75.06 710 GLY A CA 1
ATOM 5704 C C . GLY A 1 710 ? 37.637 6.750 23.313 1.00 75.06 710 GLY A C 1
ATOM 5705 O O . GLY A 1 710 ? 38.327 6.195 22.454 1.00 75.06 710 GLY A O 1
ATOM 5706 N N . PHE A 1 711 ? 37.397 8.064 23.254 1.00 81.56 711 PHE A N 1
ATOM 5707 C CA . PHE A 1 711 ? 37.762 8.909 22.100 1.00 81.56 711 PHE A CA 1
ATOM 5708 C C . PHE A 1 711 ? 39.281 8.989 21.892 1.00 81.56 711 PHE A C 1
ATOM 5710 O O . PHE A 1 711 ? 40.038 9.104 22.856 1.00 81.56 711 PHE A O 1
ATOM 5717 N N . LYS A 1 712 ? 39.763 8.919 20.650 1.00 80.38 712 LYS A N 1
ATOM 5718 C CA . LYS A 1 712 ? 41.192 9.060 20.311 1.00 80.38 712 LYS A CA 1
ATOM 5719 C C . LYS A 1 712 ? 41.681 10.478 20.617 1.00 80.38 712 LYS A C 1
ATOM 5721 O O . LYS A 1 712 ? 40.905 11.421 20.586 1.00 80.38 712 LYS A O 1
ATOM 5726 N N . GLN A 1 713 ? 42.988 10.662 20.817 1.00 82.19 713 GLN A N 1
ATOM 5727 C CA . GLN A 1 713 ? 43.564 11.976 21.163 1.00 82.19 713 GLN A CA 1
ATOM 5728 C C . GLN A 1 713 ? 43.170 13.092 20.169 1.00 82.19 713 GLN A C 1
ATOM 5730 O O . GLN A 1 713 ? 42.740 14.153 20.606 1.00 82.19 713 GLN A O 1
ATOM 5735 N N . LYS A 1 714 ? 43.190 12.829 18.851 1.00 78.19 714 LYS A N 1
ATOM 5736 C CA . LYS A 1 714 ? 42.701 13.780 17.827 1.00 78.19 714 LYS A CA 1
ATOM 5737 C C . LYS A 1 714 ? 41.203 14.115 17.959 1.00 78.19 714 LYS A C 1
ATOM 5739 O O . LYS A 1 714 ? 40.810 15.252 17.734 1.00 78.19 714 LYS A O 1
ATOM 5744 N N . GLU A 1 715 ? 40.376 13.142 18.343 1.00 77.44 715 GLU A N 1
ATOM 5745 C CA . GLU A 1 715 ? 38.929 13.322 18.550 1.00 77.44 715 GLU A CA 1
ATOM 5746 C C . GLU A 1 715 ? 38.659 14.132 19.830 1.00 77.44 715 GLU A C 1
ATOM 5748 O O . GLU A 1 715 ? 37.804 15.010 19.822 1.00 77.44 715 GLU A O 1
ATOM 5753 N N . ILE A 1 716 ? 39.433 13.909 20.902 1.00 80.06 716 ILE A N 1
ATOM 5754 C CA . ILE A 1 716 ? 39.369 14.713 22.136 1.00 80.06 716 ILE A CA 1
ATOM 5755 C C . ILE A 1 716 ? 39.693 16.184 21.833 1.00 80.06 716 ILE A C 1
ATOM 5757 O O . ILE A 1 716 ? 38.930 17.054 22.238 1.00 80.06 716 ILE A O 1
ATOM 5761 N N . LEU A 1 717 ? 40.763 16.469 21.076 1.00 76.06 717 LEU A N 1
ATOM 5762 C CA . LEU A 1 717 ? 41.112 17.841 20.672 1.00 76.06 717 LEU A CA 1
ATOM 5763 C C . LEU A 1 717 ? 39.987 18.524 19.881 1.00 76.06 717 LEU A C 1
ATOM 5765 O O . LEU A 1 717 ? 39.623 19.660 20.178 1.00 76.06 717 LEU A O 1
ATOM 5769 N N . LEU A 1 718 ? 39.399 17.824 18.905 1.00 71.88 718 LEU A N 1
ATOM 5770 C CA . LEU A 1 718 ? 38.301 18.368 18.105 1.00 71.88 718 LEU A CA 1
ATOM 5771 C C . LEU A 1 718 ? 37.048 18.640 18.955 1.00 71.88 718 LEU A C 1
ATOM 5773 O O . LEU A 1 718 ? 36.389 19.662 18.764 1.00 71.88 718 LEU A O 1
ATOM 5777 N N . MET A 1 719 ? 36.729 17.756 19.905 1.00 68.94 719 MET A N 1
ATOM 5778 C CA . MET A 1 719 ? 35.578 17.909 20.802 1.00 68.94 719 MET A CA 1
ATOM 5779 C C . MET A 1 719 ? 35.777 19.033 21.827 1.00 68.94 719 MET A C 1
ATOM 5781 O O . MET A 1 719 ? 34.819 19.742 22.124 1.00 68.94 719 MET A O 1
ATOM 5785 N N . LEU A 1 720 ? 37.004 19.252 22.314 1.00 75.94 720 LEU A N 1
ATOM 5786 C CA . LEU A 1 720 ? 37.344 20.417 23.141 1.00 75.94 720 LEU A CA 1
ATOM 5787 C C . LEU A 1 720 ? 37.145 21.723 22.357 1.00 75.94 720 LEU A C 1
ATOM 5789 O O . LEU A 1 720 ? 36.374 22.574 22.802 1.00 75.94 720 LEU A O 1
ATOM 5793 N N . ARG A 1 721 ? 37.715 21.824 21.146 1.00 75.19 721 ARG A N 1
ATOM 5794 C CA . ARG A 1 721 ? 37.574 23.008 20.281 1.00 75.19 721 ARG A CA 1
ATOM 5795 C C . ARG A 1 721 ? 36.116 23.292 19.912 1.00 75.19 721 ARG A C 1
ATOM 5797 O O . ARG A 1 721 ? 35.676 24.429 19.996 1.00 75.19 721 ARG A O 1
ATOM 5804 N N . THR A 1 722 ? 35.363 22.267 19.511 1.00 64.31 722 THR A N 1
ATOM 5805 C CA . THR A 1 722 ? 34.020 22.447 18.925 1.00 64.31 722 THR A CA 1
ATOM 5806 C C . THR A 1 722 ? 32.913 22.608 19.969 1.00 64.31 722 THR A C 1
ATOM 5808 O O . THR A 1 722 ? 31.945 23.314 19.709 1.00 64.31 722 THR A O 1
ATOM 5811 N N . LEU A 1 723 ? 33.008 21.939 21.127 1.00 59.91 723 LEU A N 1
ATOM 5812 C CA . LEU A 1 723 ? 31.931 21.934 22.133 1.00 59.91 723 LEU A CA 1
ATOM 5813 C C . LEU A 1 723 ? 32.229 22.762 23.381 1.00 59.91 723 LEU A C 1
ATOM 5815 O O . LEU A 1 723 ? 31.292 23.118 24.091 1.00 59.91 723 LEU A O 1
ATOM 5819 N N . HIS A 1 724 ? 33.501 23.051 23.659 1.00 68.88 724 HIS A N 1
ATOM 5820 C CA . HIS A 1 724 ? 33.910 23.839 24.823 1.00 68.88 724 HIS A CA 1
ATOM 5821 C C . HIS A 1 724 ? 34.679 25.114 24.453 1.00 68.88 724 HIS A C 1
ATOM 5823 O O . HIS A 1 724 ? 35.011 25.880 25.347 1.00 68.88 724 HIS A O 1
ATOM 5829 N N . GLY A 1 725 ? 34.990 25.339 23.170 1.00 64.19 725 GLY A N 1
ATOM 5830 C CA . GLY A 1 725 ? 35.825 26.460 22.717 1.00 64.19 725 GLY A CA 1
ATOM 5831 C C . GLY A 1 725 ? 37.313 26.326 23.070 1.00 64.19 725 GLY A C 1
ATOM 5832 O O . GLY A 1 725 ? 38.106 27.183 22.698 1.00 64.19 725 GLY A O 1
ATOM 5833 N N . ILE A 1 726 ? 37.712 25.249 23.752 1.00 72.88 726 ILE A N 1
ATOM 5834 C CA . ILE A 1 726 ? 39.060 25.080 24.300 1.00 72.88 726 ILE A CA 1
ATOM 5835 C C . ILE A 1 726 ? 39.998 24.539 23.218 1.00 72.88 726 ILE A C 1
ATOM 5837 O O . ILE A 1 726 ? 39.835 23.411 22.742 1.00 72.88 726 ILE A O 1
ATOM 5841 N N . ILE A 1 727 ? 41.011 25.326 22.858 1.00 77.62 727 ILE A N 1
ATOM 5842 C CA . ILE A 1 727 ? 42.060 24.944 21.910 1.00 77.62 727 ILE A CA 1
ATOM 5843 C C . ILE A 1 727 ? 43.335 24.657 22.704 1.00 77.62 727 ILE A C 1
ATOM 5845 O O . ILE A 1 727 ? 43.897 25.546 23.327 1.00 77.62 727 ILE A O 1
ATOM 5849 N N . ILE A 1 728 ? 43.795 23.404 22.682 1.00 80.25 728 ILE A N 1
ATOM 5850 C CA . ILE A 1 728 ? 45.066 22.992 23.297 1.00 80.25 728 ILE A CA 1
ATOM 5851 C C . ILE A 1 728 ? 45.901 22.184 22.309 1.00 80.25 728 ILE A C 1
ATOM 5853 O O . ILE A 1 728 ? 45.368 21.466 21.459 1.00 80.25 728 ILE A O 1
ATOM 5857 N N . SER A 1 729 ? 47.225 22.242 22.452 1.00 80.88 729 SER A N 1
ATOM 5858 C CA . SER A 1 729 ? 48.121 21.425 21.635 1.00 80.88 729 SER A CA 1
ATOM 5859 C C . SER A 1 729 ? 48.022 19.933 21.989 1.00 80.88 729 SER A C 1
ATOM 5861 O O . SER A 1 729 ? 47.711 19.525 23.117 1.00 80.88 729 SER A O 1
ATOM 5863 N N . HIS A 1 730 ? 48.383 19.078 21.031 1.00 77.88 730 HIS A N 1
ATOM 5864 C CA . HIS A 1 730 ? 48.484 17.632 21.248 1.00 77.88 730 HIS A CA 1
ATOM 5865 C C . HIS A 1 730 ? 49.548 17.260 22.307 1.00 77.88 730 HIS A C 1
ATOM 5867 O O . HIS A 1 730 ? 49.444 16.209 22.948 1.00 77.88 730 HIS A O 1
ATOM 5873 N N . ARG A 1 731 ? 50.550 18.127 22.532 1.00 76.94 731 ARG A N 1
ATOM 5874 C CA . ARG A 1 731 ? 51.579 17.972 23.576 1.00 76.94 731 ARG A CA 1
ATOM 5875 C C . ARG A 1 731 ? 50.986 18.219 24.967 1.00 76.94 731 ARG A C 1
ATOM 5877 O O . ARG A 1 731 ? 51.213 17.413 25.870 1.00 76.94 731 ARG A O 1
ATOM 5884 N N . THR A 1 732 ? 50.158 19.255 25.115 1.00 79.00 732 THR A N 1
ATOM 5885 C CA . THR A 1 732 ? 49.447 19.581 26.363 1.00 79.00 732 THR A CA 1
ATOM 5886 C C . THR A 1 732 ? 48.467 18.473 26.751 1.00 79.00 732 THR A C 1
ATOM 5888 O O . THR A 1 732 ? 48.528 17.973 27.874 1.00 79.00 732 THR A O 1
ATOM 5891 N N . LEU A 1 733 ? 47.657 17.973 25.805 1.00 82.50 733 LEU A N 1
ATOM 5892 C CA . LEU A 1 733 ? 46.749 16.839 26.045 1.00 82.50 733 LEU A CA 1
ATOM 5893 C C . LEU A 1 733 ? 47.485 15.588 26.567 1.00 82.50 733 LEU A C 1
ATOM 5895 O O . LEU A 1 733 ? 47.006 14.924 27.488 1.00 82.50 733 LEU A O 1
ATOM 5899 N N . LYS A 1 734 ? 48.657 15.263 26.002 1.00 80.81 734 LYS A N 1
ATOM 5900 C CA . LYS A 1 734 ? 49.479 14.135 26.471 1.00 80.81 734 LYS A CA 1
ATOM 5901 C C . LYS A 1 734 ? 49.996 14.346 27.898 1.00 80.81 734 LYS A C 1
ATOM 5903 O O . LYS A 1 734 ? 49.883 13.420 28.698 1.00 80.81 734 LYS A O 1
ATOM 5908 N N . ARG A 1 735 ? 50.499 15.543 28.232 1.00 81.62 735 ARG A N 1
ATOM 5909 C CA . ARG A 1 735 ? 50.966 15.886 29.592 1.00 81.62 735 ARG A CA 1
ATOM 5910 C C . ARG A 1 735 ? 49.848 15.746 30.636 1.00 81.62 735 ARG A C 1
ATOM 5912 O O . ARG A 1 735 ? 50.080 15.147 31.682 1.00 81.62 735 ARG A O 1
ATOM 5919 N N . VAL A 1 736 ? 48.636 16.226 30.339 1.00 82.38 736 VAL A N 1
ATOM 5920 C CA . VAL A 1 736 ? 47.474 16.128 31.250 1.00 82.38 736 VAL A CA 1
ATOM 5921 C C . VAL A 1 736 ? 47.073 14.668 31.499 1.00 82.38 736 VAL A C 1
ATOM 5923 O O . VAL A 1 736 ? 46.913 14.260 32.647 1.00 82.38 736 VAL A O 1
ATOM 5926 N N . LEU A 1 737 ? 46.976 13.847 30.445 1.00 81.94 737 LEU A N 1
ATOM 5927 C CA . LEU A 1 737 ? 46.652 12.420 30.586 1.00 81.94 737 LEU A CA 1
ATOM 5928 C C . LEU A 1 737 ? 47.737 11.632 31.342 1.00 81.94 737 LEU A C 1
ATOM 5930 O O . LEU A 1 737 ? 47.408 10.700 32.075 1.00 81.94 737 LEU A O 1
ATOM 5934 N N . GLN A 1 738 ? 49.008 12.018 31.191 1.00 82.12 738 GLN A N 1
ATOM 5935 C CA . GLN A 1 738 ? 50.134 11.420 31.910 1.00 82.12 738 GLN A CA 1
ATOM 5936 C C . GLN A 1 738 ? 50.117 11.787 33.403 1.00 82.12 738 GLN A C 1
ATOM 5938 O O . GLN A 1 738 ? 50.167 10.880 34.229 1.00 82.12 738 GLN A O 1
ATOM 5943 N N . LYS A 1 739 ? 49.946 13.073 33.761 1.00 81.69 739 LYS A N 1
ATOM 5944 C CA . LYS A 1 739 ? 49.771 13.507 35.166 1.00 81.69 739 LYS A CA 1
ATOM 5945 C C . LYS A 1 739 ? 48.588 12.797 35.845 1.00 81.69 739 LYS A C 1
ATOM 5947 O O . LYS A 1 739 ? 48.685 12.416 37.002 1.00 81.69 739 LYS A O 1
ATOM 5952 N N . ALA A 1 740 ? 47.493 12.565 35.117 1.00 75.56 740 ALA A N 1
ATOM 5953 C CA . ALA A 1 740 ? 46.309 11.866 35.625 1.00 75.56 740 ALA A CA 1
ATOM 5954 C C . ALA A 1 740 ? 46.408 10.320 35.607 1.00 75.56 740 ALA A C 1
ATOM 5956 O O . ALA A 1 740 ? 45.408 9.641 35.856 1.00 75.56 740 ALA A O 1
ATOM 5957 N N . ASN A 1 741 ? 47.570 9.747 35.265 1.00 76.00 741 ASN A N 1
ATOM 5958 C CA . ASN A 1 741 ? 47.793 8.301 35.131 1.00 76.00 741 ASN A CA 1
ATOM 5959 C C . ASN A 1 741 ? 46.749 7.575 34.250 1.00 76.00 741 ASN A C 1
ATOM 5961 O O . ASN A 1 741 ? 46.328 6.452 34.536 1.00 76.00 741 ASN A O 1
ATOM 5965 N N . ARG A 1 742 ? 46.305 8.215 33.158 1.00 77.75 742 ARG A N 1
ATOM 5966 C CA . ARG A 1 742 ? 45.311 7.666 32.221 1.00 77.75 742 ARG A CA 1
ATOM 5967 C C . ARG A 1 742 ? 45.968 7.151 30.942 1.00 77.75 742 ARG A C 1
ATOM 5969 O O . ARG A 1 742 ? 46.158 7.875 29.964 1.00 77.75 742 ARG A O 1
ATOM 5976 N N . TYR A 1 743 ? 46.256 5.852 30.936 1.00 78.44 743 TYR A N 1
ATOM 5977 C CA . TYR A 1 743 ? 46.874 5.134 29.819 1.00 78.44 743 TYR A CA 1
ATOM 5978 C C . TYR A 1 743 ? 45.889 4.156 29.158 1.00 78.44 743 TYR A C 1
ATOM 5980 O O . TYR A 1 743 ? 44.934 3.706 29.779 1.00 78.44 743 TYR A O 1
ATOM 5988 N N . ARG A 1 744 ? 46.105 3.830 27.873 1.00 72.75 744 ARG A N 1
ATOM 5989 C CA . ARG A 1 744 ? 45.274 2.859 27.114 1.00 72.75 744 ARG A CA 1
ATOM 5990 C C . ARG A 1 744 ? 45.972 1.544 26.770 1.00 72.75 744 ARG A C 1
ATOM 5992 O O . ARG A 1 744 ? 45.349 0.663 26.191 1.00 72.75 744 ARG A O 1
ATOM 5999 N N . ARG A 1 745 ? 47.283 1.473 27.011 1.00 72.75 745 ARG A N 1
ATOM 6000 C CA . ARG A 1 745 ? 48.186 0.370 26.624 1.00 72.75 745 ARG A CA 1
ATOM 6001 C C . ARG A 1 745 ? 49.312 0.151 27.652 1.00 72.75 745 ARG A C 1
ATOM 6003 O O . ARG A 1 745 ? 50.366 -0.373 27.317 1.00 72.75 745 ARG A O 1
ATOM 6010 N N . LYS A 1 746 ? 49.114 0.645 28.875 1.00 72.00 746 LYS A N 1
ATOM 6011 C CA . LYS A 1 746 ? 49.981 0.481 30.051 1.00 72.00 746 LYS A CA 1
ATOM 6012 C C . LYS A 1 746 ? 49.061 0.333 31.263 1.00 72.00 746 LYS A C 1
ATOM 6014 O O . LYS A 1 746 ? 47.956 0.872 31.214 1.00 72.00 746 LYS A O 1
ATOM 6019 N N . ASN A 1 747 ? 49.525 -0.352 32.306 1.00 77.62 747 ASN A N 1
ATOM 6020 C CA . ASN A 1 747 ? 48.776 -0.621 33.540 1.00 77.62 747 ASN A CA 1
ATOM 6021 C C . ASN A 1 747 ? 47.437 -1.327 33.244 1.00 77.62 747 ASN A C 1
ATOM 6023 O O . ASN A 1 747 ? 46.364 -0.778 33.487 1.00 77.62 747 ASN A O 1
ATOM 6027 N N . TYR A 1 748 ? 47.511 -2.520 32.643 1.00 82.75 748 TYR A N 1
ATOM 6028 C CA . TYR A 1 748 ? 46.332 -3.344 32.362 1.00 82.75 748 TYR A CA 1
ATOM 6029 C C . TYR A 1 748 ? 45.634 -3.768 33.663 1.00 82.75 748 TYR A C 1
ATOM 6031 O O . TYR A 1 748 ? 46.293 -4.070 34.656 1.00 82.75 748 TYR A O 1
ATOM 6039 N N . SER A 1 749 ? 44.301 -3.779 33.653 1.00 85.44 749 SER A N 1
ATOM 6040 C CA . SER A 1 749 ? 43.483 -4.231 34.786 1.00 85.44 749 SER A CA 1
ATOM 6041 C C . SER A 1 749 ? 43.607 -5.744 34.987 1.00 85.44 749 SER A C 1
ATOM 6043 O O . SER A 1 749 ? 43.895 -6.472 34.035 1.00 85.44 749 SER A O 1
ATOM 6045 N N . SER A 1 750 ? 43.366 -6.231 36.210 1.00 88.56 750 SER A N 1
ATOM 6046 C CA . SER A 1 750 ? 43.452 -7.668 36.490 1.00 88.56 750 SER A CA 1
ATOM 6047 C C . SER A 1 750 ? 42.416 -8.451 35.672 1.00 88.56 750 SER A C 1
ATOM 6049 O O . SER A 1 750 ? 41.285 -7.996 35.464 1.00 88.56 750 SER A O 1
ATOM 6051 N N . ILE A 1 751 ? 42.790 -9.651 35.218 1.00 85.38 751 ILE A N 1
ATOM 6052 C CA . ILE A 1 751 ? 41.892 -10.514 34.435 1.00 85.38 751 ILE A CA 1
ATOM 6053 C C . ILE A 1 751 ? 40.641 -10.869 35.255 1.00 85.38 751 ILE A C 1
ATOM 6055 O O . ILE A 1 751 ? 39.542 -10.854 34.708 1.00 85.38 751 ILE A O 1
ATOM 6059 N N . GLY A 1 752 ? 40.775 -11.090 36.568 1.00 85.94 752 GLY A N 1
ATOM 6060 C CA . GLY A 1 752 ? 39.647 -11.395 37.457 1.00 85.94 752 GLY A CA 1
ATOM 6061 C C . GLY A 1 752 ? 38.611 -10.268 37.563 1.00 85.94 752 GLY A C 1
ATOM 6062 O O . GLY A 1 752 ? 37.412 -10.538 37.624 1.00 85.94 752 GLY A O 1
ATOM 6063 N N . ASP A 1 753 ? 39.033 -9.003 37.522 1.00 86.69 753 ASP A N 1
ATOM 6064 C CA . ASP A 1 753 ? 38.103 -7.862 37.528 1.00 86.69 753 ASP A CA 1
ATOM 6065 C C . ASP A 1 753 ? 37.380 -7.712 36.187 1.00 86.69 753 ASP A C 1
ATOM 6067 O O . ASP A 1 753 ? 36.180 -7.434 36.144 1.00 86.69 753 ASP A O 1
ATOM 6071 N N . ILE A 1 754 ? 38.093 -7.962 35.085 1.00 88.88 754 ILE A N 1
ATOM 6072 C CA . ILE A 1 754 ? 37.528 -7.942 33.732 1.00 88.88 754 ILE A CA 1
ATOM 6073 C C . ILE A 1 754 ? 36.509 -9.080 33.556 1.00 88.88 754 ILE A C 1
ATOM 6075 O O . ILE A 1 754 ? 35.429 -8.842 33.015 1.00 88.88 754 ILE A O 1
ATOM 6079 N N . VAL A 1 755 ? 36.813 -10.289 34.046 1.00 89.94 755 VAL A N 1
ATOM 6080 C CA . VAL A 1 755 ? 35.896 -11.443 34.043 1.00 89.94 755 VAL A CA 1
ATOM 6081 C C . VAL A 1 755 ? 34.623 -11.118 34.826 1.00 89.94 755 VAL A C 1
ATOM 6083 O O . VAL A 1 755 ? 33.544 -11.149 34.238 1.00 89.94 755 VAL A O 1
ATOM 6086 N N . ARG A 1 756 ? 34.732 -10.699 36.097 1.00 88.69 756 ARG A N 1
ATOM 6087 C CA . ARG A 1 756 ? 33.565 -10.364 36.942 1.00 88.69 756 ARG A CA 1
ATOM 6088 C C . ARG A 1 756 ? 32.692 -9.256 36.344 1.00 88.69 756 ARG A C 1
ATOM 6090 O O . ARG A 1 756 ? 31.464 -9.318 36.426 1.00 88.69 756 ARG A O 1
ATOM 6097 N N . PHE A 1 757 ? 33.305 -8.249 35.717 1.00 91.25 757 PHE A N 1
ATOM 6098 C CA . PHE A 1 757 ? 32.574 -7.200 35.004 1.00 91.25 757 PHE A CA 1
ATOM 6099 C C . PHE A 1 757 ? 31.797 -7.756 33.797 1.00 91.25 757 PHE A C 1
ATOM 6101 O O . PHE A 1 757 ? 30.609 -7.467 33.637 1.00 91.25 757 PHE A O 1
ATOM 6108 N N . ILE A 1 758 ? 32.443 -8.582 32.967 1.00 89.56 758 ILE A N 1
ATOM 6109 C CA . ILE A 1 758 ? 31.825 -9.163 31.768 1.00 89.56 758 ILE A CA 1
ATOM 6110 C C . ILE A 1 758 ? 30.708 -10.154 32.139 1.00 89.56 758 ILE A C 1
ATOM 6112 O O . ILE A 1 758 ? 29.642 -10.099 31.529 1.00 89.56 758 ILE A O 1
ATOM 6116 N N . GLU A 1 759 ? 30.892 -10.999 33.158 1.00 88.62 759 GLU A N 1
ATOM 6117 C CA . GLU A 1 759 ? 29.850 -11.909 33.662 1.00 88.62 759 GLU A CA 1
ATOM 6118 C C . GLU A 1 759 ? 28.576 -11.168 34.078 1.00 88.62 759 GLU A C 1
ATOM 6120 O O . GLU A 1 759 ? 27.467 -11.591 33.743 1.00 88.62 759 GLU A O 1
ATOM 6125 N N . ASN A 1 760 ? 28.712 -10.046 34.788 1.00 87.44 760 ASN A N 1
ATOM 6126 C CA . ASN A 1 760 ? 27.560 -9.264 35.228 1.00 87.44 760 ASN A CA 1
ATOM 6127 C C . ASN A 1 760 ? 26.855 -8.543 34.068 1.00 87.44 760 ASN A C 1
ATOM 6129 O O . ASN A 1 760 ? 25.626 -8.511 34.042 1.00 87.44 760 ASN A O 1
ATOM 6133 N N . GLU A 1 761 ? 27.586 -8.045 33.065 1.00 86.00 761 GLU A N 1
ATOM 6134 C CA . GLU A 1 761 ? 26.970 -7.491 31.849 1.00 86.00 761 GLU A CA 1
ATOM 6135 C C . GLU A 1 761 ? 26.227 -8.573 31.031 1.00 86.00 761 GLU A C 1
ATOM 6137 O O . GLU A 1 761 ? 25.145 -8.305 30.497 1.00 86.00 761 GLU A O 1
ATOM 6142 N N . ILE A 1 762 ? 26.759 -9.802 30.951 1.00 82.75 762 ILE A N 1
ATOM 6143 C CA . ILE A 1 762 ? 26.138 -10.930 30.226 1.00 82.75 762 ILE A CA 1
ATOM 6144 C C . ILE A 1 762 ? 24.795 -11.352 30.844 1.00 82.75 762 ILE A C 1
ATOM 6146 O O . ILE A 1 762 ? 23.903 -11.756 30.104 1.00 82.75 762 ILE A O 1
ATOM 6150 N N . LYS A 1 763 ? 24.597 -11.204 32.162 1.00 76.94 763 LYS A N 1
ATOM 6151 C CA . LYS A 1 763 ? 23.313 -11.515 32.832 1.00 76.94 763 LYS A CA 1
ATOM 6152 C C . LYS A 1 763 ? 22.149 -10.605 32.400 1.00 76.94 763 LYS A C 1
ATOM 6154 O O . LYS A 1 763 ? 20.998 -10.915 32.692 1.00 76.94 763 LYS A O 1
ATOM 6159 N N . GLY A 1 764 ? 22.427 -9.488 31.721 1.00 70.62 764 GLY A N 1
ATOM 6160 C CA . GLY A 1 764 ? 21.423 -8.545 31.220 1.00 70.62 764 GLY A CA 1
ATOM 6161 C C . GLY A 1 764 ? 21.457 -8.368 29.700 1.00 70.62 764 GLY A C 1
ATOM 6162 O O . GLY A 1 764 ? 21.871 -9.242 28.940 1.00 70.62 764 GLY A O 1
ATOM 6163 N N . SER A 1 765 ? 21.079 -7.177 29.220 1.00 67.56 765 SER A N 1
ATOM 6164 C CA . SER A 1 765 ? 21.149 -6.845 27.785 1.00 67.56 765 SER A CA 1
ATOM 6165 C C . SER A 1 765 ? 22.565 -6.939 27.195 1.00 67.56 765 SER A C 1
ATOM 6167 O O . SER A 1 765 ? 22.715 -6.971 25.972 1.00 67.56 765 SER A O 1
ATOM 6169 N N . GLY A 1 766 ? 23.601 -6.995 28.044 1.00 66.56 766 GLY A N 1
ATOM 6170 C CA . GLY A 1 766 ? 24.993 -7.163 27.640 1.00 66.56 766 GLY A CA 1
ATOM 6171 C C . GLY A 1 766 ? 25.283 -8.464 26.894 1.00 66.56 766 GLY A C 1
ATOM 6172 O O . GLY A 1 766 ? 26.187 -8.474 26.059 1.00 66.56 766 GLY A O 1
ATOM 6173 N N . GLN A 1 767 ? 24.452 -9.502 27.059 1.00 74.38 767 GLN A N 1
ATOM 6174 C CA . GLN A 1 767 ? 24.519 -10.738 26.267 1.00 74.38 767 GLN A CA 1
ATOM 6175 C C . GLN A 1 767 ? 24.435 -10.490 24.747 1.00 74.38 767 GLN A C 1
ATOM 6177 O O . GLN A 1 767 ? 24.930 -11.275 23.940 1.00 74.38 767 GLN A O 1
ATOM 6182 N N . LEU A 1 768 ? 23.820 -9.390 24.302 1.00 70.19 768 LEU A N 1
ATOM 6183 C CA . LEU A 1 768 ? 23.700 -9.081 22.873 1.00 70.19 768 LEU A CA 1
ATOM 6184 C C . LEU A 1 768 ? 24.960 -8.414 22.290 1.00 70.19 768 LEU A C 1
ATOM 6186 O O . LEU A 1 768 ? 25.076 -8.276 21.068 1.00 70.19 768 LEU A O 1
ATOM 6190 N N . HIS A 1 769 ? 25.918 -8.011 23.127 1.00 77.81 769 HIS A N 1
ATOM 6191 C CA . HIS A 1 769 ? 27.091 -7.250 22.708 1.00 77.81 769 HIS A CA 1
ATOM 6192 C C . HIS A 1 769 ? 28.231 -8.153 22.209 1.00 77.81 769 HIS A C 1
ATOM 6194 O O . HIS A 1 769 ? 28.612 -9.147 22.819 1.00 77.81 769 HIS A O 1
ATOM 6200 N N . GLY A 1 770 ? 28.810 -7.792 21.060 1.00 76.81 770 GLY A N 1
ATOM 6201 C CA . GLY A 1 770 ? 30.035 -8.419 20.556 1.00 76.81 770 GLY A CA 1
ATOM 6202 C C . GLY A 1 770 ? 31.289 -7.868 21.242 1.00 76.81 770 GLY A C 1
ATOM 6203 O O . GLY A 1 770 ? 31.263 -6.770 21.795 1.00 76.81 770 GLY A O 1
ATOM 6204 N N . TYR A 1 771 ? 32.412 -8.584 21.124 1.00 81.94 771 TYR A N 1
ATOM 6205 C CA . TYR A 1 771 ? 33.663 -8.275 21.837 1.00 81.94 771 TYR A CA 1
ATOM 6206 C C . TYR A 1 771 ? 34.151 -6.823 21.705 1.00 81.94 771 TYR A C 1
ATOM 6208 O O . TYR A 1 771 ? 34.601 -6.250 22.686 1.00 81.94 771 TYR A O 1
ATOM 6216 N N . ARG A 1 772 ? 33.987 -6.173 20.543 1.00 81.88 772 ARG A N 1
ATOM 6217 C CA . ARG A 1 772 ? 34.353 -4.751 20.355 1.00 81.88 772 ARG A CA 1
ATOM 6218 C C . ARG A 1 772 ? 33.497 -3.781 21.173 1.00 81.88 772 ARG A C 1
ATOM 6220 O O . ARG A 1 772 ? 33.970 -2.719 21.557 1.00 81.88 772 ARG A O 1
ATOM 6227 N N . TRP A 1 773 ? 32.231 -4.121 21.399 1.00 81.31 773 TRP A N 1
ATOM 6228 C CA . TRP A 1 773 ? 31.288 -3.290 22.150 1.00 81.31 773 TRP A CA 1
ATOM 6229 C C . TRP A 1 773 ? 31.404 -3.566 23.653 1.00 81.31 773 TRP A C 1
ATOM 6231 O O . TRP A 1 773 ? 31.354 -2.635 24.449 1.00 81.31 773 TRP A O 1
ATOM 6241 N N . MET A 1 774 ? 31.680 -4.820 24.032 1.00 87.12 774 MET A N 1
ATOM 6242 C CA . MET A 1 774 ? 32.067 -5.167 25.402 1.00 87.12 774 MET A CA 1
ATOM 6243 C C . MET A 1 774 ? 33.424 -4.550 25.785 1.00 87.12 774 MET A C 1
ATOM 6245 O O . MET A 1 774 ? 33.573 -4.021 26.875 1.00 87.12 774 MET A O 1
ATOM 6249 N N . HIS A 1 775 ? 34.388 -4.496 24.860 1.00 89.06 775 HIS A N 1
ATOM 6250 C CA . HIS A 1 775 ? 35.666 -3.797 25.053 1.00 89.06 775 HIS A CA 1
ATOM 6251 C C . HIS A 1 775 ? 35.470 -2.301 25.328 1.00 89.06 775 HIS A C 1
ATOM 6253 O O . HIS A 1 775 ? 36.089 -1.749 26.235 1.00 89.06 775 HIS A O 1
ATOM 6259 N N . LEU A 1 776 ? 34.547 -1.657 24.605 1.00 83.69 776 LEU A N 1
ATOM 6260 C CA . LEU A 1 776 ? 34.157 -0.275 24.885 1.00 83.69 776 LEU A CA 1
ATOM 6261 C C . LEU A 1 776 ? 33.471 -0.135 26.256 1.00 83.69 776 LEU A C 1
ATOM 6263 O O . LEU A 1 776 ? 33.754 0.830 26.961 1.00 83.69 776 LEU A O 1
ATOM 6267 N N . ARG A 1 777 ? 32.629 -1.097 26.666 1.00 83.56 777 ARG A N 1
ATOM 6268 C CA . ARG A 1 777 ? 32.034 -1.150 28.016 1.00 83.56 777 ARG A CA 1
ATOM 6269 C C . ARG A 1 777 ? 33.096 -1.266 29.112 1.00 83.56 777 ARG A C 1
ATOM 6271 O O . ARG A 1 777 ? 33.003 -0.532 30.092 1.00 83.56 777 ARG A O 1
ATOM 6278 N N . CYS A 1 778 ? 34.123 -2.097 28.928 1.00 86.19 778 CYS A N 1
ATOM 6279 C CA . CYS A 1 778 ? 35.266 -2.181 29.841 1.00 86.19 778 CYS A CA 1
ATOM 6280 C C . CYS A 1 778 ? 35.977 -0.821 29.966 1.00 86.19 778 CYS A C 1
ATOM 6282 O O . CYS A 1 778 ? 36.124 -0.314 31.076 1.00 86.19 778 CYS A O 1
ATOM 6284 N N . ILE A 1 779 ? 36.318 -0.173 28.843 1.00 83.56 779 ILE A N 1
ATOM 6285 C CA . ILE A 1 779 ? 36.961 1.158 28.839 1.00 83.56 779 ILE A CA 1
ATOM 6286 C C . ILE A 1 779 ? 36.093 2.212 29.546 1.00 83.56 779 ILE A C 1
ATOM 6288 O O . ILE A 1 779 ? 36.609 3.004 30.334 1.00 83.56 779 ILE A O 1
ATOM 6292 N N . GLN A 1 780 ? 34.779 2.206 29.305 1.00 80.62 780 GLN A N 1
ATOM 6293 C CA . GLN A 1 780 ? 33.831 3.137 29.932 1.00 80.62 780 GLN A CA 1
ATOM 6294 C C . GLN A 1 780 ? 33.692 2.937 31.448 1.00 80.62 780 GLN A C 1
ATOM 6296 O O . GLN A 1 780 ? 33.345 3.885 32.148 1.00 80.62 780 GLN A O 1
ATOM 6301 N N . ASN A 1 781 ? 34.025 1.748 31.957 1.00 82.31 781 ASN A N 1
ATOM 6302 C CA . ASN A 1 781 ? 34.106 1.436 33.387 1.00 82.31 781 ASN A CA 1
ATOM 6303 C C . ASN A 1 781 ? 35.555 1.501 33.919 1.00 82.31 781 ASN A C 1
ATOM 6305 O O . ASN A 1 781 ? 35.870 0.928 34.955 1.00 82.31 781 ASN A O 1
ATOM 6309 N N . ASN A 1 782 ? 36.435 2.236 33.225 1.00 79.50 782 ASN A N 1
ATOM 6310 C CA . ASN A 1 782 ? 37.848 2.460 33.559 1.00 79.50 782 ASN A CA 1
ATOM 6311 C C . ASN A 1 782 ? 38.743 1.202 33.577 1.00 79.50 782 ASN A C 1
ATOM 6313 O O . ASN A 1 782 ? 39.859 1.263 34.091 1.00 79.50 782 ASN A O 1
ATOM 6317 N N . LEU A 1 783 ? 38.309 0.089 32.975 1.00 84.75 783 LEU A N 1
ATOM 6318 C CA . LEU A 1 783 ? 39.131 -1.113 32.820 1.00 84.75 783 LEU A CA 1
ATOM 6319 C C . LEU A 1 783 ? 40.040 -0.991 31.587 1.00 84.75 783 LEU A C 1
ATOM 6321 O O . LEU A 1 783 ? 39.576 -0.741 30.469 1.00 84.75 783 LEU A O 1
ATOM 6325 N N . VAL A 1 784 ? 41.343 -1.202 31.777 1.00 85.50 784 VAL A N 1
ATOM 6326 C CA . VAL A 1 784 ? 42.352 -1.166 30.709 1.00 85.50 784 VAL A CA 1
ATOM 6327 C C . VAL A 1 784 ? 42.637 -2.596 30.258 1.00 85.50 784 VAL A C 1
ATOM 6329 O O . VAL A 1 784 ? 43.277 -3.365 30.967 1.00 85.50 784 VAL A O 1
ATOM 6332 N N . VAL A 1 785 ? 42.156 -2.956 29.068 1.00 87.19 785 VAL A N 1
ATOM 6333 C CA . VAL A 1 785 ? 42.238 -4.312 28.500 1.00 87.19 785 VAL A CA 1
ATOM 6334 C C . VAL A 1 785 ? 42.348 -4.245 26.968 1.00 87.19 785 VAL A C 1
ATOM 6336 O O . VAL A 1 785 ? 41.914 -3.260 26.361 1.00 87.19 785 VAL A O 1
ATOM 6339 N N . THR A 1 786 ? 42.942 -5.251 26.316 1.00 87.00 786 THR A N 1
ATOM 6340 C CA . THR A 1 786 ? 42.978 -5.340 24.841 1.00 87.00 786 THR A CA 1
ATOM 6341 C C . THR A 1 786 ? 41.683 -5.929 24.266 1.00 87.00 786 THR A C 1
ATOM 6343 O O . THR A 1 786 ? 40.843 -6.473 24.986 1.00 87.00 786 THR A O 1
ATOM 6346 N N . GLN A 1 787 ? 41.489 -5.807 22.948 1.00 85.94 787 GLN A N 1
ATOM 6347 C CA . GLN A 1 787 ? 40.334 -6.425 22.287 1.00 85.94 787 GLN A CA 1
ATOM 6348 C C . GLN A 1 787 ? 40.455 -7.946 22.194 1.00 85.94 787 GLN A C 1
ATOM 6350 O O . GLN A 1 787 ? 39.414 -8.602 22.190 1.00 85.94 787 GLN A O 1
ATOM 6355 N N . GLU A 1 788 ? 41.676 -8.497 22.133 1.00 87.56 788 GLU A N 1
ATOM 6356 C CA . GLU A 1 788 ? 41.889 -9.948 22.146 1.00 87.56 788 GLU A CA 1
ATOM 6357 C C . GLU A 1 788 ? 41.442 -10.551 23.482 1.00 87.56 788 GLU A C 1
ATOM 6359 O O . GLU A 1 788 ? 40.565 -11.410 23.486 1.00 87.56 788 GLU A O 1
ATOM 6364 N N . VAL A 1 789 ? 41.923 -10.020 24.613 1.00 87.06 789 VAL A N 1
ATOM 6365 C CA . VAL A 1 789 ? 41.592 -10.540 25.954 1.00 87.06 789 VAL A CA 1
ATOM 6366 C C . VAL A 1 789 ? 40.082 -10.492 26.226 1.00 87.06 789 VAL A C 1
ATOM 6368 O O . VAL A 1 789 ? 39.505 -11.463 26.709 1.00 87.06 789 VAL A O 1
ATOM 6371 N N . VAL A 1 790 ? 39.386 -9.413 25.839 1.00 88.56 790 VAL A N 1
ATOM 6372 C CA . VAL A 1 790 ? 37.911 -9.354 25.948 1.00 88.56 790 VAL A CA 1
ATOM 6373 C C . VAL A 1 790 ? 37.217 -10.354 25.011 1.00 88.56 790 VAL A C 1
ATOM 6375 O O . VAL A 1 790 ? 36.150 -10.865 25.348 1.00 88.56 790 VAL A O 1
ATOM 6378 N N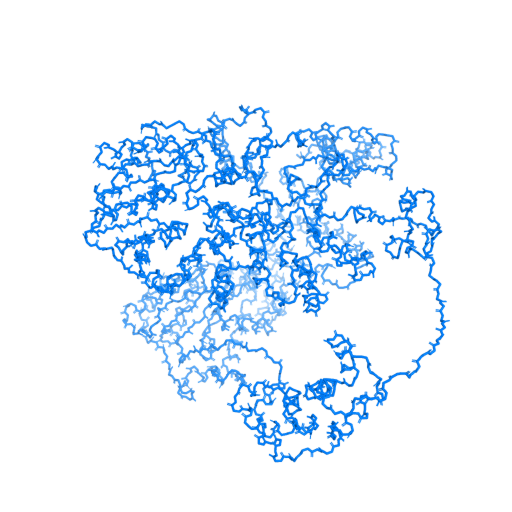 . ALA A 1 791 ? 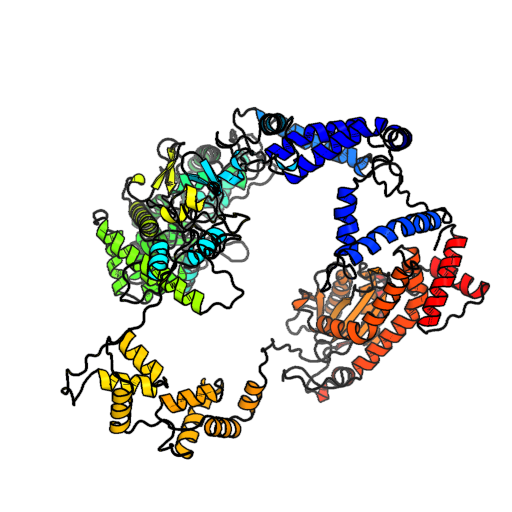37.786 -10.649 23.838 1.00 86.06 791 ALA A N 1
ATOM 6379 C CA . ALA A 1 791 ? 37.236 -11.646 22.920 1.00 86.06 791 ALA A CA 1
ATOM 6380 C C . ALA A 1 791 ? 37.421 -13.084 23.429 1.00 86.06 791 ALA A C 1
ATOM 6382 O O . ALA A 1 791 ? 36.523 -13.902 23.228 1.00 86.06 791 ALA A O 1
ATOM 6383 N N . GLU A 1 792 ? 38.542 -13.373 24.090 1.00 88.44 792 GLU A N 1
ATOM 6384 C CA . GLU A 1 792 ? 38.837 -14.657 24.731 1.00 88.44 792 GLU A CA 1
ATOM 6385 C C . GLU A 1 792 ? 37.962 -14.877 25.966 1.00 88.44 792 GLU A C 1
ATOM 6387 O O . GLU A 1 792 ? 37.270 -15.891 26.039 1.00 88.44 792 GLU A O 1
ATOM 6392 N N . ILE A 1 793 ? 37.868 -13.887 26.861 1.00 88.94 793 ILE A N 1
ATOM 6393 C CA . ILE A 1 793 ? 36.981 -13.944 28.033 1.00 88.94 793 ILE A CA 1
ATOM 6394 C C . ILE A 1 793 ? 35.517 -14.131 27.603 1.00 88.94 793 ILE A C 1
ATOM 6396 O O . ILE A 1 793 ? 34.832 -15.003 28.126 1.00 88.94 793 ILE A O 1
ATOM 6400 N N . LEU A 1 794 ? 35.028 -13.398 26.593 1.00 85.00 794 LEU A N 1
ATOM 6401 C CA . LEU A 1 794 ? 33.666 -13.607 26.072 1.00 85.00 794 LEU A CA 1
ATOM 6402 C C . LEU A 1 794 ? 33.459 -14.965 25.398 1.00 85.00 794 LEU A C 1
ATOM 6404 O O . LEU A 1 794 ? 32.339 -15.466 25.388 1.00 85.00 794 LEU A O 1
ATOM 6408 N N . ARG A 1 795 ? 34.499 -15.534 24.785 1.00 84.50 795 ARG A N 1
ATOM 6409 C CA . ARG A 1 795 ? 34.450 -16.880 24.202 1.00 84.50 795 ARG A CA 1
ATOM 6410 C C . ARG A 1 795 ? 34.396 -17.954 25.293 1.00 84.50 795 ARG A C 1
ATOM 6412 O O . ARG A 1 795 ? 33.787 -18.988 25.052 1.00 84.50 795 ARG A O 1
ATOM 6419 N N . PHE A 1 796 ? 35.010 -17.709 26.448 1.00 85.31 796 PHE A N 1
ATOM 6420 C CA . PHE A 1 796 ? 34.978 -18.603 27.604 1.00 85.31 796 PHE A CA 1
ATOM 6421 C C . PHE A 1 796 ? 33.652 -18.506 28.382 1.00 85.31 796 PHE A C 1
ATOM 6423 O O . PHE A 1 796 ? 33.048 -19.529 28.681 1.00 85.31 796 PHE A O 1
ATOM 6430 N N . LEU A 1 797 ? 33.168 -17.287 28.653 1.00 83.69 797 LEU A N 1
ATOM 6431 C CA . LEU A 1 797 ? 31.969 -17.034 29.470 1.00 83.69 797 LEU A CA 1
ATOM 6432 C C . LEU A 1 797 ? 30.635 -17.185 28.720 1.00 83.69 797 LEU A C 1
ATOM 6434 O O . LEU A 1 797 ? 29.625 -17.532 29.320 1.00 83.69 797 LEU A O 1
ATOM 6438 N N . ASP A 1 798 ? 30.605 -16.890 27.419 1.00 78.62 798 ASP A N 1
ATOM 6439 C CA . ASP A 1 798 ? 29.411 -17.014 26.572 1.00 78.62 798 ASP A CA 1
ATOM 6440 C C . ASP A 1 798 ? 29.783 -17.671 25.229 1.00 78.62 798 ASP A C 1
ATOM 6442 O O . ASP A 1 798 ? 29.726 -17.024 24.173 1.00 78.62 798 ASP A O 1
ATOM 6446 N N . PRO A 1 799 ? 30.207 -18.953 25.240 1.00 79.69 799 PRO A N 1
ATOM 6447 C CA . PRO A 1 799 ? 30.636 -19.659 24.037 1.00 79.69 799 PRO A CA 1
ATOM 6448 C C . PRO A 1 799 ? 29.509 -19.745 23.005 1.00 79.69 799 PRO A C 1
ATOM 6450 O O . PRO A 1 799 ? 29.739 -19.453 21.831 1.00 79.69 799 PRO A O 1
ATOM 6453 N N . GLU A 1 800 ? 28.276 -20.057 23.424 1.00 71.38 800 GLU A N 1
ATOM 6454 C CA . GLU A 1 800 ? 27.124 -20.126 22.518 1.00 71.38 800 GLU A CA 1
ATOM 6455 C C . GLU A 1 800 ? 26.792 -18.769 21.895 1.00 71.38 800 GLU A C 1
ATOM 6457 O O . GLU A 1 800 ? 26.651 -18.667 20.672 1.00 71.38 800 GLU A O 1
ATOM 6462 N N . GLY A 1 801 ? 26.686 -17.706 22.696 1.00 67.12 801 GLY A N 1
ATOM 6463 C CA . GLY A 1 801 ? 26.394 -16.372 22.193 1.00 67.12 801 GLY A CA 1
ATOM 6464 C C . GLY A 1 801 ? 27.528 -15.820 21.331 1.00 67.12 801 GLY A C 1
ATOM 6465 O O . GLY A 1 801 ? 27.258 -15.204 20.295 1.00 67.12 801 GLY A O 1
ATOM 6466 N N . HIS A 1 802 ? 28.793 -16.095 21.669 1.00 71.44 802 HIS A N 1
ATOM 6467 C CA . HIS A 1 802 ? 29.947 -15.783 20.820 1.00 71.44 802 HIS A CA 1
ATOM 6468 C C . HIS A 1 802 ? 29.781 -16.427 19.438 1.00 71.44 802 HIS A C 1
ATOM 6470 O O . HIS A 1 802 ? 29.882 -15.743 18.412 1.00 71.44 802 HIS A O 1
ATOM 6476 N N . ASP A 1 803 ? 29.446 -17.715 19.403 1.00 70.06 803 ASP A N 1
ATOM 6477 C CA . ASP A 1 803 ? 29.240 -18.467 18.171 1.00 70.06 803 ASP A CA 1
ATOM 6478 C C . ASP A 1 803 ? 28.024 -17.972 17.375 1.00 70.06 803 ASP A C 1
ATOM 6480 O O . ASP A 1 803 ? 28.098 -17.793 16.155 1.00 70.06 803 ASP A O 1
ATOM 6484 N N . ILE A 1 804 ? 26.912 -17.665 18.048 1.00 65.12 804 ILE A N 1
ATOM 6485 C CA . ILE A 1 804 ? 25.711 -17.064 17.452 1.00 65.12 804 ILE A CA 1
ATOM 6486 C C . ILE A 1 804 ? 26.044 -15.704 16.816 1.00 65.12 804 ILE A C 1
ATOM 6488 O O . ILE A 1 804 ? 25.666 -15.461 15.664 1.00 65.12 804 ILE A O 1
ATOM 6492 N N . ARG A 1 805 ? 26.798 -14.839 17.510 1.00 65.19 805 ARG A N 1
ATOM 6493 C CA . ARG A 1 805 ? 27.199 -13.506 17.025 1.00 65.19 805 ARG A CA 1
ATOM 6494 C C . ARG A 1 805 ? 28.200 -13.593 15.862 1.00 65.19 805 ARG A C 1
ATOM 6496 O O . ARG A 1 805 ? 28.048 -12.865 14.876 1.00 65.19 805 ARG A O 1
ATOM 6503 N N . LYS A 1 806 ? 29.154 -14.535 15.894 1.00 62.31 806 LYS A N 1
ATOM 6504 C CA . LYS A 1 806 ? 30.125 -14.796 14.806 1.00 62.31 806 LYS A CA 1
ATOM 6505 C C . LYS A 1 806 ? 29.444 -15.146 13.472 1.00 62.31 806 LYS A C 1
ATOM 6507 O O . LYS A 1 806 ? 29.969 -14.833 12.404 1.00 62.31 806 LYS A O 1
ATOM 6512 N N . ARG A 1 807 ? 28.246 -15.741 13.518 1.00 62.12 807 ARG A N 1
ATOM 6513 C CA . ARG A 1 807 ? 27.510 -16.276 12.355 1.00 62.12 807 ARG A CA 1
ATOM 6514 C C . ARG A 1 807 ? 26.753 -15.249 11.487 1.00 62.12 807 ARG A C 1
ATOM 6516 O O . ARG A 1 807 ? 26.245 -15.669 10.448 1.00 62.12 807 ARG A O 1
ATOM 6523 N N . LYS A 1 808 ? 26.631 -13.969 11.885 1.00 50.50 808 LYS A N 1
ATOM 6524 C CA . LYS A 1 808 ? 26.049 -12.836 11.103 1.00 50.50 808 LYS A CA 1
ATOM 6525 C C . LYS A 1 808 ? 24.820 -13.173 10.208 1.00 50.50 808 LYS A C 1
ATOM 6527 O O . LYS A 1 808 ? 24.866 -12.964 8.996 1.00 50.50 808 LYS A O 1
ATOM 6532 N N . ARG A 1 809 ? 23.706 -13.688 10.756 1.00 50.69 809 ARG A N 1
ATOM 6533 C CA . ARG A 1 809 ? 22.475 -14.002 9.977 1.00 50.69 809 ARG A CA 1
ATOM 6534 C C . ARG A 1 809 ? 21.182 -13.465 10.612 1.00 50.69 809 ARG A C 1
ATOM 6536 O O . ARG A 1 809 ? 21.074 -13.377 11.829 1.00 50.69 809 ARG A O 1
ATOM 6543 N N . LEU A 1 810 ? 20.194 -13.157 9.763 1.00 43.97 810 LEU A N 1
ATOM 6544 C CA . LEU A 1 810 ? 18.833 -12.727 10.130 1.00 43.97 810 LEU A CA 1
ATOM 6545 C C . LEU A 1 810 ? 18.061 -13.797 10.932 1.00 43.97 810 LEU A C 1
ATOM 6547 O O . LEU A 1 810 ? 18.087 -14.976 10.573 1.00 43.97 810 LEU A O 1
ATOM 6551 N N . ARG A 1 811 ? 17.292 -13.373 11.949 1.00 44.97 811 ARG A N 1
ATOM 6552 C CA . ARG A 1 811 ? 16.265 -14.207 12.610 1.00 44.97 811 ARG A CA 1
ATOM 6553 C C . ARG A 1 811 ? 15.055 -14.390 11.680 1.00 44.97 811 ARG A C 1
ATOM 6555 O O . ARG A 1 811 ? 14.583 -13.426 11.084 1.00 44.97 811 ARG A O 1
ATOM 6562 N N . ARG A 1 812 ? 14.539 -15.620 11.580 1.00 49.78 812 ARG A N 1
ATOM 6563 C CA . ARG A 1 812 ? 13.291 -15.973 10.869 1.00 49.78 812 ARG A CA 1
ATOM 6564 C C . ARG A 1 812 ? 12.188 -16.308 11.887 1.00 49.78 812 ARG A C 1
ATOM 6566 O O . ARG A 1 812 ? 12.508 -16.658 13.020 1.00 49.78 812 ARG A O 1
ATOM 6573 N N . ARG A 1 813 ? 10.910 -16.202 11.492 1.00 51.69 813 ARG A N 1
ATOM 6574 C CA . ARG A 1 813 ? 9.766 -16.638 12.323 1.00 51.69 813 ARG A CA 1
ATOM 6575 C C . ARG A 1 813 ? 9.884 -18.132 12.656 1.00 51.69 813 ARG A C 1
ATOM 6577 O O . ARG A 1 813 ? 10.341 -18.912 11.824 1.00 51.69 813 ARG A O 1
ATOM 6584 N N . GLN A 1 814 ? 9.448 -18.510 13.854 1.00 58.31 814 GLN A N 1
ATOM 6585 C CA . GLN A 1 814 ? 9.327 -19.908 14.263 1.00 58.31 814 GLN A CA 1
ATOM 6586 C C . GLN A 1 814 ? 8.014 -20.485 13.717 1.00 58.31 814 GLN A C 1
ATOM 6588 O O . GLN A 1 814 ? 6.965 -19.851 13.810 1.00 58.31 814 GLN A O 1
ATOM 6593 N N . TYR A 1 815 ? 8.097 -21.670 13.118 1.00 66.75 815 TYR A N 1
ATOM 6594 C CA . TYR A 1 815 ? 6.975 -22.426 12.567 1.00 66.75 815 TYR A CA 1
ATOM 6595 C C . TYR A 1 815 ? 6.877 -23.741 13.357 1.00 66.75 815 TYR A C 1
ATOM 6597 O O . TYR A 1 815 ? 7.880 -24.453 13.460 1.00 66.75 815 TYR A O 1
ATOM 6605 N N . LEU A 1 816 ? 5.697 -24.031 13.916 1.00 72.56 816 LEU A N 1
ATOM 6606 C CA . LEU A 1 816 ? 5.418 -25.144 14.831 1.00 72.56 816 LEU A CA 1
ATOM 6607 C C . LEU A 1 816 ? 4.105 -25.844 14.432 1.00 72.56 816 LEU A C 1
ATOM 6609 O O . LEU A 1 816 ? 3.096 -25.176 14.214 1.00 72.56 816 LEU A O 1
ATOM 6613 N N . ASN A 1 817 ? 4.128 -27.176 14.393 1.00 82.88 817 ASN A N 1
ATOM 6614 C CA . ASN A 1 817 ? 2.967 -28.070 14.304 1.00 82.88 817 ASN A CA 1
ATOM 6615 C C . ASN A 1 817 ? 3.146 -29.197 15.335 1.00 82.88 817 ASN A C 1
ATOM 6617 O O . ASN A 1 817 ? 4.280 -29.476 15.718 1.00 82.88 817 ASN A O 1
ATOM 6621 N N . LYS A 1 818 ? 2.046 -29.812 15.791 1.00 86.50 818 LYS A N 1
ATOM 6622 C CA . LYS A 1 818 ? 2.049 -30.758 16.924 1.00 86.50 818 LYS A CA 1
ATOM 6623 C C . LYS A 1 818 ? 2.535 -32.182 16.588 1.00 86.50 818 LYS A C 1
ATOM 6625 O O . LYS A 1 818 ? 2.897 -32.916 17.499 1.00 86.50 818 LYS A O 1
ATOM 6630 N N . GLY A 1 819 ? 2.495 -32.574 15.319 1.00 90.75 819 GLY A N 1
ATOM 6631 C CA . GLY A 1 819 ? 2.803 -33.922 14.830 1.00 90.75 819 GLY A CA 1
ATOM 6632 C C . GLY A 1 819 ? 2.385 -34.072 13.362 1.00 90.75 819 GLY A C 1
ATOM 6633 O O . GLY A 1 819 ? 1.848 -33.104 12.805 1.00 90.75 819 GLY A O 1
ATOM 6634 N N . PRO A 1 820 ? 2.645 -35.223 12.717 1.00 92.12 820 PRO A N 1
ATOM 6635 C CA . PRO A 1 820 ? 2.193 -35.477 11.352 1.00 92.12 820 PRO A CA 1
ATOM 6636 C C . PRO A 1 820 ? 0.663 -35.538 11.275 1.00 92.12 820 PRO A C 1
ATOM 6638 O O . PRO A 1 820 ? -0.009 -35.825 12.269 1.00 92.12 820 PRO A O 1
ATOM 6641 N N . ASN A 1 821 ? 0.114 -35.227 10.100 1.00 93.19 821 ASN A N 1
ATOM 6642 C CA . ASN A 1 821 ? -1.327 -35.172 9.802 1.00 93.19 821 ASN A CA 1
ATOM 6643 C C . ASN A 1 821 ? -2.110 -34.074 10.551 1.00 93.19 821 ASN A C 1
ATOM 6645 O O . ASN A 1 821 ? -3.296 -33.872 10.314 1.00 93.19 821 ASN A O 1
ATOM 6649 N N . PHE A 1 822 ? -1.431 -33.264 11.369 1.00 91.12 822 PHE A N 1
ATOM 6650 C CA . PHE A 1 822 ? -2.016 -32.100 12.044 1.00 91.12 822 PHE A CA 1
ATOM 6651 C C . PHE A 1 822 ? -2.285 -30.918 11.095 1.00 91.12 822 PHE A C 1
ATOM 6653 O O . PHE A 1 822 ? -3.120 -30.055 11.372 1.00 91.12 822 PHE A O 1
ATOM 6660 N N . LEU A 1 823 ? -1.512 -30.809 10.008 1.00 91.62 823 LEU A N 1
ATOM 6661 C CA . LEU A 1 823 ? -1.705 -29.783 8.984 1.00 91.62 823 LEU A CA 1
ATOM 6662 C C . LEU A 1 823 ? -1.052 -30.197 7.664 1.00 91.62 823 LEU A C 1
ATOM 6664 O O . LEU A 1 823 ? 0.176 -30.172 7.557 1.00 91.62 823 LEU A O 1
ATOM 6668 N N . TRP A 1 824 ? -1.860 -30.497 6.654 1.00 94.38 824 TRP A N 1
ATOM 6669 C CA . TRP A 1 824 ? -1.398 -30.696 5.278 1.00 94.38 824 TRP A CA 1
ATOM 6670 C C . TRP A 1 824 ? -1.372 -29.371 4.508 1.00 94.38 824 TRP A C 1
ATOM 6672 O O . TRP A 1 824 ? -2.194 -28.483 4.742 1.00 94.38 824 TRP A O 1
ATOM 6682 N N . HIS A 1 825 ? -0.401 -29.223 3.610 1.00 93.56 825 HIS A N 1
ATOM 6683 C CA . HIS A 1 825 ? -0.182 -28.037 2.783 1.00 93.56 825 HIS A CA 1
ATOM 6684 C C . HIS A 1 825 ? -0.273 -28.416 1.307 1.00 93.56 825 HIS A C 1
ATOM 6686 O O . HIS A 1 825 ? 0.646 -29.060 0.809 1.00 93.56 825 HIS A O 1
ATOM 6692 N N . ILE A 1 826 ? -1.348 -27.998 0.637 1.00 92.38 826 ILE A N 1
ATOM 6693 C CA . ILE A 1 826 ? -1.622 -28.274 -0.782 1.00 92.38 826 ILE A CA 1
ATOM 6694 C C . ILE A 1 826 ? -1.293 -27.035 -1.616 1.00 92.38 826 ILE A C 1
ATOM 6696 O O . ILE A 1 826 ? -1.548 -25.909 -1.171 1.00 92.38 826 ILE A O 1
ATOM 6700 N N . ASP A 1 827 ? -0.715 -27.236 -2.801 1.00 91.00 827 ASP A N 1
ATOM 6701 C CA . ASP A 1 827 ? -0.403 -26.174 -3.764 1.00 91.00 827 ASP A CA 1
ATOM 6702 C C . ASP A 1 827 ? -0.194 -26.727 -5.191 1.00 91.00 827 ASP A C 1
ATOM 6704 O O . ASP A 1 827 ? 0.066 -27.919 -5.376 1.00 91.00 827 ASP A O 1
ATOM 6708 N N . SER A 1 828 ? -0.265 -25.851 -6.199 1.00 89.12 828 SER A N 1
ATOM 6709 C CA . SER A 1 828 ? -0.093 -26.186 -7.622 1.00 89.12 828 SER A CA 1
ATOM 6710 C C . SER A 1 828 ? 1.115 -25.472 -8.240 1.00 89.12 828 SER A C 1
ATOM 6712 O O . SER A 1 828 ? 1.242 -24.248 -8.219 1.00 89.12 828 SER A O 1
ATOM 6714 N N . TYR A 1 829 ? 2.006 -26.245 -8.856 1.00 89.25 829 TYR A N 1
ATOM 6715 C CA . TYR A 1 829 ? 3.262 -25.793 -9.443 1.00 89.25 829 TYR A CA 1
ATOM 6716 C C . TYR A 1 829 ? 3.170 -25.603 -10.966 1.00 89.25 829 TYR A C 1
ATOM 6718 O O . TYR A 1 829 ? 3.531 -26.453 -11.779 1.00 89.25 829 TYR A O 1
ATOM 6726 N N . ASP A 1 830 ? 2.741 -24.409 -11.367 1.00 86.88 830 ASP A N 1
ATOM 6727 C CA . ASP A 1 830 ? 2.409 -24.062 -12.757 1.00 86.88 830 ASP A CA 1
ATOM 6728 C C . ASP A 1 830 ? 3.622 -23.769 -13.689 1.00 86.88 830 ASP A C 1
ATOM 6730 O O . ASP A 1 830 ? 3.468 -23.106 -14.717 1.00 86.88 830 ASP A O 1
ATOM 6734 N N . LYS A 1 831 ? 4.860 -24.208 -13.388 1.00 87.19 831 LYS A N 1
ATOM 6735 C CA . LYS A 1 831 ? 6.032 -23.864 -14.242 1.00 87.19 831 LYS A CA 1
ATOM 6736 C C . LYS A 1 831 ? 6.133 -24.643 -15.551 1.00 87.19 831 LYS A C 1
ATOM 6738 O O . LYS A 1 831 ? 6.677 -24.090 -16.504 1.00 87.19 831 LYS A O 1
ATOM 6743 N N . LEU A 1 832 ? 5.586 -25.857 -15.616 1.00 89.19 832 LEU A N 1
ATOM 6744 C CA . LEU A 1 832 ? 5.472 -26.624 -16.864 1.00 89.19 832 LEU A CA 1
ATOM 6745 C C . LEU A 1 832 ? 4.121 -26.419 -17.578 1.00 89.19 832 LEU A C 1
ATOM 6747 O O . LEU A 1 832 ? 3.956 -26.862 -18.710 1.00 89.19 832 LEU A O 1
ATOM 6751 N N . LYS A 1 833 ? 3.189 -25.656 -16.987 1.00 89.69 833 LYS A N 1
ATOM 6752 C CA . LYS A 1 833 ? 1.860 -25.358 -17.556 1.00 89.69 833 LYS A CA 1
ATOM 6753 C C . LYS A 1 833 ? 1.892 -24.754 -18.973 1.00 89.69 833 LYS A C 1
ATOM 6755 O O . LYS A 1 833 ? 1.009 -25.087 -19.761 1.00 89.69 833 LYS A O 1
ATOM 6760 N N . PRO A 1 834 ? 2.894 -23.936 -19.377 1.00 90.00 834 PRO A N 1
ATOM 6761 C CA . PRO A 1 834 ? 3.047 -23.519 -20.776 1.00 90.00 834 PRO A CA 1
ATOM 6762 C C . PRO A 1 834 ? 3.209 -24.684 -21.769 1.00 90.00 834 PRO A C 1
ATOM 6764 O O . PRO A 1 834 ? 2.793 -24.550 -22.919 1.00 90.00 834 PRO A O 1
ATOM 6767 N N . TYR A 1 835 ? 3.759 -25.811 -21.309 1.00 89.31 835 TYR A N 1
ATOM 6768 C CA . TYR A 1 835 ? 3.991 -27.052 -22.055 1.00 89.31 835 TYR A CA 1
ATOM 6769 C C . TYR A 1 835 ? 2.864 -28.087 -21.889 1.00 89.31 835 TYR A C 1
ATOM 6771 O O . TYR A 1 835 ? 2.946 -29.168 -22.452 1.00 89.31 835 TYR A O 1
ATOM 6779 N N . GLY A 1 836 ? 1.792 -27.753 -21.157 1.00 88.00 836 GLY A N 1
ATOM 6780 C CA . GLY A 1 836 ? 0.644 -28.640 -20.932 1.00 88.00 836 GLY A CA 1
ATOM 6781 C C . GLY A 1 836 ? 0.725 -29.504 -19.670 1.00 88.00 836 GLY A C 1
ATOM 6782 O O . GLY A 1 836 ? -0.230 -30.213 -19.379 1.00 88.00 836 GLY A O 1
ATOM 6783 N N . ILE A 1 837 ? 1.814 -29.428 -18.898 1.00 89.69 837 ILE A N 1
ATOM 6784 C CA . ILE A 1 837 ? 1.991 -30.225 -17.675 1.00 89.69 837 ILE A CA 1
ATOM 6785 C C . ILE A 1 837 ? 1.776 -29.344 -16.440 1.00 89.69 837 ILE A C 1
ATOM 6787 O O . ILE A 1 837 ? 2.540 -28.415 -16.171 1.00 89.69 837 ILE A O 1
ATOM 6791 N N . CYS A 1 838 ? 0.750 -29.649 -15.655 1.00 89.69 838 CYS A N 1
ATOM 6792 C CA . CYS A 1 838 ? 0.545 -29.096 -14.321 1.00 89.69 838 CYS A CA 1
ATOM 6793 C C . CYS A 1 838 ? 1.031 -30.108 -13.279 1.00 89.69 838 CYS A C 1
ATOM 6795 O O . CYS A 1 838 ? 0.721 -31.287 -13.390 1.00 89.69 838 CYS A O 1
ATOM 6797 N N . ILE A 1 839 ? 1.763 -29.660 -12.257 1.00 91.62 839 ILE A N 1
ATOM 6798 C CA . ILE A 1 839 ? 2.154 -30.505 -11.118 1.00 91.62 839 ILE A CA 1
ATOM 6799 C C . ILE A 1 839 ? 1.392 -30.009 -9.892 1.00 91.62 839 ILE A C 1
ATOM 6801 O O . ILE A 1 839 ? 1.447 -28.821 -9.582 1.00 91.62 839 ILE A O 1
ATOM 6805 N N . ASN A 1 840 ? 0.691 -30.890 -9.189 1.00 92.25 840 ASN A N 1
ATOM 6806 C CA . ASN A 1 840 ? 0.044 -30.606 -7.911 1.00 92.25 840 ASN A CA 1
ATOM 6807 C C . ASN A 1 840 ? 0.728 -31.424 -6.810 1.00 92.25 840 ASN A C 1
ATOM 6809 O O . ASN A 1 840 ? 1.177 -32.544 -7.051 1.00 92.25 840 ASN A O 1
ATOM 6813 N N . GLY A 1 841 ? 0.836 -30.871 -5.605 1.00 93.19 841 GLY A N 1
ATOM 6814 C CA . GLY A 1 841 ? 1.477 -31.579 -4.504 1.00 93.19 841 GLY A CA 1
ATOM 6815 C C . GLY A 1 841 ? 0.900 -31.240 -3.143 1.00 93.19 841 GLY A C 1
ATOM 6816 O O . GLY A 1 841 ? 0.253 -30.208 -2.949 1.00 93.19 841 GLY A O 1
ATOM 6817 N N . CYS A 1 842 ? 1.200 -32.112 -2.187 1.00 94.88 842 CYS A N 1
ATOM 6818 C CA . CYS A 1 842 ? 0.852 -31.944 -0.788 1.00 94.88 842 CYS A CA 1
ATOM 6819 C C . CYS A 1 842 ? 2.009 -32.352 0.122 1.00 94.88 842 CYS A C 1
ATOM 6821 O O . CYS A 1 842 ? 2.657 -33.376 -0.090 1.00 94.88 842 CYS A O 1
ATOM 6823 N N . ILE A 1 843 ? 2.255 -31.562 1.167 1.00 95.25 843 ILE A N 1
ATOM 6824 C CA . ILE A 1 843 ? 3.305 -31.826 2.154 1.00 95.25 843 ILE A CA 1
ATOM 6825 C C . ILE A 1 843 ? 2.773 -31.705 3.587 1.00 95.25 843 ILE A C 1
ATOM 6827 O O . ILE A 1 843 ? 2.080 -30.745 3.938 1.00 95.25 843 ILE A O 1
ATOM 6831 N N . ASP A 1 844 ? 3.148 -32.645 4.451 1.00 94.44 844 ASP A N 1
ATOM 6832 C CA . ASP A 1 844 ? 2.847 -32.570 5.878 1.00 94.44 844 ASP A CA 1
ATOM 6833 C C . ASP A 1 844 ? 3.641 -31.444 6.563 1.00 94.44 844 ASP A C 1
ATOM 6835 O O . ASP A 1 844 ? 4.856 -31.279 6.404 1.00 94.44 844 ASP A O 1
ATOM 6839 N N . GLY A 1 845 ? 2.953 -30.654 7.383 1.00 90.56 845 GLY A N 1
ATOM 6840 C CA . GLY A 1 845 ? 3.524 -29.470 8.007 1.00 90.56 845 GLY A CA 1
ATOM 6841 C C . GLY A 1 845 ? 4.593 -29.754 9.073 1.00 90.56 845 GLY A C 1
ATOM 6842 O O . GLY A 1 845 ? 5.430 -28.877 9.342 1.00 90.56 845 GLY A O 1
ATOM 6843 N N . PHE A 1 846 ? 4.569 -30.928 9.711 1.00 91.38 846 PHE A N 1
ATOM 6844 C CA . PHE A 1 846 ? 5.492 -31.319 10.782 1.00 91.38 846 PHE A CA 1
ATOM 6845 C C . PHE A 1 846 ? 6.729 -32.024 10.216 1.00 91.38 846 PHE A C 1
ATOM 6847 O O . PHE A 1 846 ? 7.825 -31.449 10.220 1.00 91.38 846 PHE A O 1
ATOM 6854 N N . SER A 1 847 ? 6.522 -33.228 9.684 1.00 91.81 847 SER A N 1
ATOM 6855 C CA . SER A 1 847 ? 7.532 -34.143 9.146 1.00 91.81 847 SER A CA 1
ATOM 6856 C C . SER A 1 847 ? 8.161 -33.629 7.850 1.00 91.81 847 SER A C 1
ATOM 6858 O O . SER A 1 847 ? 9.336 -33.887 7.596 1.00 91.81 847 SER A O 1
ATOM 6860 N N . ARG A 1 848 ? 7.413 -32.839 7.064 1.00 91.75 848 ARG A N 1
ATOM 6861 C CA . ARG A 1 848 ? 7.738 -32.483 5.672 1.00 91.75 848 ARG A CA 1
ATOM 6862 C C . ARG A 1 848 ? 7.742 -33.688 4.729 1.00 91.75 848 ARG A C 1
ATOM 6864 O O . ARG A 1 848 ? 8.410 -33.631 3.701 1.00 91.75 848 ARG A O 1
ATOM 6871 N N . HIS A 1 849 ? 7.016 -34.744 5.087 1.00 93.81 849 HIS A N 1
ATOM 6872 C CA . HIS A 1 849 ? 6.708 -35.857 4.199 1.00 93.81 849 HIS A CA 1
ATOM 6873 C C . HIS A 1 849 ? 5.821 -35.349 3.058 1.00 93.81 849 HIS A C 1
ATOM 6875 O O . HIS A 1 849 ? 4.865 -34.612 3.309 1.00 93.81 849 HIS A O 1
ATOM 6881 N N . ILE A 1 850 ? 6.168 -35.682 1.818 1.00 95.25 850 ILE A N 1
ATOM 6882 C CA . ILE A 1 850 ? 5.339 -35.402 0.645 1.00 95.25 850 ILE A CA 1
ATOM 6883 C C . ILE A 1 850 ? 4.271 -36.487 0.592 1.00 95.25 850 ILE A C 1
ATOM 6885 O O . ILE A 1 850 ? 4.618 -37.654 0.445 1.00 95.25 850 ILE A O 1
ATOM 6889 N N . ILE A 1 851 ? 3.008 -36.094 0.774 1.00 94.88 851 ILE A N 1
ATOM 6890 C CA . ILE A 1 851 ? 1.854 -37.005 0.787 1.00 94.88 851 ILE A CA 1
ATOM 6891 C C . ILE A 1 851 ? 1.529 -37.441 -0.645 1.00 94.88 851 ILE A C 1
ATOM 6893 O O . ILE A 1 851 ? 1.327 -38.618 -0.908 1.00 94.88 851 ILE A O 1
ATOM 6897 N N . TRP A 1 852 ? 1.521 -36.485 -1.577 1.00 93.50 852 TRP A N 1
ATOM 6898 C CA . TRP A 1 852 ? 1.442 -36.757 -3.009 1.00 93.50 852 TRP A CA 1
ATOM 6899 C C . TRP A 1 852 ? 2.187 -35.692 -3.808 1.00 93.50 852 TRP A C 1
ATOM 6901 O O . TRP A 1 852 ? 2.360 -34.549 -3.368 1.00 93.50 852 TRP A O 1
ATOM 6911 N N . LEU A 1 853 ? 2.582 -36.081 -5.015 1.00 93.62 853 LEU A N 1
ATOM 6912 C CA . LEU A 1 853 ? 3.103 -35.215 -6.060 1.00 93.62 853 LEU A CA 1
ATOM 6913 C C . LEU A 1 853 ? 2.637 -35.807 -7.390 1.00 93.62 853 LEU A C 1
ATOM 6915 O O . LEU A 1 853 ? 3.224 -36.767 -7.872 1.00 93.62 853 LEU A O 1
ATOM 6919 N N . ARG A 1 854 ? 1.545 -35.281 -7.939 1.00 89.12 854 ARG A N 1
ATOM 6920 C CA . ARG A 1 854 ? 0.915 -35.809 -9.154 1.00 89.12 854 ARG A CA 1
ATOM 6921 C C . ARG A 1 854 ? 1.008 -34.796 -10.277 1.00 89.12 854 ARG A C 1
ATOM 6923 O O . ARG A 1 854 ? 0.884 -33.589 -10.046 1.00 89.12 854 ARG A O 1
ATOM 6930 N N . MET A 1 855 ? 1.217 -35.285 -11.491 1.00 87.44 855 MET A N 1
ATOM 6931 C CA . MET A 1 855 ? 1.087 -34.466 -12.687 1.00 87.44 855 MET A CA 1
ATOM 6932 C C . MET A 1 855 ? -0.294 -34.638 -13.317 1.00 87.44 855 MET A C 1
ATOM 6934 O O . MET A 1 855 ? -0.944 -35.657 -13.136 1.00 87.44 855 MET A O 1
ATOM 6938 N N . GLY A 1 856 ? -0.757 -33.626 -14.044 1.00 83.25 856 GLY A N 1
ATOM 6939 C CA . GLY A 1 856 ? -2.005 -33.696 -14.793 1.00 83.25 856 GLY A CA 1
ATOM 6940 C C . GLY A 1 856 ? -2.096 -32.629 -15.884 1.00 83.25 856 GLY A C 1
ATOM 6941 O O . GLY A 1 856 ? -1.306 -31.676 -15.896 1.00 83.25 856 GLY A O 1
ATOM 6942 N N . PRO A 1 857 ? -3.077 -32.747 -16.793 1.00 76.31 857 PRO A N 1
ATOM 6943 C CA . PRO A 1 857 ? -3.226 -31.847 -17.937 1.00 76.31 857 PRO A CA 1
ATOM 6944 C C . PRO A 1 857 ? -3.745 -30.450 -17.554 1.00 76.31 857 PRO A C 1
ATOM 6946 O O . PRO A 1 857 ? -3.633 -29.501 -18.331 1.00 76.31 857 PRO A O 1
ATOM 6949 N N . THR A 1 858 ? -4.326 -30.295 -16.359 1.00 78.75 858 THR A N 1
ATOM 6950 C CA . THR A 1 858 ? -4.880 -29.028 -15.867 1.00 78.75 858 THR A CA 1
ATOM 6951 C C . THR A 1 858 ? -4.787 -28.918 -14.344 1.00 78.75 858 THR A C 1
ATOM 6953 O O . THR A 1 858 ? -5.038 -29.878 -13.625 1.00 78.75 858 THR A O 1
ATOM 6956 N N . SER A 1 859 ? -4.464 -27.721 -13.847 1.00 75.12 859 SER A N 1
ATOM 6957 C CA . SER A 1 859 ? -4.621 -27.321 -12.437 1.00 75.12 859 SER A CA 1
ATOM 6958 C C . SER A 1 859 ? -5.831 -26.400 -12.216 1.00 75.12 859 SER A C 1
ATOM 6960 O O . SER A 1 859 ? -5.991 -25.848 -11.133 1.00 75.12 859 SER A O 1
ATOM 6962 N N . ASN A 1 860 ? -6.673 -26.203 -13.240 1.00 78.69 860 ASN A N 1
ATOM 6963 C CA . ASN A 1 860 ? -7.832 -25.305 -13.179 1.00 78.69 860 ASN A CA 1
ATOM 6964 C C . ASN A 1 860 ? -9.147 -26.024 -12.817 1.00 78.69 860 ASN A C 1
ATOM 6966 O O . ASN A 1 860 ? -10.099 -25.346 -12.435 1.00 78.69 860 ASN A O 1
ATOM 6970 N N . ASP A 1 861 ? -9.227 -27.353 -12.967 1.00 82.06 861 ASP A N 1
ATOM 6971 C CA . ASP A 1 861 ? -10.401 -28.134 -12.551 1.00 82.06 861 ASP A CA 1
ATOM 6972 C C . ASP A 1 861 ? -10.235 -28.593 -11.089 1.00 82.06 861 ASP A C 1
ATOM 6974 O O . ASP A 1 861 ? -9.376 -29.438 -10.811 1.00 82.06 861 ASP A O 1
ATOM 6978 N N . PRO A 1 862 ? -11.042 -28.080 -10.140 1.00 84.50 862 PRO A N 1
ATOM 6979 C CA . PRO A 1 862 ? -10.964 -28.506 -8.749 1.00 84.50 862 PRO A CA 1
ATOM 6980 C C . PRO A 1 862 ? -11.318 -29.983 -8.532 1.00 84.50 862 PRO A C 1
ATOM 6982 O O . PRO A 1 862 ? -10.912 -30.542 -7.513 1.00 84.50 862 PRO A O 1
ATOM 6985 N N . LYS A 1 863 ? -12.038 -30.641 -9.452 1.00 86.25 863 LYS A N 1
ATOM 6986 C CA . LYS A 1 863 ? -12.358 -32.071 -9.326 1.00 86.25 863 LYS A CA 1
ATOM 6987 C C . LYS A 1 863 ? -11.129 -32.973 -9.444 1.00 86.25 863 LYS A C 1
ATOM 6989 O O . LYS A 1 863 ? -11.076 -33.988 -8.755 1.00 86.25 863 LYS A O 1
ATOM 6994 N N . VAL A 1 864 ? -10.144 -32.588 -10.261 1.00 86.50 864 VAL A N 1
ATOM 6995 C CA . VAL A 1 864 ? -8.875 -33.322 -10.435 1.00 86.50 864 VAL A CA 1
ATOM 6996 C C . VAL A 1 864 ? -8.031 -33.248 -9.160 1.00 86.50 864 VAL A C 1
ATOM 6998 O O . VAL A 1 864 ? -7.563 -34.265 -8.657 1.00 86.50 864 VAL A O 1
ATOM 7001 N N . ILE A 1 865 ? -7.909 -32.054 -8.565 1.00 87.81 865 ILE A N 1
ATOM 7002 C CA . ILE A 1 865 ? -7.206 -31.873 -7.280 1.00 87.81 865 ILE A CA 1
ATOM 7003 C C . ILE A 1 865 ? -7.962 -32.582 -6.140 1.00 87.81 865 ILE A C 1
ATOM 7005 O O . ILE A 1 865 ? -7.342 -33.138 -5.235 1.00 87.81 865 ILE A O 1
ATOM 7009 N N . GLY A 1 866 ? -9.298 -32.619 -6.206 1.00 90.00 866 GLY A N 1
ATOM 7010 C CA . GLY A 1 866 ? -10.126 -33.457 -5.338 1.00 90.00 866 GLY A CA 1
ATOM 7011 C C . GLY A 1 866 ? -9.814 -34.953 -5.466 1.00 90.00 866 GLY A C 1
ATOM 7012 O O . GLY A 1 866 ? -9.707 -35.620 -4.443 1.00 90.00 866 GLY A O 1
ATOM 7013 N N . GLY A 1 867 ? -9.610 -35.455 -6.691 1.00 89.69 867 GLY A N 1
ATOM 7014 C CA . GLY A 1 867 ? -9.229 -36.846 -6.960 1.00 89.69 867 GLY A CA 1
ATOM 7015 C C . GLY A 1 867 ? -7.906 -37.219 -6.293 1.00 89.69 867 GLY A C 1
ATOM 7016 O O . GLY A 1 867 ? -7.882 -38.123 -5.464 1.00 89.69 867 GLY A O 1
ATOM 7017 N N . TYR A 1 868 ? -6.846 -36.433 -6.523 1.00 90.56 868 TYR A N 1
ATOM 7018 C CA . TYR A 1 868 ? -5.547 -36.641 -5.861 1.00 90.56 868 TYR A CA 1
ATOM 7019 C C . TYR A 1 868 ? -5.642 -36.620 -4.330 1.00 90.56 868 TYR A C 1
ATOM 7021 O O . TYR A 1 868 ? -4.909 -37.337 -3.649 1.00 90.56 868 TYR A O 1
ATOM 7029 N N . PHE A 1 869 ? -6.542 -35.800 -3.776 1.00 92.56 869 PHE A N 1
ATOM 7030 C CA . PHE A 1 869 ? -6.794 -35.789 -2.341 1.00 92.56 869 PHE A CA 1
ATOM 7031 C C . PHE A 1 869 ? -7.491 -37.076 -1.876 1.00 92.56 869 PHE A C 1
ATOM 7033 O O . PHE A 1 869 ? -7.021 -37.666 -0.909 1.00 92.56 869 PHE A O 1
ATOM 7040 N N . LEU A 1 870 ? -8.544 -37.548 -2.557 1.00 91.19 870 LEU A N 1
ATOM 7041 C CA . LEU A 1 870 ? -9.211 -38.818 -2.223 1.00 91.19 870 LEU A CA 1
ATOM 7042 C C . LEU A 1 870 ? -8.269 -40.024 -2.339 1.00 91.19 870 LEU A C 1
ATOM 7044 O O . LEU A 1 870 ? -8.276 -40.869 -1.446 1.00 91.19 870 LEU A O 1
ATOM 7048 N N . ASP A 1 871 ? -7.427 -40.080 -3.373 1.00 90.12 871 ASP A N 1
ATOM 7049 C CA . ASP A 1 871 ? -6.416 -41.135 -3.525 1.00 90.12 871 ASP A CA 1
ATOM 7050 C C . ASP A 1 871 ? -5.446 -41.141 -2.341 1.00 90.12 871 ASP A C 1
ATOM 7052 O O . ASP A 1 871 ? -5.183 -42.190 -1.750 1.00 90.12 871 ASP A O 1
ATOM 7056 N N . ALA A 1 872 ? -4.973 -39.960 -1.929 1.00 91.88 872 ALA A N 1
ATOM 7057 C CA . ALA A 1 872 ? -4.144 -39.825 -0.741 1.00 91.88 872 ALA A CA 1
ATOM 7058 C C . ALA A 1 872 ? -4.873 -40.302 0.524 1.00 91.88 872 ALA A C 1
ATOM 7060 O O . ALA A 1 872 ? -4.289 -41.070 1.281 1.00 91.88 872 ALA A O 1
ATOM 7061 N N . LEU A 1 873 ? -6.147 -39.926 0.727 1.00 91.94 873 LEU A N 1
ATOM 7062 C CA . LEU A 1 873 ? -6.957 -40.406 1.857 1.00 91.94 873 LEU A CA 1
ATOM 7063 C C . LEU A 1 873 ? -7.100 -41.935 1.867 1.00 91.94 873 LEU A C 1
ATOM 7065 O O . LEU A 1 873 ? -7.052 -42.544 2.938 1.00 91.94 873 LEU A O 1
ATOM 7069 N N . ARG A 1 874 ? -7.268 -42.550 0.687 1.00 89.81 874 ARG A N 1
ATOM 7070 C CA . ARG A 1 874 ? -7.400 -44.004 0.514 1.00 89.81 874 ARG A CA 1
ATOM 7071 C C . ARG A 1 874 ? -6.097 -44.726 0.850 1.00 89.81 874 ARG A C 1
ATOM 7073 O O . ARG A 1 874 ? -6.133 -45.732 1.548 1.00 89.81 874 ARG A O 1
ATOM 7080 N N . ILE A 1 875 ? -4.959 -44.184 0.410 1.00 88.81 875 ILE A N 1
ATOM 7081 C CA . ILE A 1 875 ? -3.619 -44.721 0.693 1.00 88.81 875 ILE A CA 1
ATOM 7082 C C . ILE A 1 875 ? -3.254 -44.552 2.176 1.00 88.81 875 ILE A C 1
ATOM 7084 O O . ILE A 1 875 ? -2.713 -45.477 2.776 1.00 88.81 875 ILE A O 1
ATOM 7088 N N . THR A 1 876 ? -3.563 -43.405 2.794 1.00 88.06 876 THR A N 1
ATOM 7089 C CA . THR A 1 876 ? -3.263 -43.167 4.218 1.00 88.06 876 THR A CA 1
ATOM 7090 C C . THR A 1 876 ? -4.279 -43.790 5.178 1.00 88.06 876 THR A C 1
ATOM 7092 O O . THR A 1 876 ? -4.024 -43.807 6.378 1.00 88.06 876 THR A O 1
ATOM 7095 N N . GLY A 1 877 ? -5.426 -44.285 4.697 1.00 87.31 877 GLY A N 1
ATOM 7096 C CA . GLY A 1 877 ? -6.492 -44.864 5.531 1.00 87.31 877 GLY A CA 1
ATOM 7097 C C . GLY A 1 877 ? -7.238 -43.844 6.406 1.00 87.31 877 GLY A C 1
ATOM 7098 O O . GLY A 1 877 ? -7.792 -44.195 7.450 1.00 87.31 877 GLY A O 1
ATOM 7099 N N . GLY A 1 878 ? -7.219 -42.562 6.033 1.00 89.44 878 GLY A N 1
ATOM 7100 C CA . GLY A 1 878 ? -7.765 -41.483 6.857 1.00 89.44 878 GLY A CA 1
ATOM 7101 C C . GLY A 1 878 ? -7.358 -40.081 6.410 1.00 89.44 878 GLY A C 1
ATOM 7102 O O . GLY A 1 878 ? -6.487 -39.919 5.557 1.00 89.44 878 GLY A O 1
ATOM 7103 N N . CYS A 1 879 ? -7.977 -39.059 7.007 1.00 91.19 879 CYS A N 1
ATOM 7104 C CA . CYS A 1 879 ? -7.776 -37.644 6.677 1.00 91.19 879 CYS A CA 1
ATOM 7105 C C . CYS A 1 879 ? -6.980 -36.869 7.741 1.00 91.19 879 CYS A C 1
ATOM 7107 O O . CYS A 1 879 ? -6.993 -37.242 8.918 1.00 91.19 879 CYS A O 1
ATOM 7109 N N . PRO A 1 880 ? -6.298 -35.768 7.374 1.00 92.75 880 PRO A N 1
ATOM 7110 C CA . PRO A 1 880 ? -5.641 -34.896 8.344 1.00 92.75 880 PRO A CA 1
ATOM 7111 C C . PRO A 1 880 ? -6.657 -34.141 9.216 1.00 92.75 880 PRO A C 1
ATOM 7113 O O . PRO A 1 880 ? -7.799 -33.904 8.818 1.00 92.75 880 PRO A O 1
ATOM 7116 N N . GLU A 1 881 ? -6.216 -33.643 10.373 1.00 89.88 881 GLU A N 1
ATOM 7117 C CA . GLU A 1 881 ? -7.036 -32.751 11.208 1.00 89.88 881 GLU A CA 1
ATOM 7118 C C . GLU A 1 881 ? -7.330 -31.413 10.498 1.00 89.88 881 GLU A C 1
ATOM 7120 O O . GLU A 1 881 ? -8.380 -30.799 10.687 1.00 89.88 881 GLU A O 1
ATOM 7125 N N . THR A 1 882 ? -6.406 -30.921 9.670 1.00 91.31 882 THR A N 1
ATOM 7126 C CA . THR A 1 882 ? -6.601 -29.677 8.915 1.00 91.31 882 THR A CA 1
ATOM 7127 C C . THR A 1 882 ? -5.858 -29.698 7.585 1.00 91.31 882 THR A C 1
ATOM 7129 O O . THR A 1 882 ? -4.677 -30.040 7.522 1.00 91.31 882 THR A O 1
ATOM 7132 N N . VAL A 1 883 ? -6.515 -29.218 6.532 1.00 93.12 883 VAL A N 1
ATOM 7133 C CA . VAL A 1 883 ? -5.897 -28.915 5.234 1.00 93.12 883 VAL A CA 1
ATOM 7134 C C . VAL A 1 883 ? -5.688 -27.404 5.096 1.00 93.12 883 VAL A C 1
ATOM 7136 O O . VAL A 1 883 ? -6.542 -26.612 5.496 1.00 93.12 883 VAL A O 1
ATOM 7139 N N . ARG A 1 884 ? -4.559 -26.976 4.522 1.00 91.69 884 ARG A N 1
ATOM 7140 C CA . ARG A 1 884 ? -4.320 -25.594 4.083 1.00 91.69 884 ARG A CA 1
ATOM 7141 C C . ARG A 1 884 ? -4.072 -25.534 2.584 1.00 91.69 884 ARG A C 1
ATOM 7143 O O . ARG A 1 884 ? -3.213 -26.249 2.075 1.00 91.69 884 ARG A O 1
ATOM 7150 N N . SER A 1 885 ? -4.732 -24.579 1.943 1.00 89.81 885 SER A N 1
ATOM 7151 C CA . SER A 1 885 ? -4.510 -24.184 0.554 1.00 89.81 885 SER A CA 1
ATOM 7152 C C . SER A 1 885 ? -4.578 -22.656 0.405 1.00 89.81 885 SER A C 1
ATOM 7154 O O . SER A 1 885 ? -4.903 -21.926 1.354 1.00 89.81 885 SER A O 1
ATOM 7156 N N . ASP A 1 886 ? -4.226 -22.157 -0.776 1.00 82.50 886 ASP A N 1
ATOM 7157 C CA . ASP A 1 886 ? -4.358 -20.745 -1.131 1.00 82.50 886 ASP A CA 1
ATOM 7158 C C . ASP A 1 886 ? -5.793 -20.409 -1.589 1.00 82.50 886 ASP A C 1
ATOM 7160 O O . ASP A 1 886 ? -6.571 -21.288 -1.966 1.00 82.50 886 ASP A O 1
ATOM 7164 N N . MET A 1 887 ? -6.179 -19.127 -1.528 1.00 74.56 887 MET A N 1
ATOM 7165 C CA . MET A 1 887 ? -7.491 -18.676 -2.022 1.00 74.56 887 MET A CA 1
ATOM 7166 C C . MET A 1 887 ? -7.552 -18.677 -3.556 1.00 74.56 887 MET A C 1
ATOM 7168 O O . MET A 1 887 ? -7.369 -17.637 -4.191 1.00 74.56 887 MET A O 1
ATOM 7172 N N . GLY A 1 888 ? -7.863 -19.840 -4.120 1.00 65.25 888 GLY A N 1
ATOM 7173 C CA . GLY A 1 888 ? -8.162 -20.053 -5.532 1.00 65.25 888 GLY A CA 1
ATOM 7174 C C . GLY A 1 888 ? -9.342 -21.010 -5.725 1.00 65.25 888 GLY A C 1
ATOM 7175 O O . GLY A 1 888 ? -9.750 -21.727 -4.805 1.00 65.25 888 GLY A O 1
ATOM 7176 N N . THR A 1 889 ? -9.943 -20.982 -6.915 1.00 73.50 889 THR A N 1
ATOM 7177 C CA . THR A 1 889 ? -11.127 -21.789 -7.266 1.00 73.50 889 THR A CA 1
ATOM 7178 C C . THR A 1 889 ? -10.820 -23.284 -7.368 1.00 73.50 889 THR A C 1
ATOM 7180 O O . THR A 1 889 ? -11.712 -24.110 -7.194 1.00 73.50 889 THR A O 1
ATOM 7183 N N . GLU A 1 890 ? -9.557 -23.630 -7.602 1.00 76.12 890 GLU A N 1
ATOM 7184 C CA . GLU A 1 890 ? -9.036 -24.983 -7.790 1.00 76.12 890 GLU A CA 1
ATOM 7185 C C . GLU A 1 890 ? -9.040 -25.851 -6.514 1.00 76.12 890 GLU A C 1
ATOM 7187 O O . GLU A 1 890 ? -9.048 -27.072 -6.604 1.00 76.12 890 GLU A O 1
ATOM 7192 N N . ASN A 1 891 ? -9.130 -25.261 -5.317 1.00 84.62 891 ASN A N 1
ATOM 7193 C CA . ASN A 1 891 ? -9.142 -26.020 -4.052 1.00 84.62 891 ASN A CA 1
ATOM 7194 C C . ASN A 1 891 ? -10.559 -26.261 -3.483 1.00 84.62 891 ASN A C 1
ATOM 7196 O O . ASN A 1 891 ? -10.724 -26.883 -2.432 1.00 84.62 891 ASN A O 1
ATOM 7200 N N . GLY A 1 892 ? -11.608 -25.777 -4.161 1.00 85.00 892 GLY A N 1
ATOM 7201 C CA . GLY A 1 892 ? -12.983 -25.756 -3.639 1.00 85.00 892 GLY A CA 1
ATOM 7202 C C . GLY A 1 892 ? -13.705 -27.111 -3.556 1.00 85.00 892 GLY A C 1
ATOM 7203 O O . GLY A 1 892 ? -14.809 -27.167 -3.013 1.00 85.00 892 GLY A O 1
ATOM 7204 N N . VAL A 1 893 ? -13.139 -28.192 -4.103 1.00 87.94 893 VAL A N 1
ATOM 7205 C CA . VAL A 1 893 ? -13.642 -29.572 -3.920 1.00 87.94 893 VAL A CA 1
ATOM 7206 C C . VAL A 1 893 ? -12.972 -30.230 -2.711 1.00 87.94 893 VAL A C 1
ATOM 7208 O O . VAL A 1 893 ? -13.669 -30.794 -1.872 1.00 87.94 893 VAL A O 1
ATOM 7211 N N . VAL A 1 894 ? -11.657 -30.045 -2.540 1.00 90.50 894 VAL A N 1
ATOM 7212 C CA . VAL A 1 894 ? -10.906 -30.494 -1.352 1.00 90.50 894 VAL A CA 1
ATOM 7213 C C . VAL A 1 894 ? -11.487 -29.905 -0.063 1.00 90.50 894 VAL A C 1
ATOM 7215 O O . VAL A 1 894 ? -11.671 -30.629 0.913 1.00 90.50 894 VAL A O 1
ATOM 7218 N N . GLU A 1 895 ? -11.845 -28.614 -0.060 1.00 91.44 895 GLU A N 1
ATOM 7219 C CA . GLU A 1 895 ? -12.522 -27.992 1.087 1.00 91.44 895 GLU A CA 1
ATOM 7220 C C . GLU A 1 895 ? -13.837 -28.707 1.446 1.00 91.44 895 GLU A C 1
ATOM 7222 O O . GLU A 1 895 ? -14.127 -28.888 2.629 1.00 91.44 895 GLU A O 1
ATOM 7227 N N . ARG A 1 896 ? -14.632 -29.100 0.441 1.00 89.81 896 ARG A N 1
ATOM 7228 C CA . ARG A 1 896 ? -15.917 -29.780 0.647 1.00 89.81 896 ARG A CA 1
ATOM 7229 C C . ARG A 1 896 ? -15.710 -31.177 1.218 1.00 89.81 896 ARG A C 1
ATOM 7231 O O . ARG A 1 896 ? -16.230 -31.438 2.293 1.00 89.81 896 ARG A O 1
ATOM 7238 N N . ILE A 1 897 ? -14.875 -32.002 0.583 1.00 90.50 897 ILE A N 1
ATOM 7239 C CA . ILE A 1 897 ? -14.518 -33.353 1.059 1.00 90.50 897 ILE A CA 1
ATOM 7240 C C . ILE A 1 897 ? -14.055 -33.305 2.522 1.00 90.50 897 ILE A C 1
ATOM 7242 O O . ILE A 1 897 ? -14.604 -33.994 3.378 1.00 90.50 897 ILE A O 1
ATOM 7246 N N . GLN A 1 898 ? -13.099 -32.426 2.837 1.00 91.69 898 GLN A N 1
ATOM 7247 C CA . GLN A 1 898 ? -12.538 -32.304 4.184 1.00 91.69 898 GLN A CA 1
ATOM 7248 C C . GLN A 1 898 ? -13.574 -31.848 5.230 1.00 91.69 898 GLN A C 1
ATOM 7250 O O . GLN A 1 898 ? -13.506 -32.281 6.380 1.00 91.69 898 GLN A O 1
ATOM 7255 N N . LYS A 1 899 ? -14.538 -30.987 4.868 1.00 90.56 899 LYS A N 1
ATOM 7256 C CA . LYS A 1 899 ? -15.647 -30.607 5.765 1.00 90.56 899 LYS A CA 1
ATOM 7257 C C . LYS A 1 899 ? -16.644 -31.746 5.947 1.00 90.56 899 LYS A C 1
ATOM 7259 O O . LYS A 1 899 ? -16.938 -32.079 7.089 1.00 90.56 899 LYS A O 1
ATOM 7264 N N . THR A 1 900 ? -17.091 -32.372 4.860 1.00 89.06 900 THR A N 1
ATOM 7265 C CA . THR A 1 900 ? -18.059 -33.476 4.890 1.00 89.06 900 THR A CA 1
ATOM 7266 C C . THR A 1 900 ? -17.551 -34.642 5.734 1.00 89.06 900 THR A C 1
ATOM 7268 O O . THR A 1 900 ? -18.300 -35.154 6.558 1.00 89.06 900 THR A O 1
ATOM 7271 N N . LEU A 1 901 ? -16.268 -35.008 5.632 1.00 87.94 901 LEU A N 1
ATOM 7272 C CA . LEU A 1 901 ? -15.666 -36.031 6.496 1.00 87.94 901 LEU A CA 1
ATOM 7273 C C . LEU A 1 901 ? -15.641 -35.607 7.977 1.00 87.94 901 LEU A C 1
ATOM 7275 O O . LEU A 1 901 ? -16.001 -36.391 8.853 1.00 87.94 901 LEU A O 1
ATOM 7279 N N . HIS A 1 902 ? -15.284 -34.352 8.271 1.00 87.31 902 HIS A N 1
ATOM 7280 C CA . HIS A 1 902 ? -15.297 -33.811 9.641 1.00 87.31 902 HIS A CA 1
ATOM 7281 C C . HIS A 1 902 ? -16.694 -33.702 10.257 1.00 87.31 902 HIS A C 1
ATOM 7283 O O . HIS A 1 902 ? -16.818 -33.787 11.477 1.00 87.31 902 HIS A O 1
ATOM 7289 N N . GLU A 1 903 ? -17.721 -33.486 9.439 1.00 85.50 903 GLU A N 1
ATOM 7290 C CA . GLU A 1 903 ? -19.126 -33.393 9.851 1.00 85.50 903 GLU A CA 1
ATOM 7291 C C . GLU A 1 903 ? -19.759 -34.784 10.011 1.00 85.50 903 GLU A C 1
ATOM 7293 O O . GLU A 1 903 ? -20.415 -35.037 11.016 1.00 85.50 903 GLU A O 1
ATOM 7298 N N . THR A 1 904 ? -19.487 -35.714 9.091 1.00 83.12 904 THR A N 1
ATOM 7299 C CA . THR A 1 904 ? -20.037 -37.085 9.110 1.00 83.12 904 THR A CA 1
ATOM 7300 C C . THR A 1 904 ? -19.479 -37.917 10.267 1.00 83.12 904 THR A C 1
ATOM 7302 O O . THR A 1 904 ? -20.218 -38.661 10.906 1.00 83.12 904 THR A O 1
ATOM 7305 N N . PHE A 1 905 ? -18.185 -37.771 10.577 1.00 80.69 905 PHE A N 1
ATOM 7306 C CA . PHE A 1 905 ? -17.502 -38.563 11.609 1.00 80.69 905 PHE A CA 1
ATOM 7307 C C . PHE A 1 905 ? -17.277 -37.814 12.937 1.00 80.69 905 PHE A C 1
ATOM 7309 O O . PHE A 1 905 ? -16.535 -38.302 13.785 1.00 80.69 905 PHE A O 1
ATOM 7316 N N . ASN A 1 906 ? -17.907 -36.644 13.135 1.00 73.00 906 ASN A N 1
ATOM 7317 C CA . ASN A 1 906 ? -17.837 -35.835 14.368 1.00 73.00 906 ASN A CA 1
ATOM 7318 C C . ASN A 1 906 ? -16.407 -35.648 14.923 1.00 73.00 906 ASN A C 1
ATOM 7320 O O . ASN A 1 906 ? -16.139 -35.816 16.113 1.00 73.00 906 ASN A O 1
ATOM 7324 N N . ILE A 1 907 ? -15.471 -35.294 14.041 1.00 75.31 907 ILE A N 1
ATOM 7325 C CA . ILE A 1 907 ? -14.039 -35.235 14.354 1.00 75.31 907 ILE A CA 1
ATOM 7326 C C . ILE A 1 907 ? -13.746 -34.112 15.370 1.00 75.31 907 ILE A C 1
ATOM 7328 O O . ILE A 1 907 ? -14.006 -32.936 15.095 1.00 75.31 907 ILE A O 1
ATOM 7332 N N . GLU A 1 908 ? -13.158 -34.454 16.526 1.00 66.25 908 GLU A N 1
ATOM 7333 C CA . GLU A 1 908 ? -12.739 -33.475 17.543 1.00 66.25 908 GLU A CA 1
ATOM 7334 C C . GLU A 1 908 ? -11.704 -32.478 16.991 1.00 66.25 908 GLU A C 1
ATOM 7336 O O . GLU A 1 908 ? -10.690 -32.852 16.400 1.00 66.25 908 GLU A O 1
ATOM 7341 N N . ARG A 1 909 ? -11.930 -31.178 17.225 1.00 67.12 909 ARG A N 1
ATOM 7342 C CA . ARG A 1 909 ? -11.126 -30.090 16.640 1.00 67.12 909 ARG A CA 1
ATOM 7343 C C . ARG A 1 909 ? -10.246 -29.419 17.695 1.00 67.12 909 ARG A C 1
ATOM 7345 O O . ARG A 1 909 ? -10.765 -28.758 18.594 1.00 67.12 909 ARG A O 1
ATOM 7352 N N . ASN A 1 910 ? -8.916 -29.434 17.542 1.00 64.75 910 ASN A N 1
ATOM 7353 C CA . ASN A 1 910 ? -7.974 -28.706 18.416 1.00 64.75 910 ASN A CA 1
ATOM 7354 C C . ASN A 1 910 ? -7.954 -27.181 18.144 1.00 64.75 910 ASN A C 1
ATOM 7356 O O . ASN A 1 910 ? -6.888 -26.569 18.011 1.00 64.75 910 ASN A O 1
ATOM 7360 N N . GLY A 1 911 ? -9.124 -26.545 18.029 1.00 69.00 911 GLY A N 1
ATOM 7361 C CA . GLY A 1 911 ? -9.260 -25.103 17.796 1.00 69.00 911 GLY A CA 1
ATOM 7362 C C . GLY A 1 911 ? -8.878 -24.632 16.385 1.00 69.00 911 GLY A C 1
ATOM 7363 O O . GLY A 1 911 ? -8.604 -23.446 16.192 1.00 69.00 911 GLY A O 1
ATOM 7364 N N . ARG A 1 912 ? -8.840 -25.533 15.394 1.00 76.25 912 ARG A N 1
ATOM 7365 C CA . ARG A 1 912 ? -8.684 -25.207 13.965 1.00 76.25 912 ARG A CA 1
ATOM 7366 C C . ARG A 1 912 ? -9.914 -25.671 13.169 1.00 76.25 912 ARG A C 1
ATOM 7368 O O . ARG A 1 912 ? -10.505 -26.686 13.530 1.00 76.25 912 ARG A O 1
ATOM 7375 N N . PRO A 1 913 ? -10.323 -24.947 12.111 1.00 87.31 913 PRO A N 1
ATOM 7376 C CA . PRO A 1 913 ? -11.332 -25.436 11.176 1.00 87.31 913 PRO A CA 1
ATOM 7377 C C . PRO A 1 913 ? -10.748 -26.552 10.284 1.00 87.31 913 PRO A C 1
ATOM 7379 O O . PRO A 1 913 ? -9.535 -26.546 10.062 1.00 87.31 913 PRO A O 1
ATOM 7382 N N . PRO A 1 914 ? -11.581 -27.439 9.701 1.00 87.19 914 PRO A N 1
ATOM 7383 C CA . PRO A 1 914 ? -11.113 -28.543 8.850 1.00 87.19 914 PRO A CA 1
ATOM 7384 C C . PRO A 1 914 ? -10.291 -28.084 7.636 1.00 87.19 914 PRO A C 1
ATOM 7386 O O . PRO A 1 914 ? -9.358 -28.765 7.212 1.00 87.19 914 PRO A O 1
ATOM 7389 N N . HIS A 1 915 ? -10.604 -26.900 7.098 1.00 91.19 915 HIS A N 1
ATOM 7390 C CA . HIS A 1 915 ? -9.898 -26.277 5.982 1.00 91.19 915 HIS A CA 1
ATOM 7391 C C . HIS A 1 915 ? -9.493 -24.830 6.318 1.00 91.19 915 HIS A C 1
ATOM 7393 O O . HIS A 1 915 ? -10.270 -24.068 6.898 1.00 91.19 915 HIS A O 1
ATOM 7399 N N . LEU A 1 916 ? -8.269 -24.442 5.949 1.00 88.94 916 LEU A N 1
ATOM 7400 C CA . LEU A 1 916 ? -7.679 -23.125 6.196 1.00 88.94 916 LEU A CA 1
ATOM 7401 C C . LEU A 1 916 ? -7.207 -22.472 4.896 1.00 88.94 916 LEU A C 1
ATOM 7403 O O . LEU A 1 916 ? -6.153 -22.826 4.370 1.00 88.94 916 LEU A O 1
ATOM 7407 N N . TYR A 1 917 ? -7.901 -21.423 4.462 1.00 86.00 917 TYR A N 1
ATOM 7408 C CA . TYR A 1 917 ? -7.410 -20.555 3.396 1.00 86.00 917 TYR A CA 1
ATOM 7409 C C . TYR A 1 917 ? -6.273 -19.639 3.867 1.00 86.00 917 TYR A C 1
ATOM 7411 O O . TYR A 1 917 ? -6.359 -18.977 4.907 1.00 86.00 917 TYR A O 1
ATOM 7419 N N . GLY A 1 918 ? -5.199 -19.585 3.080 1.00 75.00 918 GLY A N 1
ATOM 7420 C CA . GLY A 1 918 ? -4.047 -18.714 3.287 1.00 75.00 918 GLY A CA 1
ATOM 7421 C C . GLY A 1 918 ? -3.731 -17.823 2.083 1.00 75.00 918 GLY A C 1
ATOM 7422 O O . GLY A 1 918 ? -4.345 -17.905 1.025 1.00 75.00 918 GLY A O 1
ATOM 7423 N N . LYS A 1 919 ? -2.735 -16.952 2.269 1.00 70.94 919 LYS A N 1
ATOM 7424 C CA . LYS A 1 919 ? -1.929 -16.410 1.163 1.00 70.94 919 LYS A CA 1
ATOM 7425 C C . LYS A 1 919 ? -0.684 -17.285 1.032 1.00 70.94 919 LYS A C 1
ATOM 7427 O O . LYS A 1 919 ? -0.149 -17.635 2.084 1.00 70.94 919 LYS A O 1
ATOM 7432 N N . SER A 1 920 ? -0.124 -17.453 -0.159 1.00 61.66 920 SER A N 1
ATOM 7433 C CA . SER A 1 920 ? 1.097 -18.232 -0.444 1.00 61.66 920 SER A CA 1
ATOM 7434 C C . SER A 1 920 ? 2.238 -18.052 0.565 1.00 61.66 920 SER A C 1
ATOM 7436 O O . SER A 1 920 ? 2.816 -19.006 1.080 1.00 61.66 920 SER A O 1
ATOM 7438 N N . THR A 1 921 ? 2.482 -16.815 1.006 1.00 53.31 921 THR A N 1
ATOM 7439 C CA . THR A 1 921 ? 3.426 -16.472 2.099 1.00 53.31 921 THR A CA 1
ATOM 7440 C C . THR A 1 921 ? 3.188 -17.175 3.457 1.00 53.31 921 THR A C 1
ATOM 7442 O O . THR A 1 921 ? 4.047 -17.106 4.342 1.00 53.31 921 THR A O 1
ATOM 7445 N N . HIS A 1 922 ? 2.051 -17.848 3.649 1.00 63.50 922 HIS A N 1
ATOM 7446 C CA . HIS A 1 922 ? 1.677 -18.699 4.785 1.00 63.50 922 HIS A CA 1
ATOM 7447 C C . HIS A 1 922 ? 1.640 -20.203 4.433 1.00 63.50 922 HIS A C 1
ATOM 7449 O O . HIS A 1 922 ? 1.580 -21.030 5.352 1.00 63.50 922 HIS A O 1
ATOM 7455 N N . ASN A 1 923 ? 1.747 -20.570 3.151 1.00 75.62 923 ASN A N 1
ATOM 7456 C CA . ASN A 1 923 ? 1.882 -21.939 2.641 1.00 75.62 923 ASN A CA 1
ATOM 7457 C C . ASN A 1 923 ? 3.365 -22.393 2.598 1.00 75.62 923 ASN A C 1
ATOM 7459 O O . ASN A 1 923 ? 3.856 -23.035 1.677 1.00 75.62 923 ASN A O 1
ATOM 7463 N N . GLN A 1 924 ? 4.128 -22.011 3.629 1.00 74.44 924 GLN A N 1
ATOM 7464 C CA . GLN A 1 924 ? 5.597 -21.926 3.587 1.00 74.44 924 GLN A CA 1
ATOM 7465 C C . GLN A 1 924 ? 6.342 -23.258 3.415 1.00 74.44 924 GLN A C 1
ATOM 7467 O O . GLN A 1 924 ? 7.533 -23.238 3.102 1.00 74.44 924 GLN A O 1
ATOM 7472 N N . ARG A 1 925 ? 5.700 -24.400 3.691 1.00 86.12 925 ARG A N 1
ATOM 7473 C CA . ARG A 1 925 ? 6.346 -25.716 3.586 1.00 86.12 925 ARG A CA 1
ATOM 7474 C C . ARG A 1 925 ? 6.473 -26.144 2.130 1.00 86.12 925 ARG A C 1
ATOM 7476 O O . ARG A 1 925 ? 7.595 -26.405 1.705 1.00 86.12 925 ARG A O 1
ATOM 7483 N N . ILE A 1 926 ? 5.368 -26.128 1.389 1.00 87.69 926 ILE A N 1
ATOM 7484 C CA . ILE A 1 926 ? 5.335 -26.531 -0.017 1.00 87.69 926 ILE A CA 1
ATOM 7485 C C . ILE A 1 926 ? 6.014 -25.495 -0.920 1.00 87.69 926 ILE A C 1
ATOM 7487 O O . ILE A 1 926 ? 6.895 -25.849 -1.693 1.00 87.69 926 ILE A O 1
ATOM 7491 N N . GLU A 1 927 ? 5.792 -24.200 -0.676 1.00 84.38 927 GLU A N 1
ATOM 7492 C CA . GLU A 1 927 ? 6.488 -23.107 -1.378 1.00 84.38 927 GLU A CA 1
ATOM 7493 C C . GLU A 1 927 ? 8.020 -23.152 -1.219 1.00 84.38 927 GLU A C 1
ATOM 7495 O O . GLU A 1 927 ? 8.784 -22.908 -2.155 1.00 84.38 927 GLU A O 1
ATOM 7500 N N . SER A 1 928 ? 8.516 -23.525 -0.032 1.00 83.50 928 SER A N 1
ATOM 7501 C CA . SER A 1 928 ? 9.956 -23.740 0.161 1.00 83.50 928 SER A CA 1
ATOM 7502 C C . SER A 1 928 ? 10.464 -25.019 -0.510 1.00 83.50 928 SER A C 1
ATOM 7504 O O . SER A 1 928 ? 11.670 -25.118 -0.756 1.00 83.50 928 SER A O 1
ATOM 7506 N N . TRP A 1 929 ? 9.589 -25.995 -0.750 1.00 91.06 929 TRP A N 1
ATOM 7507 C CA . TRP A 1 929 ? 9.909 -27.291 -1.341 1.00 91.06 929 TRP A CA 1
ATOM 7508 C C . TRP A 1 929 ? 9.890 -27.246 -2.877 1.00 91.06 929 TRP A C 1
ATOM 7510 O O . TRP A 1 929 ? 10.794 -27.795 -3.503 1.00 91.06 929 TRP A O 1
ATOM 7520 N N . TRP A 1 930 ? 9.010 -26.451 -3.497 1.00 92.62 930 TRP A N 1
ATOM 7521 C CA . TRP A 1 930 ? 9.061 -26.141 -4.935 1.00 92.62 930 TRP A CA 1
ATOM 7522 C C . TRP A 1 930 ? 10.420 -25.585 -5.385 1.00 92.62 930 TRP A C 1
ATOM 7524 O O . TRP A 1 930 ? 10.875 -25.834 -6.502 1.00 92.62 930 TRP A O 1
ATOM 7534 N N . GLY A 1 931 ? 11.110 -24.851 -4.505 1.00 84.19 931 GLY A N 1
ATOM 7535 C CA . GLY A 1 931 ? 12.474 -24.374 -4.742 1.00 84.19 931 GLY A CA 1
ATOM 7536 C C . GLY A 1 931 ? 13.547 -25.474 -4.773 1.00 84.19 931 GLY A C 1
ATOM 7537 O O . GLY A 1 931 ? 14.633 -25.225 -5.298 1.00 84.19 931 GLY A O 1
ATOM 7538 N N . MET A 1 932 ? 13.258 -26.656 -4.217 1.00 87.06 932 MET A N 1
ATOM 7539 C CA . MET A 1 932 ? 14.058 -27.880 -4.333 1.00 87.06 932 MET A CA 1
ATOM 7540 C C . MET A 1 932 ? 13.671 -28.623 -5.615 1.00 87.06 932 MET A C 1
ATOM 7542 O O . MET A 1 932 ? 14.533 -28.766 -6.480 1.00 87.06 932 MET A O 1
ATOM 7546 N N . LEU A 1 933 ? 12.382 -28.958 -5.796 1.00 89.50 933 LEU A N 1
ATOM 7547 C CA . LEU A 1 933 ? 11.881 -29.670 -6.983 1.00 89.50 933 LEU A CA 1
ATOM 7548 C C . LEU A 1 933 ? 12.354 -29.006 -8.284 1.00 89.50 933 LEU A C 1
ATOM 7550 O O . LEU A 1 933 ? 12.855 -29.675 -9.186 1.00 89.50 933 LEU A O 1
ATOM 7554 N N . ARG A 1 934 ? 12.287 -27.668 -8.351 1.00 87.62 934 ARG A N 1
ATOM 7555 C CA . ARG A 1 934 ? 12.803 -26.914 -9.497 1.00 87.62 934 ARG A CA 1
ATOM 7556 C C . ARG A 1 934 ? 14.277 -27.196 -9.767 1.00 87.62 934 ARG A C 1
ATOM 7558 O O . ARG A 1 934 ? 14.644 -27.404 -10.910 1.00 87.62 934 ARG A O 1
ATOM 7565 N N . LYS A 1 935 ? 15.133 -27.128 -8.749 1.00 78.81 935 LYS A N 1
ATOM 7566 C CA . LYS A 1 935 ? 16.592 -27.204 -8.928 1.00 78.81 935 LYS A CA 1
ATOM 7567 C C . LYS A 1 935 ? 17.086 -28.598 -9.287 1.00 78.81 935 LYS A C 1
ATOM 7569 O O . LYS A 1 935 ? 18.134 -28.685 -9.912 1.00 78.81 935 LYS A O 1
ATOM 7574 N N . HIS A 1 936 ? 16.376 -29.632 -8.841 1.00 76.75 936 HIS A N 1
ATOM 7575 C CA . HIS A 1 936 ? 16.839 -31.015 -8.920 1.00 76.75 936 HIS A CA 1
ATOM 7576 C C . HIS A 1 936 ? 16.121 -31.856 -9.984 1.00 76.75 936 HIS A C 1
ATOM 7578 O O . HIS A 1 936 ? 16.712 -32.820 -10.442 1.00 76.75 936 HIS A O 1
ATOM 7584 N N . CYS A 1 937 ? 14.916 -31.469 -10.420 1.00 86.31 937 CYS A N 1
ATOM 7585 C CA . CYS A 1 937 ? 14.190 -32.132 -11.510 1.00 86.31 937 CYS A CA 1
ATOM 7586 C C . CYS A 1 937 ? 13.670 -31.101 -12.527 1.00 86.31 937 CYS A C 1
ATOM 7588 O O . CYS A 1 937 ? 14.212 -30.968 -13.621 1.00 86.31 937 CYS A O 1
ATOM 7590 N N . VAL A 1 938 ? 12.679 -30.276 -12.168 1.00 89.62 938 VAL A N 1
ATOM 7591 C CA . VAL A 1 938 ? 11.867 -29.564 -13.179 1.00 89.62 938 VAL A CA 1
ATOM 7592 C C . VAL A 1 938 ? 12.649 -28.545 -14.029 1.00 89.62 938 VAL A C 1
ATOM 7594 O O . VAL A 1 938 ? 12.258 -28.278 -15.162 1.00 89.62 938 VAL A O 1
ATOM 7597 N N . GLN A 1 939 ? 13.773 -27.988 -13.563 1.00 88.06 939 GLN A N 1
ATOM 7598 C CA . GLN A 1 939 ? 14.600 -27.109 -14.405 1.00 88.06 939 GLN A CA 1
ATOM 7599 C C . GLN A 1 939 ? 15.240 -27.850 -15.594 1.00 88.06 939 GLN A C 1
ATOM 7601 O O . GLN A 1 939 ? 15.486 -27.200 -16.607 1.00 88.06 939 GLN A O 1
ATOM 7606 N N . TYR A 1 940 ? 15.464 -29.167 -15.509 1.00 88.75 940 TYR A N 1
ATOM 7607 C CA . TYR A 1 940 ? 15.891 -29.985 -16.648 1.00 88.75 940 TYR A CA 1
ATOM 7608 C C . TYR A 1 940 ? 14.789 -30.031 -17.7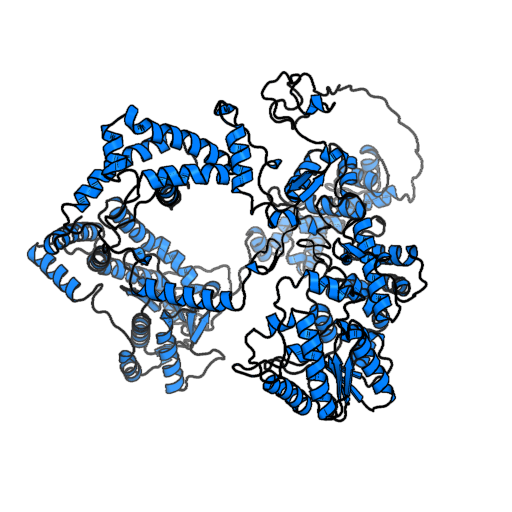14 1.00 88.75 940 TYR A C 1
ATOM 7610 O O . TYR A 1 940 ? 15.001 -29.545 -18.821 1.00 88.75 940 TYR A O 1
ATOM 7618 N N . TRP A 1 941 ? 13.576 -30.458 -17.352 1.00 91.12 941 TRP A N 1
ATOM 7619 C CA . TRP A 1 941 ? 12.423 -30.497 -18.262 1.00 91.12 941 TRP A CA 1
ATOM 7620 C C . TRP A 1 941 ? 12.043 -29.129 -18.833 1.00 91.12 941 TRP A C 1
ATOM 7622 O O . TRP A 1 941 ? 11.750 -29.005 -20.020 1.00 91.12 941 TRP A O 1
ATOM 7632 N N . MET A 1 942 ? 12.135 -28.064 -18.028 1.00 90.19 942 MET A N 1
ATOM 7633 C CA . MET A 1 942 ? 11.981 -26.692 -18.520 1.00 90.19 942 MET A CA 1
ATOM 7634 C C . MET A 1 942 ? 13.000 -26.337 -19.609 1.00 90.19 942 MET A C 1
ATOM 7636 O O . MET A 1 942 ? 12.648 -25.580 -20.509 1.00 90.19 942 MET A O 1
ATOM 7640 N N . ASN A 1 943 ? 14.237 -26.838 -19.514 1.00 88.19 943 ASN A N 1
ATOM 7641 C CA . ASN A 1 943 ? 15.266 -26.627 -20.527 1.00 88.19 943 ASN A CA 1
ATOM 7642 C C . ASN A 1 943 ? 15.011 -27.512 -21.755 1.00 88.19 943 ASN A C 1
ATOM 7644 O O . ASN A 1 943 ? 15.043 -26.988 -22.857 1.00 88.19 943 ASN A O 1
ATOM 7648 N N . VAL A 1 944 ? 14.676 -28.798 -21.583 1.00 87.69 944 VAL A N 1
ATOM 7649 C CA . VAL A 1 944 ? 14.349 -29.727 -22.686 1.00 87.69 944 VAL A CA 1
ATOM 7650 C C . VAL A 1 944 ? 13.208 -29.187 -23.552 1.00 87.69 944 VAL A C 1
ATOM 7652 O O . VAL A 1 944 ? 13.351 -29.059 -24.765 1.00 87.69 944 VAL A O 1
ATOM 7655 N N . PHE A 1 945 ? 12.092 -28.781 -22.942 1.00 93.00 945 PHE A N 1
ATOM 7656 C CA . PHE A 1 945 ? 10.958 -28.230 -23.691 1.00 93.00 945 PHE A CA 1
ATOM 7657 C C . PHE A 1 945 ? 11.237 -26.832 -24.266 1.00 93.00 945 PHE A C 1
ATOM 7659 O O . PHE A 1 945 ? 10.639 -26.441 -25.269 1.00 93.00 945 PHE A O 1
ATOM 7666 N N . GLN A 1 946 ? 12.168 -26.081 -23.669 1.00 89.12 946 GLN A N 1
ATOM 7667 C CA . GLN A 1 946 ? 12.667 -24.833 -24.244 1.00 89.12 946 GLN A CA 1
ATOM 7668 C C . GLN A 1 946 ? 13.581 -25.103 -25.455 1.00 89.12 946 GLN A C 1
ATOM 7670 O O . GLN A 1 946 ? 13.453 -24.389 -26.444 1.00 89.12 946 GLN A O 1
ATOM 7675 N N . SER A 1 947 ? 14.402 -26.159 -25.447 1.00 87.50 947 SER A N 1
ATOM 7676 C CA . SER A 1 947 ? 15.178 -26.608 -26.613 1.00 87.50 947 SER A CA 1
ATOM 7677 C C . SER A 1 947 ? 14.268 -27.078 -27.748 1.00 87.50 947 SER A C 1
ATOM 7679 O O . SER A 1 947 ? 14.410 -26.583 -28.859 1.00 87.50 947 SER A O 1
ATOM 7681 N N . LEU A 1 948 ? 13.241 -27.899 -27.476 1.00 88.81 948 LEU A N 1
ATOM 7682 C CA . LEU A 1 948 ? 12.230 -28.261 -28.489 1.00 88.81 948 LEU A CA 1
ATOM 7683 C C . LEU A 1 948 ? 11.553 -27.029 -29.108 1.00 88.81 948 LEU A C 1
ATOM 7685 O O . LEU A 1 948 ? 11.212 -27.023 -30.288 1.00 88.81 948 LEU A O 1
ATOM 7689 N N . ARG A 1 949 ? 11.357 -25.968 -28.321 1.00 88.94 949 ARG A N 1
ATOM 7690 C CA . ARG A 1 949 ? 10.801 -24.699 -28.795 1.00 88.94 949 ARG A CA 1
ATOM 7691 C C . ARG A 1 949 ? 11.797 -23.881 -29.622 1.00 88.94 949 ARG A C 1
ATOM 7693 O O . ARG A 1 949 ? 11.388 -23.247 -30.589 1.00 88.94 949 ARG A O 1
ATOM 7700 N N . GLU A 1 950 ? 13.072 -23.875 -29.248 1.00 87.31 950 GLU A N 1
ATOM 7701 C CA . GLU A 1 950 ? 14.156 -23.199 -29.978 1.00 87.31 950 GLU A CA 1
ATOM 7702 C C . GLU A 1 950 ? 14.486 -23.912 -31.302 1.00 87.31 950 GLU A C 1
ATOM 7704 O O . GLU A 1 950 ? 14.738 -23.251 -32.306 1.00 87.31 950 GLU A O 1
ATOM 7709 N N . GLU A 1 951 ? 14.353 -25.239 -31.340 1.00 83.75 951 GLU A N 1
ATOM 7710 C CA . GLU A 1 951 ? 14.404 -26.083 -32.542 1.00 83.75 951 GLU A CA 1
ATOM 7711 C C . GLU A 1 951 ? 13.098 -26.040 -33.376 1.00 83.75 951 GLU A C 1
ATOM 7713 O O . GLU A 1 951 ? 12.973 -26.749 -34.369 1.00 83.75 951 GLU A O 1
ATOM 7718 N N . ASN A 1 952 ? 12.114 -25.211 -33.001 1.00 84.12 952 ASN A N 1
ATOM 7719 C CA . ASN A 1 952 ? 10.778 -25.074 -33.614 1.00 84.12 952 ASN A CA 1
ATOM 7720 C C . ASN A 1 952 ? 9.854 -26.313 -33.572 1.00 84.12 952 ASN A C 1
ATOM 7722 O O . ASN A 1 952 ? 8.716 -26.227 -34.036 1.00 84.12 952 ASN A O 1
ATOM 7726 N N . PHE A 1 953 ? 10.254 -27.413 -32.933 1.00 82.25 953 PHE A N 1
ATOM 7727 C CA . PHE A 1 953 ? 9.402 -28.584 -32.689 1.00 82.25 953 PHE A CA 1
ATOM 7728 C C . PHE A 1 953 ? 8.298 -28.361 -31.635 1.00 82.25 953 PHE A C 1
ATOM 7730 O O . PHE A 1 953 ? 7.475 -29.247 -31.429 1.00 82.25 953 PHE A O 1
ATOM 7737 N N . PHE A 1 954 ? 8.230 -27.210 -30.958 1.00 88.25 954 PHE A N 1
ATOM 7738 C CA . PHE A 1 954 ? 7.141 -26.883 -30.025 1.00 88.25 954 PHE A CA 1
ATOM 7739 C C . PHE A 1 954 ? 6.613 -25.456 -30.236 1.00 88.25 954 PHE A C 1
ATOM 7741 O O . PHE A 1 954 ? 7.290 -24.476 -29.917 1.00 88.25 954 PHE A O 1
ATOM 7748 N N . ARG A 1 955 ? 5.367 -25.319 -30.716 1.00 83.38 955 ARG A N 1
ATOM 7749 C CA . ARG A 1 955 ? 4.701 -24.016 -30.942 1.00 83.38 955 ARG A CA 1
ATOM 7750 C C . ARG A 1 955 ? 3.738 -23.615 -29.814 1.00 83.38 955 ARG A C 1
ATOM 7752 O O . ARG A 1 955 ? 3.312 -22.461 -29.749 1.00 83.38 955 ARG A O 1
ATOM 7759 N N . GLY A 1 956 ? 3.429 -24.524 -28.887 1.00 85.06 956 GLY A N 1
ATOM 7760 C CA . GLY A 1 956 ? 2.512 -24.290 -27.765 1.00 85.06 956 GLY A CA 1
ATOM 7761 C C . GLY A 1 956 ? 1.031 -24.449 -28.108 1.00 85.06 956 GLY A C 1
ATOM 7762 O O . GLY A 1 956 ? 0.175 -23.988 -27.338 1.00 85.06 956 GLY A O 1
ATOM 7763 N N . THR A 1 957 ? 0.732 -25.089 -29.240 1.00 88.44 957 THR A N 1
ATOM 7764 C CA . THR A 1 957 ? -0.624 -25.472 -29.655 1.00 88.44 957 THR A CA 1
ATOM 7765 C C . THR A 1 957 ? -1.220 -26.523 -28.711 1.00 88.44 957 THR A C 1
ATOM 7767 O O . THR A 1 957 ? -0.537 -27.046 -27.829 1.00 88.44 957 THR A O 1
ATOM 7770 N N . THR A 1 958 ? -2.511 -26.824 -28.863 1.00 85.75 958 THR A N 1
ATOM 7771 C CA . THR A 1 958 ? -3.150 -27.925 -28.125 1.00 85.75 958 THR A CA 1
ATOM 7772 C C . THR A 1 958 ? -2.510 -29.267 -28.497 1.00 85.75 958 THR A C 1
ATOM 7774 O O . THR A 1 958 ? -2.163 -30.024 -27.597 1.00 85.75 958 THR A O 1
ATOM 7777 N N . LEU A 1 959 ? -2.235 -29.492 -29.790 1.00 87.31 959 LEU A N 1
ATOM 7778 C CA . LEU A 1 959 ? -1.542 -30.680 -30.299 1.00 87.31 959 LEU A CA 1
ATOM 7779 C C . LEU A 1 959 ? -0.147 -30.844 -29.677 1.00 87.31 959 LEU A C 1
ATOM 7781 O O . LEU A 1 959 ? 0.131 -31.889 -29.102 1.00 87.31 959 LEU A O 1
ATOM 7785 N N . ASP A 1 960 ? 0.701 -29.805 -29.703 1.00 88.88 960 ASP A N 1
ATOM 7786 C CA . ASP A 1 960 ? 2.056 -29.893 -29.124 1.00 88.88 960 ASP A CA 1
ATOM 7787 C C . ASP A 1 960 ? 2.014 -30.242 -27.620 1.00 88.88 960 ASP A C 1
ATOM 7789 O O . ASP A 1 960 ? 2.883 -30.942 -27.108 1.00 88.88 960 ASP A O 1
ATOM 7793 N N . LYS A 1 961 ? 1.003 -29.749 -26.889 1.00 91.56 961 LYS A N 1
ATOM 7794 C CA . LYS A 1 961 ? 0.819 -30.025 -25.453 1.00 91.56 961 LYS A CA 1
ATOM 7795 C C . LYS A 1 961 ? 0.325 -31.443 -25.191 1.00 91.56 961 LYS A C 1
ATOM 7797 O O . LYS A 1 961 ? 0.810 -32.074 -24.259 1.00 91.56 961 LYS A O 1
ATOM 7802 N N . MET A 1 962 ? -0.604 -31.939 -26.007 1.00 90.19 962 MET A N 1
ATOM 7803 C CA . MET A 1 962 ? -1.109 -33.314 -25.926 1.00 90.19 962 MET A CA 1
ATOM 7804 C C . MET A 1 962 ? -0.036 -34.330 -26.335 1.00 90.19 962 MET A C 1
ATOM 7806 O O . MET A 1 962 ? 0.063 -35.388 -25.724 1.00 90.19 962 MET A O 1
ATOM 7810 N N . LEU A 1 963 ? 0.842 -33.970 -27.276 1.00 90.62 963 LEU A N 1
ATOM 7811 C CA . LEU A 1 963 ? 2.051 -34.726 -27.603 1.00 90.62 963 LEU A CA 1
ATOM 7812 C C . LEU A 1 963 ? 3.093 -34.700 -26.483 1.00 90.62 963 LEU A C 1
ATOM 7814 O O . LEU A 1 963 ? 3.651 -35.744 -26.160 1.00 90.62 963 LEU A O 1
ATOM 7818 N N . ILE A 1 964 ? 3.347 -33.545 -25.851 1.00 91.88 964 ILE A N 1
ATOM 7819 C CA . ILE A 1 964 ? 4.235 -33.506 -24.679 1.00 91.88 964 ILE A CA 1
ATOM 7820 C C . ILE A 1 964 ? 3.674 -34.384 -23.552 1.00 91.88 964 ILE A C 1
ATOM 7822 O O . ILE A 1 964 ? 4.420 -35.140 -22.935 1.00 91.88 964 ILE A O 1
ATOM 7826 N N . GLN A 1 965 ? 2.363 -34.327 -23.312 1.00 91.19 965 GLN A N 1
ATOM 7827 C CA . GLN A 1 965 ? 1.684 -35.214 -22.371 1.00 91.19 965 GLN A CA 1
ATOM 7828 C C . GLN A 1 965 ? 1.864 -36.691 -22.765 1.00 91.19 965 GLN A C 1
ATOM 7830 O O . GLN A 1 965 ? 2.302 -37.479 -21.932 1.00 91.19 965 GLN A O 1
ATOM 7835 N N . PHE A 1 966 ? 1.614 -37.082 -24.015 1.00 90.94 966 PHE A N 1
ATOM 7836 C CA . PHE A 1 966 ? 1.767 -38.477 -24.444 1.00 90.94 966 PHE A CA 1
ATOM 7837 C C . PHE A 1 966 ? 3.211 -38.994 -24.305 1.00 90.94 966 PHE A C 1
ATOM 7839 O O . PHE A 1 966 ? 3.429 -40.058 -23.725 1.00 90.94 966 PHE A O 1
ATOM 7846 N N . CYS A 1 967 ? 4.199 -38.237 -24.796 1.00 90.56 967 CYS A N 1
ATOM 7847 C CA . CYS A 1 967 ? 5.589 -38.695 -24.872 1.00 90.56 967 CYS A CA 1
ATOM 7848 C C . CYS A 1 967 ? 6.353 -38.584 -23.547 1.00 90.56 967 CYS A C 1
ATOM 7850 O O . CYS A 1 967 ? 7.222 -39.409 -23.289 1.00 90.56 967 CYS A O 1
ATOM 7852 N N . PHE A 1 968 ? 6.070 -37.574 -22.713 1.00 90.50 968 PHE A N 1
ATOM 7853 C CA . PHE A 1 968 ? 6.897 -37.270 -21.537 1.00 90.50 968 PHE A CA 1
ATOM 7854 C C . PHE A 1 968 ? 6.223 -37.528 -20.185 1.00 90.50 968 PHE A C 1
ATOM 7856 O O . PHE A 1 968 ? 6.922 -37.492 -19.174 1.00 90.50 968 PHE A O 1
ATOM 7863 N N . SER A 1 969 ? 4.912 -37.803 -20.114 1.00 88.19 969 SER A N 1
ATOM 7864 C CA . SER A 1 969 ? 4.264 -37.994 -18.801 1.00 88.19 969 SER A CA 1
ATOM 7865 C C . SER A 1 969 ? 4.822 -39.190 -18.040 1.00 88.19 969 SER A C 1
ATOM 7867 O O . SER A 1 969 ? 5.132 -39.043 -16.868 1.00 88.19 969 SER A O 1
ATOM 7869 N N . ALA A 1 970 ? 5.033 -40.337 -18.693 1.00 87.00 970 ALA A N 1
ATOM 7870 C CA . ALA A 1 970 ? 5.529 -41.539 -18.017 1.00 87.00 970 ALA A CA 1
ATOM 7871 C C . ALA A 1 970 ? 6.908 -41.323 -17.364 1.00 87.00 970 ALA A C 1
ATOM 7873 O O . ALA A 1 970 ? 7.107 -41.666 -16.198 1.00 87.00 970 ALA A O 1
ATOM 7874 N N . ILE A 1 971 ? 7.851 -40.703 -18.083 1.00 88.69 971 ILE A N 1
ATOM 7875 C CA . ILE A 1 971 ? 9.189 -40.419 -17.549 1.00 88.69 971 ILE A CA 1
ATOM 7876 C C . ILE A 1 971 ? 9.172 -39.305 -16.494 1.00 88.69 971 ILE A C 1
ATOM 7878 O O . ILE A 1 971 ? 9.846 -39.430 -15.474 1.00 88.69 971 ILE A O 1
ATOM 7882 N N . ILE A 1 972 ? 8.370 -38.250 -16.683 1.00 89.50 972 ILE A N 1
ATOM 7883 C CA . ILE A 1 972 ? 8.243 -37.172 -15.694 1.00 89.50 972 ILE A CA 1
ATOM 7884 C C . ILE A 1 972 ? 7.567 -37.683 -14.423 1.00 89.50 972 ILE A C 1
ATOM 7886 O O . ILE A 1 972 ? 8.035 -37.363 -13.339 1.00 89.50 972 ILE A O 1
ATOM 7890 N N . GLU A 1 973 ? 6.513 -38.490 -14.518 1.00 88.25 973 GLU A N 1
ATOM 7891 C CA . GLU A 1 973 ? 5.856 -39.080 -13.351 1.00 88.25 973 GLU A CA 1
ATOM 7892 C C . GLU A 1 973 ? 6.798 -40.038 -12.611 1.00 88.25 973 GLU A C 1
ATOM 7894 O O . GLU A 1 973 ? 6.946 -39.901 -11.400 1.00 88.25 973 GLU A O 1
ATOM 7899 N N . THR A 1 974 ? 7.556 -40.877 -13.329 1.00 88.81 974 THR A N 1
ATOM 7900 C CA . THR A 1 974 ? 8.613 -41.721 -12.733 1.00 88.81 974 THR A CA 1
ATOM 7901 C C . THR A 1 974 ? 9.671 -40.883 -11.996 1.00 88.81 974 THR A C 1
ATOM 7903 O O . THR A 1 974 ? 10.044 -41.198 -10.867 1.00 88.81 974 THR A O 1
ATOM 7906 N N . GLU A 1 975 ? 10.144 -39.777 -12.585 1.00 89.62 975 GLU A N 1
ATOM 7907 C CA . GLU A 1 975 ? 11.074 -38.860 -11.908 1.00 89.62 975 GLU A CA 1
ATOM 7908 C C . GLU A 1 975 ? 10.441 -38.158 -10.698 1.00 89.62 975 GLU A C 1
ATOM 7910 O O . GLU A 1 975 ? 11.110 -37.959 -9.683 1.00 89.62 975 GLU A O 1
ATOM 7915 N N . LEU A 1 976 ? 9.168 -37.763 -10.781 1.00 90.44 976 LEU A N 1
ATOM 7916 C CA . LEU A 1 976 ? 8.448 -37.143 -9.671 1.00 90.44 976 LEU A CA 1
ATOM 7917 C C . LEU A 1 976 ? 8.280 -38.139 -8.516 1.00 90.44 976 LEU A C 1
ATOM 7919 O O . LEU A 1 976 ? 8.531 -37.762 -7.372 1.00 90.44 976 LEU A O 1
ATOM 7923 N N . GLU A 1 977 ? 7.951 -39.399 -8.797 1.00 90.19 977 GLU A N 1
ATOM 7924 C CA . GLU A 1 977 ? 7.887 -40.477 -7.806 1.00 90.19 977 GLU A CA 1
ATOM 7925 C C . GLU A 1 977 ? 9.263 -40.762 -7.184 1.00 90.19 977 GLU A C 1
ATOM 7927 O O . GLU A 1 977 ? 9.367 -40.817 -5.955 1.00 90.19 977 GLU A O 1
ATOM 7932 N N . GLN A 1 978 ? 10.344 -40.804 -7.976 1.00 88.75 978 GLN A N 1
ATOM 7933 C CA . GLN A 1 978 ? 11.710 -40.908 -7.444 1.00 88.75 978 GLN A CA 1
ATOM 7934 C C . GLN A 1 978 ? 12.064 -39.710 -6.549 1.00 88.75 978 GLN A C 1
ATOM 7936 O O . GLN A 1 978 ? 12.622 -39.888 -5.468 1.00 88.75 978 GLN A O 1
ATOM 7941 N N . VAL A 1 979 ? 11.692 -38.483 -6.934 1.00 89.81 979 VAL A N 1
ATOM 7942 C CA . VAL A 1 979 ? 11.898 -37.277 -6.112 1.00 89.81 979 VAL A CA 1
ATOM 7943 C C . VAL A 1 979 ? 11.080 -37.327 -4.816 1.00 89.81 979 VAL A C 1
ATOM 7945 O O . VAL A 1 979 ? 11.572 -36.872 -3.780 1.00 89.81 979 VAL A O 1
ATOM 7948 N N . VAL A 1 980 ? 9.860 -37.877 -4.834 1.00 91.12 980 VAL A N 1
ATOM 7949 C CA . VAL A 1 980 ? 9.057 -38.120 -3.621 1.00 91.12 980 VAL A CA 1
ATOM 7950 C C . VAL A 1 980 ? 9.738 -39.145 -2.728 1.00 91.12 980 VAL A C 1
ATOM 7952 O O . VAL A 1 980 ? 9.889 -38.882 -1.535 1.00 91.12 980 VAL A O 1
ATOM 7955 N N . GLN A 1 981 ? 10.181 -40.274 -3.286 1.00 90.50 981 GLN A N 1
ATOM 7956 C CA . GLN A 1 981 ? 10.882 -41.321 -2.552 1.00 90.50 981 GLN A CA 1
ATOM 7957 C C . GLN A 1 981 ? 12.149 -40.747 -1.913 1.00 90.50 981 GLN A C 1
ATOM 7959 O O . GLN A 1 981 ? 12.234 -40.691 -0.684 1.00 90.50 981 GLN A O 1
ATOM 7964 N N . ASP A 1 982 ? 13.074 -40.225 -2.721 1.00 88.44 982 ASP A N 1
ATOM 7965 C CA . ASP A 1 982 ? 14.331 -39.608 -2.293 1.00 88.44 982 ASP A CA 1
ATOM 7966 C C . ASP A 1 982 ? 14.097 -38.539 -1.229 1.00 88.44 982 ASP A C 1
ATOM 7968 O O . ASP A 1 982 ? 14.783 -38.516 -0.206 1.00 88.44 982 ASP A O 1
ATOM 7972 N N . TRP A 1 983 ? 13.098 -37.670 -1.408 1.00 91.25 983 TRP A N 1
ATOM 7973 C CA . TRP A 1 983 ? 12.760 -36.673 -0.402 1.00 91.25 983 TRP A CA 1
ATOM 7974 C C . TRP A 1 983 ? 12.190 -37.301 0.876 1.00 91.25 983 TRP A C 1
ATOM 7976 O O . TRP A 1 983 ? 12.562 -36.882 1.973 1.00 91.25 983 TRP A O 1
ATOM 7986 N N . ASN A 1 984 ? 11.331 -38.309 0.796 1.00 92.00 984 ASN A N 1
ATOM 7987 C CA . ASN A 1 984 ? 10.748 -38.918 1.986 1.00 92.00 984 ASN A CA 1
ATOM 7988 C C . ASN A 1 984 ? 11.776 -39.746 2.778 1.00 92.00 984 ASN A C 1
ATOM 7990 O O . ASN A 1 984 ? 11.720 -39.754 4.014 1.00 92.00 984 ASN A O 1
ATOM 7994 N N . ILE A 1 985 ? 12.787 -40.330 2.121 1.00 90.44 985 ILE A N 1
ATOM 7995 C CA . ILE A 1 985 ? 13.918 -40.977 2.801 1.00 90.44 985 ILE A CA 1
ATOM 7996 C C . ILE A 1 985 ? 15.096 -40.045 3.135 1.00 90.44 985 ILE A C 1
ATOM 7998 O O . ILE A 1 985 ? 15.845 -40.393 4.051 1.00 90.44 985 ILE A O 1
ATOM 8002 N N . HIS A 1 986 ? 15.315 -38.885 2.499 1.00 87.56 986 HIS A N 1
ATOM 8003 C CA . HIS A 1 986 ? 16.506 -38.067 2.803 1.00 87.56 986 HIS A CA 1
ATOM 8004 C C . HIS A 1 986 ? 16.532 -37.589 4.263 1.00 87.56 986 HIS A C 1
ATOM 8006 O O . HIS A 1 986 ? 15.511 -37.313 4.890 1.00 87.56 986 HIS A O 1
ATOM 8012 N N . LYS A 1 987 ? 17.731 -37.438 4.832 1.00 87.25 987 LYS A N 1
ATOM 8013 C CA . LYS A 1 987 ? 17.892 -36.934 6.201 1.00 87.25 987 LYS A CA 1
ATOM 8014 C C . LYS A 1 987 ? 17.857 -35.402 6.212 1.00 87.25 987 LYS A C 1
ATOM 8016 O O . LYS A 1 987 ? 18.830 -34.753 5.827 1.00 87.25 987 LYS A O 1
ATOM 8021 N N . ILE A 1 988 ? 16.784 -34.815 6.742 1.00 84.25 988 ILE A N 1
ATOM 8022 C CA . ILE A 1 988 ? 16.707 -33.377 7.023 1.00 84.25 988 ILE A CA 1
ATOM 8023 C C . ILE A 1 988 ? 17.702 -33.033 8.138 1.00 84.25 988 ILE A C 1
ATOM 8025 O O . ILE A 1 988 ? 17.456 -33.255 9.327 1.00 84.25 988 ILE A O 1
ATOM 8029 N N . SER A 1 989 ? 18.826 -32.442 7.736 1.00 74.31 989 SER A N 1
ATOM 8030 C CA . SER A 1 989 ? 19.872 -31.937 8.629 1.00 74.31 989 SER A CA 1
ATOM 8031 C C . SER A 1 989 ? 19.355 -30.913 9.645 1.00 74.31 989 SER A C 1
ATOM 8033 O O . SER A 1 989 ? 18.462 -30.106 9.360 1.00 74.31 989 SER A O 1
ATOM 8035 N N . LYS A 1 990 ? 19.966 -30.904 10.839 1.00 71.44 990 LYS A N 1
ATOM 8036 C CA . LYS A 1 990 ? 19.561 -30.038 11.954 1.00 71.44 990 LYS A CA 1
ATOM 8037 C C . LYS A 1 990 ? 19.669 -28.560 11.578 1.00 71.44 990 LYS A C 1
ATOM 8039 O O . LYS A 1 990 ? 20.756 -28.012 11.401 1.00 71.44 990 LYS A O 1
ATOM 8044 N N . THR A 1 991 ? 18.519 -27.901 11.444 1.00 66.00 991 THR A N 1
ATOM 8045 C CA . THR A 1 991 ? 18.471 -26.469 11.126 1.00 66.00 991 THR A CA 1
ATOM 8046 C C . THR A 1 991 ? 18.759 -25.629 12.372 1.00 66.00 991 THR A C 1
ATOM 8048 O O . THR A 1 991 ? 18.586 -26.083 13.498 1.00 66.00 991 THR A O 1
ATOM 8051 N N . ARG A 1 992 ? 19.132 -24.355 12.192 1.00 52.62 992 ARG A N 1
ATOM 8052 C CA . ARG A 1 992 ? 19.312 -23.410 13.315 1.00 52.62 992 ARG A CA 1
ATOM 8053 C C . ARG A 1 992 ? 18.003 -22.990 14.007 1.00 52.62 992 ARG A C 1
ATOM 8055 O O . ARG A 1 992 ? 18.052 -22.169 14.917 1.00 52.62 992 ARG A O 1
ATOM 8062 N N . ASN A 1 993 ? 16.848 -23.489 13.564 1.00 59.34 993 ASN A N 1
ATOM 8063 C CA . ASN A 1 993 ? 15.584 -23.342 14.278 1.00 59.34 993 ASN A CA 1
ATOM 8064 C C . ASN A 1 993 ? 15.381 -24.583 15.158 1.00 59.34 993 ASN A C 1
ATOM 8066 O O . ASN A 1 993 ? 15.080 -25.649 14.626 1.00 59.34 993 ASN A O 1
ATOM 8070 N N . SER A 1 994 ? 15.528 -24.433 16.476 1.00 55.69 994 SER A N 1
ATOM 8071 C CA . SER A 1 994 ? 15.443 -25.525 17.460 1.00 55.69 994 SER A CA 1
ATOM 8072 C C . SER A 1 994 ? 14.092 -26.248 17.497 1.00 55.69 994 SER A C 1
ATOM 8074 O O . SER A 1 994 ? 14.027 -27.362 17.995 1.00 55.69 994 SER A O 1
ATOM 8076 N N . ILE A 1 995 ? 13.034 -25.625 16.969 1.00 63.34 995 ILE A N 1
ATOM 8077 C CA . ILE A 1 995 ? 11.643 -26.098 17.066 1.00 63.34 995 ILE A CA 1
ATOM 8078 C C . ILE A 1 995 ? 11.218 -26.959 15.862 1.00 63.34 995 ILE A C 1
ATOM 8080 O O . ILE A 1 995 ? 10.248 -27.703 15.935 1.00 63.34 995 ILE A O 1
ATOM 8084 N N . SER A 1 996 ? 11.900 -26.855 14.716 1.00 68.94 996 SER A N 1
ATOM 8085 C CA . SER A 1 996 ? 11.542 -27.676 13.550 1.00 68.94 996 SER A CA 1
ATOM 8086 C C . SER A 1 996 ? 12.169 -29.068 13.668 1.00 68.94 996 SER A C 1
ATOM 8088 O O . SER A 1 996 ? 13.394 -29.122 13.778 1.00 68.94 996 SER A O 1
ATOM 8090 N N . PRO A 1 997 ? 11.387 -30.164 13.575 1.00 75.38 997 PRO A N 1
ATOM 8091 C CA . PRO A 1 997 ? 11.901 -31.523 13.738 1.00 75.38 997 PRO A CA 1
ATOM 8092 C C . PRO A 1 997 ? 12.908 -31.880 12.637 1.00 75.38 997 PRO A C 1
ATOM 8094 O O . PRO A 1 997 ? 12.919 -31.281 11.551 1.00 75.38 997 PRO A O 1
ATOM 8097 N N . THR A 1 998 ? 13.803 -32.816 12.952 1.00 82.75 998 THR A N 1
ATOM 8098 C CA . THR A 1 998 ? 14.994 -33.149 12.157 1.00 82.75 998 THR A CA 1
ATOM 8099 C C . THR A 1 998 ? 15.175 -34.659 12.123 1.00 82.75 998 THR A C 1
ATOM 8101 O O . THR A 1 998 ? 15.298 -35.280 13.176 1.00 82.75 998 THR A O 1
ATOM 8104 N N . GLY A 1 999 ? 15.225 -35.244 10.934 1.00 86.38 999 GLY A N 1
ATOM 8105 C CA . GLY A 1 999 ? 15.133 -36.688 10.733 1.00 86.38 999 GLY A CA 1
ATOM 8106 C C . GLY A 1 999 ? 14.860 -36.997 9.266 1.00 86.38 999 GLY A C 1
ATOM 8107 O O . GLY A 1 999 ? 14.954 -36.099 8.428 1.00 86.38 999 GLY A O 1
ATOM 8108 N N . ARG A 1 1000 ? 14.515 -38.244 8.947 1.00 89.94 1000 ARG A N 1
ATOM 8109 C CA . ARG A 1 1000 ? 13.972 -38.590 7.623 1.00 89.94 1000 ARG A CA 1
ATOM 8110 C C . ARG A 1 1000 ? 12.466 -38.277 7.620 1.00 89.94 1000 ARG A C 1
ATOM 8112 O O . ARG A 1 1000 ? 11.830 -38.635 8.612 1.00 89.94 1000 ARG A O 1
ATOM 8119 N N . PRO A 1 1001 ? 11.887 -37.605 6.606 1.00 93.00 1001 PRO A N 1
ATOM 8120 C CA . PRO A 1 1001 ? 10.459 -37.284 6.598 1.00 93.00 1001 PRO A CA 1
ATOM 8121 C C . PRO A 1 1001 ? 9.547 -38.492 6.797 1.00 93.00 1001 PRO A C 1
ATOM 8123 O O . PRO A 1 1001 ? 8.651 -38.405 7.626 1.00 93.00 1001 PRO A O 1
ATOM 8126 N N . ALA A 1 1002 ? 9.832 -39.628 6.152 1.00 91.06 1002 ALA A N 1
ATOM 8127 C CA . ALA A 1 1002 ? 9.157 -40.904 6.400 1.00 91.06 1002 ALA A CA 1
ATOM 8128 C C . ALA A 1 1002 ? 9.206 -41.301 7.884 1.00 91.06 1002 ALA A C 1
ATOM 8130 O O . ALA A 1 1002 ? 8.167 -41.438 8.513 1.00 91.06 1002 ALA A O 1
ATOM 8131 N N . LEU A 1 1003 ? 10.390 -41.359 8.504 1.00 90.69 1003 LEU A N 1
ATOM 8132 C CA . LEU A 1 1003 ? 10.509 -41.751 9.916 1.00 90.69 1003 LEU A CA 1
ATOM 8133 C C . LEU A 1 1003 ? 9.793 -40.779 10.879 1.00 90.69 1003 LEU A C 1
ATOM 8135 O O . LEU A 1 1003 ? 9.248 -41.209 11.889 1.00 90.69 1003 LEU A O 1
ATOM 8139 N N . MET A 1 1004 ? 9.770 -39.477 10.568 1.00 92.44 1004 MET A N 1
ATOM 8140 C CA . MET A 1 1004 ? 9.029 -38.464 11.342 1.00 92.44 1004 MET A CA 1
ATOM 8141 C C . MET A 1 1004 ? 7.507 -38.509 11.126 1.00 92.44 1004 MET A C 1
ATOM 8143 O O . MET A 1 1004 ? 6.778 -37.891 11.904 1.00 92.44 1004 MET A O 1
ATOM 8147 N N . TYR A 1 1005 ? 7.048 -39.164 10.060 1.00 93.12 1005 TYR A N 1
ATOM 8148 C CA . TYR A 1 1005 ? 5.643 -39.309 9.689 1.00 93.12 1005 TYR A CA 1
ATOM 8149 C C . TYR A 1 1005 ? 5.065 -40.627 10.223 1.00 93.12 1005 TYR A C 1
ATOM 8151 O O . TYR A 1 1005 ? 4.083 -40.590 10.960 1.00 93.12 1005 TYR A O 1
ATOM 8159 N N . GLU A 1 1006 ? 5.743 -41.747 9.954 1.00 90.38 1006 GLU A N 1
ATOM 8160 C CA . GLU A 1 1006 ? 5.360 -43.100 10.387 1.00 90.38 1006 GLU A CA 1
ATOM 8161 C C . GLU A 1 1006 ? 5.557 -43.328 11.891 1.00 90.38 1006 GLU A C 1
ATOM 8163 O O . GLU A 1 1006 ? 4.711 -43.916 12.561 1.00 90.38 1006 GLU A O 1
ATOM 8168 N N . VAL A 1 1007 ? 6.673 -42.844 12.458 1.00 90.56 1007 VAL A N 1
ATOM 8169 C CA . VAL A 1 1007 ? 7.047 -43.107 13.861 1.00 90.56 1007 VAL A CA 1
ATOM 8170 C C . VAL A 1 1007 ? 7.247 -41.793 14.640 1.00 90.56 1007 VAL A C 1
ATOM 8172 O O . VAL A 1 1007 ? 8.339 -41.505 15.144 1.00 90.56 1007 VAL A O 1
ATOM 8175 N N . PRO A 1 1008 ? 6.199 -40.951 14.773 1.00 90.94 1008 PRO A N 1
ATOM 8176 C CA . PRO A 1 1008 ? 6.308 -39.634 15.403 1.00 90.94 1008 PRO A CA 1
ATOM 8177 C C . PRO A 1 1008 ? 6.649 -39.696 16.900 1.00 90.94 1008 PRO A C 1
ATOM 8179 O O . PRO A 1 1008 ? 7.177 -38.723 17.444 1.00 90.94 1008 PRO A O 1
ATOM 8182 N N . SER A 1 1009 ? 6.420 -40.839 17.553 1.00 88.88 1009 SER A N 1
ATOM 8183 C CA . SER A 1 1009 ? 6.766 -41.091 18.958 1.00 88.88 1009 SER A CA 1
ATOM 8184 C C . SER A 1 1009 ? 8.266 -40.937 19.234 1.00 88.88 1009 SER A C 1
ATOM 8186 O O . SER A 1 1009 ? 8.633 -40.343 20.248 1.00 88.88 1009 SER A O 1
ATOM 8188 N N . LEU A 1 1010 ? 9.136 -41.334 18.293 1.00 86.12 1010 LEU A N 1
ATOM 8189 C CA . LEU A 1 1010 ? 10.594 -41.118 18.365 1.00 86.12 1010 LEU A CA 1
ATOM 8190 C C . LEU A 1 1010 ? 10.989 -39.630 18.406 1.00 86.12 1010 LEU A C 1
ATOM 8192 O O . LEU A 1 1010 ? 12.116 -39.290 18.764 1.00 86.12 1010 LEU A O 1
ATOM 8196 N N . TYR A 1 1011 ? 10.067 -38.740 18.038 1.00 85.62 1011 TYR A N 1
ATOM 8197 C CA . TYR A 1 1011 ? 10.248 -37.291 18.002 1.00 85.62 1011 TYR A CA 1
ATOM 8198 C C . TYR A 1 1011 ? 9.423 -36.560 19.073 1.00 85.62 1011 TYR A C 1
ATOM 8200 O O . TYR A 1 1011 ? 9.302 -35.336 19.014 1.00 85.62 1011 TYR A O 1
ATOM 8208 N N . GLY A 1 1012 ? 8.853 -37.289 20.043 1.00 86.38 1012 GLY A N 1
ATOM 8209 C CA . GLY A 1 1012 ? 7.998 -36.723 21.091 1.00 86.38 1012 GLY A CA 1
ATOM 8210 C C . GLY A 1 1012 ? 6.657 -36.191 20.572 1.00 86.38 1012 GLY A C 1
ATOM 8211 O O . GLY A 1 1012 ? 6.072 -35.299 21.183 1.00 86.38 1012 GLY A O 1
ATOM 8212 N N . ALA A 1 1013 ? 6.187 -36.699 19.430 1.00 89.56 1013 ALA A N 1
ATOM 8213 C CA . ALA A 1 1013 ? 4.933 -36.316 18.793 1.00 89.56 1013 ALA A CA 1
ATOM 8214 C C . ALA A 1 1013 ? 3.990 -37.524 18.641 1.00 89.56 1013 ALA A C 1
ATOM 8216 O O . ALA A 1 1013 ? 4.386 -38.675 18.809 1.00 89.56 1013 ALA A O 1
ATOM 8217 N N . LYS A 1 1014 ? 2.731 -37.258 18.283 1.00 91.12 1014 LYS A N 1
ATOM 8218 C CA . LYS A 1 1014 ? 1.743 -38.279 17.894 1.00 91.12 1014 LYS A CA 1
ATOM 8219 C C . LYS A 1 1014 ? 1.196 -37.985 16.500 1.00 91.12 1014 LYS A C 1
ATOM 8221 O O . LYS A 1 1014 ? 1.238 -36.830 16.072 1.00 91.12 1014 LYS A O 1
ATOM 8226 N N . SER A 1 1015 ? 0.678 -39.002 15.815 1.00 90.81 1015 SER A N 1
ATOM 8227 C CA . SER A 1 1015 ? -0.100 -38.792 14.589 1.00 90.81 1015 SER A CA 1
ATOM 8228 C C . SER A 1 1015 ? -1.439 -38.129 14.924 1.00 90.81 1015 SER A C 1
ATOM 8230 O O . SER A 1 1015 ? -2.036 -38.411 15.964 1.00 90.81 1015 SER A O 1
ATOM 8232 N N . TYR A 1 1016 ? -1.881 -37.232 14.046 1.00 90.94 1016 TYR A N 1
ATOM 8233 C CA . TYR A 1 1016 ? -3.205 -36.598 14.052 1.00 90.94 1016 TYR A CA 1
ATOM 8234 C C . TYR A 1 1016 ? -4.013 -37.031 12.815 1.00 90.94 1016 TYR A C 1
ATOM 8236 O O . TYR A 1 1016 ? -4.831 -36.273 12.300 1.00 90.94 1016 TYR A O 1
ATOM 8244 N N . LEU A 1 1017 ? -3.727 -38.231 12.297 1.00 90.81 1017 LEU A N 1
ATOM 8245 C CA . LEU A 1 1017 ? -4.536 -38.866 11.265 1.00 90.81 1017 LEU A CA 1
ATOM 8246 C C . LEU A 1 1017 ? -5.873 -39.272 11.880 1.00 90.81 1017 LEU A C 1
ATOM 8248 O O . LEU A 1 1017 ? -5.895 -39.883 12.949 1.00 90.81 1017 LEU A O 1
ATOM 8252 N N . VAL A 1 1018 ? -6.965 -38.954 11.198 1.00 87.88 1018 VAL A N 1
ATOM 8253 C CA . VAL A 1 1018 ? -8.304 -39.365 11.604 1.00 87.88 1018 VAL A CA 1
ATOM 8254 C C . VAL A 1 1018 ? -8.768 -40.480 10.670 1.00 87.88 1018 VAL A C 1
ATOM 8256 O O . VAL A 1 1018 ? -8.848 -40.228 9.466 1.00 87.88 1018 VAL A O 1
ATOM 8259 N N . PRO A 1 1019 ? -9.033 -41.700 11.175 1.00 88.06 1019 PRO A N 1
ATOM 8260 C CA . PRO A 1 1019 ? -9.476 -42.813 10.342 1.00 88.06 1019 PRO A CA 1
ATOM 8261 C C . PRO A 1 1019 ? -10.770 -42.481 9.598 1.00 88.06 1019 PRO A C 1
ATOM 8263 O O . PRO A 1 1019 ? -11.694 -41.916 10.182 1.00 88.06 1019 PRO A O 1
ATOM 8266 N N . VAL A 1 1020 ? -10.841 -42.858 8.322 1.00 85.62 1020 VAL A N 1
ATOM 8267 C CA . VAL A 1 1020 ? -12.040 -42.701 7.486 1.00 85.62 1020 VAL A CA 1
ATOM 8268 C C . VAL A 1 1020 ? -12.348 -44.052 6.834 1.00 85.62 1020 VAL A C 1
ATOM 8270 O O . VAL A 1 1020 ? -11.464 -44.604 6.179 1.00 85.62 1020 VAL A O 1
ATOM 8273 N N . PRO A 1 1021 ? -13.565 -44.605 6.989 1.00 85.06 1021 PRO A N 1
ATOM 8274 C CA . PRO A 1 1021 ? -13.956 -45.847 6.327 1.00 85.06 1021 PRO A CA 1
ATOM 8275 C C . PRO A 1 1021 ? -13.899 -45.742 4.799 1.00 85.06 1021 PRO A C 1
ATOM 8277 O O . PRO A 1 1021 ? -14.350 -44.750 4.225 1.00 85.06 1021 PRO A O 1
ATOM 8280 N N . THR A 1 1022 ? -13.430 -46.798 4.131 1.00 83.88 1022 THR A N 1
ATOM 8281 C CA . THR A 1 1022 ? -13.253 -46.828 2.668 1.00 83.88 1022 THR A CA 1
ATOM 8282 C C . THR A 1 1022 ? -14.540 -46.504 1.903 1.00 83.88 1022 THR A C 1
ATOM 8284 O O . THR A 1 1022 ? -14.488 -45.748 0.938 1.00 83.88 1022 THR A O 1
ATOM 8287 N N . PHE A 1 1023 ? -15.701 -46.973 2.382 1.00 84.62 1023 PHE A N 1
ATOM 8288 C CA . PHE A 1 1023 ? -16.998 -46.704 1.744 1.00 84.62 1023 PHE A CA 1
ATOM 8289 C C . PHE A 1 1023 ? -17.321 -45.200 1.653 1.00 84.62 1023 PHE A C 1
ATOM 8291 O O . PHE A 1 1023 ? -17.894 -44.752 0.666 1.00 84.62 1023 PHE A O 1
ATOM 8298 N N . ALA A 1 1024 ? -16.911 -44.401 2.645 1.00 83.62 1024 ALA A N 1
ATOM 8299 C CA . ALA A 1 1024 ? -17.156 -42.958 2.660 1.00 83.62 1024 ALA A CA 1
ATOM 8300 C C . ALA A 1 1024 ? -16.206 -42.199 1.716 1.00 83.62 1024 ALA A C 1
ATOM 8302 O O . ALA A 1 1024 ? -16.545 -41.130 1.212 1.00 83.62 1024 ALA A O 1
ATOM 8303 N N . ILE A 1 1025 ? -15.022 -42.757 1.442 1.00 83.88 1025 ILE A N 1
ATOM 8304 C CA . ILE A 1 1025 ? -14.114 -42.258 0.398 1.00 83.88 1025 ILE A CA 1
ATOM 8305 C C . ILE A 1 1025 ? -14.704 -42.575 -0.987 1.00 83.88 1025 ILE A C 1
ATOM 8307 O O . ILE A 1 1025 ? -14.671 -41.735 -1.886 1.00 83.88 1025 ILE A O 1
ATOM 8311 N N . GLU A 1 1026 ? -15.292 -43.763 -1.146 1.00 83.69 1026 GLU A N 1
ATOM 8312 C CA . GLU A 1 1026 ? -15.914 -44.224 -2.392 1.00 83.69 1026 GLU A CA 1
ATOM 8313 C C . GLU A 1 1026 ? -17.200 -43.456 -2.733 1.00 83.69 1026 GLU A C 1
ATOM 8315 O O . GLU A 1 1026 ? -17.359 -43.042 -3.879 1.00 83.69 1026 GLU A O 1
ATOM 8320 N N . GLU A 1 1027 ? -18.063 -43.145 -1.763 1.00 84.12 1027 GLU A N 1
ATOM 8321 C CA . GLU A 1 1027 ? -19.248 -42.293 -1.972 1.00 84.12 1027 GLU A CA 1
ATOM 8322 C C . GLU A 1 1027 ? -18.864 -40.893 -2.501 1.00 84.12 1027 GLU A C 1
ATOM 8324 O O . GLU A 1 1027 ? -19.465 -40.363 -3.445 1.00 84.12 1027 GLU A O 1
ATOM 8329 N N . LEU A 1 1028 ? -17.786 -40.317 -1.954 1.00 85.19 1028 LEU A N 1
ATOM 8330 C CA . LEU A 1 1028 ? -17.270 -39.006 -2.351 1.00 85.19 1028 LEU A CA 1
ATOM 8331 C C . LEU A 1 1028 ? -16.561 -39.005 -3.717 1.00 85.19 1028 LEU A C 1
ATOM 8333 O O . LEU A 1 1028 ? -16.432 -37.929 -4.309 1.00 85.19 1028 LEU A O 1
ATOM 8337 N N . SER A 1 1029 ? -16.163 -40.168 -4.252 1.00 82.38 1029 SER A N 1
ATOM 8338 C CA . SER A 1 1029 ? -15.463 -40.290 -5.546 1.00 82.38 1029 SER A CA 1
ATOM 8339 C C . SER A 1 1029 ? -16.246 -39.692 -6.722 1.00 82.38 1029 SER A C 1
ATOM 8341 O O . SER A 1 1029 ? -15.654 -39.083 -7.612 1.00 82.38 1029 SER A O 1
ATOM 8343 N N . SER A 1 1030 ? -17.580 -39.751 -6.662 1.00 78.69 1030 SER A N 1
ATOM 8344 C CA . SER A 1 1030 ? -18.517 -39.158 -7.630 1.00 78.69 1030 SER A CA 1
ATOM 8345 C C . SER A 1 1030 ? -18.347 -37.640 -7.835 1.00 78.69 1030 SER A C 1
ATOM 8347 O O . SER A 1 1030 ? -18.744 -37.089 -8.866 1.00 78.69 1030 SER A O 1
ATOM 8349 N N . ASN A 1 1031 ? -17.725 -36.943 -6.877 1.00 76.50 1031 ASN A N 1
ATOM 8350 C CA . ASN A 1 1031 ? -17.454 -35.506 -6.944 1.00 76.50 1031 ASN A CA 1
ATOM 8351 C C . ASN A 1 1031 ? -16.102 -35.160 -7.594 1.00 76.50 1031 ASN A C 1
ATOM 8353 O O . ASN A 1 1031 ? -15.802 -33.975 -7.775 1.00 76.50 1031 ASN A O 1
ATOM 8357 N N . CYS A 1 1032 ? -15.296 -36.161 -7.949 1.00 84.25 1032 CYS A N 1
ATOM 8358 C CA . CYS A 1 1032 ? -13.924 -36.014 -8.423 1.00 84.25 1032 CYS A CA 1
ATOM 8359 C C . CYS A 1 1032 ? -13.745 -36.494 -9.869 1.00 84.25 1032 CYS A C 1
ATOM 8361 O O . CYS A 1 1032 ? -14.612 -37.149 -10.440 1.00 84.25 1032 CYS A O 1
ATOM 8363 N N . THR A 1 1033 ? -12.615 -36.119 -10.470 1.00 79.62 1033 THR A N 1
ATOM 8364 C CA . THR A 1 1033 ? -12.224 -36.538 -11.821 1.00 79.62 1033 THR A CA 1
ATOM 8365 C C . THR A 1 1033 ? -10.902 -37.282 -11.709 1.00 79.62 1033 THR A C 1
ATOM 8367 O O . THR A 1 1033 ? -9.910 -36.691 -11.281 1.00 79.62 1033 THR A O 1
ATOM 8370 N N . PHE A 1 1034 ? -10.885 -38.549 -12.109 1.00 76.00 1034 PHE A N 1
ATOM 8371 C CA . PHE A 1 1034 ? -9.686 -39.383 -12.173 1.00 76.00 1034 PHE A CA 1
ATOM 8372 C C . PHE A 1 1034 ? -9.316 -39.554 -13.652 1.00 76.00 1034 PHE A C 1
ATOM 8374 O O . PHE A 1 1034 ? -10.164 -39.947 -14.450 1.00 76.00 1034 PHE A O 1
ATOM 8381 N N . SER A 1 1035 ? -8.091 -39.184 -14.035 1.00 68.19 1035 SER A N 1
ATOM 8382 C CA . SER A 1 1035 ? -7.626 -39.255 -15.428 1.00 68.19 1035 SER A CA 1
ATOM 8383 C C . SER A 1 1035 ? -6.729 -40.472 -15.596 1.00 68.19 1035 SER A C 1
ATOM 8385 O O . SER A 1 1035 ? -5.601 -40.463 -15.114 1.00 68.19 1035 SER A O 1
ATOM 8387 N N . ASN A 1 1036 ? -7.218 -41.501 -16.289 1.00 69.06 1036 ASN A N 1
ATOM 8388 C CA . ASN A 1 1036 ? -6.434 -42.710 -16.577 1.00 69.06 1036 ASN A CA 1
ATOM 8389 C C . ASN A 1 1036 ? -5.416 -42.498 -17.712 1.00 69.06 1036 ASN A C 1
ATOM 8391 O O . ASN A 1 1036 ? -4.486 -43.284 -17.867 1.00 69.06 1036 ASN A O 1
ATOM 8395 N N . TYR A 1 1037 ? -5.577 -41.419 -18.483 1.00 77.06 1037 TYR A N 1
ATOM 8396 C CA . TYR A 1 1037 ? -4.724 -41.057 -19.611 1.00 77.06 1037 TYR A CA 1
ATOM 8397 C C . TYR A 1 1037 ? -3.979 -39.737 -19.329 1.00 77.06 1037 TYR A C 1
ATOM 8399 O O . TYR A 1 1037 ? -4.534 -38.842 -18.677 1.00 77.06 1037 TYR A O 1
ATOM 8407 N N . PRO A 1 1038 ? -2.732 -39.577 -19.820 1.00 76.25 1038 PRO A N 1
ATOM 8408 C CA . PRO A 1 1038 ? -1.942 -38.352 -19.645 1.00 76.25 1038 PRO A CA 1
ATOM 8409 C C . PRO A 1 1038 ? -2.457 -37.167 -20.482 1.00 76.25 1038 PRO A C 1
ATOM 8411 O O . PRO A 1 1038 ? -2.209 -36.005 -20.151 1.00 76.25 1038 PRO A O 1
ATOM 8414 N N . CYS A 1 1039 ? -3.167 -37.466 -21.569 1.00 81.62 1039 CYS A N 1
ATOM 8415 C CA . CYS A 1 1039 ? -3.843 -36.545 -22.479 1.00 81.62 1039 CYS A CA 1
ATOM 8416 C C . CYS A 1 1039 ? -5.301 -37.017 -22.685 1.00 81.62 1039 CYS A C 1
ATOM 8418 O O . CYS A 1 1039 ? -5.772 -37.887 -21.958 1.00 81.62 1039 CYS A O 1
ATOM 8420 N N . ASN A 1 1040 ? -6.047 -36.424 -23.625 1.00 83.75 1040 ASN A N 1
ATOM 8421 C CA . ASN A 1 1040 ? -7.386 -36.922 -23.976 1.00 83.75 1040 ASN A CA 1
ATOM 8422 C C . ASN A 1 1040 ? -7.301 -38.345 -24.568 1.00 83.75 1040 ASN A C 1
ATOM 8424 O O . ASN A 1 1040 ? -6.353 -38.660 -25.281 1.00 83.75 1040 ASN A O 1
ATOM 8428 N N . GLU A 1 1041 ? -8.292 -39.171 -24.233 1.00 85.25 1041 GLU A N 1
ATOM 8429 C CA . GLU A 1 1041 ? -8.375 -40.608 -24.530 1.00 85.25 1041 GLU A CA 1
ATOM 8430 C C . GLU A 1 1041 ? -8.259 -40.904 -26.031 1.00 85.25 1041 GLU A C 1
ATOM 8432 O O . GLU A 1 1041 ? -7.292 -41.548 -26.434 1.00 85.25 1041 GLU A O 1
ATOM 8437 N N . ASP A 1 1042 ? -9.118 -40.303 -26.863 1.00 86.38 1042 ASP A N 1
ATOM 8438 C CA . ASP A 1 1042 ? -9.095 -40.442 -28.332 1.00 86.38 1042 ASP A CA 1
ATOM 8439 C C . ASP A 1 1042 ? -7.699 -40.159 -28.927 1.00 86.38 1042 ASP A C 1
ATOM 8441 O O . ASP A 1 1042 ? -7.224 -40.820 -29.852 1.00 86.38 1042 ASP A O 1
ATOM 8445 N N . PHE A 1 1043 ? -7.007 -39.157 -28.377 1.00 88.00 1043 PHE A N 1
ATOM 8446 C CA . PHE A 1 1043 ? -5.666 -38.777 -28.810 1.00 88.00 1043 PHE A CA 1
ATOM 8447 C C . PHE A 1 1043 ? -4.572 -39.727 -28.304 1.00 88.00 1043 PHE A C 1
ATOM 8449 O O . PHE A 1 1043 ? -3.572 -39.934 -28.995 1.00 88.00 1043 PHE A O 1
ATOM 8456 N N . TYR A 1 1044 ? -4.738 -40.297 -27.109 1.00 88.62 1044 TYR A N 1
ATOM 8457 C CA . TYR A 1 1044 ? -3.841 -41.317 -26.575 1.00 88.62 1044 TYR A CA 1
ATOM 8458 C C . TYR A 1 1044 ? -3.916 -42.601 -27.407 1.00 88.62 1044 TYR A C 1
ATOM 8460 O O . TYR A 1 1044 ? -2.875 -43.166 -27.748 1.00 88.62 1044 TYR A O 1
ATOM 8468 N N . GLU A 1 1045 ? -5.126 -43.036 -27.766 1.00 90.06 1045 GLU A N 1
ATOM 8469 C CA . GLU A 1 1045 ? -5.350 -44.196 -28.634 1.00 90.06 1045 GLU A CA 1
ATOM 8470 C C . GLU A 1 1045 ? -4.731 -43.974 -30.016 1.00 90.06 1045 GLU A C 1
ATOM 8472 O O . GLU A 1 1045 ? -3.902 -44.777 -30.442 1.00 90.06 1045 GLU A O 1
ATOM 8477 N N . LEU A 1 1046 ? -5.015 -42.835 -30.662 1.00 89.12 1046 LEU A N 1
ATOM 8478 C CA . LEU A 1 1046 ? -4.419 -42.479 -31.955 1.00 89.12 1046 LEU A CA 1
ATOM 8479 C C . LEU A 1 1046 ? -2.882 -42.497 -31.919 1.00 89.12 1046 LEU A C 1
ATOM 8481 O O . LEU A 1 1046 ? -2.248 -43.071 -32.801 1.00 89.12 1046 LEU A O 1
ATOM 8485 N N . CYS A 1 1047 ? -2.264 -41.896 -30.898 1.00 89.19 1047 CYS A N 1
ATOM 8486 C CA . CYS A 1 1047 ? -0.806 -41.925 -30.766 1.00 89.19 1047 CYS A CA 1
ATOM 8487 C C . CYS A 1 1047 ? -0.269 -43.343 -30.521 1.00 89.19 1047 CYS A C 1
ATOM 8489 O O . CYS A 1 1047 ? 0.840 -43.646 -30.948 1.00 89.19 1047 CYS A O 1
ATOM 8491 N N . THR A 1 1048 ? -1.029 -44.206 -29.843 1.00 89.62 1048 THR A N 1
ATOM 8492 C CA . THR A 1 1048 ? -0.633 -45.598 -29.585 1.00 89.62 1048 THR A CA 1
ATOM 8493 C C . THR A 1 1048 ? -0.666 -46.422 -30.872 1.00 89.62 1048 THR A C 1
ATOM 8495 O O . THR A 1 1048 ? 0.329 -47.076 -31.176 1.00 89.62 1048 THR A O 1
ATOM 8498 N N . ILE A 1 1049 ? -1.723 -46.288 -31.682 1.00 90.62 1049 ILE A N 1
ATOM 8499 C CA . ILE A 1 1049 ? -1.827 -46.915 -33.012 1.00 90.62 1049 ILE A CA 1
ATOM 8500 C C . ILE A 1 1049 ? -0.627 -46.523 -33.885 1.00 90.62 1049 ILE A C 1
ATOM 8502 O O . ILE A 1 1049 ? 0.051 -47.393 -34.420 1.00 90.62 1049 ILE A O 1
ATOM 8506 N N . LEU A 1 1050 ? -0.283 -45.232 -33.957 1.00 88.25 1050 LEU A N 1
ATOM 8507 C CA . LEU A 1 1050 ? 0.854 -44.768 -34.766 1.00 88.25 1050 LEU A CA 1
ATOM 8508 C C . LEU A 1 1050 ? 2.212 -45.269 -34.261 1.00 88.25 1050 LEU A C 1
ATOM 8510 O O . LEU A 1 1050 ? 3.114 -45.519 -35.060 1.00 88.25 1050 LEU A O 1
ATOM 8514 N N . VAL A 1 1051 ? 2.377 -45.432 -32.944 1.00 90.69 1051 VAL A N 1
ATOM 8515 C CA . VAL A 1 1051 ? 3.582 -46.053 -32.373 1.00 90.69 1051 VAL A CA 1
ATOM 8516 C C . VAL A 1 1051 ? 3.701 -47.518 -32.793 1.00 90.69 1051 VAL A C 1
ATOM 8518 O O . VAL A 1 1051 ? 4.808 -47.962 -33.096 1.00 90.69 1051 VAL A O 1
ATOM 8521 N N . GLU A 1 1052 ? 2.591 -48.252 -32.840 1.00 90.44 1052 GLU A N 1
ATOM 8522 C CA . GLU A 1 1052 ? 2.560 -49.658 -33.251 1.00 90.44 1052 GLU A CA 1
ATOM 8523 C C . GLU A 1 1052 ? 2.762 -49.819 -34.768 1.00 90.44 1052 GLU A C 1
ATOM 8525 O O . GLU A 1 1052 ? 3.642 -50.574 -35.185 1.00 90.44 1052 GLU A O 1
ATOM 8530 N N . GLU A 1 1053 ? 2.034 -49.057 -35.592 1.00 88.81 1053 GLU A N 1
ATOM 8531 C CA . GLU A 1 1053 ? 2.120 -49.090 -37.062 1.00 88.81 1053 GLU A CA 1
ATOM 8532 C C . GLU A 1 1053 ? 3.519 -48.726 -37.582 1.00 88.81 1053 GLU A C 1
ATOM 8534 O O . GLU A 1 1053 ? 4.061 -49.412 -38.452 1.00 88.81 1053 GLU A O 1
ATOM 8539 N N . HIS A 1 1054 ? 4.140 -47.678 -37.029 1.00 87.06 1054 HIS A N 1
ATOM 8540 C CA . HIS A 1 1054 ? 5.480 -47.232 -37.426 1.00 87.06 1054 HIS A CA 1
ATOM 8541 C C . HIS A 1 1054 ? 6.620 -47.877 -36.612 1.00 87.06 1054 HIS A C 1
ATOM 8543 O O . HIS A 1 1054 ? 7.785 -47.512 -36.791 1.00 87.06 1054 HIS A O 1
ATOM 8549 N N . GLN A 1 1055 ? 6.305 -48.830 -35.724 1.00 86.62 1055 GLN A N 1
ATOM 8550 C CA . GLN A 1 1055 ? 7.250 -49.518 -34.830 1.00 86.62 1055 GLN A CA 1
ATOM 8551 C C . GLN A 1 1055 ? 8.168 -48.561 -34.048 1.00 86.62 1055 GLN A C 1
ATOM 8553 O O . GLN A 1 1055 ? 9.383 -48.758 -33.937 1.00 86.62 1055 GLN A O 1
ATOM 8558 N N . TYR A 1 1056 ? 7.602 -47.483 -33.506 1.00 88.00 1056 TYR A N 1
ATOM 8559 C CA . TYR A 1 1056 ? 8.376 -46.502 -32.760 1.00 88.00 1056 TYR A CA 1
ATOM 8560 C C . TYR A 1 1056 ? 8.764 -46.996 -31.367 1.00 88.00 1056 TYR A C 1
ATOM 8562 O O . TYR A 1 1056 ? 7.977 -47.549 -30.604 1.00 88.00 1056 TYR A O 1
ATOM 8570 N N . ILE A 1 1057 ? 10.021 -46.736 -31.015 1.00 79.56 1057 ILE A N 1
ATOM 8571 C CA . ILE A 1 1057 ? 10.610 -47.172 -29.754 1.00 79.56 1057 ILE A CA 1
ATOM 8572 C C . ILE A 1 1057 ? 10.057 -46.310 -28.612 1.00 79.56 1057 ILE A C 1
ATOM 8574 O O . ILE A 1 1057 ? 10.411 -45.139 -28.469 1.00 79.56 1057 ILE A O 1
ATOM 8578 N N . ARG A 1 1058 ? 9.210 -46.906 -27.768 1.00 77.19 1058 ARG A N 1
ATOM 8579 C CA . ARG A 1 1058 ? 8.640 -46.272 -26.571 1.00 77.19 1058 ARG A CA 1
ATOM 8580 C C . ARG A 1 1058 ? 9.532 -46.509 -25.345 1.00 77.19 1058 ARG A C 1
ATOM 8582 O O . ARG A 1 1058 ? 9.181 -47.260 -24.440 1.00 77.19 1058 ARG A O 1
ATOM 8589 N N . ASN A 1 1059 ? 10.703 -45.873 -25.332 1.00 70.19 1059 ASN A N 1
ATOM 8590 C CA . ASN A 1 1059 ? 11.670 -45.970 -24.234 1.00 70.19 1059 ASN A CA 1
ATOM 8591 C C . ASN A 1 1059 ? 11.516 -44.833 -23.211 1.00 70.19 1059 ASN A C 1
ATOM 8593 O O . ASN A 1 1059 ? 11.434 -43.659 -23.568 1.00 70.19 1059 ASN A O 1
ATOM 8597 N N . ASN A 1 1060 ? 11.616 -45.171 -21.922 1.00 70.56 1060 ASN A N 1
ATOM 8598 C CA . ASN A 1 1060 ? 11.566 -44.215 -20.809 1.00 70.56 1060 ASN A CA 1
ATOM 8599 C C . ASN A 1 1060 ? 12.930 -43.543 -20.538 1.00 70.56 1060 ASN A C 1
ATOM 8601 O O . ASN A 1 1060 ? 13.414 -43.540 -19.407 1.00 70.56 1060 ASN A O 1
ATOM 8605 N N . ASN A 1 1061 ? 13.565 -42.965 -21.562 1.00 82.25 1061 ASN A N 1
ATOM 8606 C CA . ASN A 1 1061 ? 14.688 -42.037 -21.376 1.00 82.25 1061 ASN A CA 1
ATOM 8607 C C . ASN A 1 1061 ? 14.443 -40.715 -22.135 1.00 82.25 1061 ASN A C 1
ATOM 8609 O O . ASN A 1 1061 ? 13.689 -40.709 -23.112 1.00 82.25 1061 ASN A O 1
ATOM 8613 N N . PRO A 1 1062 ? 15.043 -39.582 -21.710 1.00 83.25 1062 PRO A N 1
ATOM 8614 C CA . PRO A 1 1062 ? 14.681 -38.274 -22.256 1.00 83.25 1062 PRO A CA 1
ATOM 8615 C C . PRO A 1 1062 ? 14.982 -38.121 -23.751 1.00 83.25 1062 PRO A C 1
ATOM 8617 O O . PRO A 1 1062 ? 14.227 -37.449 -24.448 1.00 83.25 1062 PRO A O 1
ATOM 8620 N N . THR A 1 1063 ? 16.057 -38.745 -24.243 1.00 85.00 1063 THR A N 1
ATOM 8621 C CA . THR A 1 1063 ? 16.462 -38.697 -25.656 1.00 85.00 1063 THR A CA 1
ATOM 8622 C C . THR A 1 1063 ? 15.441 -39.404 -26.538 1.00 85.00 1063 THR A C 1
ATOM 8624 O O . THR A 1 1063 ? 14.966 -38.826 -27.512 1.00 85.00 1063 THR A O 1
ATOM 8627 N N . ASP A 1 1064 ? 15.033 -40.613 -26.156 1.00 86.50 1064 ASP A N 1
ATOM 8628 C CA . ASP A 1 1064 ? 14.066 -41.388 -26.930 1.00 86.50 1064 ASP A CA 1
ATOM 8629 C C . ASP A 1 1064 ? 12.664 -40.767 -26.848 1.00 86.50 1064 ASP A C 1
ATOM 8631 O O . ASP A 1 1064 ? 11.956 -40.737 -27.850 1.00 86.50 1064 ASP A O 1
ATOM 8635 N N . CYS A 1 1065 ? 12.289 -40.157 -25.715 1.00 88.69 1065 CYS A N 1
ATOM 8636 C CA . CYS A 1 1065 ? 11.060 -39.360 -25.612 1.00 88.69 1065 CYS A CA 1
ATOM 8637 C C . CYS A 1 1065 ? 11.076 -38.130 -26.544 1.00 88.69 1065 CYS A C 1
ATOM 8639 O O . CYS A 1 1065 ? 10.041 -37.781 -27.116 1.00 88.69 1065 CYS A O 1
ATOM 8641 N N . ILE A 1 1066 ? 12.234 -37.476 -26.724 1.00 89.94 1066 ILE A N 1
ATOM 8642 C CA . ILE A 1 1066 ? 12.418 -36.365 -27.677 1.00 89.94 1066 ILE A CA 1
ATOM 8643 C C . ILE A 1 1066 ? 12.275 -36.854 -29.119 1.00 89.94 1066 ILE A C 1
ATOM 8645 O O . ILE A 1 1066 ? 11.549 -36.231 -29.893 1.00 89.94 1066 ILE A O 1
ATOM 8649 N N . GLU A 1 1067 ? 12.922 -37.959 -29.482 1.00 89.69 1067 GLU A N 1
ATOM 8650 C CA . GLU A 1 1067 ? 12.838 -38.518 -30.835 1.00 89.69 1067 GLU A CA 1
ATOM 8651 C C . GLU A 1 1067 ? 11.432 -39.046 -31.151 1.00 89.69 1067 GLU A C 1
ATOM 8653 O O . GLU A 1 1067 ? 10.898 -38.766 -32.223 1.00 89.69 1067 GLU A O 1
ATOM 8658 N N . LEU A 1 1068 ? 10.782 -39.718 -30.198 1.00 91.88 1068 LEU A N 1
ATOM 8659 C CA . LEU A 1 1068 ? 9.387 -40.150 -30.298 1.00 91.88 1068 LEU A CA 1
ATOM 8660 C C . LEU A 1 1068 ? 8.441 -38.957 -30.485 1.00 91.88 1068 LEU A C 1
ATOM 8662 O O . LEU A 1 1068 ? 7.593 -38.976 -31.374 1.00 91.88 1068 LEU A O 1
ATOM 8666 N N . TYR A 1 1069 ? 8.614 -37.893 -29.691 1.00 92.94 1069 TYR A N 1
ATOM 8667 C CA . TYR A 1 1069 ? 7.867 -36.644 -29.848 1.00 92.94 1069 TYR A CA 1
ATOM 8668 C C . TYR A 1 1069 ? 8.088 -36.017 -31.230 1.00 92.94 1069 TYR A C 1
ATOM 8670 O O . TYR A 1 1069 ? 7.121 -35.610 -31.867 1.00 92.94 1069 TYR A O 1
ATOM 8678 N N . LYS A 1 1070 ? 9.333 -35.956 -31.724 1.00 91.31 1070 LYS A N 1
ATOM 8679 C CA . LYS A 1 1070 ? 9.645 -35.403 -33.051 1.00 91.31 1070 LYS A CA 1
ATOM 8680 C C . LYS A 1 1070 ? 8.984 -36.208 -34.174 1.00 91.31 1070 LYS A C 1
ATOM 8682 O O . LYS A 1 1070 ? 8.397 -35.595 -35.062 1.00 91.31 1070 LYS A O 1
ATOM 8687 N N . LYS A 1 1071 ? 9.031 -37.543 -34.105 1.00 90.56 1071 LYS A N 1
ATOM 8688 C CA . LYS A 1 1071 ? 8.422 -38.462 -35.084 1.00 90.56 1071 LYS A CA 1
ATOM 8689 C C . LYS A 1 1071 ? 6.896 -38.378 -35.090 1.00 90.56 1071 LYS A C 1
ATOM 8691 O O . LYS A 1 1071 ? 6.333 -37.912 -36.073 1.00 90.56 1071 LYS A O 1
ATOM 8696 N N . LEU A 1 1072 ? 6.240 -38.662 -33.959 1.00 91.06 1072 LEU A N 1
ATOM 8697 C CA . LEU A 1 1072 ? 4.776 -38.570 -33.840 1.00 91.06 1072 LEU A CA 1
ATOM 8698 C C . LEU A 1 1072 ? 4.239 -37.180 -34.190 1.00 91.06 1072 LEU A C 1
ATOM 8700 O O . LEU A 1 1072 ? 3.149 -37.059 -34.743 1.00 91.06 1072 LEU A O 1
ATOM 8704 N N . ARG A 1 1073 ? 4.998 -36.114 -33.904 1.00 89.50 1073 ARG A N 1
ATOM 8705 C CA . ARG A 1 1073 ? 4.625 -34.766 -34.331 1.00 89.50 1073 ARG A CA 1
ATOM 8706 C C . ARG A 1 1073 ? 4.605 -34.633 -35.851 1.00 89.50 1073 ARG A C 1
ATOM 8708 O O . ARG A 1 1073 ? 3.687 -34.006 -36.360 1.00 89.50 1073 ARG A O 1
ATOM 8715 N N . VAL A 1 1074 ? 5.576 -35.195 -36.570 1.00 87.94 1074 VAL A N 1
ATOM 8716 C CA . VAL A 1 1074 ? 5.569 -35.219 -38.042 1.00 87.94 1074 VAL A CA 1
ATOM 8717 C C . VAL A 1 1074 ? 4.384 -36.036 -38.560 1.00 87.94 1074 VAL A C 1
ATOM 8719 O O . VAL A 1 1074 ? 3.648 -35.532 -39.404 1.00 87.94 1074 VAL A O 1
ATOM 8722 N N . ASP A 1 1075 ? 4.134 -37.227 -38.017 1.00 86.81 1075 ASP A N 1
ATOM 8723 C CA . ASP A 1 1075 ? 3.078 -38.108 -38.536 1.00 86.81 1075 ASP A CA 1
ATOM 8724 C C . ASP A 1 1075 ? 1.677 -37.556 -38.281 1.00 86.81 1075 ASP A C 1
ATOM 8726 O O . ASP A 1 1075 ? 0.868 -37.492 -39.201 1.00 86.81 1075 ASP A O 1
ATOM 8730 N N . LEU A 1 1076 ? 1.396 -37.049 -37.077 1.00 87.00 1076 LEU A N 1
ATOM 8731 C CA . LEU A 1 1076 ? 0.115 -36.402 -36.778 1.00 87.00 1076 LEU A CA 1
ATOM 8732 C C . LEU A 1 1076 ? -0.080 -35.109 -37.572 1.00 87.00 1076 LEU A C 1
ATOM 8734 O O . LEU A 1 1076 ? -1.205 -34.797 -37.957 1.00 87.00 1076 LEU A O 1
ATOM 8738 N N . HIS A 1 1077 ? 0.995 -34.365 -37.852 1.00 82.00 1077 HIS A N 1
ATOM 8739 C CA . HIS A 1 1077 ? 0.912 -33.241 -38.781 1.00 82.00 1077 HIS A CA 1
ATOM 8740 C C . HIS A 1 1077 ? 0.572 -33.722 -40.199 1.00 82.00 1077 HIS A C 1
ATOM 8742 O O . HIS A 1 1077 ? -0.294 -33.124 -40.824 1.00 82.00 1077 HIS A O 1
ATOM 8748 N N . ASN A 1 1078 ? 1.145 -34.823 -40.688 1.00 79.81 1078 ASN A N 1
ATOM 8749 C CA . ASN A 1 1078 ? 0.779 -35.390 -41.992 1.00 79.81 1078 ASN A CA 1
ATOM 8750 C C . ASN A 1 1078 ? -0.688 -35.875 -42.021 1.00 79.81 1078 ASN A C 1
ATOM 8752 O O . ASN A 1 1078 ? -1.435 -35.524 -42.931 1.00 79.81 1078 ASN A O 1
ATOM 8756 N N . ILE A 1 1079 ? -1.123 -36.627 -41.004 1.00 79.81 1079 ILE A N 1
ATOM 8757 C CA . ILE A 1 1079 ? -2.465 -37.233 -40.901 1.00 79.81 1079 ILE A CA 1
ATOM 8758 C C . ILE A 1 1079 ? -3.568 -36.177 -40.819 1.00 79.81 1079 ILE A C 1
ATOM 8760 O O . ILE A 1 1079 ? -4.578 -36.269 -41.516 1.00 79.81 1079 ILE A O 1
ATOM 8764 N N . PHE A 1 1080 ? -3.382 -35.147 -39.992 1.00 76.12 1080 PHE A N 1
ATOM 8765 C CA . PHE A 1 1080 ? -4.355 -34.066 -39.850 1.00 76.12 1080 PHE A CA 1
ATOM 8766 C C . PHE A 1 1080 ? -4.215 -32.968 -40.927 1.00 76.12 1080 PHE A C 1
ATOM 8768 O O . PHE A 1 1080 ? -4.934 -31.973 -40.844 1.00 76.12 1080 PHE A O 1
ATOM 8775 N N . ASN A 1 1081 ? -3.316 -33.125 -41.914 1.00 62.12 1081 ASN A N 1
ATOM 8776 C CA . ASN A 1 1081 ? -2.889 -32.090 -42.871 1.00 62.12 1081 ASN A CA 1
ATOM 8777 C C . ASN A 1 1081 ? -2.504 -30.755 -42.167 1.00 62.12 1081 ASN A C 1
ATOM 8779 O O . ASN A 1 1081 ? -3.294 -29.812 -42.135 1.00 62.12 1081 ASN A O 1
ATOM 8783 N N . ILE A 1 1082 ? -1.297 -30.709 -41.567 1.00 55.94 1082 ILE A N 1
ATOM 8784 C CA . ILE A 1 1082 ? -0.662 -29.642 -40.744 1.00 55.94 1082 ILE A CA 1
ATOM 8785 C C . ILE A 1 1082 ? 0.897 -29.661 -40.917 1.00 55.94 1082 ILE A C 1
ATOM 8787 O O . ILE A 1 1082 ? 1.404 -30.307 -41.829 1.00 55.94 1082 ILE A O 1
ATOM 8791 N N . THR A 1 1083 ? 1.695 -28.950 -40.090 1.00 45.09 1083 THR A N 1
ATOM 8792 C CA . THR A 1 1083 ? 3.181 -28.945 -40.106 1.00 45.09 1083 THR A CA 1
ATOM 8793 C C . THR A 1 1083 ? 3.860 -28.790 -38.754 1.00 45.09 1083 THR A C 1
ATOM 8795 O O . THR A 1 1083 ? 3.485 -27.967 -37.906 1.00 45.09 1083 THR A O 1
ATOM 8798 N N . VAL A 1 1084 ? 5.000 -29.495 -38.694 1.00 40.53 1084 VAL A N 1
ATOM 8799 C CA . VAL A 1 1084 ? 6.328 -29.012 -38.268 1.00 40.53 1084 VAL A CA 1
ATOM 8800 C C . VAL A 1 1084 ? 6.331 -27.532 -37.884 1.00 40.53 1084 VAL A C 1
ATOM 8802 O O . VAL A 1 1084 ? 6.283 -26.688 -38.802 1.00 40.53 1084 VAL A O 1
#

pLDDT: mean 77.05, std 14.67, range [29.72, 95.25]

Foldseek 3Di:
DDALVVVLVVLVQCLLLCLQAVVVVSNLVSVVVSVCLVCVCVVDVVVNCCVHVVVVQFDAPEPAPPRGHHPVCCCVVPVVVQLVDVVHVPPDPDDDVVVVVVVVVVVVVVVVVVVVLCPLFPPNVHDDNDDPCRDPVNVVVVVVVVVVVVVCCVVVVPVVDPFDADPVFLDGDDPQFDVVCSNVLSVVLVVVCPPPDSVVNDRDPQSHGDDPVLVQAWDQDPNGTDGDDLLVQVVVLVVPDDDLVSVLVFLLFCSGPFNLQQDDSQAGADDDQCVVVVVLCVLPPFDFDDDPFAEEEEEVVQLLPVQADDPFDFLLVVLVSSQCVCCVPGNQRYEYEAFADDPPDQDLLNLSLVVVQRDQDDDDHDRGDTDDDGSVSQVSDSNSVVVSCVVSVVSSVVVNHHYHYDNGDRLLVSLVVQQVVVVVGQAYEYEDQGPSNLLLNLQPRPDQRYWYWDQDDPVPGITIGGSVSSNVSCDPCSNCSLLLSLLCDDSNFHHGPPQDSVLSSVLCVVCVVLVVLCVLLLDPPRDLVSLLQSQLVSLCVSLVHDPPDSALSSQQSVVVVVVVVVDDPPDRDDSNNGRGNSQQSQLRSLSSSVSSCVSSVHDDDVCVRQWDADPVRRIDGNRGPDDNGDPVSVLPDAFQDPDLEPDPPTSCVVVVHAHDCVRNPNRLPSYPRHDDDDDDDDDDDDDDDDPDDPDDDPLLVQLVQVQLLVDDLVRSQVCCCPPVVDHDDSVVSVVSCVVVVNDQAPDADDLVVLLVVQLVCCVPPSLQDALVVSVSVCSNVVGRDDSVSSNVSCCVNPVPSNVVVVVPDDDDDDQADFAWLQEKQKDKDCLCVLLQKIWIWIATRALRQTLDIDIARDLQALQAVLLVQLVSCVVVQFHGLAYEYEPDPNVVLVLVLQQCQCVVVVDDHPPDDNYDYDHVVVSCSVVVVVVVCCVPPVVVVSVLVVVCVVVVVAPSDLVSSLLCLLLCNVLSVVVSVVVSVCQQQDWADDDPNPRRDTGRSVCRHVPVVVVVHDHRGDRDDPVSSVVSNVSHDDDPGSHDPVVNVVLVVVCVVVVQDNDSDSVSSSVSSSVSSCVVCVVVSRRD

Radius of gyration: 39.99 Å; chains: 1; bounding box: 98×90×99 Å